Protein 3JS4 (pdb70)

Foldseek 3Di:
DAEDQDDFPDDDAPPLQPPVLCCCVRVNVLRVLSVVLRVPCPPHPCPPPYLVCLLVLLQVLVVVPPSRVSNNLSSLSNVQVVQASLQWDFQDADDADPVCFVLCCVAQVGPVSVLVQQLCQLVVAPAWWKWFFWQAQVVRGTHIHIDPRRDDCSNPPRIGTQGMDTNHCSNPCVPQNPPSSVSSCSCNHGIGHNVSNVVVCVVVVSD/DFEDQDDFPDPDAPPLQPPVLCCCVRVNVLRVLRVVLQVVCVVHPCHPPYLVCLLVLLQVLVVVPPVRPSNNLSSLSNVQVVQASLQWDFQDADDADPVCAVQCCVAQVGPVSVLVQQLCQLVVQPAWWKWFFWQAQVVRHIHIHIDHRRDDCSNPPRIHTQHMDTNHCSNCCVPQNPPSSVSSVSCNHGIGHNVSNVVSCVVVVND/DEDLDDFPDPDAPPLQDPVLVCCVRVPVLVVLRVVLQVVCVPHPCHPDYLVCLLVLLQVLVVVPPVSVSNNLSSLSNVQVVQASLQWDFQDADDADPVCFVQCCVAQVHPVSVLVQQLCQLVPQPAWWKWFWWQAQVVNGIHIHIDPRSDDCSNPPRIGTQHMDTNHCSNPCVPQNPPSNVSSVSCNHGIGHSVSNVVSCVVVVSD/DEDLDDQPDDDQPPLQDPVLVCCVRVPVLVVLRVVLQVVCVPHPCHPDYLVCLLVLLQVLVVVPPVSVSNNLSSLSNVQVVQASLQWDFQDADDADPVCQVQCCVAQVGPVSVLVQQLCQLVPQPAWWKWFFWQAQVVRGIDIHIDHRSDDCSNPPRIGTQHMDTNHCSNPCVPQNPPSSVSSVSCRHGIGDNVSNVVSCVVVVND

InterPro domains:
  IPR001189 Manganese/iron superoxide dismutase [PIRSF000349] (5-203)
  IPR001189 Manganese/iron superoxide dismutase [PR01703] (24-37)
  IPR001189 Manganese/iron superoxide dismutase [PR01703] (71-84)
  IPR001189 Manganese/iron superoxide dismutase [PR01703] (124-132)
  IPR001189 Manganese/iron superoxide dismutase [PR01703] (163-175)
  IPR019831 Manganese/iron superoxide dismutase, N-terminal [PF00081] (2-88)
  IPR019832 Manganese/iron superoxide dismutase, C-terminal [PF02777] (97-196)
  IPR019833 Manganese/iron superoxide dismutase, binding site [PS00088] (165-172)
  IPR036314 Manganese/iron superoxide dismutase, C-terminal domain superfamily [G3DSA:3.55.40.20] (88-205)
  IPR036314 Manganese/iron superoxide dismutase, C-terminal domain superfamily [SSF54719] (90-202)
  IPR036324 Manganese/iron superoxide dismutase, N-terminal domain superfamily [G3DSA:1.10.287.990] (19-87)
  IPR036324 Manganese/iron superoxide dismutase, N-terminal domain superfamily [SSF46609] (1-89)

Organism: Anaplasma phagocytophilum (strain HZ) (NCBI:txid212042)

Secondary structure (DSSP, 8-state):
-----PPPSSS-BTTTB-HHHHHIIIIIIIHHHHHHHHHHTTTSTTTT--GGGHHHHHHHHHHTGGGGHHHHHHHHHHHHHHHHHHTB-TT--SSPPHHHHHHHHHHHSSHHHHHHHHHHHHHHS-SSEEEEEEEETTTTEEEEEEEETT--GGGSTTEEEEEEEE-SGGGTHHHHTT-HHHHHHHIIIIIB-HHHHHHHHHHTT--/-----PPPSSS-BTTTB-HHHHHIIIIIIIHHHHHHHHHHTTTSTTTT--GGGHHHHHHHHHHTGGGGHHHHHHHHHHHHHHHHHHTB-TT--SSPPHHHHHHHHHHHSSHHHHHHHHHHHHHHS-SSEEEEEEEETTTTEEEEEEEETT--GGGSTTEEEEEEEE-SGGGTHHHHTT-HHHHHHHIIIIIB-HHHHHHHHHHTT--/----PPPSSS-BTTTB-HHHHHIIIIIIIHHHHHHHHHHTTTSTTTT--GGGHHHHHHHHHTTGGGGHHHHHHHHHHHHHHHHHHTB-TT--SSPPHHHHHHHHHHHSSHHHHHHHHHHHHHHS-SSEEEEEEEETTTTEEEEEEEETT--GGGSTTEEEEEEEE-SGGGTHHHHTT-HHHHHHHIIIIIB-HHHHHHHHHHTT--/----PPPSSS-BTTTB-HHHHHIIIIIIIHHHHHHHHHHHTTSTTTT--GGGHHHHHHHHHTTGGGGHHHHHHHHHHHHHHHHHHTB-TT--SSPPHHHHHHHHHHHSSHHHHHHHHHHHHHH--SSEEEEEEEETTTTEEEEEEEETT--GGGSTTEEEEEEEE-SGGGTHHHHTT-HHHHHHHIIIIIB-HHHHHHHHHHTT--

Structure (mmCIF, N/CA/C/O backbone):
data_3JS4
#
_entry.id   3JS4
#
_cell.length_a   45.660
_cell.length_b   66.600
_cell.length_c   85.440
_cell.angle_alpha   102.090
_cell.angle_beta   104.830
_cell.angle_gamma   88.580
#
_symmetry.space_group_name_H-M   'P 1'
#
loop_
_entity.id
_entity.type
_entity.pdbx_description
1 polymer 'Superoxide dismutase'
2 non-polymer 'FE (III) ION'
3 non-polymer 'SODIUM ION'
4 water water
#
loop_
_atom_site.group_PDB
_atom_site.id
_atom_site.type_symbol
_atom_site.label_atom_id
_atom_site.label_alt_id
_atom_site.label_comp_id
_atom_site.label_asym_id
_atom_site.label_entity_id
_atom_site.label_seq_id
_atom_site.pdbx_PDB_ins_code
_atom_site.Cartn_x
_atom_site.Cartn_y
_atom_site.Cartn_z
_atom_site.occupancy
_atom_site.B_iso_or_equiv
_atom_site.auth_seq_id
_atom_site.auth_comp_id
_atom_site.auth_asym_id
_atom_site.auth_atom_id
_atom_site.pdbx_PDB_model_num
ATOM 1 N N . SER A 1 21 ? 13.124 15.650 12.934 1.00 28.15 0 SER A N 1
ATOM 2 C CA . SER A 1 21 ? 14.394 14.958 12.558 1.00 27.28 0 SER A CA 1
ATOM 3 C C . SER A 1 21 ? 14.556 13.479 13.045 1.00 25.90 0 SER A C 1
ATOM 4 O O . SER A 1 21 ? 15.674 12.934 13.058 1.00 26.55 0 SER A O 1
ATOM 7 N N . MET A 1 22 ? 13.449 12.824 13.408 1.00 22.96 1 MET A N 1
ATOM 8 C CA . MET A 1 22 ? 13.397 11.344 13.428 1.00 20.54 1 MET A CA 1
ATOM 9 C C . MET A 1 22 ? 12.147 10.839 12.683 1.00 18.45 1 MET A C 1
ATOM 10 O O . MET A 1 22 ? 11.150 11.568 12.565 1.00 17.08 1 MET A O 1
ATOM 15 N N . PHE A 1 23 ? 12.184 9.593 12.212 1.00 15.41 2 PHE A N 1
ATOM 16 C CA . PHE A 1 23 ? 10.995 9.000 11.605 1.00 13.95 2 PHE A CA 1
ATOM 17 C C . PHE A 1 23 ? 9.979 8.611 12.677 1.00 13.07 2 PHE A C 1
ATOM 18 O O . PHE A 1 23 ? 10.346 8.225 13.789 1.00 12.21 2 PHE A O 1
ATOM 26 N N . GLU A 1 24 ? 8.703 8.761 12.348 1.00 12.29 3 GLU A N 1
ATOM 27 C CA . GLU A 1 24 ? 7.630 8.504 13.293 1.00 12.56 3 GLU A CA 1
ATOM 28 C C . GLU A 1 24 ? 6.550 7.664 12.651 1.00 11.93 3 GLU A C 1
ATOM 29 O O . GLU A 1 24 ? 6.389 7.662 11.426 1.00 11.79 3 GLU A O 1
ATOM 35 N N . LEU A 1 25 ? 5.819 6.948 13.490 1.00 11.41 4 LEU A N 1
ATOM 36 C CA . LEU A 1 25 ? 4.634 6.243 13.043 1.00 11.75 4 LEU A CA 1
ATOM 37 C C . LEU A 1 25 ? 3.470 7.253 12.956 1.00 11.57 4 LEU A C 1
ATOM 38 O O . LEU A 1 25 ? 3.005 7.757 13.964 1.00 10.67 4 LEU A O 1
ATOM 43 N N . SER A 1 26 ? 3.026 7.551 11.738 1.00 11.40 5 SER A N 1
ATOM 44 C CA . SER A 1 26 ? 1.949 8.542 11.519 1.00 11.64 5 SER A CA 1
ATOM 45 C C . SER A 1 26 ? 0.594 7.989 11.924 1.00 10.74 5 SER A C 1
ATOM 46 O O . SER A 1 26 ? 0.309 6.815 11.678 1.00 10.03 5 SER A O 1
ATOM 49 N N . ASP A 1 27 ? -0.234 8.841 12.526 1.00 10.52 6 ASP A N 1
ATOM 50 C CA . ASP A 1 27 ? -1.563 8.454 12.996 1.00 10.47 6 ASP A CA 1
ATOM 51 C C . ASP A 1 27 ? -2.396 7.850 11.881 1.00 10.33 6 ASP A C 1
ATOM 52 O O . ASP A 1 27 ? -2.343 8.315 10.742 1.00 9.66 6 ASP A O 1
ATOM 57 N N . LEU A 1 28 ? -3.179 6.836 12.221 1.00 10.07 7 LEU A N 1
ATOM 58 C CA . LEU A 1 28 ? -4.239 6.358 11.321 1.00 10.75 7 LEU A CA 1
ATOM 59 C C . LEU A 1 28 ? -5.283 7.443 11.020 1.00 10.81 7 LEU A C 1
ATOM 60 O O . LEU A 1 28 ? -5.554 8.283 11.871 1.00 9.97 7 LEU A O 1
ATOM 65 N N . PRO A 1 29 ? -5.900 7.403 9.825 1.00 10.88 8 PRO A N 1
ATOM 66 C CA . PRO A 1 29 ? -6.989 8.337 9.554 1.00 11.07 8 PRO A CA 1
ATOM 67 C C . PRO A 1 29 ? -8.319 7.970 10.240 1.00 11.60 8 PRO A C 1
ATOM 68 O O . PRO A 1 29 ? -9.302 8.662 10.050 1.00 12.26 8 PRO A O 1
ATOM 72 N N . TYR A 1 30 ? -8.354 6.894 11.022 1.00 11.50 9 TYR A N 1
ATOM 73 C CA . TYR A 1 30 ? -9.600 6.381 11.608 1.00 11.70 9 TYR A CA 1
ATOM 74 C C . TYR A 1 30 ? -9.197 5.567 12.843 1.00 12.39 9 TYR A C 1
ATOM 75 O O . TYR A 1 30 ? -8.002 5.274 13.043 1.00 11.47 9 TYR A O 1
ATOM 84 N N . GLU A 1 31 ? -10.185 5.207 13.660 1.00 12.58 10 GLU A N 1
ATOM 85 C CA . GLU A 1 31 ? -9.968 4.429 14.884 1.00 13.62 10 GLU A CA 1
ATOM 86 C C . GLU A 1 31 ? -9.897 2.915 14.608 1.00 12.95 10 GLU A C 1
ATOM 87 O O . GLU A 1 31 ? -9.293 2.154 15.362 1.00 12.91 10 GLU A O 1
ATOM 93 N N . GLY A 1 32 ? -10.550 2.480 13.540 1.00 12.69 11 GLY A N 1
ATOM 94 C CA . GLY A 1 32 ? -10.621 1.057 13.213 1.00 11.98 11 GLY A CA 1
ATOM 95 C C . GLY A 1 32 ? -11.389 0.790 11.929 1.00 11.49 11 GLY A C 1
ATOM 96 O O . GLY A 1 32 ? -12.017 1.694 11.378 1.00 10.58 11 GLY A O 1
ATOM 97 N N . LEU A 1 33 ? -11.353 -0.464 11.475 1.00 10.53 12 LEU A N 1
ATOM 98 C CA . LEU A 1 33 ? -12.030 -0.885 10.247 1.00 10.09 12 LEU A CA 1
ATOM 99 C C . LEU A 1 33 ? -12.871 -2.145 10.444 1.00 10.55 12 LEU A C 1
ATOM 100 O O . LEU A 1 33 ? -13.048 -2.939 9.497 1.00 10.22 12 LEU A O 1
ATOM 105 N N . GLU A 1 34 ? -13.396 -2.315 11.660 1.00 10.28 13 GLU A N 1
ATOM 106 C CA . GLU A 1 34 ? -14.171 -3.506 12.038 1.00 11.67 13 GLU A CA 1
ATOM 107 C C . GLU A 1 34 ? -15.519 -3.516 11.290 1.00 11.23 13 GLU A C 1
ATOM 108 O O . GLU A 1 34 ? -16.032 -2.457 10.969 1.00 11.91 13 GLU A O 1
ATOM 114 N N . PRO A 1 35 ? -16.088 -4.702 10.999 1.00 11.25 14 PRO A N 1
ATOM 115 C CA . PRO A 1 35 ? -15.582 -6.031 11.296 1.00 10.79 14 PRO A CA 1
ATOM 116 C C . PRO A 1 35 ? -14.632 -6.584 10.215 1.00 10.35 14 PRO A C 1
ATOM 117 O O . PRO A 1 35 ? -14.168 -7.718 10.348 1.00 10.31 14 PRO A O 1
ATOM 121 N N . TYR A 1 36 ? -14.346 -5.784 9.185 1.00 9.85 15 TYR A N 1
ATOM 122 C CA . TYR A 1 36 ? -13.547 -6.205 8.001 1.00 9.73 15 TYR A CA 1
ATOM 123 C C . TYR A 1 36 ? -12.057 -6.451 8.256 1.00 9.42 15 TYR A C 1
ATOM 124 O O . TYR A 1 36 ? -11.425 -7.329 7.636 1.00 9.20 15 TYR A O 1
ATOM 133 N N . ILE A 1 37 ? -11.489 -5.629 9.122 1.00 8.95 16 ILE A N 1
ATOM 134 C CA . ILE A 1 37 ? -10.159 -5.840 9.640 1.00 9.21 16 ILE A CA 1
ATOM 135 C C . ILE A 1 37 ? -10.368 -5.775 11.136 1.00 9.37 16 ILE A C 1
ATOM 136 O O . ILE A 1 37 ? -10.845 -4.761 11.653 1.00 9.40 16 ILE A O 1
ATOM 141 N N . SER A 1 38 ? -10.052 -6.868 11.827 1.00 8.89 17 SER A N 1
ATOM 142 C CA . SER A 1 38 ? -10.375 -6.960 13.243 1.00 8.55 17 SER A CA 1
ATOM 143 C C . SER A 1 38 ? -9.491 -6.027 14.049 1.00 8.78 17 SER A C 1
ATOM 144 O O . SER A 1 38 ? -8.450 -5.576 13.596 1.00 7.96 17 SER A O 1
ATOM 147 N N . SER A 1 39 ? -9.909 -5.760 15.271 1.00 8.64 18 SER A N 1
ATOM 148 C CA . SER A 1 39 ? -9.139 -4.914 16.148 1.00 9.96 18 SER A CA 1
ATOM 149 C C . SER A 1 39 ? -7.704 -5.473 16.360 1.00 9.50 18 SER A C 1
ATOM 150 O O . SER A 1 39 ? -6.689 -4.738 16.273 1.00 8.44 18 SER A O 1
ATOM 153 N N . HIS A 1 40 ? -7.635 -6.779 16.608 1.00 9.44 19 HIS A N 1
ATOM 154 C CA . HIS A 1 40 ? -6.379 -7.504 16.799 1.00 10.30 19 HIS A CA 1
ATOM 155 C C . HIS A 1 40 ? -5.462 -7.404 15.557 1.00 9.21 19 HIS A C 1
ATOM 156 O O . HIS A 1 40 ? -4.253 -7.147 15.672 1.00 9.25 19 HIS A O 1
ATOM 163 N N . LEU A 1 41 ? -6.040 -7.599 14.386 1.00 8.07 20 LEU A N 1
ATOM 164 C CA . LEU A 1 41 ? -5.248 -7.544 13.146 1.00 8.93 20 LEU A CA 1
ATOM 165 C C . LEU A 1 41 ? -4.732 -6.131 12.888 1.00 8.27 20 LEU A C 1
ATOM 166 O O . LEU A 1 41 ? -3.564 -5.934 12.548 1.00 7.38 20 LEU A O 1
ATOM 171 N N . LEU A 1 42 ? -5.591 -5.139 13.085 1.00 9.07 21 LEU A N 1
ATOM 172 C CA . LEU A 1 42 ? -5.155 -3.755 12.894 1.00 9.20 21 LEU A CA 1
ATOM 173 C C . LEU A 1 42 ? -4.024 -3.404 13.864 1.00 9.33 21 LEU A C 1
ATOM 174 O O . LEU A 1 42 ? -3.055 -2.720 13.499 1.00 8.35 21 LEU A O 1
ATOM 179 N N . ASP A 1 43 ? -4.166 -3.855 15.103 1.00 8.68 22 ASP A N 1
ATOM 180 C CA . ASP A 1 43 ? -3.169 -3.571 16.130 1.00 9.50 22 ASP A CA 1
ATOM 181 C C . ASP A 1 43 ? -1.810 -4.182 15.764 1.00 8.50 22 ASP A C 1
ATOM 182 O O . ASP A 1 43 ? -0.789 -3.509 15.772 1.00 7.97 22 ASP A O 1
ATOM 187 N N . ARG A 1 44 ? -1.811 -5.464 15.425 1.00 8.46 23 ARG A N 1
ATOM 188 C CA . ARG A 1 44 ? -0.583 -6.149 15.081 1.00 8.25 23 ARG A CA 1
ATOM 189 C C . ARG A 1 44 ? 0.083 -5.596 13.797 1.00 8.53 23 ARG A C 1
ATOM 190 O O . ARG A 1 44 ? 1.309 -5.417 13.753 1.00 7.89 23 ARG A O 1
ATOM 198 N N . HIS A 1 45 ? -0.718 -5.263 12.788 1.00 7.64 24 HIS A N 1
ATOM 199 C CA . HIS A 1 45 ? -0.175 -4.773 11.524 1.00 7.72 24 HIS A CA 1
ATOM 200 C C . HIS A 1 45 ? 0.422 -3.380 11.705 1.00 8.49 24 HIS A C 1
ATOM 201 O O . HIS A 1 45 ? 1.522 -3.090 11.235 1.00 8.34 24 HIS A O 1
ATOM 208 N N . TYR A 1 46 ? -0.309 -2.523 12.422 1.00 8.37 25 TYR A N 1
ATOM 209 C CA . TYR A 1 46 ? 0.081 -1.121 12.605 1.00 7.96 25 TYR A CA 1
ATOM 210 C C . TYR A 1 46 ? 1.100 -0.916 13.730 1.00 8.11 25 TYR A C 1
ATOM 211 O O . TYR A 1 46 ? 2.172 -0.382 13.480 1.00 8.10 25 TYR A O 1
ATOM 220 N N . ASN A 1 47 ? 0.763 -1.334 14.953 1.00 7.75 26 ASN A N 1
ATOM 221 C CA . ASN A 1 47 ? 1.665 -1.158 16.106 1.00 8.64 26 ASN A CA 1
ATOM 222 C C . ASN A 1 47 ? 2.770 -2.217 16.178 1.00 8.83 26 ASN A C 1
ATOM 223 O O . ASN A 1 47 ? 3.705 -2.087 16.969 1.00 9.16 26 ASN A O 1
ATOM 228 N N . GLY A 1 48 ? 2.640 -3.260 15.366 1.00 8.83 27 GLY A N 1
ATOM 229 C CA . GLY A 1 48 ? 3.660 -4.308 15.258 1.00 8.81 27 GLY A CA 1
ATOM 230 C C . GLY A 1 48 ? 4.535 -4.069 14.027 1.00 8.31 27 GLY A C 1
ATOM 231 O O . GLY A 1 48 ? 5.683 -3.641 14.156 1.00 7.35 27 GLY A O 1
ATOM 232 N N . HIS A 1 49 ? 4.012 -4.394 12.841 1.00 8.43 28 HIS A N 1
ATOM 233 C CA . HIS A 1 49 ? 4.832 -4.341 11.599 1.00 8.12 28 HIS A CA 1
ATOM 234 C C . HIS A 1 49 ? 5.225 -2.916 11.207 1.00 8.31 28 HIS A C 1
ATOM 235 O O . HIS A 1 49 ? 6.397 -2.633 11.006 1.00 8.50 28 HIS A O 1
ATOM 242 N N . HIS A 1 50 ? 4.244 -2.023 11.097 1.00 7.76 29 HIS A N 1
ATOM 243 C CA . HIS A 1 50 ? 4.511 -0.655 10.637 1.00 7.96 29 HIS A CA 1
ATOM 244 C C . HIS A 1 50 ? 5.421 0.093 11.634 1.00 8.32 29 HIS A C 1
ATOM 245 O O . HIS A 1 50 ? 6.417 0.725 11.231 1.00 8.38 29 HIS A O 1
ATOM 252 N N . LYS A 1 51 ? 5.095 0.002 12.931 1.00 8.54 30 LYS A N 1
ATOM 253 C CA . LYS A 1 51 ? 5.947 0.594 13.976 1.00 8.89 30 LYS A CA 1
ATOM 254 C C . LYS A 1 51 ? 7.408 0.074 13.890 1.00 8.91 30 LYS A C 1
ATOM 255 O O . LYS A 1 51 ? 8.373 0.851 14.062 1.00 8.41 30 LYS A O 1
ATOM 261 N N . THR A 1 52 ? 7.564 -1.235 13.666 1.00 8.17 31 THR A N 1
ATOM 262 C CA . THR A 1 52 ? 8.912 -1.819 13.622 1.00 8.54 31 THR A CA 1
ATOM 263 C C . THR A 1 52 ? 9.751 -1.262 12.454 1.00 8.14 31 THR A C 1
ATOM 264 O O . THR A 1 52 ? 10.945 -0.991 12.619 1.00 8.81 31 THR A O 1
ATOM 268 N N . TYR A 1 53 ? 9.132 -1.042 11.300 1.00 7.50 32 TYR A N 1
ATOM 269 C CA . TYR A 1 53 ? 9.835 -0.410 10.168 1.00 7.49 32 TYR A CA 1
ATOM 270 C C . TYR A 1 53 ? 10.379 0.973 10.512 1.00 8.06 32 TYR A C 1
ATOM 271 O O . TYR A 1 53 ? 11.518 1.340 10.141 1.00 7.74 32 TYR A O 1
ATOM 280 N N . VAL A 1 54 ? 9.552 1.748 11.202 1.00 7.32 33 VAL A N 1
ATOM 281 C CA . VAL A 1 54 ? 9.926 3.071 11.667 1.00 7.20 33 VAL A CA 1
ATOM 282 C C . VAL A 1 54 ? 11.136 3.002 12.620 1.00 7.51 33 VAL A C 1
ATOM 283 O O . VAL A 1 54 ? 12.088 3.755 12.454 1.00 7.65 33 VAL A O 1
ATOM 287 N N . ASP A 1 55 ? 11.086 2.097 13.600 1.00 7.09 34 ASP A N 1
ATOM 288 C CA . ASP A 1 55 ? 12.194 1.902 14.541 1.00 7.76 34 ASP A CA 1
ATOM 289 C C . ASP A 1 55 ? 13.493 1.498 13.818 1.00 6.75 34 ASP A C 1
ATOM 290 O O . ASP A 1 55 ? 14.564 2.090 14.025 1.00 6.07 34 ASP A O 1
ATOM 295 N N . VAL A 1 56 ? 13.396 0.476 12.977 1.00 7.13 35 VAL A N 1
ATOM 296 C CA . VAL A 1 56 ? 14.574 -0.024 12.262 1.00 7.40 35 VAL A CA 1
ATOM 297 C C . VAL A 1 56 ? 15.215 1.079 11.396 1.00 7.95 35 VAL A C 1
ATOM 298 O O . VAL A 1 56 ? 16.438 1.223 11.382 1.00 8.36 35 VAL A O 1
ATOM 302 N N . LEU A 1 57 ? 14.403 1.835 10.666 1.00 7.90 36 LEU A N 1
ATOM 303 C CA . LEU A 1 57 ? 14.938 2.937 9.849 1.00 8.81 36 LEU A CA 1
ATOM 304 C C . LEU A 1 57 ? 15.681 3.996 10.684 1.00 9.32 36 LEU A C 1
ATOM 305 O O . LEU A 1 57 ? 16.783 4.448 10.320 1.00 8.59 36 LEU A O 1
ATOM 310 N N . ASN A 1 58 ? 15.087 4.390 11.807 1.00 9.88 37 ASN A N 1
ATOM 311 C CA . ASN A 1 58 ? 15.790 5.274 12.734 1.00 10.03 37 ASN A CA 1
ATOM 312 C C . ASN A 1 58 ? 17.173 4.739 13.114 1.00 10.06 37 ASN A C 1
ATOM 313 O O . ASN A 1 58 ? 18.126 5.504 13.156 1.00 8.84 37 ASN A O 1
ATOM 318 N N . LYS A 1 59 ? 17.280 3.431 13.359 1.00 10.13 38 LYS A N 1
ATOM 319 C CA . LYS A 1 59 ? 18.576 2.807 13.683 1.00 11.33 38 LYS A CA 1
ATOM 320 C C . LYS A 1 59 ? 19.556 2.779 12.507 1.00 11.42 38 LYS A C 1
ATOM 321 O O . LYS A 1 59 ? 20.751 3.030 12.700 1.00 10.41 38 LYS A O 1
ATOM 327 N N . LEU A 1 60 ? 19.046 2.475 11.307 1.00 11.02 39 LEU A N 1
ATOM 328 C CA . LEU A 1 60 ? 19.878 2.350 10.089 1.00 11.49 39 LEU A CA 1
ATOM 329 C C . LEU A 1 60 ? 20.465 3.639 9.510 1.00 12.07 39 LEU A C 1
ATOM 330 O O . LEU A 1 60 ? 21.570 3.606 8.965 1.00 12.04 39 LEU A O 1
ATOM 335 N N . VAL A 1 61 ? 19.724 4.751 9.581 1.00 12.22 40 VAL A N 1
ATOM 336 C CA . VAL A 1 61 ? 20.164 6.017 8.950 1.00 12.37 40 VAL A CA 1
ATOM 337 C C . VAL A 1 61 ? 21.293 6.757 9.680 1.00 13.15 40 VAL A C 1
ATOM 338 O O . VAL A 1 61 ? 21.823 7.728 9.140 1.00 12.73 40 VAL A O 1
ATOM 342 N N . VAL A 1 62 ? 21.659 6.299 10.878 1.00 13.68 41 VAL A N 1
ATOM 343 C CA . VAL A 1 62 ? 22.707 6.956 11.677 1.00 14.84 41 VAL A CA 1
ATOM 344 C C . VAL A 1 62 ? 24.024 6.969 10.916 1.00 15.35 41 VAL A C 1
ATOM 345 O O . VAL A 1 62 ? 24.466 5.934 10.463 1.00 15.40 41 VAL A O 1
ATOM 349 N N . GLY A 1 63 ? 24.624 8.149 10.753 1.00 16.45 42 GLY A N 1
ATOM 350 C CA . GLY A 1 63 ? 25.907 8.288 10.042 1.00 17.39 42 GLY A CA 1
ATOM 351 C C . GLY A 1 63 ? 25.777 8.336 8.518 1.00 18.56 42 GLY A C 1
ATOM 352 O O . GLY A 1 63 ? 26.788 8.339 7.795 1.00 18.72 42 GLY A O 1
ATOM 353 N N . THR A 1 64 ? 24.544 8.372 8.015 1.00 17.91 43 THR A N 1
ATOM 354 C CA . THR A 1 64 ? 24.327 8.427 6.570 1.00 17.89 43 THR A CA 1
ATOM 355 C C . THR A 1 64 ? 23.763 9.781 6.176 1.00 18.14 43 THR A C 1
ATOM 356 O O . THR A 1 64 ? 23.393 10.578 7.036 1.00 17.40 43 THR A O 1
ATOM 360 N N . GLU A 1 65 ? 23.647 10.015 4.871 1.00 18.77 44 GLU A N 1
ATOM 361 C CA . GLU A 1 65 ? 23.049 11.248 4.354 1.00 19.58 44 GLU A CA 1
ATOM 362 C C . GLU A 1 65 ? 21.591 11.430 4.780 1.00 19.36 44 GLU A C 1
ATOM 363 O O . GLU A 1 65 ? 21.040 12.533 4.679 1.00 19.64 44 GLU A O 1
ATOM 369 N N . PHE A 1 66 ? 20.960 10.356 5.253 1.00 18.72 45 PHE A N 1
ATOM 370 C CA . PHE A 1 66 ? 19.554 10.426 5.647 1.00 18.29 45 PHE A CA 1
ATOM 371 C C . PHE A 1 66 ? 19.312 10.720 7.136 1.00 18.49 45 PHE A C 1
ATOM 372 O O . PHE A 1 66 ? 18.168 10.942 7.531 1.00 18.57 45 PHE A O 1
ATOM 380 N N . GLU A 1 67 ? 20.364 10.726 7.956 1.00 18.72 46 GLU A N 1
ATOM 381 C CA . GLU A 1 67 ? 20.220 11.084 9.377 1.00 19.23 46 GLU A CA 1
ATOM 382 C C . GLU A 1 67 ? 19.630 12.487 9.562 1.00 19.27 46 GLU A C 1
ATOM 383 O O . GLU A 1 67 ? 20.013 13.430 8.867 1.00 19.37 46 GLU A O 1
ATOM 389 N N . GLY A 1 68 ? 18.683 12.607 10.490 1.00 19.21 47 GLY A N 1
ATOM 390 C CA . GLY A 1 68 ? 18.054 13.886 10.798 1.00 18.61 47 GLY A CA 1
ATOM 391 C C . GLY A 1 68 ? 16.965 14.305 9.817 1.00 18.64 47 GLY A C 1
ATOM 392 O O . GLY A 1 68 ? 16.443 15.413 9.918 1.00 18.37 47 GLY A O 1
ATOM 393 N N . LEU A 1 69 ? 16.638 13.436 8.859 1.00 18.11 48 LEU A N 1
ATOM 394 C CA . LEU A 1 69 ? 15.511 13.673 7.947 1.00 18.22 48 LEU A CA 1
ATOM 395 C C . LEU A 1 69 ? 14.251 13.112 8.585 1.00 17.69 48 LEU A C 1
ATOM 396 O O . LEU A 1 69 ? 14.329 12.249 9.470 1.00 17.74 48 LEU A O 1
ATOM 401 N N . GLY A 1 70 ? 13.097 13.604 8.144 1.00 17.09 49 GLY A N 1
ATOM 402 C CA . GLY A 1 70 ? 11.825 13.184 8.728 1.00 16.37 49 GLY A CA 1
ATOM 403 C C . GLY A 1 70 ? 10.947 12.496 7.706 1.00 15.70 49 GLY A C 1
ATOM 404 O O . GLY A 1 70 ? 11.393 12.233 6.577 1.00 15.60 49 GLY A O 1
ATOM 405 N N . ASN A 1 71 ? 9.696 12.230 8.086 1.00 14.81 50 ASN A N 1
ATOM 406 C CA . ASN A 1 71 ? 8.756 11.484 7.233 1.00 14.86 50 ASN A CA 1
ATOM 407 C C . ASN A 1 71 ? 8.529 12.088 5.839 1.00 14.76 50 ASN A C 1
ATOM 408 O O . ASN A 1 71 ? 8.281 11.369 4.887 1.00 14.13 50 ASN A O 1
ATOM 413 N N . GLU A 1 72 ? 8.637 13.414 5.728 1.00 15.52 51 GLU A N 1
ATOM 414 C CA . GLU A 1 72 ? 8.410 14.111 4.455 1.00 15.98 51 GLU A CA 1
ATOM 415 C C . GLU A 1 72 ? 9.467 13.755 3.420 1.00 14.89 51 GLU A C 1
ATOM 416 O O . GLU A 1 72 ? 9.256 13.933 2.221 1.00 15.09 51 GLU A O 1
ATOM 422 N N . SER A 1 73 ? 10.608 13.264 3.888 1.00 14.08 52 SER A N 1
ATOM 423 C CA . SER A 1 73 ? 11.685 12.852 2.989 1.00 13.68 52 SER A CA 1
ATOM 424 C C . SER A 1 73 ? 11.566 11.393 2.560 1.00 12.71 52 SER A C 1
ATOM 425 O O . SER A 1 73 ? 12.397 10.926 1.782 1.00 12.36 52 SER A O 1
ATOM 428 N N . LEU A 1 74 ? 10.562 10.669 3.059 1.00 12.18 53 LEU A N 1
ATOM 429 C CA . LEU A 1 74 ? 10.498 9.221 2.796 1.00 12.11 53 LEU A CA 1
ATOM 430 C C . LEU A 1 74 ? 10.549 8.886 1.301 1.00 12.44 53 LEU A C 1
ATOM 431 O O . LEU A 1 74 ? 11.312 7.995 0.880 1.00 12.37 53 LEU A O 1
ATOM 436 N N . GLY A 1 75 ? 9.755 9.600 0.497 1.00 12.87 54 GLY A N 1
ATOM 437 C CA . GLY A 1 75 ? 9.719 9.373 -0.961 1.00 13.04 54 GLY A CA 1
ATOM 438 C C . GLY A 1 75 ? 11.097 9.530 -1.599 1.00 13.23 54 GLY A C 1
ATOM 439 O O . GLY A 1 75 ? 11.527 8.673 -2.373 1.00 13.82 54 GLY A O 1
ATOM 440 N N . ASP A 1 76 ? 11.805 10.597 -1.231 1.00 12.77 55 ASP A N 1
ATOM 441 C CA . ASP A 1 76 ? 13.181 10.846 -1.679 1.00 13.30 55 ASP A CA 1
ATOM 442 C C . ASP A 1 76 ? 14.180 9.766 -1.258 1.00 12.22 55 ASP A C 1
ATOM 443 O O . ASP A 1 76 ? 15.071 9.387 -2.030 1.00 11.08 55 ASP A O 1
ATOM 448 N N . ILE A 1 77 ? 14.045 9.310 -0.013 1.00 10.77 56 ILE A N 1
ATOM 449 C CA . ILE A 1 77 ? 14.943 8.303 0.555 1.00 10.32 56 ILE A CA 1
ATOM 450 C C . ILE A 1 77 ? 14.775 6.972 -0.168 1.00 9.76 56 ILE A C 1
ATOM 451 O O . ILE A 1 77 ? 15.761 6.317 -0.472 1.00 8.64 56 ILE A O 1
ATOM 456 N N . VAL A 1 78 ? 13.521 6.604 -0.453 1.00 8.56 57 VAL A N 1
ATOM 457 C CA . VAL A 1 78 ? 13.218 5.382 -1.185 1.00 8.40 57 VAL A CA 1
ATOM 458 C C . VAL A 1 78 ? 14.002 5.306 -2.498 1.00 9.00 57 VAL A C 1
ATOM 459 O O . VAL A 1 78 ? 14.701 4.328 -2.745 1.00 9.06 57 VAL A O 1
ATOM 463 N N . VAL A 1 79 ? 13.910 6.355 -3.317 1.00 9.65 58 VAL A N 1
ATOM 464 C CA . VAL A 1 79 ? 14.552 6.358 -4.619 1.00 10.29 58 VAL A CA 1
ATOM 465 C C . VAL A 1 79 ? 16.079 6.332 -4.459 1.00 10.51 58 VAL A C 1
ATOM 466 O O . VAL A 1 79 ? 16.741 5.507 -5.074 1.00 11.26 58 VAL A O 1
ATOM 470 N N . LYS A 1 80 ? 16.627 7.190 -3.603 1.00 10.82 59 LYS A N 1
ATOM 471 C CA . LYS A 1 80 ? 18.086 7.260 -3.418 1.00 11.92 59 LYS A CA 1
ATOM 472 C C . LYS A 1 80 ? 18.709 5.957 -2.885 1.00 11.74 59 LYS A C 1
ATOM 473 O O . LYS A 1 80 ? 19.741 5.492 -3.395 1.00 12.28 59 LYS A O 1
ATOM 479 N N . ALA A 1 81 ? 18.066 5.356 -1.884 1.00 10.92 60 ALA A N 1
ATOM 480 C CA . ALA A 1 81 ? 18.544 4.105 -1.312 1.00 10.48 60 ALA A CA 1
ATOM 481 C C . ALA A 1 81 ? 18.484 2.991 -2.341 1.00 9.63 60 ALA A C 1
ATOM 482 O O . ALA A 1 81 ? 19.417 2.191 -2.439 1.00 10.14 60 ALA A O 1
ATOM 484 N N . HIS A 1 82 ? 17.397 2.933 -3.109 1.00 9.12 61 HIS A N 1
ATOM 485 C CA . HIS A 1 82 ? 17.275 1.923 -4.152 1.00 9.64 61 HIS A CA 1
ATOM 486 C C . HIS A 1 82 ? 18.417 2.081 -5.172 1.00 10.25 61 HIS A C 1
ATOM 487 O O . HIS A 1 82 ? 19.057 1.089 -5.543 1.00 10.33 61 HIS A O 1
ATOM 494 N N . ASN A 1 83 ? 18.680 3.314 -5.614 1.00 10.18 62 ASN A N 1
ATOM 495 C CA . ASN A 1 83 ? 19.731 3.561 -6.606 1.00 11.40 62 ASN A CA 1
ATOM 496 C C . ASN A 1 83 ? 21.119 3.154 -6.086 1.00 11.56 62 ASN A C 1
ATOM 497 O O . ASN A 1 83 ? 22.004 2.841 -6.880 1.00 11.48 62 ASN A O 1
ATOM 502 N N . SER A 1 84 ? 21.297 3.149 -4.759 1.00 11.55 63 SER A N 1
ATOM 503 C CA . SER A 1 84 ? 22.587 2.806 -4.155 1.00 12.07 63 SER A CA 1
ATOM 504 C C . SER A 1 84 ? 22.955 1.323 -4.239 1.00 11.77 63 SER A C 1
ATOM 505 O O . SER A 1 84 ? 24.105 0.960 -3.979 1.00 12.48 63 SER A O 1
ATOM 508 N N . GLY A 1 85 ? 21.993 0.462 -4.559 1.00 11.36 64 GLY A N 1
ATOM 509 C CA . GLY A 1 85 ? 22.264 -0.984 -4.598 1.00 11.28 64 GLY A CA 1
ATOM 510 C C . GLY A 1 85 ? 22.507 -1.548 -3.188 1.00 10.92 64 GLY A C 1
ATOM 511 O O . GLY A 1 85 ? 21.748 -1.241 -2.250 1.00 10.14 64 GLY A O 1
ATOM 512 N N . SER A 1 86 ? 23.579 -2.338 -3.035 1.00 10.23 65 SER A N 1
ATOM 513 C CA . SER A 1 86 ? 23.841 -3.079 -1.791 1.00 10.32 65 SER A CA 1
ATOM 514 C C . SER A 1 86 ? 23.960 -2.185 -0.566 1.00 10.73 65 SER A C 1
ATOM 515 O O . SER A 1 86 ? 23.425 -2.527 0.483 1.00 11.31 65 SER A O 1
ATOM 518 N N . ALA A 1 87 ? 24.642 -1.043 -0.711 1.00 10.22 66 ALA A N 1
ATOM 519 C CA . ALA A 1 87 ? 24.840 -0.094 0.387 1.00 11.16 66 ALA A CA 1
ATOM 520 C C . ALA A 1 87 ? 23.507 0.429 0.943 1.00 11.46 66 ALA A C 1
ATOM 521 O O . ALA A 1 87 ? 23.388 0.709 2.138 1.00 12.51 66 ALA A O 1
ATOM 523 N N . GLY A 1 88 ? 22.504 0.561 0.085 1.00 10.76 67 GLY A N 1
ATOM 524 C CA . GLY A 1 88 ? 21.250 1.180 0.527 1.00 11.53 67 GLY A CA 1
ATOM 525 C C . GLY A 1 88 ? 20.059 0.259 0.715 1.00 11.10 67 GLY A C 1
ATOM 526 O O . GLY A 1 88 ? 18.955 0.751 0.960 1.00 12.31 67 GLY A O 1
ATOM 527 N N . ARG A 1 89 ? 20.263 -1.058 0.592 1.00 10.20 68 ARG A N 1
ATOM 528 C CA . ARG A 1 89 ? 19.131 -2.000 0.476 1.00 10.55 68 ARG A CA 1
ATOM 529 C C . ARG A 1 89 ? 18.276 -2.103 1.746 1.00 10.12 68 ARG A C 1
ATOM 530 O O . ARG A 1 89 ? 17.048 -2.106 1.672 1.00 9.46 68 ARG A O 1
ATOM 538 N N . ALA A 1 90 ? 18.920 -2.202 2.901 1.00 9.75 69 ALA A N 1
ATOM 539 C CA . ALA A 1 90 ? 18.164 -2.248 4.157 1.00 10.04 69 ALA A CA 1
ATOM 540 C C . ALA A 1 90 ? 17.412 -0.931 4.375 1.00 9.35 69 ALA A C 1
ATOM 541 O O . ALA A 1 90 ? 16.264 -0.923 4.792 1.00 9.70 69 ALA A O 1
ATOM 543 N N . ILE A 1 91 ? 18.059 0.192 4.083 1.00 9.17 70 ILE A N 1
ATOM 544 C CA . ILE A 1 91 ? 17.407 1.485 4.203 1.00 8.65 70 ILE A CA 1
ATOM 545 C C . ILE A 1 91 ? 16.218 1.561 3.236 1.00 8.42 70 ILE A C 1
ATOM 546 O O . ILE A 1 91 ? 15.138 1.992 3.617 1.00 8.67 70 ILE A O 1
ATOM 551 N N . PHE A 1 92 ? 16.425 1.126 1.993 1.00 8.19 71 PHE A N 1
ATOM 552 C CA . PHE A 1 92 ? 15.335 1.061 1.028 1.00 7.52 71 PHE A CA 1
ATOM 553 C C . PHE A 1 92 ? 14.160 0.210 1.521 1.00 7.45 71 PHE A C 1
ATOM 554 O O . PHE A 1 92 ? 13.012 0.669 1.526 1.00 7.24 71 PHE A O 1
ATOM 562 N N . ASN A 1 93 ? 14.440 -1.030 1.914 1.00 6.91 72 ASN A N 1
ATOM 563 C CA . ASN A 1 93 ? 13.378 -1.924 2.395 1.00 8.30 72 ASN A CA 1
ATOM 564 C C . ASN A 1 93 ? 12.529 -1.261 3.493 1.00 7.90 72 ASN A C 1
ATOM 565 O O . ASN A 1 93 ? 11.293 -1.345 3.465 1.00 7.96 72 ASN A O 1
ATOM 570 N N . ASN A 1 94 ? 13.188 -0.639 4.481 1.00 7.53 73 ASN A N 1
ATOM 571 C CA . ASN A 1 94 ? 12.453 -0.037 5.603 1.00 7.73 73 ASN A CA 1
ATOM 572 C C . ASN A 1 94 ? 11.718 1.267 5.284 1.00 7.70 73 ASN A C 1
ATOM 573 O O . ASN A 1 94 ? 10.539 1.411 5.668 1.00 7.20 73 ASN A O 1
ATOM 578 N N . ALA A 1 95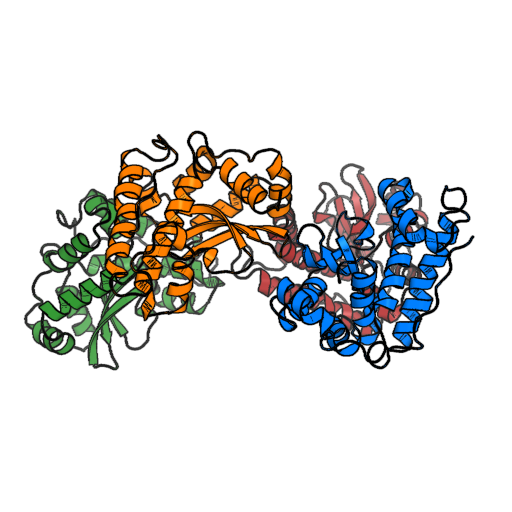 ? 12.401 2.192 4.594 1.00 6.56 74 ALA A N 1
ATOM 579 C CA . ALA A 1 95 ? 11.775 3.450 4.149 1.00 6.88 74 ALA A CA 1
ATOM 580 C C . ALA A 1 95 ? 10.587 3.165 3.240 1.00 6.95 74 ALA A C 1
ATOM 581 O O . ALA A 1 95 ? 9.519 3.754 3.405 1.00 6.68 74 ALA A O 1
ATOM 583 N N . ALA A 1 96 ? 10.771 2.238 2.293 1.00 6.63 75 ALA A N 1
ATOM 584 C CA . ALA A 1 96 ? 9.724 1.892 1.337 1.00 6.56 75 ALA A CA 1
ATOM 585 C C . ALA A 1 96 ? 8.548 1.271 2.062 1.00 7.18 75 ALA A C 1
ATOM 586 O O . ALA A 1 96 ? 7.386 1.607 1.785 1.00 6.67 75 ALA A O 1
ATOM 588 N N . GLN A 1 97 ? 8.829 0.377 3.007 1.00 6.82 76 GLN A N 1
ATOM 589 C CA . GLN A 1 97 ? 7.720 -0.211 3.771 1.00 6.19 76 GLN A CA 1
ATOM 590 C C . GLN A 1 97 ? 6.968 0.820 4.600 1.00 6.26 76 GLN A C 1
ATOM 591 O O . GLN A 1 97 ? 5.737 0.722 4.743 1.00 5.91 76 GLN A O 1
ATOM 597 N N . ILE A 1 98 ? 7.670 1.833 5.125 1.00 6.96 77 ILE A N 1
ATOM 598 C CA . ILE A 1 98 ? 6.944 2.863 5.890 1.00 6.16 77 ILE A CA 1
ATOM 599 C C . ILE A 1 98 ? 6.027 3.652 4.950 1.00 7.07 77 ILE A C 1
ATOM 600 O O . ILE A 1 98 ? 4.832 3.855 5.232 1.00 6.34 77 ILE A O 1
ATOM 605 N N . TRP A 1 99 ? 6.604 4.095 3.834 1.00 7.34 78 TRP A N 1
ATOM 606 C CA . TRP A 1 99 ? 5.861 4.859 2.815 1.00 7.62 78 TRP A CA 1
ATOM 607 C C . TRP A 1 99 ? 4.663 4.037 2.313 1.00 6.95 78 TRP A C 1
ATOM 608 O O . TRP A 1 99 ? 3.544 4.551 2.223 1.00 7.46 78 TRP A O 1
ATOM 619 N N . ASN A 1 100 ? 4.889 2.764 1.984 1.00 6.01 79 ASN A N 1
ATOM 620 C CA . ASN A 1 100 ? 3.807 1.895 1.505 1.00 5.52 79 ASN A CA 1
ATOM 621 C C . ASN A 1 100 ? 2.660 1.715 2.511 1.00 5.77 79 ASN A C 1
ATOM 622 O O . ASN A 1 100 ? 1.487 1.714 2.138 1.00 6.67 79 ASN A O 1
ATOM 627 N N . HIS A 1 101 ? 2.997 1.480 3.770 1.00 5.52 80 HIS A N 1
ATOM 628 C CA . HIS A 1 101 ? 1.963 1.337 4.805 1.00 6.04 80 HIS A CA 1
ATOM 629 C C . HIS A 1 101 ? 1.194 2.649 5.023 1.00 6.30 80 HIS A C 1
ATOM 630 O O . HIS A 1 101 ? -0.029 2.625 5.179 1.00 5.98 80 HIS A O 1
ATOM 637 N N . ASP A 1 102 ? 1.891 3.787 5.007 1.00 6.43 81 ASP A N 1
ATOM 638 C CA . ASP A 1 102 ? 1.200 5.079 5.158 1.00 7.41 81 ASP A CA 1
ATOM 639 C C . ASP A 1 102 ? 0.156 5.166 4.027 1.00 7.00 81 ASP A C 1
ATOM 640 O O . ASP A 1 102 ? -0.994 5.561 4.255 1.00 6.59 81 ASP A O 1
ATOM 645 N N . PHE A 1 103 ? 0.561 4.799 2.814 1.00 6.72 82 PHE A N 1
ATOM 646 C CA . PHE A 1 103 ? -0.310 4.882 1.636 1.00 7.01 82 PHE A CA 1
ATOM 647 C C . PHE A 1 103 ? -1.484 3.912 1.775 1.00 7.30 82 PHE A C 1
ATOM 648 O O . PHE A 1 103 ? -2.629 4.230 1.403 1.00 7.02 82 PHE A O 1
ATOM 656 N N . TYR A 1 104 ? -1.191 2.722 2.310 1.00 6.53 83 TYR A N 1
ATOM 657 C CA . TYR A 1 104 ? -2.205 1.680 2.486 1.00 6.15 83 TYR A CA 1
ATOM 658 C C . TYR A 1 104 ? -3.302 2.164 3.432 1.00 6.75 83 TYR A C 1
ATOM 659 O O . TYR A 1 104 ? -4.493 1.959 3.160 1.00 6.72 83 TYR A O 1
ATOM 668 N N . TRP A 1 105 ? -2.920 2.753 4.572 1.00 6.05 84 TRP A N 1
ATOM 669 C CA . TRP A 1 105 ? -3.953 3.194 5.505 1.00 6.00 84 TRP A CA 1
ATOM 670 C C . TRP A 1 105 ? -4.851 4.261 4.901 1.00 6.48 84 TRP A C 1
ATOM 671 O O . TRP A 1 105 ? -6.060 4.282 5.184 1.00 5.49 84 TRP A O 1
ATOM 682 N N . GLN A 1 106 ? -4.269 5.171 4.109 1.00 6.91 85 GLN A N 1
ATOM 683 C CA . GLN A 1 106 ? -5.059 6.207 3.441 1.00 8.46 85 GLN A CA 1
ATOM 684 C C . GLN A 1 106 ? -5.956 5.648 2.323 1.00 8.03 85 GLN A C 1
ATOM 685 O O . GLN A 1 106 ? -6.936 6.298 1.922 1.00 8.68 85 GLN A O 1
ATOM 691 N N . SER A 1 107 ? -5.611 4.452 1.843 1.00 7.33 86 SER A N 1
ATOM 692 C CA . SER A 1 107 ? -6.302 3.769 0.758 1.00 7.05 86 SER A CA 1
ATOM 693 C C . SER A 1 107 ? -7.570 3.043 1.235 1.00 7.07 86 SER A C 1
ATOM 694 O O . SER A 1 107 ? -8.228 2.353 0.461 1.00 7.64 86 SER A O 1
ATOM 697 N N . MET A 1 108 ? -7.902 3.178 2.513 1.00 7.14 87 MET A N 1
ATOM 698 C CA . MET A 1 108 ? -9.082 2.530 3.061 1.00 6.81 87 MET A CA 1
ATOM 699 C C . MET A 1 108 ? -9.784 3.552 3.949 1.00 7.39 87 MET A C 1
ATOM 700 O O . MET A 1 108 ? -9.177 4.538 4.350 1.00 6.39 87 MET A O 1
ATOM 705 N N . LYS A 1 109 ? -11.066 3.310 4.229 1.00 8.23 88 LYS A N 1
ATOM 706 C CA . L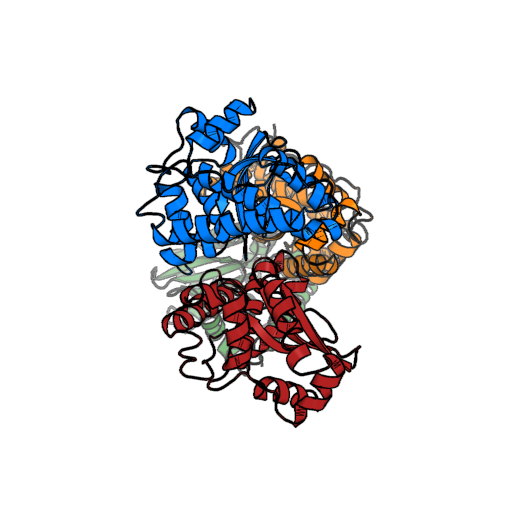YS A 1 109 ? -11.820 4.073 5.230 1.00 8.54 88 LYS A CA 1
ATOM 707 C C . LYS A 1 109 ? -12.946 3.208 5.790 1.00 8.74 88 LYS A C 1
ATOM 708 O O . LYS A 1 109 ? -13.333 2.217 5.167 1.00 8.00 88 LYS A O 1
ATOM 714 N N . PRO A 1 110 ? -13.478 3.572 6.972 1.00 9.09 89 PRO A N 1
ATOM 715 C CA . PRO A 1 110 ? -14.733 2.934 7.389 1.00 9.83 89 PRO A CA 1
ATOM 716 C C . PRO A 1 110 ? -15.819 3.242 6.353 1.00 10.49 89 PRO A C 1
ATOM 717 O O . PRO A 1 110 ? -15.813 4.333 5.768 1.00 11.17 89 PRO A O 1
ATOM 721 N N . ASN A 1 111 ? -16.716 2.293 6.086 1.00 10.84 90 ASN A N 1
ATOM 722 C CA . ASN A 1 111 ? -17.731 2.510 5.050 1.00 11.34 90 ASN A CA 1
ATOM 723 C C . ASN A 1 111 ? -17.126 2.788 3.669 1.00 11.36 90 ASN A C 1
ATOM 724 O O . ASN A 1 111 ? -17.684 3.549 2.884 1.00 12.11 90 ASN A O 1
ATOM 729 N N . GLY A 1 112 ? -15.982 2.169 3.380 1.00 11.30 91 GLY A N 1
ATOM 730 C CA . GLY A 1 112 ? -15.360 2.241 2.057 1.00 10.86 91 GLY A CA 1
ATOM 731 C C . GLY A 1 112 ? -15.879 1.195 1.080 1.00 10.82 91 GLY A C 1
ATOM 732 O O . GLY A 1 112 ? -16.925 0.574 1.299 1.00 11.00 91 GLY A O 1
ATOM 733 N N . GLY A 1 113 ? -15.153 0.999 -0.007 1.00 10.03 92 GLY A N 1
ATOM 734 C CA . GLY A 1 113 ? -15.534 0.014 -1.008 1.00 9.68 92 GLY A CA 1
ATOM 735 C C . GLY A 1 113 ? -16.711 0.449 -1.854 1.00 9.34 92 GLY A C 1
ATOM 736 O O . GLY A 1 113 ? -17.087 1.619 -1.849 1.00 8.78 92 GLY A O 1
ATOM 737 N N . GLY A 1 114 ? -17.286 -0.503 -2.589 1.00 9.89 93 GLY A N 1
ATOM 738 C CA . GLY A 1 114 ? -18.477 -0.255 -3.397 1.00 9.62 93 GLY A CA 1
ATOM 739 C C . GLY A 1 114 ? -18.098 0.410 -4.712 1.00 10.28 93 GLY A C 1
ATOM 740 O O . GLY A 1 114 ? -16.923 0.378 -5.126 1.00 10.19 93 GLY A O 1
ATOM 741 N N . ASN A 1 115 ? -19.093 0.999 -5.370 1.00 9.99 94 ASN A N 1
ATOM 742 C CA . ASN A 1 115 ? -18.911 1.631 -6.678 1.00 11.24 94 ASN A CA 1
ATOM 743 C C . ASN A 1 115 ? -18.178 2.971 -6.591 1.00 11.30 94 ASN A C 1
ATOM 744 O O . ASN A 1 115 ? -18.321 3.696 -5.601 1.00 10.61 94 ASN A O 1
ATOM 749 N N . PRO A 1 116 ? -17.370 3.299 -7.617 1.00 12.01 95 PRO A N 1
ATOM 750 C CA . PRO A 1 116 ? -16.689 4.591 -7.618 1.00 12.38 95 PRO A CA 1
ATOM 751 C C . PRO A 1 116 ? -17.681 5.763 -7.743 1.00 13.22 95 PRO A C 1
ATOM 752 O O . PRO A 1 116 ? -18.757 5.605 -8.320 1.00 13.11 95 PRO A O 1
ATOM 756 N N . PRO A 1 117 ? -17.324 6.931 -7.192 1.00 13.83 96 PRO A N 1
ATOM 757 C CA . PRO A 1 117 ? -18.151 8.118 -7.393 1.00 14.47 96 PRO A CA 1
ATOM 758 C C . PRO A 1 117 ? -18.306 8.463 -8.887 1.00 15.08 96 PRO A C 1
ATOM 759 O O . PRO A 1 117 ? -17.469 8.059 -9.712 1.00 14.53 96 PRO A O 1
ATOM 763 N N . GLU A 1 118 ? -19.386 9.185 -9.201 1.00 15.81 97 GLU A N 1
ATOM 764 C CA . GLU A 1 118 ? -19.718 9.652 -10.553 1.00 16.63 97 GLU A CA 1
ATOM 765 C C . GLU A 1 118 ? -18.536 10.259 -11.324 1.00 17.08 97 GLU A C 1
ATOM 766 O O . GLU A 1 118 ? -18.341 9.956 -12.513 1.00 17.52 97 GLU A O 1
ATOM 768 N N . LYS A 1 119 ? -17.743 11.096 -10.653 1.00 17.55 98 LYS A N 1
ATOM 769 C CA . LYS A 1 119 ? -16.645 11.813 -11.321 1.00 18.30 98 LYS A CA 1
ATOM 770 C C . LYS A 1 119 ? -15.471 10.898 -11.715 1.00 18.54 98 LYS A C 1
ATOM 771 O O . LYS A 1 119 ? -14.558 11.332 -12.418 1.00 19.03 98 LYS A O 1
ATOM 773 N N . LEU A 1 120 ? -15.503 9.639 -11.263 1.00 18.63 99 LEU A N 1
ATOM 774 C CA . LEU A 1 120 ? -14.496 8.634 -11.637 1.00 18.61 99 LEU A CA 1
ATOM 775 C C . LEU A 1 120 ? -14.990 7.615 -12.663 1.00 18.79 99 LEU A C 1
ATOM 776 O O . LEU A 1 120 ? -14.182 6.908 -13.271 1.00 18.57 99 LEU A O 1
ATOM 781 N N . ARG A 1 121 ? -16.309 7.544 -12.849 1.00 19.02 100 ARG A N 1
ATOM 782 C CA . ARG A 1 121 ? -16.944 6.484 -13.638 1.00 19.64 100 ARG A CA 1
ATOM 783 C C . ARG A 1 121 ? -16.377 6.311 -15.052 1.00 19.87 100 ARG A C 1
ATOM 784 O O . ARG A 1 121 ? -15.999 5.200 -15.421 1.00 20.35 100 ARG A O 1
ATOM 792 N N . GLU A 1 122 ? -16.313 7.397 -15.826 1.00 19.94 101 GLU A N 1
ATOM 793 C CA . GLU A 1 122 ? -15.831 7.341 -17.216 1.00 20.32 101 GLU A CA 1
ATOM 794 C C . GLU A 1 122 ? -14.408 6.838 -17.330 1.00 20.04 101 GLU A C 1
ATOM 795 O O . GLU A 1 122 ? -14.101 6.013 -18.195 1.00 20.10 101 GLU A O 1
ATOM 801 N N . MET A 1 123 ? -13.530 7.366 -16.484 1.00 19.32 102 MET A N 1
ATOM 802 C CA . MET A 1 123 ? -12.148 6.934 -16.478 1.00 19.44 102 MET A CA 1
ATOM 803 C C . MET A 1 123 ? -12.035 5.446 -16.138 1.00 18.61 102 MET A C 1
ATOM 804 O O . MET A 1 123 ? -11.210 4.744 -16.715 1.00 18.07 102 MET A O 1
ATOM 809 N N . ILE A 1 124 ? -12.867 4.979 -15.205 1.00 17.91 103 ILE A N 1
ATOM 810 C CA . ILE A 1 124 ? -12.891 3.567 -14.826 1.00 17.53 103 ILE A CA 1
ATOM 811 C C . ILE A 1 124 ? -13.354 2.725 -16.018 1.00 17.22 103 ILE A C 1
ATOM 812 O O . ILE A 1 124 ? -12.738 1.724 -16.363 1.00 17.14 103 ILE A O 1
ATOM 817 N N . GLU A 1 125 ? -14.445 3.157 -16.637 1.00 17.68 104 GLU A N 1
ATOM 818 C CA . GLU A 1 125 ? -15.030 2.487 -17.801 1.00 17.60 104 GLU A CA 1
ATOM 819 C C . GLU A 1 125 ? -14.102 2.460 -18.999 1.00 17.48 104 GLU A C 1
ATOM 820 O O . GLU A 1 125 ? -13.955 1.424 -19.644 1.00 17.63 104 GLU A O 1
ATOM 826 N N . HIS A 1 126 ? -13.494 3.609 -19.294 1.00 17.18 105 HIS A N 1
ATOM 827 C CA . HIS A 1 126 ? -12.467 3.735 -20.323 1.00 17.04 105 HIS A CA 1
ATOM 828 C C . HIS A 1 126 ? -11.289 2.783 -20.109 1.00 16.55 105 HIS A C 1
ATOM 829 O O . HIS A 1 126 ? -10.853 2.125 -21.051 1.00 15.98 105 HIS A O 1
ATOM 836 N N . SER A 1 127 ? -10.796 2.696 -18.869 1.00 15.88 106 SER A N 1
ATOM 837 C CA . SER A 1 127 ? -9.583 1.926 -18.578 1.00 15.78 106 SER A CA 1
ATOM 838 C C . SER A 1 127 ? -9.817 0.421 -18.420 1.00 15.41 106 SER A C 1
ATOM 839 O O . SER A 1 127 ? -8.963 -0.374 -18.818 1.00 15.44 106 SER A O 1
ATOM 842 N N . PHE A 1 128 ? -10.956 0.033 -17.839 1.00 14.61 107 PHE A N 1
ATOM 843 C CA . PHE A 1 128 ? -11.230 -1.378 -17.546 1.00 14.30 107 PHE A CA 1
ATOM 844 C C . PHE A 1 128 ? -12.496 -1.960 -18.174 1.00 14.69 107 PHE A C 1
ATOM 845 O O . PHE A 1 128 ? -12.878 -3.085 -17.833 1.00 15.22 107 PHE A O 1
ATOM 853 N N . GLY A 1 129 ? -13.162 -1.211 -19.050 1.00 14.58 108 GLY A N 1
ATOM 854 C CA . GLY A 1 129 ? -14.406 -1.680 -19.669 1.00 14.79 108 GLY A CA 1
ATOM 855 C C . GLY A 1 129 ? -15.638 -1.385 -18.823 1.00 15.01 108 GLY A C 1
ATOM 856 O O . GLY A 1 129 ? -16.672 -0.967 -19.358 1.00 14.22 108 GLY A O 1
ATOM 857 N N . SER A 1 130 ? -15.524 -1.605 -17.503 1.00 14.89 109 SER A N 1
ATOM 858 C CA . SER A 1 130 ? -16.621 -1.392 -16.533 1.00 15.17 109 SER A CA 1
ATOM 859 C C . SER A 1 130 ? -16.108 -1.475 -15.087 1.00 15.42 109 SER A C 1
ATOM 860 O O . SER A 1 130 ? -14.949 -1.824 -14.840 1.00 15.19 109 SER A O 1
ATOM 863 N N . VAL A 1 131 ? -16.981 -1.174 -14.133 1.00 15.78 110 VAL A N 1
ATOM 864 C CA . VAL A 1 131 ? -16.646 -1.367 -12.723 1.00 15.87 110 VAL A CA 1
ATOM 865 C C . VAL A 1 131 ? -16.233 -2.826 -12.476 1.00 15.86 110 VAL A C 1
ATOM 866 O O . VAL A 1 131 ? -15.166 -3.093 -11.901 1.00 15.27 110 VAL A O 1
ATOM 870 N N . GLU A 1 132 ? -17.058 -3.761 -12.943 1.00 15.36 111 GLU A N 1
ATOM 871 C CA . GLU A 1 132 ? -16.772 -5.187 -12.767 1.00 15.78 111 GLU A CA 1
ATOM 872 C C . GLU A 1 132 ? -15.401 -5.557 -13.393 1.00 15.00 111 GLU A C 1
ATOM 873 O O . GLU A 1 132 ? -14.640 -6.333 -12.804 1.00 15.03 111 GLU A O 1
ATOM 879 N N . GLY A 1 133 ? -15.077 -4.959 -14.541 1.00 14.44 112 GLY A N 1
ATOM 880 C CA . GLY A 1 133 ? -13.741 -5.093 -15.168 1.00 13.54 112 GLY A CA 1
ATOM 881 C C . GLY A 1 133 ? -12.598 -4.633 -14.257 1.00 13.43 112 GLY A C 1
ATOM 882 O O . GLY A 1 133 ? -11.538 -5.275 -14.187 1.00 12.73 112 GLY A O 1
ATOM 883 N N . PHE A 1 134 ? -12.801 -3.515 -13.561 1.00 12.47 113 PHE A N 1
ATOM 884 C CA . PHE A 1 134 ? -11.845 -3.097 -12.564 1.00 12.27 113 PHE A CA 1
ATOM 885 C C . PHE A 1 134 ? -11.712 -4.130 -11.421 1.00 12.44 113 PHE A C 1
ATOM 886 O O . PHE A 1 134 ? -10.589 -4.556 -11.094 1.00 12.01 113 PHE A O 1
ATOM 894 N N . ASN A 1 135 ? -12.839 -4.539 -10.832 1.00 11.96 114 ASN A N 1
ATOM 895 C CA . ASN A 1 135 ? -12.804 -5.520 -9.734 1.00 12.63 114 ASN A CA 1
ATOM 896 C C . ASN A 1 135 ? -12.044 -6.773 -10.166 1.00 12.19 114 ASN A C 1
ATOM 897 O O . ASN A 1 135 ? -11.229 -7.299 -9.414 1.00 10.69 114 ASN A O 1
ATOM 902 N N . ASN A 1 136 ? -12.306 -7.234 -11.393 1.00 12.36 115 ASN A N 1
ATOM 903 C CA . ASN A 1 136 ? -11.628 -8.426 -11.909 1.00 12.73 115 ASN A CA 1
ATOM 904 C C . ASN A 1 136 ? -10.132 -8.258 -12.065 1.00 12.18 115 ASN A C 1
ATOM 905 O O . ASN A 1 136 ? -9.387 -9.175 -11.742 1.00 12.12 115 ASN A O 1
ATOM 910 N N . ALA A 1 137 ? -9.695 -7.086 -12.530 1.00 11.63 116 ALA A N 1
ATOM 911 C CA . ALA A 1 137 ? -8.271 -6.829 -12.753 1.00 11.36 116 ALA A CA 1
ATOM 912 C C . ALA A 1 137 ? -7.561 -6.723 -11.404 1.00 11.61 116 ALA A C 1
ATOM 913 O O . ALA A 1 137 ? -6.485 -7.284 -11.217 1.00 11.61 116 ALA A O 1
ATOM 915 N N . PHE A 1 138 ? -8.186 -6.009 -10.473 1.00 11.01 117 PHE A N 1
ATOM 916 C CA . PHE A 1 138 ? -7.634 -5.825 -9.151 1.00 11.32 117 PHE A CA 1
ATOM 917 C C . PHE A 1 138 ? -7.513 -7.168 -8.432 1.00 11.08 117 PHE A C 1
ATOM 918 O O . PHE A 1 138 ? -6.490 -7.431 -7.800 1.00 11.31 117 PHE A O 1
ATOM 926 N N . THR A 1 139 ? -8.536 -8.022 -8.553 1.00 10.68 118 THR A N 1
ATOM 927 C CA . THR A 1 139 ? -8.543 -9.323 -7.865 1.00 10.66 118 THR A CA 1
ATOM 928 C C . THR A 1 139 ? -7.491 -10.262 -8.469 1.00 10.78 118 THR A C 1
ATOM 929 O O . THR A 1 139 ? -6.731 -10.906 -7.745 1.00 10.46 118 THR A O 1
ATOM 933 N N . THR A 1 140 ? -7.428 -10.291 -9.803 1.00 10.58 119 THR A N 1
ATOM 934 C CA . THR A 1 140 ? -6.469 -11.112 -10.541 1.00 10.15 119 THR A CA 1
ATOM 935 C C . THR A 1 140 ? -5.048 -10.726 -10.162 1.00 10.02 119 THR A C 1
ATOM 936 O O . THR A 1 140 ? -4.161 -11.583 -10.018 1.00 9.01 119 THR A O 1
ATOM 940 N N . SER A 1 141 ? -4.830 -9.418 -10.040 1.00 9.45 120 SER A N 1
ATOM 941 C CA . SER A 1 141 ? -3.504 -8.905 -9.741 1.00 10.56 120 SER A CA 1
ATOM 942 C C . SER A 1 141 ? -3.090 -9.325 -8.321 1.00 10.15 120 SER A C 1
ATOM 943 O O . SER A 1 141 ? -1.953 -9.736 -8.091 1.00 10.45 120 SER A O 1
ATOM 946 N N . GLY A 1 142 ? -4.028 -9.273 -7.388 1.00 10.03 121 GLY A N 1
ATOM 947 C CA . GLY A 1 142 ? -3.706 -9.647 -6.016 1.00 10.14 121 GLY A CA 1
ATOM 948 C C . GLY A 1 142 ? -3.389 -11.122 -5.856 1.00 10.41 121 GLY A C 1
ATOM 949 O O . GLY A 1 142 ? -2.485 -11.479 -5.116 1.00 10.73 121 GLY A O 1
ATOM 950 N N . LEU A 1 143 ? -4.136 -11.980 -6.545 1.00 10.32 122 LEU A N 1
ATOM 951 C CA . LEU A 1 143 ? -3.942 -13.433 -6.430 1.00 10.26 122 LEU A CA 1
ATOM 952 C C . LEU A 1 143 ? -2.715 -13.860 -7.250 1.00 10.59 122 LEU A C 1
ATOM 953 O O . LEU A 1 143 ? -2.154 -14.947 -7.033 1.00 10.80 122 LEU A O 1
ATOM 958 N N . GLY A 1 144 ? -2.306 -12.983 -8.170 1.00 9.69 123 GLY A N 1
ATOM 959 C CA . GLY A 1 144 ? -1.192 -13.226 -9.075 1.00 9.50 123 GLY A CA 1
ATOM 960 C C . GLY A 1 144 ? 0.182 -12.867 -8.519 1.00 8.97 123 GLY A C 1
ATOM 961 O O . GLY A 1 144 ? 1.186 -13.322 -9.043 1.00 7.72 123 GLY A O 1
ATOM 962 N N . GLN A 1 145 ? 0.225 -12.048 -7.460 1.00 8.81 124 GLN A N 1
ATOM 963 C CA . GLN A 1 145 ? 1.492 -11.670 -6.828 1.00 8.08 124 GLN A CA 1
ATOM 964 C C . GLN A 1 145 ? 1.960 -12.761 -5.861 1.00 8.08 124 GLN A C 1
ATOM 965 O O . GLN A 1 145 ? 1.464 -12.875 -4.717 1.00 7.76 124 GLN A O 1
ATOM 971 N N . PHE A 1 146 ? 2.939 -13.534 -6.304 1.00 7.47 125 PHE A N 1
ATOM 972 C CA . PHE A 1 146 ? 3.380 -14.702 -5.556 1.00 7.65 125 PHE A CA 1
ATOM 973 C C . PHE A 1 146 ? 4.335 -14.253 -4.446 1.00 7.36 125 PHE A C 1
ATOM 974 O O . PHE A 1 146 ? 5.241 -13.438 -4.685 1.00 7.36 125 PHE A O 1
ATOM 982 N N . GLY A 1 147 ? 4.137 -14.771 -3.237 1.00 6.19 126 GLY A N 1
ATOM 983 C CA . GLY A 1 147 ? 4.914 -14.287 -2.088 1.00 5.97 126 GLY A CA 1
ATOM 984 C C . GLY A 1 147 ? 4.380 -12.960 -1.570 1.00 6.04 126 GLY A C 1
ATOM 985 O O . GLY A 1 147 ? 3.178 -12.674 -1.683 1.00 5.58 126 GLY A O 1
ATOM 986 N N . SER A 1 148 ? 5.274 -12.160 -0.996 1.00 6.07 127 SER A N 1
ATOM 987 C CA . SER A 1 148 ? 4.902 -10.895 -0.350 1.00 5.92 127 SER A CA 1
ATOM 988 C C . SER A 1 148 ? 4.860 -9.762 -1.371 1.00 5.98 127 SER A C 1
ATOM 989 O O . SER A 1 148 ? 5.649 -9.759 -2.317 1.00 5.89 127 SER A O 1
ATOM 992 N N . GLY A 1 149 ? 3.972 -8.789 -1.162 1.00 6.31 128 GLY A N 1
ATOM 993 C CA . GLY A 1 149 ? 3.924 -7.613 -2.029 1.00 6.43 128 GLY A CA 1
ATOM 994 C C . GLY A 1 149 ? 2.703 -6.732 -1.900 1.00 6.22 128 GLY A C 1
ATOM 995 O O . GLY A 1 149 ? 2.032 -6.731 -0.859 1.00 6.16 128 GLY A O 1
ATOM 996 N N . TRP A 1 150 ? 2.421 -5.985 -2.973 1.00 6.12 129 TRP A N 1
ATOM 997 C CA . TRP A 1 150 ? 1.430 -4.916 -2.968 1.00 6.24 129 TRP A CA 1
ATOM 998 C C . TRP A 1 150 ? 0.686 -4.878 -4.315 1.00 7.13 129 TRP A C 1
ATOM 999 O O . TRP A 1 150 ? 1.280 -5.115 -5.375 1.00 6.37 129 TRP A O 1
ATOM 1010 N N . VAL A 1 151 ? -0.595 -4.525 -4.266 1.00 7.23 130 VAL A N 1
ATOM 1011 C CA . VAL A 1 151 ? -1.380 -4.246 -5.472 1.00 7.81 130 VAL A CA 1
ATOM 1012 C C . VAL A 1 151 ? -1.667 -2.738 -5.531 1.00 7.55 130 VAL A C 1
ATOM 1013 O O . VAL A 1 151 ? -2.044 -2.127 -4.521 1.00 7.92 130 VAL A O 1
ATOM 1017 N N . TRP A 1 152 ? -1.438 -2.142 -6.696 1.00 7.54 131 TRP A N 1
ATOM 1018 C CA . TRP A 1 152 ? -1.637 -0.703 -6.889 1.00 7.16 131 TRP A CA 1
ATOM 1019 C C . TRP A 1 152 ? -2.667 -0.389 -7.977 1.00 7.16 131 TRP A C 1
ATOM 1020 O O . TRP A 1 152 ? -2.613 -0.960 -9.079 1.00 7.35 131 TRP A O 1
ATOM 1031 N N . LEU A 1 153 ? -3.560 0.555 -7.683 1.00 6.97 132 LEU A N 1
ATOM 1032 C CA . LEU A 1 153 ? -4.280 1.284 -8.723 1.00 7.23 132 LEU A CA 1
ATOM 1033 C C . LEU A 1 153 ? -3.415 2.496 -9.060 1.00 7.27 132 LEU A C 1
ATOM 1034 O O . LEU A 1 153 ? -3.040 3.272 -8.170 1.00 7.27 132 LEU A O 1
ATOM 1039 N N . VAL A 1 154 ? -3.065 2.643 -10.329 1.00 7.70 133 VAL A N 1
ATOM 1040 C CA . VAL A 1 154 ? -2.202 3.753 -10.736 1.00 8.47 133 VAL A CA 1
ATOM 1041 C C . VAL A 1 154 ? -2.773 4.482 -11.921 1.00 9.37 133 VAL A C 1
ATOM 1042 O O . VAL A 1 154 ? -3.612 3.919 -12.651 1.00 8.95 133 VAL A O 1
ATOM 1046 N N . TYR A 1 155 ? -2.317 5.725 -12.116 1.00 9.66 134 TYR A N 1
ATOM 1047 C CA . TYR A 1 155 ? -2.525 6.411 -13.382 1.00 10.67 134 TYR A CA 1
ATOM 1048 C C . TYR A 1 155 ? -1.245 6.360 -14.218 1.00 11.35 134 TYR A C 1
ATOM 1049 O O . TYR A 1 155 ? -0.203 6.869 -13.808 1.00 10.78 134 TYR A O 1
ATOM 1058 N N . ASP A 1 156 ? -1.349 5.739 -15.390 1.00 12.38 135 ASP A N 1
ATOM 1059 C CA . ASP A 1 156 ? -0.233 5.513 -16.291 1.00 13.73 135 ASP A CA 1
ATOM 1060 C C . ASP A 1 156 ? -0.217 6.668 -17.281 1.00 14.91 135 ASP A C 1
ATOM 1061 O O . ASP A 1 156 ? -1.102 6.776 -18.145 1.00 13.99 135 ASP A O 1
ATOM 1066 N N . GLU A 1 157 ? 0.784 7.532 -17.136 1.00 16.23 136 GLU A N 1
ATOM 1067 C CA . GLU A 1 157 ? 0.889 8.741 -17.957 1.00 18.18 136 GLU A CA 1
ATOM 1068 C C . GLU A 1 157 ? 1.049 8.488 -19.452 1.00 18.67 136 GLU A C 1
ATOM 1069 O O . GLU A 1 157 ? 0.615 9.309 -20.259 1.00 18.81 136 GLU A O 1
ATOM 1075 N N . ASP A 1 158 ? 1.666 7.367 -19.824 1.00 19.24 137 ASP A N 1
ATOM 1076 C CA . ASP A 1 158 ? 1.875 7.056 -21.253 1.00 20.04 137 ASP A CA 1
ATOM 1077 C C . ASP A 1 158 ? 0.648 6.462 -21.938 1.00 19.42 137 ASP A C 1
ATOM 1078 O O . ASP A 1 158 ? 0.465 6.644 -23.141 1.00 19.18 137 ASP A O 1
ATOM 1083 N N . ALA A 1 159 ? -0.180 5.750 -21.170 1.00 18.53 138 ALA A N 1
ATOM 1084 C CA . ALA A 1 159 ? -1.409 5.133 -21.678 1.00 17.77 138 ALA A CA 1
ATOM 1085 C C . ALA A 1 159 ? -2.603 6.070 -21.577 1.00 17.24 138 ALA A C 1
ATOM 1086 O O . ALA A 1 159 ? -3.616 5.856 -22.250 1.00 17.04 138 ALA A O 1
ATOM 1088 N N . LYS A 1 160 ? -2.463 7.105 -20.743 1.00 16.37 139 LYS A N 1
ATOM 1089 C CA . LYS A 1 160 ? -3.549 8.009 -20.366 1.00 15.84 139 LYS A CA 1
ATOM 1090 C C . LYS A 1 160 ? -4.756 7.254 -19.812 1.00 15.54 139 LYS A C 1
ATOM 1091 O O . LYS A 1 160 ? -5.900 7.503 -20.204 1.00 15.79 139 LYS A O 1
ATOM 1097 N N . ALA A 1 161 ? -4.495 6.321 -18.898 1.00 13.62 140 ALA A N 1
ATOM 1098 C CA . ALA A 1 161 ? -5.544 5.476 -18.371 1.00 12.32 140 ALA A CA 1
ATOM 1099 C C . ALA A 1 161 ? -5.105 4.967 -17.014 1.00 11.62 140 ALA A C 1
ATOM 1100 O O . ALA A 1 161 ? -3.912 5.018 -16.693 1.00 11.19 140 ALA A O 1
ATOM 1102 N N . LEU A 1 162 ? -6.081 4.529 -16.219 1.00 10.85 141 LEU A N 1
ATOM 1103 C CA . LEU A 1 162 ? -5.834 3.827 -14.977 1.00 10.35 141 LEU A CA 1
ATOM 1104 C C . LEU A 1 162 ? -5.342 2.426 -15.329 1.00 10.28 141 LEU A C 1
ATOM 1105 O O . LEU A 1 162 ? -5.710 1.873 -16.373 1.00 10.37 141 LEU A O 1
ATOM 1110 N N . LYS A 1 163 ? -4.470 1.886 -14.482 1.00 9.58 142 LYS A N 1
ATOM 1111 C CA . LYS A 1 163 ? -3.982 0.519 -14.610 1.00 9.39 142 LYS A CA 1
ATOM 1112 C C . LYS A 1 163 ? -3.930 -0.105 -13.220 1.00 8.79 142 LYS A C 1
ATOM 1113 O O . LYS A 1 163 ? -3.817 0.609 -12.222 1.00 8.65 142 LYS A O 1
ATOM 1119 N N . VAL A 1 164 ? -3.996 -1.434 -13.160 1.00 8.52 143 VAL A N 1
ATOM 1120 C CA . VAL A 1 164 ? -3.636 -2.159 -11.939 1.00 7.41 143 VAL A CA 1
ATOM 1121 C C . VAL A 1 164 ? -2.286 -2.859 -12.155 1.00 7.98 143 VAL A C 1
ATOM 1122 O O . VAL A 1 164 ? -2.101 -3.552 -13.171 1.00 7.05 143 VAL A O 1
ATOM 1126 N N . VAL A 1 165 ? -1.339 -2.646 -11.235 1.00 7.72 144 VAL A N 1
ATOM 1127 C CA . VAL A 1 165 ? -0.071 -3.381 -11.277 1.00 8.69 144 VAL A CA 1
ATOM 1128 C C . VAL A 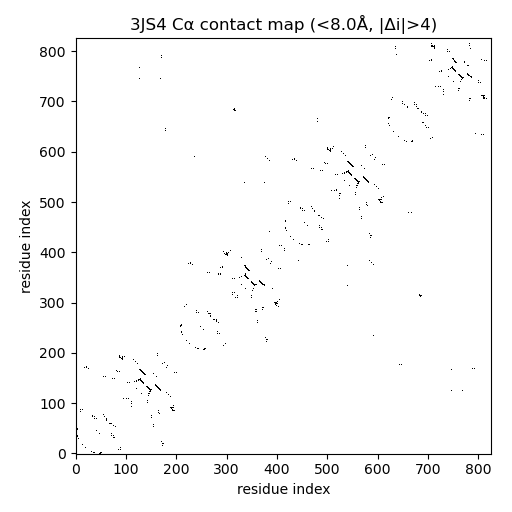1 165 ? 0.248 -3.944 -9.890 1.00 8.42 144 VAL A C 1
ATOM 1129 O O . VAL A 1 165 ? -0.216 -3.415 -8.898 1.00 9.21 144 VAL A O 1
ATOM 1133 N N . SER A 1 166 ? 1.061 -4.993 -9.810 1.00 8.11 145 SER A N 1
ATOM 1134 C CA . SER A 1 166 ? 1.534 -5.441 -8.508 1.00 8.28 145 SER A CA 1
ATOM 1135 C C . SER A 1 166 ? 3.058 -5.326 -8.387 1.00 8.80 145 SER A C 1
ATOM 1136 O O . SER A 1 166 ? 3.795 -5.264 -9.398 1.00 7.94 145 SER A O 1
ATOM 1139 N N . THR A 1 167 ? 3.518 -5.237 -7.146 1.00 8.13 146 THR A N 1
ATOM 1140 C CA . THR A 1 167 ? 4.945 -5.237 -6.879 1.00 7.99 146 THR A CA 1
ATOM 1141 C C . THR A 1 167 ? 5.317 -6.295 -5.833 1.00 7.78 146 THR A C 1
ATOM 1142 O O . THR A 1 167 ? 4.483 -6.716 -5.015 1.00 6.03 146 THR A O 1
ATOM 1146 N N . ALA A 1 168 ? 6.579 -6.710 -5.887 1.00 7.66 147 ALA A N 1
ATOM 1147 C CA . ALA A 1 168 ? 7.147 -7.641 -4.908 1.00 7.85 147 ALA A CA 1
ATOM 1148 C C . ALA A 1 168 ? 7.691 -6.900 -3.683 1.00 7.30 147 ALA A C 1
ATOM 1149 O O . ALA A 1 168 ? 8.261 -5.822 -3.804 1.00 6.91 147 ALA A O 1
ATOM 1151 N N . ASN A 1 169 ? 7.520 -7.517 -2.511 1.00 6.73 148 ASN A N 1
ATOM 1152 C CA . ASN A 1 169 ? 8.210 -7.125 -1.284 1.00 6.70 148 ASN A CA 1
ATOM 1153 C C . ASN A 1 169 ? 7.972 -5.655 -0.951 1.00 6.84 148 ASN A C 1
ATOM 1154 O O . ASN A 1 169 ? 6.837 -5.308 -0.617 1.00 7.04 148 ASN A O 1
ATOM 1159 N N . ALA A 1 170 ? 8.984 -4.793 -1.109 1.00 5.80 149 ALA A N 1
ATOM 1160 C CA . ALA A 1 170 ? 8.804 -3.362 -0.819 1.00 6.06 149 ALA A CA 1
ATOM 1161 C C . ALA A 1 170 ? 8.735 -2.427 -2.045 1.00 6.13 149 ALA A C 1
ATOM 1162 O O . ALA A 1 170 ? 8.607 -1.203 -1.877 1.00 6.19 149 ALA A O 1
ATOM 1164 N N . ASP A 1 171 ? 8.812 -2.994 -3.248 1.00 6.29 150 ASP A N 1
ATOM 1165 C CA . ASP A 1 171 ? 8.759 -2.227 -4.494 1.00 6.58 150 ASP A CA 1
ATOM 1166 C C . ASP A 1 171 ? 7.415 -1.490 -4.609 1.00 6.84 150 ASP A C 1
ATOM 1167 O O . ASP A 1 171 ? 6.395 -1.959 -4.110 1.00 5.84 150 ASP A O 1
ATOM 1172 N N . SER A 1 172 ? 7.440 -0.328 -5.267 1.00 6.91 151 SER A N 1
ATOM 1173 C CA . SER A 1 172 ? 6.258 0.503 -5.438 1.00 7.04 151 SER A CA 1
ATOM 1174 C C . SER A 1 172 ? 6.408 1.334 -6.719 1.00 7.16 151 SER A C 1
ATOM 1175 O O . SER A 1 172 ? 7.516 1.373 -7.312 1.00 6.77 151 SER A O 1
ATOM 1178 N N . PRO A 1 173 ? 5.311 2.011 -7.137 1.00 6.78 152 PRO A N 1
ATOM 1179 C CA . PRO A 1 173 ? 5.360 2.910 -8.288 1.00 7.43 152 PRO A CA 1
ATOM 1180 C C . PRO A 1 173 ? 6.353 4.062 -8.140 1.00 7.82 152 PRO A C 1
ATOM 1181 O O . PRO A 1 173 ? 6.686 4.667 -9.147 1.00 8.11 152 PRO A O 1
ATOM 1185 N N . LEU A 1 174 ? 6.844 4.357 -6.924 1.00 8.18 153 LEU A N 1
ATOM 1186 C CA . LEU A 1 174 ? 7.914 5.364 -6.768 1.00 8.37 153 LEU A CA 1
ATOM 1187 C C . LEU A 1 174 ? 9.161 4.994 -7.567 1.00 8.67 153 LEU A C 1
ATOM 1188 O O . LEU A 1 174 ? 9.982 5.864 -7.916 1.00 8.47 153 LEU A O 1
ATOM 1193 N N . LEU A 1 175 ? 9.310 3.705 -7.841 1.00 8.67 154 LEU A N 1
ATOM 1194 C CA . LEU A 1 175 ? 10.438 3.182 -8.626 1.00 9.46 154 LEU A CA 1
ATOM 1195 C C . LEU A 1 175 ? 10.264 3.284 -10.162 1.00 10.31 154 LEU A C 1
ATOM 1196 O O . LEU A 1 175 ? 11.230 3.055 -10.911 1.00 8.23 154 LEU A O 1
ATOM 1201 N N . THR A 1 176 ? 9.049 3.612 -10.614 1.00 10.77 155 THR A N 1
ATOM 1202 C CA . THR A 1 176 ? 8.728 3.590 -12.054 1.00 12.73 155 THR A CA 1
ATOM 1203 C C . THR A 1 176 ? 8.319 4.959 -12.551 1.00 12.72 155 THR A C 1
ATOM 1204 O O . THR A 1 176 ? 7.348 5.533 -12.054 1.00 13.63 155 THR A O 1
ATOM 1208 N N . GLN A 1 177 ? 9.042 5.478 -13.539 1.00 13.47 156 GLN A N 1
ATOM 1209 C CA . GLN A 1 177 ? 8.730 6.774 -14.127 1.00 13.35 156 GLN A CA 1
ATOM 1210 C C . GLN A 1 177 ? 7.381 6.679 -14.848 1.00 13.77 156 GLN A C 1
ATOM 1211 O O . GLN A 1 177 ? 7.076 5.646 -15.458 1.00 13.90 156 GLN A O 1
ATOM 1213 N N . GLY A 1 178 ? 6.577 7.741 -14.761 1.00 13.44 157 GLY A N 1
ATOM 1214 C CA . GLY A 1 178 ? 5.308 7.830 -15.498 1.00 13.03 157 GLY A CA 1
ATOM 1215 C C . GLY A 1 178 ? 4.158 7.007 -14.933 1.00 13.04 157 GLY A C 1
ATOM 1216 O O . GLY A 1 178 ? 3.214 6.693 -15.651 1.00 13.39 157 GLY A O 1
ATOM 1217 N N . GLN A 1 179 ? 4.226 6.680 -13.644 1.00 12.49 158 GLN A N 1
ATOM 1218 C CA . GLN A 1 179 ? 3.233 5.841 -13.003 1.00 12.56 158 GLN A CA 1
ATOM 1219 C C . GLN A 1 179 ? 2.843 6.445 -11.647 1.00 11.95 158 GLN A C 1
ATOM 1220 O O . GLN A 1 179 ? 3.611 6.363 -10.674 1.00 11.59 158 GLN A O 1
ATOM 1226 N N . LEU A 1 180 ? 1.682 7.096 -11.591 1.00 11.21 159 LEU A N 1
ATOM 1227 C CA . LEU A 1 180 ? 1.285 7.810 -10.380 1.00 10.89 159 LEU A CA 1
ATOM 1228 C C . LEU A 1 180 ? 0.428 6.892 -9.501 1.00 10.55 159 LEU A C 1
ATOM 1229 O O . LEU A 1 180 ? -0.640 6.463 -9.931 1.00 10.39 159 LEU A O 1
ATOM 1234 N N . PRO A 1 181 ? 0.903 6.574 -8.278 1.00 10.46 160 PRO A N 1
ATOM 1235 C CA . PRO A 1 181 ? 0.096 5.677 -7.425 1.00 9.86 160 PRO A CA 1
ATOM 1236 C C . PRO A 1 181 ? -1.129 6.397 -6.879 1.00 9.34 160 PRO A C 1
ATOM 1237 O O . PRO A 1 181 ? -1.039 7.577 -6.517 1.00 9.01 160 PRO A O 1
ATOM 1241 N N . LEU A 1 182 ? -2.251 5.682 -6.812 1.00 8.51 161 LEU A N 1
ATOM 1242 C CA . LEU A 1 182 ? -3.521 6.233 -6.339 1.00 7.88 161 LEU A CA 1
ATOM 1243 C C . LEU A 1 182 ? -4.078 5.538 -5.105 1.00 8.08 161 LEU A C 1
ATOM 1244 O O . LEU A 1 182 ? -4.706 6.184 -4.259 1.00 6.65 161 LEU A O 1
ATOM 1249 N N . ALA A 1 183 ? -3.887 4.216 -5.038 1.00 8.12 162 ALA A N 1
ATOM 1250 C CA . ALA A 1 183 ? -4.300 3.404 -3.878 1.00 8.05 162 ALA A CA 1
ATOM 1251 C C . ALA A 1 183 ? -3.528 2.099 -3.878 1.00 8.21 162 ALA A C 1
ATOM 1252 O O . ALA A 1 183 ? -3.094 1.631 -4.939 1.00 8.66 162 ALA A O 1
ATOM 1254 N N . THR A 1 184 ? -3.362 1.497 -2.693 1.00 7.55 163 THR A N 1
ATOM 1255 C CA . THR A 1 184 ? -2.691 0.216 -2.611 1.00 7.08 163 THR A CA 1
ATOM 1256 C C . THR A 1 184 ? -3.421 -0.717 -1.640 1.00 7.03 163 THR A C 1
ATOM 1257 O O . THR A 1 184 ? -4.100 -0.275 -0.712 1.00 7.10 163 THR A O 1
ATOM 1261 N N . MET A 1 185 ? -3.250 -2.005 -1.890 1.00 7.08 164 MET A N 1
ATOM 1262 C CA . MET A 1 185 ? -3.690 -3.084 -1.032 1.00 6.83 164 MET A CA 1
ATOM 1263 C C . MET A 1 185 ? -2.479 -3.978 -0.738 1.00 6.87 164 MET A C 1
ATOM 1264 O O . MET A 1 185 ? -1.884 -4.576 -1.654 1.00 6.86 164 MET A O 1
ATOM 1269 N N . ASP A 1 186 ? -2.099 -4.025 0.531 1.00 6.43 165 ASP A N 1
ATOM 1270 C CA . ASP A 1 186 ? -1.030 -4.892 1.037 1.00 6.49 165 ASP A CA 1
ATOM 1271 C C . ASP A 1 186 ? -1.428 -6.353 0.840 1.00 6.23 165 ASP A C 1
ATOM 1272 O O . ASP A 1 186 ? -2.489 -6.785 1.332 1.00 7.08 165 ASP A O 1
ATOM 1277 N N . VAL A 1 187 ? -0.612 -7.127 0.127 1.00 5.80 166 VAL A N 1
ATOM 1278 C CA . VAL A 1 187 ? -0.818 -8.580 0.112 1.00 5.74 166 VAL A CA 1
ATOM 1279 C C . VAL A 1 187 ? 0.286 -9.427 0.787 1.00 6.60 166 VAL A C 1
ATOM 1280 O O . VAL A 1 187 ? 0.326 -10.668 0.603 1.00 5.99 166 VAL A O 1
ATOM 1284 N N . TRP A 1 188 ? 1.146 -8.783 1.598 1.00 5.58 167 TRP A N 1
ATOM 1285 C CA . TRP A 1 188 ? 1.963 -9.571 2.504 1.00 5.57 167 TRP A CA 1
ATOM 1286 C C . TRP A 1 188 ? 0.998 -10.396 3.336 1.00 6.10 167 TRP A C 1
ATOM 1287 O O . TRP A 1 188 ? -0.086 -9.904 3.742 1.00 7.14 167 TRP A O 1
ATOM 1298 N N . GLU A 1 189 ? 1.372 -11.634 3.628 1.00 5.58 168 GLU A N 1
ATOM 1299 C CA . GLU A 1 189 ? 0.470 -12.506 4.383 1.00 6.04 168 GLU A CA 1
ATOM 1300 C C . GLU A 1 189 ? 0.017 -11.914 5.741 1.00 6.83 168 GLU A C 1
ATOM 1301 O O . GLU A 1 189 ? -1.136 -12.107 6.147 1.00 6.56 168 GLU A O 1
ATOM 1307 N N . HIS A 1 190 ? 0.898 -11.177 6.420 1.00 6.84 169 HIS A N 1
ATOM 1308 C CA . HIS A 1 190 ? 0.487 -10.538 7.703 1.00 7.40 169 HIS A CA 1
ATOM 1309 C C . HIS A 1 190 ? -0.644 -9.519 7.580 1.00 7.08 169 HIS A C 1
ATOM 1310 O O . HIS A 1 190 ? -1.265 -9.159 8.611 1.00 6.97 169 HIS A O 1
ATOM 1317 N N . ALA A 1 191 ? -0.935 -9.055 6.354 1.00 6.08 170 ALA A N 1
ATOM 1318 C CA . ALA A 1 191 ? -2.001 -8.053 6.168 1.00 6.44 170 ALA A CA 1
ATOM 1319 C C . ALA A 1 191 ? -3.356 -8.654 6.439 1.00 6.84 170 ALA A C 1
ATOM 1320 O O . ALA A 1 191 ? -4.313 -7.939 6.758 1.00 7.06 170 ALA A O 1
ATOM 1322 N N . TYR A 1 192 ? -3.455 -9.973 6.277 1.00 6.57 171 TYR A N 1
ATOM 1323 C CA . TYR A 1 192 ? -4.759 -10.591 6.335 1.00 6.39 171 TYR A CA 1
ATOM 1324 C C . TYR A 1 192 ? -4.805 -11.889 7.145 1.00 6.05 171 TYR A C 1
ATOM 1325 O O . TYR A 1 192 ? -5.892 -12.340 7.505 1.00 6.99 171 TYR A O 1
ATOM 1334 N N . TYR A 1 193 ? -3.654 -12.482 7.457 1.00 5.72 172 TYR A N 1
ATOM 1335 C CA . TYR A 1 193 ? -3.667 -13.853 8.015 1.00 5.96 172 TYR A CA 1
ATOM 1336 C C . TYR A 1 193 ? -4.537 -14.042 9.272 1.00 5.65 172 TYR A C 1
ATOM 1337 O O . TYR A 1 193 ? -5.281 -15.031 9.395 1.00 4.92 172 TYR A O 1
ATOM 1346 N N . LEU A 1 194 ? -4.422 -13.112 10.209 1.00 6.43 173 LEU A N 1
ATOM 1347 C CA . LEU A 1 194 ? -5.099 -13.276 11.508 1.00 6.82 173 LEU A CA 1
ATOM 1348 C C . LEU A 1 194 ? -6.621 -13.365 11.351 1.00 7.44 173 LEU A C 1
ATOM 1349 O O . LEU A 1 194 ? -7.291 -14.023 12.151 1.00 6.95 173 LEU A O 1
ATOM 1354 N N . ASP A 1 195 ? -7.154 -12.708 10.314 1.00 6.98 174 ASP A N 1
ATOM 1355 C CA . ASP A 1 195 ? -8.595 -12.659 10.091 1.00 7.88 174 ASP A CA 1
ATOM 1356 C C . ASP A 1 195 ? -9.053 -13.649 9.012 1.00 7.75 174 ASP A C 1
ATOM 1357 O O . ASP A 1 195 ? -10.126 -14.199 9.132 1.00 7.94 174 ASP A O 1
ATOM 1362 N N . TYR A 1 196 ? -8.257 -13.832 7.956 1.00 7.88 175 TYR A N 1
ATOM 1363 C CA . TYR A 1 196 ? -8.648 -14.640 6.758 1.00 7.90 175 TYR A CA 1
ATOM 1364 C C . TYR A 1 196 ? -7.756 -15.859 6.477 1.00 7.95 175 TYR A C 1
ATOM 1365 O O . TYR A 1 196 ? -7.959 -16.560 5.490 1.00 7.25 175 TYR A O 1
ATOM 1374 N N . LEU A 1 197 ? -6.767 -16.101 7.342 1.00 8.26 176 LEU A N 1
ATOM 1375 C CA . LEU A 1 197 ? -5.856 -17.254 7.187 1.00 8.69 176 LEU A CA 1
ATOM 1376 C C . LEU A 1 197 ? -5.262 -17.273 5.780 1.00 8.84 176 LEU A C 1
ATOM 1377 O O . LEU A 1 197 ? -4.910 -16.223 5.260 1.00 9.02 176 LEU A O 1
ATOM 1382 N N . ASN A 1 198 ? -5.175 -18.440 5.143 1.00 9.03 177 ASN A N 1
ATOM 1383 C CA . ASN A 1 198 ? -4.640 -18.513 3.784 1.00 9.55 177 ASN A CA 1
ATOM 1384 C C . ASN A 1 198 ? -5.598 -18.055 2.653 1.00 9.92 177 ASN A C 1
ATOM 1385 O O . ASN A 1 198 ? -5.231 -18.119 1.489 1.00 9.82 177 ASN A O 1
ATOM 1390 N N . LEU A 1 199 ? -6.811 -17.596 2.991 1.00 9.67 178 LEU A N 1
ATOM 1391 C CA . LEU A 1 199 ? -7.787 -17.189 1.964 1.00 9.78 178 LEU A CA 1
ATOM 1392 C C . LEU A 1 199 ? -7.601 -15.731 1.511 1.00 9.35 178 LEU A C 1
ATOM 1393 O O . LEU A 1 199 ? -8.413 -14.846 1.844 1.00 9.17 178 LEU A O 1
ATOM 1398 N N . ARG A 1 200 ? -6.548 -15.487 0.729 1.00 9.31 179 ARG A N 1
ATOM 1399 C CA . ARG A 1 200 ? -6.252 -14.144 0.250 1.00 9.81 179 ARG A CA 1
ATOM 1400 C C . ARG A 1 200 ? -7.426 -13.574 -0.556 1.00 10.27 179 ARG A C 1
ATOM 1401 O O . ARG A 1 200 ? -7.747 -12.390 -0.436 1.00 9.73 179 ARG A O 1
ATOM 1409 N N . LYS A 1 201 ? -8.082 -14.417 -1.348 1.00 10.46 180 LYS A N 1
ATOM 1410 C CA . LYS A 1 201 ? -9.241 -13.955 -2.118 1.00 11.00 180 LYS A CA 1
ATOM 1411 C C . LYS A 1 201 ? -10.335 -13.376 -1.230 1.00 10.73 180 LYS A C 1
ATOM 1412 O O . LYS A 1 201 ? -10.924 -12.370 -1.591 1.00 10.37 180 LYS A O 1
ATOM 1418 N N . LYS A 1 202 ? -10.613 -14.013 -0.089 1.00 9.80 181 LYS A N 1
ATOM 1419 C CA . LYS A 1 202 ? -11.628 -13.481 0.822 1.00 10.14 181 LYS A CA 1
ATOM 1420 C C . LYS A 1 202 ? -11.279 -12.071 1.260 1.00 8.57 181 LYS A C 1
ATOM 1421 O O . LYS A 1 202 ? -12.126 -11.198 1.246 1.00 7.37 181 LYS A O 1
ATOM 1427 N N . TYR A 1 203 ? -10.015 -11.856 1.621 1.00 7.46 182 TYR A N 1
ATOM 1428 C CA . TYR A 1 203 ? -9.517 -10.519 1.984 1.00 7.39 182 TYR A CA 1
ATOM 1429 C C . TYR A 1 203 ? -9.586 -9.522 0.818 1.00 7.10 182 TYR A C 1
ATOM 1430 O O . TYR A 1 203 ? -9.934 -8.360 1.018 1.00 6.90 182 TYR A O 1
ATOM 1439 N N . ILE A 1 204 ? -9.240 -9.963 -0.389 1.00 7.00 183 ILE A N 1
ATOM 1440 C CA . ILE A 1 204 ? -9.337 -9.072 -1.565 1.00 7.83 183 ILE A CA 1
ATOM 1441 C C . ILE A 1 204 ? -10.808 -8.675 -1.828 1.00 7.80 183 ILE A C 1
ATOM 1442 O O . ILE A 1 204 ? -11.104 -7.512 -2.136 1.00 7.73 183 ILE A O 1
ATOM 1447 N N . ASP A 1 205 ? -11.713 -9.646 -1.691 1.00 8.59 184 ASP A N 1
ATOM 1448 C CA . ASP A 1 205 ? -13.143 -9.403 -1.846 1.00 9.09 184 ASP A CA 1
ATOM 1449 C C . ASP A 1 205 ? -13.623 -8.355 -0.872 1.00 8.76 184 ASP A C 1
ATOM 1450 O O . ASP A 1 205 ? -14.315 -7.417 -1.264 1.00 8.50 184 ASP A O 1
ATOM 1455 N N . VAL A 1 206 ? -13.237 -8.516 0.393 1.00 8.48 185 VAL A N 1
ATOM 1456 C CA . VAL A 1 206 ? -13.606 -7.587 1.435 1.00 9.02 185 VAL A CA 1
ATOM 1457 C C . VAL A 1 206 ? -13.017 -6.186 1.182 1.00 8.48 185 VAL A C 1
ATOM 1458 O O . VAL A 1 206 ? -13.695 -5.166 1.382 1.00 7.69 185 VAL A O 1
ATOM 1462 N N . PHE A 1 207 ? -11.758 -6.139 0.733 1.00 8.13 186 PHE A N 1
ATOM 1463 C CA . PHE A 1 207 ? -11.133 -4.855 0.401 1.00 7.55 186 PHE A CA 1
ATOM 1464 C C . PHE A 1 207 ? -11.953 -4.045 -0.634 1.00 7.44 186 PHE A C 1
ATOM 1465 O O . PHE A 1 207 ? -12.241 -2.844 -0.452 1.00 7.41 186 PHE A O 1
ATOM 1473 N N . LEU A 1 208 ? -12.320 -4.698 -1.722 1.00 7.58 187 LEU A N 1
ATOM 1474 C CA . LEU A 1 208 ? -13.068 -4.036 -2.790 1.00 7.93 187 LEU A CA 1
ATOM 1475 C C . LEU A 1 208 ? -14.490 -3.723 -2.351 1.00 8.56 187 LEU A C 1
ATOM 1476 O O . LEU A 1 208 ? -15.081 -2.725 -2.789 1.00 8.21 187 LEU A O 1
ATOM 1481 N N . GLU A 1 209 ? -15.054 -4.592 -1.508 1.00 8.78 188 GLU A N 1
ATOM 1482 C CA . GLU A 1 209 ? -16.472 -4.484 -1.143 1.00 9.75 188 GLU A CA 1
ATOM 1483 C C . GLU A 1 209 ? -16.745 -3.420 -0.084 1.00 9.29 188 GLU A C 1
ATOM 1484 O O . GLU A 1 209 ? -17.798 -2.770 -0.127 1.00 8.68 188 GLU A O 1
ATOM 1490 N N . HIS A 1 210 ? -15.804 -3.261 0.855 1.00 8.24 189 HIS A N 1
ATOM 1491 C CA . HIS A 1 210 ? -16.036 -2.454 2.056 1.00 8.68 189 HIS A CA 1
ATOM 1492 C C . HIS A 1 210 ? -14.905 -1.540 2.520 1.00 8.13 189 HIS A C 1
ATOM 1493 O O . HIS A 1 210 ? -15.122 -0.751 3.431 1.00 8.22 189 HIS A O 1
ATOM 1500 N N . LEU A 1 211 ? -13.725 -1.621 1.892 1.00 7.74 190 LEU A N 1
ATOM 1501 C CA . LEU A 1 211 ? -12.559 -0.850 2.367 1.00 8.30 190 LEU A CA 1
ATOM 1502 C C . LEU A 1 211 ? -12.019 0.240 1.436 1.00 7.66 190 LEU A C 1
ATOM 1503 O O . LEU A 1 211 ? -11.724 1.337 1.910 1.00 6.93 190 LEU A O 1
ATOM 1508 N N . LEU A 1 212 ? -11.881 -0.053 0.135 1.00 7.50 191 LEU A N 1
ATOM 1509 C CA . LEU A 1 212 ? -11.207 0.870 -0.796 1.00 7.45 191 LEU A CA 1
ATOM 1510 C C . LEU A 1 212 ? -11.743 2.293 -0.650 1.00 7.83 191 LEU A C 1
ATOM 1511 O O . LEU A 1 212 ? -12.950 2.506 -0.696 1.00 7.17 191 LEU A O 1
ATOM 1516 N N . ASN A 1 213 ? -10.837 3.256 -0.520 1.00 7.49 192 ASN A N 1
ATOM 1517 C CA . ASN A 1 213 ? -11.222 4.637 -0.327 1.00 8.42 192 ASN A CA 1
ATOM 1518 C C . ASN A 1 213 ? -11.160 5.396 -1.649 1.00 8.99 192 ASN A C 1
ATOM 1519 O O . ASN A 1 213 ? -10.086 5.854 -2.082 1.00 7.74 192 ASN A O 1
ATOM 1524 N N . TRP A 1 214 ? -12.321 5.524 -2.286 1.00 9.82 193 TRP A N 1
ATOM 1525 C CA . TRP A 1 214 ? -12.403 6.224 -3.557 1.00 10.93 193 TRP A CA 1
ATOM 1526 C C . TRP A 1 214 ? -12.157 7.726 -3.402 1.00 11.45 193 TRP A C 1
ATOM 1527 O O . TRP A 1 214 ? -11.725 8.366 -4.347 1.00 11.43 193 TRP A O 1
ATOM 1538 N N . ASP A 1 215 ? -12.447 8.297 -2.229 1.00 12.19 194 ASP A N 1
ATOM 1539 C CA . ASP A 1 215 ? -12.155 9.727 -2.001 1.00 13.08 194 ASP A CA 1
ATOM 1540 C C . ASP A 1 215 ? -10.646 9.977 -2.110 1.00 12.65 194 ASP A C 1
ATOM 1541 O O . ASP A 1 215 ? -10.212 11.035 -2.584 1.00 12.23 194 ASP A O 1
ATOM 1546 N N . PHE A 1 216 ? -9.849 9.014 -1.643 1.00 11.92 195 PHE A N 1
ATOM 1547 C CA . PHE A 1 216 ? -8.398 9.144 -1.730 1.00 11.63 195 PHE A CA 1
ATOM 1548 C C . PHE A 1 216 ? -7.939 9.132 -3.200 1.00 11.65 195 PHE A C 1
ATOM 1549 O O . PHE A 1 216 ? -7.242 10.047 -3.650 1.00 12.01 195 PHE A O 1
ATOM 1557 N N . VAL A 1 217 ? -8.344 8.104 -3.941 1.00 11.52 196 VAL A N 1
ATOM 1558 C CA . VAL A 1 217 ? -8.076 7.977 -5.371 1.00 11.14 196 VAL A CA 1
ATOM 1559 C C . VAL A 1 217 ? -8.412 9.250 -6.153 1.00 11.74 196 VAL A C 1
ATOM 1560 O O . VAL A 1 217 ? -7.551 9.803 -6.859 1.00 11.46 196 VAL A O 1
ATOM 1564 N N . LEU A 1 218 ? -9.665 9.696 -6.022 1.00 12.30 197 LEU A N 1
ATOM 1565 C CA . LEU A 1 218 ? -10.152 10.903 -6.688 1.00 13.24 197 LEU A CA 1
ATOM 1566 C C . LEU A 1 218 ? -9.337 12.123 -6.319 1.00 13.98 197 LEU A C 1
ATOM 1567 O O . LEU A 1 218 ? -8.881 12.858 -7.206 1.00 14.44 197 LEU A O 1
ATOM 1572 N N . GLY A 1 219 ? -9.132 12.310 -5.016 1.00 14.56 198 GLY A N 1
ATOM 1573 C CA . GLY A 1 219 ? -8.371 13.433 -4.492 1.00 15.52 198 GLY A CA 1
ATOM 1574 C C . GLY A 1 219 ? -6.968 13.517 -5.063 1.00 16.24 198 GLY A C 1
ATOM 1575 O O . GLY A 1 219 ? -6.490 14.613 -5.370 1.00 16.57 198 GLY A O 1
ATOM 1576 N N . ARG A 1 220 ? -6.309 12.367 -5.221 1.00 16.19 199 ARG A N 1
ATOM 1577 C CA . ARG A 1 220 ? -4.974 12.332 -5.806 1.00 16.83 199 ARG A CA 1
ATOM 1578 C C . ARG A 1 220 ? -4.934 12.628 -7.308 1.00 16.84 199 ARG A C 1
ATOM 1579 O O . ARG A 1 220 ? -3.993 13.282 -7.771 1.00 17.62 199 ARG A O 1
ATOM 1587 N N . LEU A 1 221 ? -5.932 12.153 -8.052 1.00 16.35 200 LEU A N 1
ATOM 1588 C CA . LEU A 1 221 ? -6.094 12.498 -9.474 1.00 16.64 200 LEU A CA 1
ATOM 1589 C C . LEU A 1 221 ? -6.401 13.977 -9.712 1.00 17.53 200 LEU A C 1
ATOM 1590 O O . LEU A 1 221 ? -5.996 14.544 -10.739 1.00 17.45 200 LEU A O 1
ATOM 1595 N N . GLU A 1 222 ? -7.137 14.588 -8.784 1.00 18.21 201 GLU A N 1
ATOM 1596 C CA . GLU A 1 222 ? -7.367 16.039 -8.799 1.00 19.59 201 GLU A CA 1
ATOM 1597 C C . GLU A 1 222 ? -6.090 16.822 -8.472 1.00 20.30 201 GLU A C 1
ATOM 1598 O O . GLU A 1 222 ? -5.770 17.793 -9.169 1.00 20.48 201 GLU A O 1
ATOM 1604 N N . ASP A 1 223 ? -5.358 16.391 -7.439 1.00 21.01 202 ASP A N 1
ATOM 1605 C CA . ASP A 1 223 ? -4.050 16.982 -7.120 1.00 22.07 202 ASP A CA 1
ATOM 1606 C C . ASP A 1 223 ? -3.082 16.935 -8.319 1.00 22.43 202 ASP A C 1
ATOM 1607 O O . ASP A 1 223 ? -2.475 17.945 -8.653 1.00 22.24 202 ASP A O 1
ATOM 1612 N N . ALA A 1 224 ? -2.961 15.774 -8.972 1.00 22.57 203 ALA A N 1
ATOM 1613 C CA . ALA A 1 224 ? -2.097 15.635 -10.147 1.00 22.94 203 ALA A CA 1
ATOM 1614 C C . ALA A 1 224 ? -2.639 16.352 -11.402 1.00 23.20 203 ALA A C 1
ATOM 1615 O O . ALA A 1 224 ? -1.966 16.400 -12.430 1.00 23.09 203 ALA A O 1
ATOM 1617 N N . GLY A 1 225 ? -3.851 16.897 -11.317 1.00 23.48 204 GLY A N 1
ATOM 1618 C CA . GLY A 1 225 ? -4.420 17.680 -12.416 1.00 23.73 204 GLY A CA 1
ATOM 1619 C C . GLY A 1 225 ? -5.008 16.829 -13.526 1.00 24.21 204 GLY A C 1
ATOM 1620 O O . GLY A 1 225 ? -5.380 17.350 -14.583 1.00 24.14 204 GLY A O 1
ATOM 1621 N N . VAL A 1 226 ? -5.098 15.522 -13.280 1.00 24.17 205 VAL A N 1
ATOM 1622 C CA . VAL A 1 226 ? -5.640 14.555 -14.235 1.00 24.20 205 VAL A CA 1
ATOM 1623 C C . VAL A 1 226 ? -7.160 14.703 -14.352 1.00 24.62 205 VAL A C 1
ATOM 1624 O O . VAL A 1 226 ? -7.721 14.540 -15.435 1.00 24.49 205 VAL A O 1
ATOM 1628 N N . LEU A 1 227 ? -7.811 15.005 -13.226 1.00 25.09 206 LEU A N 1
ATOM 1629 C CA . LEU A 1 227 ? -9.259 15.220 -13.164 1.00 25.56 206 LEU A CA 1
ATOM 1630 C C . LEU A 1 227 ? -9.602 16.510 -12.402 1.00 25.86 206 LEU A C 1
ATOM 1631 O O . LEU A 1 227 ? -8.771 17.096 -11.704 1.00 25.85 206 LEU A O 1
ATOM 1637 N N . SER B 1 21 ? -16.330 -0.795 -53.952 1.00 28.36 0 SER B N 1
ATOM 1638 C CA . SER B 1 21 ? -14.965 -1.332 -53.691 1.00 27.83 0 SER B CA 1
ATOM 1639 C C . SER B 1 21 ? -14.993 -2.859 -53.537 1.00 26.19 0 SER B C 1
ATOM 1640 O O . SER B 1 21 ? -16.059 -3.439 -53.329 1.00 26.85 0 SER B O 1
ATOM 1643 N N . MET B 1 22 ? -13.840 -3.508 -53.678 1.00 23.28 1 MET B N 1
ATOM 1644 C CA . MET B 1 22 ? -13.757 -4.969 -53.558 1.00 21.41 1 MET B CA 1
ATOM 1645 C C . MET B 1 22 ? -12.529 -5.411 -52.778 1.00 19.16 1 MET B C 1
ATOM 1646 O O . MET B 1 22 ? -11.585 -4.646 -52.599 1.00 18.15 1 MET B O 1
ATOM 1651 N N . PHE B 1 23 ? -12.541 -6.664 -52.338 1.00 16.33 2 PHE B N 1
ATOM 1652 C CA . PHE B 1 23 ? -11.363 -7.235 -51.714 1.00 14.66 2 PHE B CA 1
ATOM 1653 C C . PHE B 1 23 ? -10.356 -7.603 -52.773 1.00 13.47 2 PHE B C 1
ATOM 1654 O O . PHE B 1 23 ? -10.717 -8.032 -53.874 1.00 12.58 2 PHE B O 1
ATOM 1662 N N . GLU B 1 24 ? -9.089 -7.413 -52.447 1.00 12.92 3 GLU B N 1
ATOM 1663 C CA . GLU B 1 24 ? -8.039 -7.724 -53.394 1.00 13.26 3 GLU B CA 1
ATOM 1664 C C . GLU B 1 24 ? -6.933 -8.586 -52.773 1.00 12.40 3 GLU B C 1
ATOM 1665 O O . GLU B 1 24 ? -6.845 -8.719 -51.555 1.00 12.87 3 GLU B O 1
ATOM 1671 N N . LEU B 1 25 ? -6.118 -9.201 -53.615 1.00 11.89 4 LEU B N 1
ATOM 1672 C CA . LEU B 1 25 ? -4.948 -9.924 -53.143 1.00 12.08 4 LEU B CA 1
ATOM 1673 C C . LEU B 1 25 ? -3.760 -8.947 -52.982 1.00 12.61 4 LEU B C 1
ATOM 1674 O O . LEU B 1 25 ? -3.206 -8.463 -53.978 1.00 12.40 4 LEU B O 1
ATOM 1679 N N . SER B 1 26 ? -3.378 -8.643 -51.740 1.00 12.23 5 SER B N 1
ATOM 1680 C CA . SER B 1 26 ? -2.283 -7.701 -51.518 1.00 12.52 5 SER B CA 1
ATOM 1681 C C . SER B 1 26 ? -0.932 -8.278 -51.958 1.00 12.02 5 SER B C 1
ATOM 1682 O O . SER B 1 26 ? -0.688 -9.483 -51.815 1.00 11.19 5 SER B O 1
ATOM 1685 N N . ASP B 1 27 ? -0.080 -7.407 -52.497 1.00 11.10 6 ASP B N 1
ATOM 1686 C CA . ASP B 1 27 ? 1.257 -7.791 -52.941 1.00 11.63 6 ASP B CA 1
ATOM 1687 C C . ASP B 1 27 ? 2.064 -8.397 -51.792 1.00 10.95 6 ASP B C 1
ATOM 1688 O O . ASP B 1 27 ? 1.906 -7.993 -50.629 1.00 10.70 6 ASP B O 1
ATOM 1693 N N . LEU B 1 28 ? 2.891 -9.385 -52.121 1.00 10.37 7 LEU B N 1
ATOM 1694 C CA . LEU B 1 28 ? 3.912 -9.905 -51.199 1.00 10.44 7 LEU B CA 1
ATOM 1695 C C . LEU B 1 28 ? 4.988 -8.857 -50.965 1.00 10.76 7 LEU B C 1
ATOM 1696 O O . LEU B 1 28 ? 5.200 -7.975 -51.804 1.00 10.38 7 LEU B O 1
ATOM 1701 N N . PRO B 1 29 ? 5.694 -8.961 -49.833 1.00 11.11 8 PRO B N 1
ATOM 1702 C CA . PRO B 1 29 ? 6.809 -8.052 -49.585 1.00 11.06 8 PRO B CA 1
ATOM 1703 C C . PRO B 1 29 ? 8.105 -8.466 -50.316 1.00 11.46 8 PRO B C 1
ATOM 1704 O O . PRO B 1 29 ? 9.103 -7.752 -50.237 1.00 11.57 8 PRO B O 1
ATOM 1708 N N . TYR B 1 30 ? 8.081 -9.589 -51.030 1.00 11.14 9 TYR B N 1
ATOM 1709 C CA . TYR B 1 30 ? 9.292 -10.158 -51.653 1.00 11.68 9 TYR B CA 1
ATOM 1710 C C . TYR B 1 30 ? 8.891 -10.897 -52.921 1.00 12.03 9 TYR B C 1
ATOM 1711 O O . TYR B 1 30 ? 7.710 -11.166 -53.145 1.00 11.78 9 TYR B O 1
ATOM 1720 N N . GLU B 1 31 ? 9.878 -11.210 -53.749 1.00 12.82 10 GLU B N 1
ATOM 1721 C CA . GLU B 1 31 ? 9.661 -11.995 -54.955 1.00 14.01 10 GLU B CA 1
ATOM 1722 C C . GLU B 1 31 ? 9.507 -13.478 -54.647 1.00 13.33 10 GLU B C 1
ATOM 1723 O O . GLU B 1 31 ? 8.901 -14.217 -55.412 1.00 13.43 10 GLU B O 1
ATOM 1729 N N . GLY B 1 32 ? 10.125 -13.923 -53.563 1.00 12.08 11 GLY B N 1
ATOM 1730 C CA . GLY B 1 32 ? 10.169 -15.347 -53.280 1.00 11.38 11 GLY B CA 1
ATOM 1731 C C . GLY B 1 32 ? 10.951 -15.633 -52.028 1.00 10.65 11 GLY B C 1
ATOM 1732 O O . GLY B 1 32 ? 11.570 -14.728 -51.445 1.00 9.46 11 GLY B O 1
ATOM 1733 N N . LEU B 1 33 ? 10.927 -16.903 -51.628 1.00 10.41 12 LEU B N 1
ATOM 1734 C CA . LEU B 1 33 ? 11.552 -17.346 -50.390 1.00 10.23 12 LEU B CA 1
ATOM 1735 C C . LEU B 1 33 ? 12.393 -18.617 -50.620 1.00 10.85 12 LEU B C 1
ATOM 1736 O O . LEU B 1 33 ? 12.554 -19.445 -49.718 1.00 10.57 12 LEU B O 1
ATOM 1741 N N . GLU B 1 34 ? 12.933 -18.741 -51.831 1.00 11.04 13 GLU B N 1
ATOM 1742 C CA . GLU B 1 34 ? 13.748 -19.882 -52.245 1.00 12.40 13 GLU B CA 1
ATOM 1743 C C . GLU B 1 34 ? 15.079 -19.921 -51.504 1.00 11.79 13 GLU B C 1
ATOM 1744 O O . GLU B 1 34 ? 15.631 -18.865 -51.196 1.00 11.42 13 GLU B O 1
ATOM 1750 N N . PRO B 1 35 ? 15.596 -21.134 -51.208 1.00 11.27 14 PRO B N 1
ATOM 1751 C CA . PRO B 1 35 ? 15.033 -22.439 -51.583 1.00 10.93 14 PRO B CA 1
ATOM 1752 C C . PRO B 1 35 ? 14.146 -23.042 -50.475 1.00 10.75 14 PRO B C 1
ATOM 1753 O O . PRO B 1 35 ? 13.773 -24.214 -50.561 1.00 10.39 14 PRO B O 1
ATOM 1757 N N . TYR B 1 36 ? 13.808 -22.242 -49.463 1.00 9.91 15 TYR B N 1
ATOM 1758 C CA . TYR B 1 36 ? 13.071 -22.750 -48.281 1.00 10.45 15 TYR B CA 1
ATOM 1759 C C . TYR B 1 36 ? 11.579 -22.936 -48.553 1.00 10.21 15 TYR B C 1
ATOM 1760 O O . TYR B 1 36 ? 10.977 -23.904 -48.078 1.00 10.20 15 TYR B O 1
ATOM 1769 N N . ILE B 1 37 ? 10.998 -22.002 -49.308 1.00 9.53 16 ILE B N 1
ATOM 1770 C CA . ILE B 1 37 ? 9.694 -22.198 -49.933 1.00 9.20 16 ILE B CA 1
ATOM 1771 C C . ILE B 1 37 ? 9.981 -22.090 -51.427 1.00 9.31 16 ILE B C 1
ATOM 1772 O O . ILE B 1 37 ? 10.494 -21.056 -51.908 1.00 9.36 16 ILE B O 1
ATOM 1777 N N . SER B 1 38 ? 9.693 -23.163 -52.158 1.00 8.44 17 SER B N 1
ATOM 1778 C CA . SER B 1 38 ? 9.976 -23.186 -53.581 1.00 8.52 17 SER B CA 1
ATOM 1779 C C . SER B 1 38 ? 9.048 -22.241 -54.334 1.00 8.42 17 SER B C 1
ATOM 1780 O O . SER B 1 38 ? 7.995 -21.844 -53.841 1.00 8.10 17 SER B O 1
ATOM 1783 N N . SER B 1 39 ? 9.471 -21.879 -55.536 1.00 8.45 18 SER B N 1
ATOM 1784 C CA . SER B 1 39 ? 8.670 -21.083 -56.452 1.00 9.40 18 SER B CA 1
ATOM 1785 C C . SER B 1 39 ? 7.269 -21.693 -56.679 1.00 8.81 18 SER B C 1
ATOM 1786 O O . SER B 1 39 ? 6.250 -20.998 -56.587 1.00 7.77 18 SER B O 1
ATOM 1789 N N . HIS B 1 40 ? 7.235 -23.001 -56.943 1.00 8.94 19 HIS B N 1
ATOM 1790 C CA . HIS B 1 40 ? 5.992 -23.771 -57.100 1.00 9.69 19 HIS B CA 1
ATOM 1791 C C . HIS B 1 40 ? 5.077 -23.704 -55.860 1.00 8.37 19 HIS B C 1
ATOM 1792 O O . HIS B 1 40 ? 3.876 -23.488 -55.988 1.00 7.45 19 HIS B O 1
ATOM 1799 N N . LEU B 1 41 ? 5.631 -23.901 -54.668 1.00 8.50 20 LEU B N 1
ATOM 1800 C CA . LEU B 1 41 ? 4.802 -23.869 -53.439 1.00 8.23 20 LEU B CA 1
ATOM 1801 C C . LEU B 1 41 ? 4.279 -22.451 -53.159 1.00 8.09 20 LEU B C 1
ATOM 1802 O O . LEU B 1 41 ? 3.101 -22.253 -52.865 1.00 7.51 20 LEU B O 1
ATOM 1807 N N . LEU B 1 42 ? 5.157 -21.456 -53.256 1.00 8.35 21 LEU B N 1
ATOM 1808 C CA . LEU B 1 42 ? 4.710 -20.072 -53.035 1.00 8.70 21 LEU B CA 1
ATOM 1809 C C . LEU B 1 42 ? 3.574 -19.714 -54.018 1.00 8.68 21 LEU B C 1
ATOM 1810 O O . LEU B 1 42 ? 2.573 -19.125 -53.631 1.00 8.53 21 LEU B O 1
ATOM 1815 N N . ASP B 1 43 ? 3.741 -20.086 -55.279 1.00 9.01 22 ASP B N 1
ATOM 1816 C CA . ASP B 1 43 ? 2.721 -19.805 -56.297 1.00 9.17 22 ASP B CA 1
ATOM 1817 C C . ASP B 1 43 ? 1.366 -20.458 -55.957 1.00 8.65 22 ASP B C 1
ATOM 1818 O O . ASP B 1 43 ? 0.309 -19.799 -55.989 1.00 7.72 22 ASP B O 1
ATOM 1823 N N . ARG B 1 44 ? 1.385 -21.754 -55.651 1.00 8.24 23 ARG B N 1
ATOM 1824 C CA . ARG B 1 44 ? 0.127 -22.429 -55.293 1.00 9.00 23 ARG B CA 1
ATOM 1825 C C . ARG B 1 44 ? -0.515 -21.841 -54.031 1.00 8.45 23 ARG B C 1
ATOM 1826 O O . ARG B 1 44 ? -1.748 -21.718 -53.961 1.00 8.27 23 ARG B O 1
ATOM 1834 N N . HIS B 1 45 ? 0.305 -21.481 -53.036 1.00 7.79 24 HIS B N 1
ATOM 1835 C CA . HIS B 1 45 ? -0.228 -20.988 -51.751 1.00 7.84 24 HIS B CA 1
ATOM 1836 C C . HIS B 1 45 ? -0.831 -19.594 -51.884 1.00 8.59 24 HIS B C 1
ATOM 1837 O O . HIS B 1 45 ? -1.936 -19.320 -51.380 1.00 8.58 24 HIS B O 1
ATOM 1844 N N . TYR B 1 46 ? -0.086 -18.724 -52.562 1.00 8.76 25 TYR B N 1
ATOM 1845 C CA . TYR B 1 46 ? -0.457 -17.322 -52.759 1.00 9.43 25 TYR B CA 1
ATOM 1846 C C . TYR B 1 46 ? -1.449 -17.133 -53.917 1.00 8.99 25 TYR B C 1
ATOM 1847 O O . TYR B 1 46 ? -2.534 -16.608 -53.719 1.00 9.29 25 TYR B O 1
ATOM 1856 N N . ASN B 1 47 ? -1.059 -17.537 -55.121 1.00 9.35 26 ASN B N 1
ATOM 1857 C CA . ASN B 1 47 ? -1.949 -17.399 -56.288 1.00 9.89 26 ASN B CA 1
ATOM 1858 C C . ASN B 1 47 ? -3.046 -18.454 -56.364 1.00 9.56 26 ASN B C 1
ATOM 1859 O O . ASN B 1 47 ? -4.011 -18.267 -57.097 1.00 9.93 26 ASN B O 1
ATOM 1864 N N . GLY B 1 48 ? -2.919 -19.543 -55.599 1.00 9.65 27 GLY B N 1
ATOM 1865 C CA . GLY B 1 48 ? -4.006 -20.535 -55.492 1.00 9.59 27 GLY B CA 1
ATOM 1866 C C . GLY B 1 48 ? -4.932 -20.327 -54.291 1.00 9.66 27 GLY B C 1
ATOM 1867 O O . GLY B 1 48 ? -6.042 -19.783 -54.441 1.00 9.49 27 GLY B O 1
ATOM 1868 N N . HIS B 1 49 ? -4.491 -20.768 -53.103 1.00 8.82 28 HIS B N 1
ATOM 1869 C CA . HIS B 1 49 ? -5.276 -20.646 -51.873 1.00 8.46 28 HIS B CA 1
ATOM 1870 C C . HIS B 1 49 ? -5.644 -19.206 -51.489 1.00 8.73 28 HIS B C 1
ATOM 1871 O O . HIS B 1 49 ? -6.836 -18.905 -51.294 1.00 9.37 28 HIS B O 1
ATOM 1878 N N . HIS B 1 50 ? -4.639 -18.331 -51.333 1.00 8.26 29 HIS B N 1
ATOM 1879 C CA . HIS B 1 50 ? -4.878 -16.953 -50.841 1.00 8.44 29 HIS B CA 1
ATOM 1880 C C . HIS B 1 50 ? -5.789 -16.183 -51.818 1.00 8.63 29 HIS B C 1
ATOM 1881 O O . HIS B 1 50 ? -6.807 -15.603 -51.402 1.00 8.18 29 HIS B O 1
ATOM 1888 N N . LYS B 1 51 ? -5.480 -16.249 -53.113 1.00 7.91 30 LYS B N 1
ATOM 1889 C CA . LYS B 1 51 ? -6.331 -15.602 -54.129 1.00 8.45 30 LYS B CA 1
ATOM 1890 C C . LYS B 1 51 ? -7.775 -16.146 -54.111 1.00 8.64 30 LYS B C 1
ATOM 1891 O O . LYS B 1 51 ? -8.746 -15.395 -54.297 1.00 7.89 30 LYS B O 1
ATOM 1897 N N . THR B 1 52 ? -7.925 -17.445 -53.886 1.00 7.84 31 THR B N 1
ATOM 1898 C CA . THR B 1 52 ? -9.282 -18.021 -53.890 1.00 8.88 31 THR B CA 1
ATOM 1899 C C . THR B 1 52 ? -10.133 -17.509 -52.715 1.00 8.41 31 THR B C 1
ATOM 1900 O O . THR B 1 52 ? -11.318 -17.234 -52.876 1.00 8.64 31 THR B O 1
ATOM 1904 N N . TYR B 1 53 ? -9.517 -17.345 -51.554 1.00 7.89 32 TYR B N 1
ATOM 1905 C CA . TYR B 1 53 ? -10.238 -16.768 -50.408 1.00 8.19 32 TYR B CA 1
ATOM 1906 C C . TYR B 1 53 ? -10.747 -15.371 -50.752 1.00 8.12 32 TYR B C 1
ATOM 1907 O O . TYR B 1 53 ? -11.874 -15.018 -50.426 1.00 7.68 32 TYR B O 1
ATOM 1916 N N . VAL B 1 54 ? -9.916 -14.580 -51.438 1.00 7.88 33 VAL B N 1
ATOM 1917 C CA . VAL B 1 54 ? -10.322 -13.270 -51.903 1.00 7.75 33 VAL B CA 1
ATOM 1918 C C . VAL B 1 54 ? -11.536 -13.330 -52.853 1.00 7.74 33 VAL B C 1
ATOM 1919 O O . VAL B 1 54 ? -12.519 -12.613 -52.644 1.00 7.67 33 VAL B O 1
ATOM 1923 N N . ASP B 1 55 ? -11.469 -14.184 -53.866 1.00 7.61 34 ASP B N 1
ATOM 1924 C CA . ASP B 1 55 ? -12.557 -14.334 -54.836 1.00 8.28 34 ASP B CA 1
ATOM 1925 C C . ASP B 1 55 ? -13.873 -14.778 -54.175 1.00 7.81 34 ASP B C 1
ATOM 1926 O O . ASP B 1 55 ? -14.929 -14.206 -54.462 1.00 8.22 34 ASP B O 1
ATOM 1931 N N . VAL B 1 56 ? -13.812 -15.804 -53.324 1.00 7.36 35 VAL B N 1
ATOM 1932 C CA . VAL B 1 56 ? -15.005 -16.306 -52.616 1.00 8.10 35 VAL B CA 1
ATOM 1933 C C . VAL B 1 56 ? -15.612 -15.185 -51.725 1.00 8.26 35 VAL B C 1
ATOM 1934 O O . VAL B 1 56 ? -16.830 -14.945 -51.734 1.00 7.81 35 VAL B O 1
ATOM 1938 N N . LEU B 1 57 ? -14.768 -14.483 -50.980 1.00 8.18 36 LEU B N 1
ATOM 1939 C CA . LEU B 1 57 ? -15.291 -13.377 -50.156 1.00 8.87 36 LEU B CA 1
ATOM 1940 C C . LEU B 1 57 ? -16.020 -12.295 -50.987 1.00 9.16 36 LEU B C 1
ATOM 1941 O O . LEU B 1 57 ? -17.118 -11.836 -50.613 1.00 8.67 36 LEU B O 1
ATOM 1946 N N . ASN B 1 58 ? -15.431 -11.919 -52.126 1.00 9.32 37 ASN B N 1
ATOM 1947 C CA . ASN B 1 58 ? -16.107 -10.987 -53.036 1.00 9.97 37 ASN B CA 1
ATOM 1948 C C . ASN B 1 58 ? -17.493 -11.475 -53.430 1.00 10.10 37 ASN B C 1
ATOM 1949 O O . ASN B 1 58 ? -18.449 -10.706 -53.429 1.00 10.50 37 ASN B O 1
ATOM 1954 N N . LYS B 1 59 ? -17.607 -12.754 -53.747 1.00 10.99 38 LYS B N 1
ATOM 1955 C CA . LYS B 1 59 ? -18.914 -13.338 -54.058 1.00 11.59 38 LYS B CA 1
ATOM 1956 C C . LYS B 1 59 ? -19.868 -13.378 -52.869 1.00 11.56 38 LYS B C 1
ATOM 1957 O O . LYS B 1 59 ? -21.020 -12.990 -52.998 1.00 10.68 38 LYS B O 1
ATOM 1963 N N . LEU B 1 60 ? -19.380 -13.853 -51.722 1.00 11.49 39 LEU B N 1
ATOM 1964 C CA . LEU B 1 60 ? -20.202 -14.006 -50.524 1.00 11.91 39 LEU B CA 1
ATOM 1965 C C . LEU B 1 60 ? -20.809 -12.718 -49.947 1.00 12.31 39 LEU B C 1
ATOM 1966 O O . LEU B 1 60 ? -21.911 -12.759 -49.391 1.00 12.30 39 LEU B O 1
ATOM 1971 N N . VAL B 1 61 ? -20.120 -11.583 -50.073 1.00 11.82 40 VAL B N 1
ATOM 1972 C CA . VAL B 1 61 ? -20.595 -10.357 -49.410 1.00 12.36 40 VAL B CA 1
ATOM 1973 C C . VAL B 1 61 ? -21.678 -9.570 -50.157 1.00 12.97 40 VAL B C 1
ATOM 1974 O O . VAL B 1 61 ? -22.259 -8.649 -49.574 1.00 12.22 40 VAL B O 1
ATOM 1978 N N . VAL B 1 62 ? -21.888 -9.894 -51.439 1.00 13.60 41 VAL B N 1
ATOM 1979 C CA . VAL B 1 62 ? -22.958 -9.288 -52.251 1.00 14.98 41 VAL B CA 1
ATOM 1980 C C . VAL B 1 62 ? -24.294 -9.382 -51.487 1.00 15.80 41 VAL B C 1
ATOM 1981 O O . VAL B 1 62 ? -24.697 -10.475 -51.104 1.00 15.66 41 VAL B O 1
ATOM 1985 N N . GLY B 1 63 ? -24.956 -8.240 -51.269 1.00 16.72 42 GLY B N 1
ATOM 1986 C CA . GLY B 1 63 ? -26.263 -8.212 -50.602 1.00 17.67 42 GLY B CA 1
ATOM 1987 C C . GLY B 1 63 ? -26.165 -8.277 -49.089 1.00 18.46 42 GLY B C 1
ATOM 1988 O O . GLY B 1 63 ? -27.190 -8.449 -48.409 1.00 18.69 42 GLY B O 1
ATOM 1989 N N . THR B 1 64 ? -24.941 -8.141 -48.559 1.00 17.92 43 THR B N 1
ATOM 1990 C CA . THR B 1 64 ? -24.715 -8.108 -47.109 1.00 17.79 43 THR B CA 1
ATOM 1991 C C . THR B 1 64 ? -24.285 -6.710 -46.655 1.00 17.66 43 THR B C 1
ATOM 1992 O O . THR B 1 64 ? -24.017 -5.831 -47.481 1.00 16.90 43 THR B O 1
ATOM 1996 N N . GLU B 1 65 ? -24.202 -6.517 -45.342 1.00 18.03 44 GLU B N 1
ATOM 1997 C CA . GLU B 1 65 ? -23.714 -5.255 -44.760 1.00 19.11 44 GLU B CA 1
ATOM 1998 C C . GLU B 1 65 ? -22.240 -4.987 -45.102 1.00 18.92 44 GLU B C 1
ATOM 1999 O O . GLU B 1 65 ? -21.717 -3.898 -44.832 1.00 19.42 44 GLU B O 1
ATOM 2005 N N . PHE B 1 66 ? -21.570 -5.983 -45.688 1.00 18.30 45 PHE B N 1
ATOM 2006 C CA . PHE B 1 66 ? -20.142 -5.893 -45.974 1.00 17.56 45 PHE B CA 1
ATOM 2007 C C . PHE B 1 66 ? -19.834 -5.543 -47.429 1.00 17.93 45 PHE B C 1
ATOM 2008 O O . PHE B 1 66 ? -18.675 -5.287 -47.766 1.00 17.31 45 PHE B O 1
ATOM 2016 N N . GLU B 1 67 ? -20.847 -5.560 -48.296 1.00 18.15 46 GLU B N 1
ATOM 2017 C CA . GLU B 1 67 ? -20.619 -5.260 -49.715 1.00 18.76 46 GLU B CA 1
ATOM 2018 C C . GLU B 1 67 ? -20.006 -3.866 -49.877 1.00 18.86 46 GLU B C 1
ATOM 2019 O O . GLU B 1 67 ? -20.394 -2.929 -49.179 1.00 19.04 46 GLU B O 1
ATOM 2025 N N . GLY B 1 68 ? -19.017 -3.749 -50.758 1.00 18.70 47 GLY B N 1
ATOM 2026 C CA . GLY B 1 68 ? -18.397 -2.459 -51.055 1.00 18.65 47 GLY B CA 1
ATOM 2027 C C . GLY B 1 68 ? -17.326 -2.028 -50.070 1.00 18.55 47 GLY B C 1
ATOM 2028 O O . GLY B 1 68 ? -16.780 -0.926 -50.182 1.00 18.51 47 GLY B O 1
ATOM 2029 N N . LEU B 1 69 ? -17.030 -2.885 -49.098 1.00 17.81 48 LEU B N 1
ATOM 2030 C CA . LEU B 1 69 ? -15.901 -2.660 -48.215 1.00 17.64 48 LEU B CA 1
ATOM 2031 C C . LEU B 1 69 ? -14.674 -3.266 -48.864 1.00 17.44 48 LEU B C 1
ATOM 2032 O O . LEU B 1 69 ? -14.780 -4.196 -49.674 1.00 17.75 48 LEU B O 1
ATOM 2037 N N . GLY B 1 70 ? -13.512 -2.717 -48.520 1.00 17.34 49 GLY B N 1
ATOM 2038 C CA . GLY B 1 70 ? -12.233 -3.209 -49.021 1.00 16.29 49 GLY B CA 1
ATOM 2039 C C . GLY B 1 70 ? -11.382 -3.794 -47.917 1.00 15.46 49 GLY B C 1
ATOM 2040 O O . GLY B 1 70 ? -11.849 -3.943 -46.782 1.00 14.87 49 GLY B O 1
ATOM 2041 N N . ASN B 1 71 ? -10.130 -4.103 -48.261 1.00 14.85 50 ASN B N 1
ATOM 2042 C CA . ASN B 1 71 ? -9.219 -4.863 -47.407 1.00 15.05 50 ASN B CA 1
ATOM 2043 C C . ASN B 1 71 ? -9.005 -4.269 -46.024 1.00 15.16 50 ASN B C 1
ATOM 2044 O O . ASN B 1 71 ? -8.835 -4.997 -45.052 1.00 14.97 50 ASN B O 1
ATOM 2049 N N . GLU B 1 72 ? -9.005 -2.941 -45.942 1.00 15.34 51 GLU B N 1
ATOM 2050 C CA . GLU B 1 72 ? -8.794 -2.252 -44.662 1.00 15.77 51 GLU B CA 1
ATOM 2051 C C . GLU B 1 72 ? -9.818 -2.646 -43.581 1.00 14.73 51 GLU B C 1
ATOM 2052 O O . GLU B 1 72 ? -9.533 -2.535 -42.386 1.00 14.33 51 GLU B O 1
ATOM 2058 N N . SER B 1 73 ? -10.986 -3.130 -44.006 1.00 13.50 52 SER B N 1
ATOM 2059 C CA . SER B 1 73 ? -12.053 -3.536 -43.086 1.00 13.13 52 SER B CA 1
ATOM 2060 C C . SER B 1 73 ? -12.014 -5.035 -42.684 1.00 12.51 52 SER B C 1
ATOM 2061 O O . SER B 1 73 ? -12.855 -5.511 -41.895 1.00 11.95 52 SER B O 1
ATOM 2064 N N . LEU B 1 74 ? -11.044 -5.776 -43.211 1.00 11.96 53 LEU B N 1
ATOM 2065 C CA . LEU B 1 74 ? -10.997 -7.230 -42.972 1.00 11.46 53 LEU B CA 1
ATOM 2066 C C . LEU B 1 74 ? -11.121 -7.595 -41.494 1.00 11.55 53 LEU B C 1
ATOM 2067 O O . LEU B 1 74 ? -11.942 -8.443 -41.125 1.00 11.19 53 LEU B O 1
ATOM 2072 N N . GLY B 1 75 ? -10.336 -6.933 -40.638 1.00 11.67 54 GLY B N 1
ATOM 2073 C CA . GLY B 1 75 ? -10.391 -7.195 -39.185 1.00 11.58 54 GLY B CA 1
ATOM 2074 C C . GLY B 1 75 ? -11.770 -7.004 -38.566 1.00 11.79 54 GLY B C 1
ATOM 2075 O O . GLY B 1 75 ? -12.203 -7.820 -37.740 1.00 12.38 54 GLY B O 1
ATOM 2076 N N . ASP B 1 76 ? -12.463 -5.935 -38.953 1.00 11.26 55 ASP B N 1
ATOM 2077 C CA A ASP B 1 76 ? -13.819 -5.660 -38.473 0.50 11.53 55 ASP B CA 1
ATOM 2078 C CA B ASP B 1 76 ? -13.812 -5.679 -38.451 0.50 11.14 55 ASP B CA 1
ATOM 2079 C C . ASP B 1 76 ? -14.798 -6.755 -38.929 1.00 11.01 55 ASP B C 1
ATOM 2080 O O . ASP B 1 76 ? -15.650 -7.224 -38.160 1.00 11.15 55 ASP B O 1
ATOM 2089 N N . ILE B 1 77 ? -14.678 -7.153 -40.187 1.00 10.54 56 ILE B N 1
ATOM 2090 C CA . ILE B 1 77 ? -15.537 -8.192 -40.767 1.00 9.91 56 ILE B CA 1
ATOM 2091 C C . ILE B 1 77 ? -15.358 -9.549 -40.065 1.00 9.47 56 ILE B C 1
ATOM 2092 O O . ILE B 1 77 ? -16.312 -10.240 -39.764 1.00 8.86 56 ILE B O 1
ATOM 2097 N N . VAL B 1 78 ? -14.118 -9.924 -39.803 1.00 9.57 57 VAL B N 1
ATOM 2098 C CA . VAL B 1 78 ? -13.831 -11.151 -39.071 1.00 9.16 57 VAL B CA 1
ATOM 2099 C C . VAL B 1 78 ? -14.622 -11.188 -37.763 1.00 9.77 57 VAL B C 1
ATOM 2100 O O . VAL B 1 78 ? -15.316 -12.154 -37.495 1.00 8.52 57 VAL B O 1
ATOM 2104 N N . VAL B 1 79 ? -14.502 -10.136 -36.947 1.00 9.91 58 VAL B N 1
ATOM 2105 C CA . VAL B 1 79 ? -15.142 -10.128 -35.627 1.00 9.86 58 VAL B CA 1
ATOM 2106 C C . VAL B 1 79 ? -16.663 -10.136 -35.735 1.00 10.47 58 VAL B C 1
ATOM 2107 O O . VAL B 1 79 ? -17.342 -10.906 -35.033 1.00 10.96 58 VAL B O 1
ATOM 2111 N N . LYS B 1 80 ? -17.201 -9.281 -36.600 1.00 10.26 59 LYS B N 1
ATOM 2112 C CA . LYS B 1 80 ? -18.657 -9.183 -36.789 1.00 11.11 59 LYS B CA 1
ATOM 2113 C C . LYS B 1 80 ? -19.251 -10.502 -37.319 1.00 10.60 59 LYS B C 1
ATOM 2114 O O . LYS B 1 80 ? -20.275 -10.986 -36.822 1.00 9.92 59 LYS B O 1
ATOM 2120 N N . ALA B 1 81 ? -18.582 -11.082 -38.316 1.00 10.01 60 ALA B N 1
ATOM 2121 C CA . ALA B 1 81 ? -19.054 -12.320 -38.938 1.00 9.71 60 ALA B CA 1
ATOM 2122 C C . ALA B 1 81 ? -18.958 -13.504 -37.992 1.00 9.55 60 ALA B C 1
ATOM 2123 O O . ALA B 1 81 ? -19.857 -14.371 -37.973 1.00 9.86 60 ALA B O 1
ATOM 2125 N N . HIS B 1 82 ? -17.886 -13.553 -37.208 1.00 9.31 61 HIS B N 1
ATOM 2126 C CA . HIS B 1 82 ? -17.772 -14.560 -36.160 1.00 9.88 61 HIS B CA 1
ATOM 2127 C C . HIS B 1 82 ? -18.885 -14.430 -35.124 1.00 10.40 61 HIS B C 1
ATOM 2128 O O . HIS B 1 82 ? -19.518 -15.418 -34.755 1.00 10.26 61 HIS B O 1
ATOM 2135 N N . ASN B 1 83 ? -19.132 -13.207 -34.659 1.00 10.68 62 ASN B N 1
ATOM 2136 C CA . ASN B 1 83 ? -20.218 -12.975 -33.717 1.00 10.91 62 ASN B CA 1
ATOM 2137 C C . ASN B 1 83 ? -21.586 -13.457 -34.211 1.00 11.16 62 ASN B C 1
ATOM 2138 O O . ASN B 1 83 ? -22.443 -13.840 -33.399 1.00 10.93 62 ASN B O 1
ATOM 2143 N N . SER B 1 84 ? -21.814 -13.431 -35.526 1.00 10.24 63 SER B N 1
ATOM 2144 C CA . SER B 1 84 ? -23.142 -13.746 -36.036 1.00 11.30 63 SER B CA 1
ATOM 2145 C C . SER B 1 84 ? -23.424 -15.267 -36.141 1.00 10.67 63 SER B C 1
ATOM 2146 O O . SER B 1 84 ? -24.544 -15.669 -36.476 1.00 10.98 63 SER B O 1
ATOM 2149 N N . GLY B 1 85 ? -22.431 -16.102 -35.844 1.00 10.18 64 GLY B N 1
ATOM 2150 C CA . GLY B 1 85 ? -22.641 -17.564 -35.843 1.00 9.70 64 GLY B CA 1
ATOM 2151 C C . GLY B 1 85 ? -22.959 -18.136 -37.219 1.00 10.11 64 GLY B C 1
ATOM 2152 O O . GLY B 1 85 ? -22.238 -17.834 -38.195 1.00 8.75 64 GLY B O 1
ATOM 2153 N N . SER B 1 86 ? -24.033 -18.952 -37.318 1.00 9.83 65 SER B N 1
ATOM 2154 C CA . SER B 1 86 ? -24.342 -19.651 -38.587 1.00 10.34 65 SER B CA 1
ATOM 2155 C C . SER B 1 86 ? -24.496 -18.716 -39.794 1.00 10.80 65 SER B C 1
ATOM 2156 O O . SER B 1 86 ? -23.997 -19.023 -40.888 1.00 10.44 65 SER B O 1
ATOM 2159 N N . ALA B 1 87 ? -25.176 -17.588 -39.582 1.00 10.56 66 ALA B N 1
ATOM 2160 C CA . ALA B 1 87 ? -25.396 -16.584 -40.630 1.00 10.99 66 ALA B CA 1
ATOM 2161 C C . ALA B 1 87 ? -24.094 -16.034 -41.244 1.00 11.71 66 ALA B C 1
ATOM 2162 O O . ALA B 1 87 ? -24.037 -15.753 -42.448 1.00 12.39 66 ALA B O 1
ATOM 2164 N N . GLY B 1 88 ? -23.056 -15.875 -40.428 1.00 11.37 67 GLY B N 1
ATOM 2165 C CA . GLY B 1 88 ? -21.795 -15.312 -40.918 1.00 11.60 67 GLY B CA 1
ATOM 2166 C C . GLY B 1 88 ? -20.616 -16.259 -41.106 1.00 11.12 67 GLY B C 1
ATOM 2167 O O . GLY B 1 88 ? -19.508 -15.787 -41.367 1.00 10.79 67 GLY B O 1
ATOM 2168 N N . ARG B 1 89 ? -20.845 -17.575 -41.002 1.00 10.70 68 ARG B N 1
ATOM 2169 C CA . ARG B 1 89 ? -19.723 -18.518 -40.881 1.00 10.83 68 ARG B CA 1
ATOM 2170 C C . ARG B 1 89 ? -18.837 -18.544 -42.124 1.00 10.06 68 ARG B C 1
ATOM 2171 O O . ARG B 1 89 ? -17.623 -18.449 -42.003 1.00 9.58 68 ARG B O 1
ATOM 2179 N N . ALA B 1 90 ? -19.440 -18.655 -43.308 1.00 9.48 69 ALA B N 1
ATOM 2180 C CA . ALA B 1 90 ? -18.659 -18.686 -44.565 1.00 8.97 69 ALA B CA 1
ATOM 2181 C C . ALA B 1 90 ? -17.926 -17.346 -44.776 1.00 8.75 69 ALA B C 1
ATOM 2182 O O . ALA B 1 90 ? -16.749 -17.328 -45.166 1.00 8.01 69 ALA B O 1
ATOM 2184 N N . ILE B 1 91 ? -18.597 -16.225 -44.482 1.00 8.18 70 ILE B N 1
ATOM 2185 C CA . ILE B 1 91 ? -17.930 -14.915 -44.585 1.00 7.83 70 ILE B CA 1
ATOM 2186 C C . ILE B 1 91 ? -16.726 -14.844 -43.633 1.00 8.15 70 ILE B C 1
ATOM 2187 O O . ILE B 1 91 ? -15.639 -14.425 -44.038 1.00 7.22 70 ILE B O 1
ATOM 2192 N N . PHE B 1 92 ? -16.933 -15.263 -42.382 1.00 7.56 71 PHE B N 1
ATOM 2193 C CA . PHE B 1 92 ? -15.857 -15.330 -41.394 1.00 7.65 71 PHE B CA 1
ATOM 2194 C C . PHE B 1 92 ? -14.683 -16.174 -41.881 1.00 7.22 71 PHE B C 1
ATOM 2195 O O . PHE B 1 92 ? -13.529 -15.723 -41.845 1.00 7.77 71 PHE B O 1
ATOM 2203 N N . ASN B 1 93 ? -14.968 -17.387 -42.366 1.00 7.04 72 ASN B N 1
ATOM 2204 C CA . ASN B 1 93 ? -13.892 -18.292 -42.781 1.00 7.16 72 ASN B CA 1
ATOM 2205 C C . ASN B 1 93 ? -13.004 -17.648 -43.808 1.00 7.37 72 ASN B C 1
ATOM 2206 O O . ASN B 1 93 ? -11.764 -17.736 -43.723 1.00 7.46 72 ASN B O 1
ATOM 2211 N N . ASN B 1 94 ? -13.625 -17.011 -44.800 1.00 6.92 73 ASN B N 1
ATOM 2212 C CA . ASN B 1 94 ? -12.854 -16.472 -45.898 1.00 6.89 73 ASN B CA 1
ATOM 2213 C C . ASN B 1 94 ? -12.173 -15.144 -45.542 1.00 6.47 73 ASN B C 1
ATOM 2214 O O . ASN B 1 94 ? -11.036 -14.932 -45.932 1.00 6.11 73 ASN B O 1
ATOM 2219 N N . ALA B 1 95 ? -12.863 -14.266 -44.802 1.00 5.77 74 ALA B N 1
ATOM 2220 C CA . ALA B 1 95 ? -12.255 -12.993 -44.394 1.00 6.39 74 ALA B CA 1
ATOM 2221 C C . ALA B 1 95 ? -11.097 -13.268 -43.444 1.00 6.13 74 ALA B C 1
ATOM 2222 O O . ALA B 1 95 ? -10.017 -12.655 -43.563 1.00 6.48 74 ALA B O 1
ATOM 2224 N N . ALA B 1 96 ? -11.301 -14.213 -42.522 1.00 5.41 75 ALA B N 1
ATOM 2225 C CA . ALA B 1 96 ? -10.256 -14.531 -41.561 1.00 5.70 75 ALA B CA 1
ATOM 2226 C C . ALA B 1 96 ? -9.049 -15.136 -42.266 1.00 5.71 75 ALA B C 1
ATOM 2227 O O . ALA B 1 96 ? -7.911 -14.759 -41.974 1.00 6.10 75 ALA B O 1
ATOM 2229 N N . GLN B 1 97 ? -9.276 -16.036 -43.215 1.00 5.92 76 GLN B N 1
ATOM 2230 C CA . GLN B 1 97 ? -8.133 -16.604 -43.956 1.00 6.29 76 GLN B CA 1
ATOM 2231 C C . GLN B 1 97 ? -7.367 -15.566 -44.802 1.00 6.51 76 GLN B C 1
ATOM 2232 O O . GLN B 1 97 ? -6.131 -15.623 -44.896 1.00 6.15 76 GLN B O 1
ATOM 2238 N N . ILE B 1 98 ? -8.076 -14.591 -45.373 1.00 7.24 77 ILE B N 1
ATOM 2239 C CA . ILE B 1 98 ? -7.383 -13.479 -46.061 1.00 6.20 77 ILE B CA 1
ATOM 2240 C C . ILE B 1 98 ? -6.498 -12.706 -45.052 1.00 7.05 77 ILE B C 1
ATOM 2241 O O . ILE B 1 98 ? -5.290 -12.499 -45.295 1.00 6.10 77 ILE B O 1
ATOM 2246 N N . TRP B 1 99 ? -7.090 -12.266 -43.938 1.00 6.33 78 TRP B N 1
ATOM 2247 C CA . TRP B 1 99 ? -6.319 -11.568 -42.902 1.00 7.43 78 TRP B CA 1
ATOM 2248 C C . TRP B 1 99 ? -5.132 -12.418 -42.399 1.00 7.13 78 TRP B C 1
ATOM 2249 O O . TRP B 1 99 ? -4.003 -11.910 -42.287 1.00 7.45 78 TRP B O 1
ATOM 2260 N N . ASN B 1 100 ? -5.373 -13.705 -42.129 1.00 7.13 79 ASN B N 1
ATOM 2261 C CA . ASN B 1 100 ? -4.300 -14.594 -41.640 1.00 6.97 79 ASN B CA 1
ATOM 2262 C C . ASN B 1 100 ? -3.141 -14.713 -42.629 1.00 6.79 79 ASN B C 1
ATOM 2263 O O . ASN B 1 100 ? -1.972 -14.657 -42.234 1.00 6.35 79 ASN B O 1
ATOM 2268 N N . HIS B 1 101 ? -3.460 -14.916 -43.908 1.00 6.61 80 HIS B N 1
ATOM 2269 C CA . HIS B 1 101 ? -2.422 -15.028 -44.938 1.00 6.52 80 HIS B CA 1
ATOM 2270 C C . HIS B 1 101 ? -1.654 -13.742 -45.172 1.00 6.93 80 HIS B C 1
ATOM 2271 O O . HIS B 1 101 ? -0.437 -13.781 -45.352 1.00 7.23 80 HIS B O 1
ATOM 2278 N N . ASP B 1 102 ? -2.338 -12.600 -45.131 1.00 7.10 81 ASP B N 1
ATOM 2279 C CA . ASP B 1 102 ? -1.642 -11.296 -45.219 1.00 8.06 81 ASP B CA 1
ATOM 2280 C C . ASP B 1 102 ? -0.594 -11.200 -44.090 1.00 7.86 81 ASP B C 1
ATOM 2281 O O . ASP B 1 102 ? 0.529 -10.775 -44.319 1.00 7.77 81 ASP B O 1
ATOM 2286 N N . PHE B 1 103 ? -0.977 -11.633 -42.882 1.00 7.80 82 PHE B N 1
ATOM 2287 C CA . PHE B 1 103 ? -0.105 -11.573 -41.700 1.00 7.34 82 PHE B CA 1
ATOM 2288 C C . PHE B 1 103 ? 1.072 -12.565 -41.819 1.00 6.92 82 PHE B C 1
ATOM 2289 O O . PHE B 1 103 ? 2.225 -12.229 -41.502 1.00 6.58 82 PHE B O 1
ATOM 2297 N N . TYR B 1 104 ? 0.751 -13.790 -42.250 1.00 6.75 83 TYR B N 1
ATOM 2298 C CA . TYR B 1 104 ? 1.747 -14.813 -42.620 1.00 6.83 83 TYR B CA 1
ATOM 2299 C C . TYR B 1 104 ? 2.852 -14.321 -43.590 1.00 7.03 83 TYR B C 1
ATOM 2300 O O . TYR B 1 104 ? 4.035 -14.441 -43.257 1.00 7.18 83 TYR B O 1
ATOM 2309 N N . TRP B 1 105 ? 2.488 -13.763 -44.755 1.00 6.22 84 TRP B N 1
ATOM 2310 C CA . TRP B 1 105 ? 3.520 -13.277 -45.693 1.00 6.98 84 TRP B CA 1
ATOM 2311 C C . TRP B 1 105 ? 4.441 -12.244 -45.041 1.00 7.00 84 TRP B C 1
ATOM 2312 O O . TRP B 1 105 ? 5.639 -12.229 -45.312 1.00 6.23 84 TRP B O 1
ATOM 2323 N N . GLN B 1 106 ? 3.876 -11.402 -44.167 1.00 7.25 85 GLN B N 1
ATOM 2324 C CA . GLN B 1 106 ? 4.663 -10.359 -43.500 1.00 8.30 85 GLN B CA 1
ATOM 2325 C C . GLN B 1 106 ? 5.549 -10.956 -42.418 1.00 7.42 85 GLN B C 1
ATOM 2326 O O . GLN B 1 106 ? 6.571 -10.350 -42.052 1.00 7.07 85 GLN B O 1
ATOM 2332 N N . SER B 1 107 ? 5.152 -12.136 -41.917 1.00 6.85 86 SER B N 1
ATOM 2333 C CA . SER B 1 107 ? 5.845 -12.801 -40.814 1.00 6.53 86 SER B CA 1
ATOM 2334 C C . SER B 1 107 ? 7.104 -13.507 -41.305 1.00 6.58 86 SER B C 1
ATOM 2335 O O . SER B 1 107 ? 7.781 -14.183 -40.541 1.00 6.34 86 SER B O 1
ATOM 2338 N N . MET B 1 108 ? 7.400 -13.378 -42.597 1.00 6.63 87 MET B N 1
ATOM 2339 C CA . MET B 1 108 ? 8.577 -14.031 -43.166 1.00 6.76 87 MET B CA 1
ATOM 2340 C C . MET B 1 108 ? 9.338 -13.004 -43.981 1.00 7.15 87 MET B C 1
ATOM 2341 O O . MET B 1 108 ? 8.774 -11.969 -44.336 1.00 6.83 87 MET B O 1
ATOM 2346 N N . LYS B 1 109 ? 10.606 -13.312 -44.295 1.00 7.78 88 LYS B N 1
ATOM 2347 C CA . LYS B 1 109 ? 11.401 -12.532 -45.268 1.00 8.27 88 LYS B CA 1
ATOM 2348 C C . LYS B 1 109 ? 12.579 -13.331 -45.856 1.00 8.43 88 LYS B C 1
ATOM 2349 O O . LYS B 1 109 ? 13.043 -14.314 -45.267 1.00 8.00 88 LYS B O 1
ATOM 2355 N N . PRO B 1 110 ? 13.081 -12.909 -47.030 1.00 9.32 89 PRO B N 1
ATOM 2356 C CA . PRO B 1 110 ? 14.391 -13.438 -47.411 1.00 9.41 89 PRO B CA 1
ATOM 2357 C C . PRO B 1 110 ? 15.417 -13.167 -46.305 1.00 9.91 89 PRO B C 1
ATOM 2358 O O . PRO B 1 110 ? 15.391 -12.090 -45.669 1.00 9.48 89 PRO B O 1
ATOM 2362 N N . ASN B 1 111 ? 16.293 -14.142 -46.061 1.00 10.32 90 ASN B N 1
ATOM 2363 C CA . ASN B 1 111 ? 17.340 -14.021 -45.023 1.00 10.57 90 ASN B CA 1
ATOM 2364 C C . ASN B 1 111 ? 16.738 -13.883 -43.633 1.00 10.17 90 ASN B C 1
ATOM 2365 O O . ASN B 1 111 ? 17.306 -13.227 -42.755 1.00 9.47 90 ASN B O 1
ATOM 2370 N N . GLY B 1 112 ? 15.585 -14.503 -43.440 1.00 10.04 91 GLY B N 1
ATOM 2371 C CA . GLY B 1 112 ? 14.890 -14.485 -42.139 1.00 9.58 91 GLY B CA 1
ATOM 2372 C C . GLY B 1 112 ? 15.392 -15.544 -41.167 1.00 9.97 91 GLY B C 1
ATOM 2373 O O . GLY B 1 112 ? 16.472 -16.134 -41.368 1.00 9.37 91 GLY B O 1
ATOM 2374 N N . GLY B 1 113 ? 14.603 -15.781 -40.112 1.00 10.10 92 GLY B N 1
ATOM 2375 C CA . GLY B 1 113 ? 14.956 -16.727 -39.062 1.00 9.32 92 GLY B CA 1
ATOM 2376 C C . GLY B 1 113 ? 16.141 -16.294 -38.222 1.00 9.40 92 GLY B C 1
ATOM 2377 O O . GLY B 1 113 ? 16.526 -15.118 -38.211 1.00 8.45 92 GLY B O 1
ATOM 2378 N N . GLY B 1 114 ? 16.737 -17.257 -37.525 1.00 9.72 93 GLY B N 1
ATOM 2379 C CA . GLY B 1 114 ? 17.946 -16.999 -36.748 1.00 9.62 93 GLY B CA 1
ATOM 2380 C C . GLY B 1 114 ? 17.615 -16.304 -35.439 1.00 10.01 93 GLY B C 1
ATOM 2381 O O . GLY B 1 114 ? 16.446 -16.240 -35.020 1.00 9.62 93 GLY B O 1
ATOM 2382 N N . ASN B 1 115 ? 18.649 -15.793 -34.784 1.00 10.12 94 ASN B N 1
ATOM 2383 C CA . ASN B 1 115 ? 18.503 -15.180 -33.458 1.00 10.42 94 ASN B CA 1
ATOM 2384 C C . ASN B 1 115 ? 17.810 -13.833 -33.553 1.00 10.52 94 ASN B C 1
ATOM 2385 O O . ASN B 1 115 ? 18.065 -13.085 -34.488 1.00 9.79 94 ASN B O 1
ATOM 2390 N N . PRO B 1 116 ? 16.941 -13.518 -32.579 1.00 10.67 95 PRO B N 1
ATOM 2391 C CA . PRO B 1 116 ? 16.256 -12.225 -32.548 1.00 11.20 95 PRO B CA 1
ATOM 2392 C C . PRO B 1 116 ? 17.243 -11.065 -32.366 1.00 12.14 95 PRO B C 1
ATOM 2393 O O . PRO B 1 116 ? 18.326 -11.275 -31.820 1.00 11.05 95 PRO B O 1
ATOM 2397 N N . PRO B 1 117 ? 16.852 -9.846 -32.774 1.00 12.53 96 PRO B N 1
ATOM 2398 C CA . PRO B 1 117 ? 17.762 -8.724 -32.611 1.00 13.39 96 PRO B CA 1
ATOM 2399 C C . PRO B 1 117 ? 17.876 -8.321 -31.138 1.00 13.96 96 PRO B C 1
ATOM 2400 O O . PRO B 1 117 ? 17.005 -8.675 -30.331 1.00 12.95 96 PRO B O 1
ATOM 2404 N N . GLU B 1 118 ? 18.941 -7.578 -30.817 1.00 14.78 97 GLU B N 1
ATOM 2405 C CA . GLU B 1 118 ? 19.261 -7.145 -29.451 1.00 16.12 97 GLU B CA 1
ATOM 2406 C C . GLU B 1 118 ? 18.078 -6.564 -28.676 1.00 16.21 97 GLU B C 1
ATOM 2407 O O . GLU B 1 118 ? 17.902 -6.877 -27.505 1.00 16.23 97 GLU B O 1
ATOM 2413 N N . LYS B 1 119 ? 17.292 -5.708 -29.325 1.00 16.62 98 LYS B N 1
ATOM 2414 C CA . LYS B 1 119 ? 16.176 -5.042 -28.670 1.00 17.28 98 LYS B CA 1
ATOM 2415 C C . LYS B 1 119 ? 15.140 -6.025 -28.125 1.00 17.84 98 LYS B C 1
ATOM 2416 O O . LYS B 1 119 ? 14.431 -5.711 -27.166 1.00 17.62 98 LYS B O 1
ATOM 2422 N N . LEU B 1 120 ? 15.050 -7.200 -28.750 1.00 17.67 99 LEU B N 1
ATOM 2423 C CA . LEU B 1 120 ? 14.063 -8.211 -28.389 1.00 18.17 99 LEU B CA 1
ATOM 2424 C C . LEU B 1 120 ? 14.586 -9.265 -27.427 1.00 18.61 99 LEU B C 1
ATOM 2425 O O . LEU B 1 120 ? 13.787 -10.005 -26.860 1.00 18.67 99 LEU B O 1
ATOM 2430 N N . ARG B 1 121 ? 15.909 -9.339 -27.257 1.00 18.74 100 ARG B N 1
ATOM 2431 C CA . ARG B 1 121 ? 16.545 -10.410 -26.471 1.00 19.46 100 ARG B CA 1
ATOM 2432 C C . ARG B 1 121 ? 16.001 -10.566 -25.064 1.00 19.35 100 ARG B C 1
ATOM 2433 O O . ARG B 1 121 ? 15.661 -11.669 -24.658 1.00 19.90 100 ARG B O 1
ATOM 2435 N N . GLU B 1 122 ? 15.947 -9.475 -24.310 1.00 19.85 101 GLU B N 1
ATOM 2436 C CA . GLU B 1 122 ? 15.495 -9.548 -22.916 1.00 20.17 101 GLU B CA 1
ATOM 2437 C C . GLU B 1 122 ? 14.072 -10.068 -22.810 1.00 19.43 101 GLU B C 1
ATOM 2438 O O . GLU B 1 122 ? 13.788 -10.930 -21.983 1.00 19.21 101 GLU B O 1
ATOM 2444 N N . MET B 1 123 ? 13.184 -9.523 -23.638 1.00 18.89 102 MET B N 1
ATOM 2445 C CA . MET B 1 123 ? 11.772 -9.898 -23.604 1.00 18.84 102 MET B CA 1
ATOM 2446 C C . MET B 1 123 ? 11.580 -11.386 -23.934 1.00 17.67 102 MET B C 1
ATOM 2447 O O . MET B 1 123 ? 10.817 -12.080 -23.273 1.00 16.52 102 MET B O 1
ATOM 2452 N N . ILE B 1 124 ? 12.314 -11.870 -24.931 1.00 17.43 103 ILE B N 1
ATOM 2453 C CA . ILE B 1 124 ? 12.271 -13.290 -25.279 1.00 16.98 103 ILE B CA 1
ATOM 2454 C C . ILE B 1 124 ? 12.793 -14.143 -24.122 1.00 16.56 103 ILE B C 1
ATOM 2455 O O . ILE B 1 124 ? 12.180 -15.148 -23.762 1.00 15.44 103 ILE B O 1
ATOM 2460 N N . GLU B 1 125 ? 13.897 -13.722 -23.506 1.00 16.29 104 GLU B N 1
ATOM 2461 C CA . GLU B 1 125 ? 14.444 -14.478 -22.368 1.00 16.61 104 GLU B CA 1
ATOM 2462 C C . GLU B 1 125 ? 13.529 -14.478 -21.134 1.00 16.31 104 GLU B C 1
ATOM 2463 O O . GLU B 1 125 ? 13.391 -15.501 -20.462 1.00 16.12 104 GLU B O 1
ATOM 2469 N N . HIS B 1 126 ? 12.907 -13.339 -20.841 1.00 16.17 105 HIS B N 1
ATOM 2470 C CA . HIS B 1 126 ? 11.940 -13.262 -19.744 1.00 16.47 105 HIS B CA 1
ATOM 2471 C C . HIS B 1 126 ? 10.723 -14.155 -20.021 1.00 15.64 105 HIS B C 1
ATOM 2472 O O . HIS B 1 126 ? 10.245 -14.839 -19.126 1.00 15.27 105 HIS B O 1
ATOM 2479 N N . SER B 1 127 ? 10.256 -14.155 -21.272 1.00 15.15 106 SER B N 1
ATOM 2480 C CA . SER B 1 127 ? 8.999 -14.810 -21.647 1.00 14.57 106 SER B CA 1
ATOM 2481 C C . SER B 1 127 ? 9.116 -16.338 -21.794 1.00 14.20 106 SER B C 1
ATOM 2482 O O . SER B 1 127 ? 8.182 -17.060 -21.455 1.00 13.57 106 SER B O 1
ATOM 2485 N N . PHE B 1 128 ? 10.263 -16.812 -22.293 1.00 13.74 107 PHE B N 1
ATOM 2486 C CA . PHE B 1 128 ? 10.452 -18.228 -22.613 1.00 13.34 107 PHE B CA 1
ATOM 2487 C C . PHE B 1 128 ? 11.634 -18.897 -21.918 1.00 13.90 107 PHE B C 1
ATOM 2488 O O . PHE B 1 128 ? 11.839 -20.109 -22.092 1.00 14.04 107 PHE B O 1
ATOM 2496 N N . GLY B 1 129 ? 12.389 -18.135 -21.113 1.00 14.17 108 GLY B N 1
ATOM 2497 C CA . GLY B 1 129 ? 13.632 -18.633 -20.497 1.00 13.62 108 GLY B CA 1
ATOM 2498 C C . GLY B 1 129 ? 14.885 -18.380 -21.343 1.00 14.38 108 GLY B C 1
ATOM 2499 O O . GLY B 1 129 ? 15.939 -18.011 -20.811 1.00 13.69 108 GLY B O 1
ATOM 2500 N N . SER B 1 130 ? 14.777 -18.556 -22.665 1.00 13.93 109 SER B N 1
ATOM 2501 C CA . SER B 1 130 ? 15.919 -18.362 -23.576 1.00 14.73 109 SER B CA 1
ATOM 2502 C C . SER B 1 130 ? 15.430 -18.438 -25.010 1.00 15.11 109 SER B C 1
ATOM 2503 O O . SER B 1 130 ? 14.273 -18.797 -25.248 1.00 14.82 109 SER B O 1
ATOM 2506 N N . VAL B 1 131 ? 16.307 -18.103 -25.956 1.00 15.23 110 VAL B N 1
ATOM 2507 C CA . VAL B 1 131 ? 15.995 -18.272 -27.382 1.00 15.30 110 VAL B CA 1
ATOM 2508 C C . VAL B 1 131 ? 15.661 -19.748 -27.653 1.00 15.00 110 VAL B C 1
ATOM 2509 O O . VAL B 1 131 ? 14.657 -20.053 -28.298 1.00 15.07 110 VAL B O 1
ATOM 2513 N N . GLU B 1 132 ? 16.478 -20.652 -27.113 1.00 14.81 111 GLU B N 1
ATOM 2514 C CA . GLU B 1 132 ? 16.202 -22.081 -27.179 1.00 15.18 111 GLU B CA 1
ATOM 2515 C C . GLU B 1 132 ? 14.778 -22.418 -26.714 1.00 14.51 111 GLU B C 1
ATOM 2516 O O . GLU B 1 132 ? 14.032 -23.123 -27.415 1.00 13.73 111 GLU B O 1
ATOM 2522 N N . GLY B 1 133 ? 14.400 -21.887 -25.550 1.00 13.24 112 GLY B N 1
ATOM 2523 C CA . GLY B 1 133 ? 13.063 -22.049 -25.002 1.00 13.08 112 GLY B CA 1
ATOM 2524 C C . GLY B 1 133 ? 11.952 -21.511 -25.894 1.00 13.08 112 GLY B C 1
ATOM 2525 O O . GLY B 1 133 ? 10.902 -22.127 -25.994 1.00 13.06 112 GLY B O 1
ATOM 2526 N N . PHE B 1 134 ? 12.169 -20.365 -26.537 1.00 12.79 113 PHE B N 1
ATOM 2527 C CA . PHE B 1 134 ? 11.222 -19.899 -27.547 1.00 13.16 113 PHE B CA 1
ATOM 2528 C C . PHE B 1 134 ? 11.103 -20.868 -28.729 1.00 13.20 113 PHE B C 1
ATOM 2529 O O . PHE B 1 134 ? 9.998 -21.153 -29.190 1.00 12.61 113 PHE B O 1
ATOM 2537 N N . ASN B 1 135 ? 12.245 -21.336 -29.235 1.00 13.41 114 ASN B N 1
ATOM 2538 C CA . ASN B 1 135 ? 12.231 -22.228 -30.393 1.00 13.39 114 ASN B CA 1
ATOM 2539 C C . ASN B 1 135 ? 11.478 -23.504 -30.071 1.00 12.69 114 ASN B C 1
ATOM 2540 O O . ASN B 1 135 ? 10.652 -23.957 -30.876 1.00 11.93 114 ASN B O 1
ATOM 2545 N N . ASN B 1 136 ? 11.748 -24.061 -28.890 1.00 12.49 115 ASN B N 1
ATOM 2546 C CA . ASN B 1 136 ? 11.029 -25.255 -28.420 1.00 13.28 115 ASN B CA 1
ATOM 2547 C C . ASN B 1 136 ? 9.531 -25.016 -28.292 1.00 12.42 115 ASN B C 1
ATOM 2548 O O . ASN B 1 136 ? 8.734 -25.868 -28.680 1.00 12.70 115 ASN B O 1
ATOM 2553 N N . ALA B 1 137 ? 9.147 -23.854 -27.749 1.00 11.87 116 ALA B N 1
ATOM 2554 C CA . ALA B 1 137 ? 7.734 -23.539 -27.530 1.00 11.78 116 ALA B CA 1
ATOM 2555 C C . ALA B 1 137 ? 6.974 -23.404 -28.853 1.00 11.80 116 ALA B C 1
ATOM 2556 O O . ALA B 1 137 ? 5.846 -23.892 -28.974 1.00 11.71 116 ALA B O 1
ATOM 2558 N N . PHE B 1 138 ? 7.599 -22.726 -29.824 1.00 11.01 117 PHE B N 1
ATOM 2559 C CA . PHE B 1 138 ? 7.007 -22.506 -31.146 1.00 10.46 117 PHE B CA 1
ATOM 2560 C C . PHE B 1 138 ? 6.872 -23.839 -31.897 1.00 10.58 117 PHE B C 1
ATOM 2561 O O . PHE B 1 138 ? 5.814 -24.130 -32.502 1.00 9.77 117 PHE B O 1
ATOM 2569 N N . THR B 1 139 ? 7.930 -24.658 -31.830 1.00 10.25 118 THR B N 1
ATOM 2570 C CA . THR B 1 139 ? 7.938 -25.982 -32.465 1.00 10.02 118 THR B CA 1
ATOM 2571 C C . THR B 1 139 ? 6.848 -26.920 -31.897 1.00 9.83 118 THR B C 1
ATOM 2572 O O . THR B 1 139 ? 6.036 -27.490 -32.646 1.00 8.59 118 THR B O 1
ATOM 2576 N N . THR B 1 140 ? 6.829 -27.058 -30.578 1.00 10.10 119 THR B N 1
ATOM 2577 C CA . THR B 1 140 ? 5.803 -27.856 -29.886 1.00 10.30 119 THR B CA 1
ATOM 2578 C C . THR B 1 140 ? 4.368 -27.400 -30.223 1.00 10.10 119 THR B C 1
ATOM 2579 O O . THR B 1 140 ? 3.464 -28.225 -30.343 1.00 9.89 119 THR B O 1
ATOM 2583 N N . SER B 1 141 ? 4.161 -26.088 -30.345 1.00 10.11 120 SER B N 1
ATOM 2584 C CA . SER B 1 141 ? 2.834 -25.531 -30.634 1.00 10.18 120 SER B CA 1
ATOM 2585 C C . SER B 1 141 ? 2.399 -25.904 -32.056 1.00 10.18 120 SER B C 1
ATOM 2586 O O . SER B 1 141 ? 1.255 -26.322 -32.281 1.00 10.26 120 SER B O 1
ATOM 2589 N N . GLY B 1 142 ? 3.343 -25.844 -32.992 1.00 10.43 121 GLY B N 1
ATOM 2590 C CA . GLY B 1 142 ? 3.098 -26.255 -34.377 1.00 10.38 121 GLY B CA 1
ATOM 2591 C C . GLY B 1 142 ? 2.841 -27.748 -34.564 1.00 10.88 121 GLY B C 1
ATOM 2592 O O . GLY B 1 142 ? 1.911 -28.136 -35.286 1.00 10.62 121 GLY B O 1
ATOM 2593 N N . LEU B 1 143 ? 3.656 -28.597 -33.942 1.00 10.34 122 LEU B N 1
ATOM 2594 C CA . LEU B 1 143 ? 3.378 -30.043 -33.996 1.00 10.22 122 LEU B CA 1
ATOM 2595 C C . LEU B 1 143 ? 2.094 -30.426 -33.245 1.00 9.90 122 LEU B C 1
ATOM 2596 O O . LEU B 1 143 ? 1.458 -31.462 -33.552 1.00 9.68 122 LEU B O 1
ATOM 2601 N N . GLY B 1 144 ? 1.703 -29.582 -32.283 1.00 8.71 123 GLY B N 1
ATOM 2602 C CA . GLY B 1 144 ? 0.615 -29.906 -31.335 1.00 8.20 123 GLY B CA 1
ATOM 2603 C C . GLY B 1 144 ? -0.785 -29.529 -31.812 1.00 7.98 123 GLY B C 1
ATOM 2604 O O . GLY B 1 144 ? -1.763 -29.995 -31.249 1.00 6.94 123 GLY B O 1
ATOM 2605 N N . GLN B 1 145 ? -0.869 -28.663 -32.832 1.00 6.90 124 GLN B N 1
ATOM 2606 C CA . GLN B 1 145 ? -2.134 -28.253 -33.436 1.00 6.71 124 GLN B CA 1
ATOM 2607 C C . GLN B 1 145 ? -2.560 -29.308 -34.464 1.00 7.28 124 GLN B C 1
ATOM 2608 O O . GLN B 1 145 ? -2.129 -29.296 -35.623 1.00 7.15 124 GLN B O 1
ATOM 2614 N N . PHE B 1 146 ? -3.398 -30.225 -34.015 1.00 6.43 125 PHE B N 1
ATOM 2615 C CA . PHE B 1 146 ? -3.777 -31.395 -34.792 1.00 6.71 125 PHE B CA 1
ATOM 2616 C C . PHE B 1 146 ? -4.775 -30.918 -35.835 1.00 6.71 125 PHE B C 1
ATOM 2617 O O . PHE B 1 146 ? -5.723 -30.175 -35.507 1.00 6.11 125 PHE B O 1
ATOM 2625 N N . GLY B 1 147 ? -4.550 -31.328 -37.087 1.00 6.04 126 GLY B N 1
ATOM 2626 C CA . GLY B 1 147 ? -5.335 -30.821 -38.211 1.00 5.97 126 GLY B CA 1
ATOM 2627 C C . GLY B 1 147 ? -4.812 -29.490 -38.729 1.00 7.01 126 GLY B C 1
ATOM 2628 O O . GLY B 1 147 ? -3.586 -29.265 -38.804 1.00 6.45 126 GLY B O 1
ATOM 2629 N N . SER B 1 148 ? -5.747 -28.599 -39.076 1.00 6.79 127 SER B N 1
ATOM 2630 C CA . SER B 1 148 ? -5.418 -27.362 -39.780 1.00 6.01 127 SER B CA 1
ATOM 2631 C C . SER B 1 148 ? -5.403 -26.226 -38.782 1.00 5.92 127 SER B C 1
ATOM 2632 O O . SER B 1 148 ? -6.217 -26.181 -37.859 1.00 5.84 127 SER B O 1
ATOM 2635 N N . GLY B 1 149 ? -4.473 -25.296 -38.945 1.00 6.06 128 GLY B N 1
ATOM 2636 C CA . GLY B 1 149 ? -4.519 -24.110 -38.097 1.00 5.81 128 GLY B CA 1
ATOM 2637 C C . GLY B 1 149 ? -3.301 -23.225 -38.229 1.00 6.02 128 GLY B C 1
ATOM 2638 O O . GLY B 1 149 ? -2.663 -23.198 -39.271 1.00 5.81 128 GLY B O 1
ATOM 2639 N N . TRP B 1 150 ? -2.994 -22.496 -37.163 1.00 6.26 129 TRP B N 1
ATOM 2640 C CA . TRP B 1 150 ? -1.978 -21.452 -37.207 1.00 6.56 129 TRP B CA 1
ATOM 2641 C C . TRP B 1 150 ? -1.223 -21.435 -35.868 1.00 7.37 129 TRP B C 1
ATOM 2642 O O . TRP B 1 150 ? -1.820 -21.718 -34.818 1.00 7.84 129 TRP B O 1
ATOM 2653 N N . VAL B 1 151 ? 0.063 -21.089 -35.904 1.00 7.17 130 VAL B N 1
ATOM 2654 C CA . VAL B 1 151 ? 0.828 -20.833 -34.668 1.00 7.40 130 VAL B CA 1
ATOM 2655 C C . VAL B 1 151 ? 1.118 -19.321 -34.579 1.00 7.14 130 VAL B C 1
ATOM 2656 O O . VAL B 1 151 ? 1.493 -18.703 -35.572 1.00 6.90 130 VAL B O 1
ATOM 2660 N N . TRP B 1 152 ? 0.945 -18.738 -33.400 1.00 7.24 131 TRP B N 1
ATOM 2661 C CA . TRP B 1 152 ? 1.093 -17.278 -33.253 1.00 7.20 131 TRP B CA 1
ATOM 2662 C C . TRP B 1 152 ? 2.114 -16.963 -32.185 1.00 7.94 131 TRP B C 1
ATOM 2663 O O . TRP B 1 152 ? 2.088 -17.576 -31.115 1.00 8.58 131 TRP B O 1
ATOM 2674 N N . LEU B 1 153 ? 2.981 -15.996 -32.454 1.00 7.57 132 LEU B N 1
ATOM 2675 C CA . LEU B 1 153 ? 3.716 -15.319 -31.391 1.00 7.37 132 LEU B CA 1
ATOM 2676 C C . LEU B 1 153 ? 2.920 -14.075 -31.007 1.00 8.12 132 LEU B C 1
ATOM 2677 O O . LEU B 1 153 ? 2.604 -13.258 -31.867 1.00 8.86 132 LEU B O 1
ATOM 2682 N N . VAL B 1 154 ? 2.583 -13.931 -29.729 1.00 7.29 133 VAL B N 1
ATOM 2683 C CA . VAL B 1 154 ? 1.736 -12.812 -29.323 1.00 7.76 133 VAL B CA 1
ATOM 2684 C C . VAL B 1 154 ? 2.343 -12.088 -28.147 1.00 7.65 133 VAL B C 1
ATOM 2685 O O . VAL B 1 154 ? 3.238 -12.598 -27.493 1.00 6.76 133 VAL B O 1
ATOM 2689 N N . TYR B 1 155 ? 1.852 -10.887 -27.884 1.00 9.08 134 TYR B N 1
ATOM 2690 C CA . TYR B 1 155 ? 2.205 -10.209 -26.667 1.00 9.93 134 TYR B CA 1
ATOM 2691 C C . TYR B 1 155 ? 0.919 -10.177 -25.858 1.00 11.03 134 TYR B C 1
ATOM 2692 O O . TYR B 1 155 ? -0.128 -9.732 -26.353 1.00 10.50 134 TYR B O 1
ATOM 2701 N N . ASP B 1 156 ? 1.008 -10.696 -24.636 1.00 12.21 135 ASP B N 1
ATOM 2702 C CA . ASP B 1 156 ? -0.125 -10.790 -23.721 1.00 13.96 135 ASP B CA 1
ATOM 2703 C C . ASP B 1 156 ? -0.082 -9.570 -22.808 1.00 15.38 135 ASP B C 1
ATOM 2704 O O . ASP B 1 156 ? 0.827 -9.447 -21.971 1.00 15.71 135 ASP B O 1
ATOM 2709 N N . GLU B 1 157 ? -1.051 -8.669 -22.976 1.00 16.97 136 GLU B N 1
ATOM 2710 C CA . GLU B 1 157 ? -1.100 -7.405 -22.210 1.00 18.52 136 GLU B CA 1
ATOM 2711 C C . GLU B 1 157 ? -1.181 -7.583 -20.692 1.00 19.39 136 GLU B C 1
ATOM 2712 O O . GLU B 1 157 ? -0.575 -6.816 -19.942 1.00 19.81 136 GLU B O 1
ATOM 2714 N N . ASP B 1 158 ? -1.931 -8.588 -20.248 1.00 20.22 137 ASP B N 1
ATOM 2715 C CA . ASP B 1 158 ? -2.067 -8.886 -18.819 1.00 20.91 137 ASP B CA 1
ATOM 2716 C C . ASP B 1 158 ? -0.819 -9.522 -18.208 1.00 20.53 137 ASP B C 1
ATOM 2717 O O . ASP B 1 158 ? -0.356 -9.080 -17.153 1.00 20.97 137 ASP B O 1
ATOM 2722 N N . ALA B 1 159 ? -0.284 -10.552 -18.870 1.00 20.08 138 ALA B N 1
ATOM 2723 C CA . ALA B 1 159 ? 0.915 -11.256 -18.410 1.00 18.98 138 ALA B CA 1
ATOM 2724 C C . ALA B 1 159 ? 2.189 -10.403 -18.467 1.00 18.47 138 ALA B C 1
ATOM 2725 O O . ALA B 1 159 ? 3.193 -10.730 -17.820 1.00 18.37 138 ALA B O 1
ATOM 2727 N N . LYS B 1 160 ? 2.147 -9.316 -19.242 1.00 17.57 139 LYS B N 1
ATOM 2728 C CA . LYS B 1 160 ? 3.337 -8.500 -19.530 1.00 16.61 139 LYS B CA 1
ATOM 2729 C C . LYS B 1 160 ? 4.446 -9.352 -20.157 1.00 15.46 139 LYS B C 1
ATOM 2730 O O . LYS B 1 160 ? 5.631 -9.227 -19.813 1.00 15.44 139 LYS B O 1
ATOM 2736 N N . ALA B 1 161 ? 4.054 -10.241 -21.064 1.00 13.44 140 ALA B N 1
ATOM 2737 C CA . ALA B 1 161 ? 5.008 -11.178 -21.650 1.00 12.07 140 ALA B CA 1
ATOM 2738 C C . ALA B 1 161 ? 4.597 -11.623 -23.053 1.00 10.69 140 ALA B C 1
ATOM 2739 O O . ALA B 1 161 ? 3.428 -11.584 -23.412 1.00 9.57 140 ALA B O 1
ATOM 2741 N N . LEU B 1 162 ? 5.580 -12.060 -23.836 1.00 9.72 141 LEU B N 1
ATOM 2742 C CA . LEU B 1 162 ? 5.309 -12.749 -25.088 1.00 8.97 141 LEU B CA 1
ATOM 2743 C C . LEU B 1 162 ? 4.790 -14.142 -24.781 1.00 8.67 141 LEU B C 1
ATOM 2744 O O . LEU B 1 162 ? 5.135 -14.695 -23.734 1.00 8.22 141 LEU B O 1
ATOM 2749 N N . LYS B 1 163 ? 3.966 -14.700 -25.684 1.00 7.24 142 LYS B N 1
ATOM 2750 C CA . LYS B 1 163 ? 3.445 -16.068 -25.550 1.00 7.49 142 LYS B CA 1
ATOM 2751 C C . LYS B 1 163 ? 3.355 -16.713 -26.928 1.00 7.18 142 LYS B C 1
ATOM 2752 O O . LYS B 1 163 ? 3.211 -16.026 -27.931 1.00 6.95 142 LYS B O 1
ATOM 2758 N N . VAL B 1 164 ? 3.410 -18.036 -26.953 1.00 7.16 143 VAL B N 1
ATOM 2759 C CA . VAL B 1 164 ? 3.103 -18.781 -28.181 1.00 5.98 143 VAL B CA 1
ATOM 2760 C C . VAL B 1 164 ? 1.766 -19.477 -28.023 1.00 6.57 143 VAL B C 1
ATOM 2761 O O . VAL B 1 164 ? 1.560 -20.188 -27.039 1.00 6.06 143 VAL B O 1
ATOM 2765 N N . VAL B 1 165 ? 0.845 -19.250 -28.964 1.00 6.67 144 VAL B N 1
ATOM 2766 C CA . VAL B 1 165 ? -0.471 -19.914 -28.917 1.00 7.25 144 VAL B CA 1
ATOM 2767 C C . VAL B 1 165 ? -0.807 -20.437 -30.314 1.00 7.83 144 VAL B C 1
ATOM 2768 O O . VAL B 1 165 ? -0.368 -19.878 -31.313 1.00 7.84 144 VAL B O 1
ATOM 2772 N N . SER B 1 166 ? -1.548 -21.527 -30.396 1.00 8.02 145 SER B N 1
ATOM 2773 C CA . SER B 1 166 ? -1.960 -22.000 -31.705 1.00 7.82 145 SER B CA 1
ATOM 2774 C C . SER B 1 166 ? -3.473 -21.911 -31.803 1.00 7.23 145 SER B C 1
ATOM 2775 O O . SER B 1 166 ? -4.171 -21.880 -30.778 1.00 7.22 145 SER B O 1
ATOM 2778 N N . THR B 1 167 ? -3.981 -21.860 -33.033 1.00 7.37 146 THR B N 1
ATOM 2779 C CA . THR B 1 167 ? -5.426 -21.844 -33.251 1.00 6.91 146 THR B CA 1
ATOM 2780 C C . THR B 1 167 ? -5.835 -22.865 -34.295 1.00 7.43 146 THR B C 1
ATOM 2781 O O . THR B 1 167 ? -5.004 -23.280 -35.147 1.00 6.22 146 THR B O 1
ATOM 2785 N N . ALA B 1 168 ? -7.121 -23.239 -34.270 1.00 6.74 147 ALA B N 1
ATOM 2786 C CA . ALA B 1 168 ? -7.643 -24.186 -35.279 1.00 6.90 147 ALA B CA 1
ATOM 2787 C C . ALA B 1 168 ? -8.171 -23.430 -36.501 1.00 7.11 147 ALA B C 1
ATOM 2788 O O . ALA B 1 168 ? -8.723 -22.337 -36.368 1.00 7.15 147 ALA B O 1
ATOM 2790 N N . ASN B 1 169 ? -7.981 -24.018 -37.685 1.00 6.82 148 ASN B N 1
ATOM 2791 C CA . ASN B 1 169 ? -8.632 -23.575 -38.925 1.00 6.43 148 ASN B CA 1
ATOM 2792 C C . ASN B 1 169 ? -8.389 -22.104 -39.295 1.00 6.56 148 ASN B C 1
ATOM 2793 O O . ASN B 1 169 ? -7.274 -21.756 -39.732 1.00 5.34 148 ASN B O 1
ATOM 2798 N N . ALA B 1 170 ? -9.406 -21.257 -39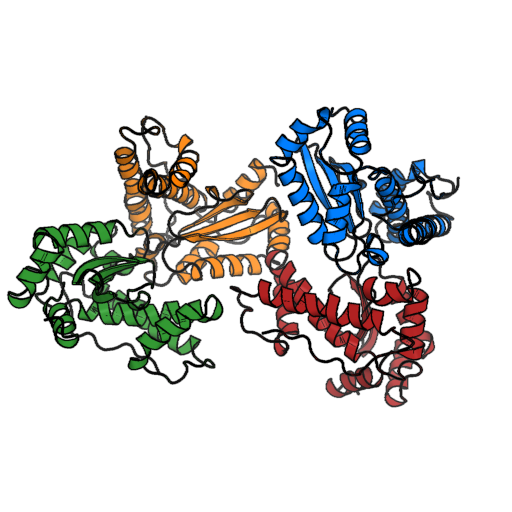.115 1.00 6.66 149 ALA B N 1
ATOM 2799 C CA . ALA B 1 170 ? -9.277 -19.804 -39.408 1.00 6.80 149 ALA B CA 1
ATOM 2800 C C . ALA B 1 170 ? -9.191 -18.907 -38.174 1.00 6.59 149 ALA B C 1
ATOM 2801 O O . ALA B 1 170 ? -9.110 -17.682 -38.329 1.00 6.38 149 ALA B O 1
ATOM 2803 N N . ASP B 1 171 ? -9.213 -19.496 -36.968 1.00 6.73 150 ASP B N 1
ATOM 2804 C CA . ASP B 1 171 ? -9.232 -18.701 -35.724 1.00 7.65 150 ASP B CA 1
ATOM 2805 C C . ASP B 1 171 ? -7.928 -17.958 -35.595 1.00 7.13 150 ASP B C 1
ATOM 2806 O O . ASP B 1 171 ? -6.917 -18.393 -36.138 1.00 6.51 150 ASP B O 1
ATOM 2811 N N . SER B 1 172 ? -7.954 -16.833 -34.879 1.00 7.14 151 SER B N 1
ATOM 2812 C CA . SER B 1 172 ? -6.775 -15.994 -34.733 1.00 7.34 151 SER B CA 1
ATOM 2813 C C . SER B 1 172 ? -6.898 -15.141 -33.462 1.00 7.59 151 SER B C 1
ATOM 2814 O O . SER B 1 172 ? -7.985 -15.024 -32.897 1.00 7.68 151 SER B O 1
ATOM 2817 N N . PRO B 1 173 ? -5.789 -14.531 -33.014 1.00 7.88 152 PRO B N 1
ATOM 2818 C CA . PRO B 1 173 ? -5.867 -13.566 -31.915 1.00 7.44 152 PRO B CA 1
ATOM 2819 C C . PRO B 1 173 ? -6.856 -12.415 -32.120 1.00 8.31 152 PRO B C 1
ATOM 2820 O O . PRO B 1 173 ? -7.230 -11.773 -31.127 1.00 8.00 152 PRO B O 1
ATOM 2824 N N . LEU B 1 174 ? -7.326 -12.155 -33.348 1.00 8.57 153 LEU B N 1
ATOM 2825 C CA . LEU B 1 174 ? -8.426 -11.159 -33.503 1.00 9.16 153 LEU B CA 1
ATOM 2826 C C . LEU B 1 174 ? -9.648 -11.473 -32.648 1.00 9.35 153 LEU B C 1
ATOM 2827 O O . LEU B 1 174 ? -10.379 -10.564 -32.225 1.00 9.29 153 LEU B O 1
ATOM 2832 N N . LEU B 1 175 ? -9.859 -12.753 -32.375 1.00 9.50 154 LEU B N 1
ATOM 2833 C CA . LEU B 1 175 ? -11.018 -13.210 -31.604 1.00 10.17 154 LEU B CA 1
ATOM 2834 C C . LEU B 1 175 ? -10.869 -13.187 -30.083 1.00 11.00 154 LEU B C 1
ATOM 2835 O O . LEU B 1 175 ? -11.820 -13.548 -29.372 1.00 10.90 154 LEU B O 1
ATOM 2840 N N . THR B 1 176 ? -9.697 -12.817 -29.574 1.00 11.90 155 THR B N 1
ATOM 2841 C CA . THR B 1 176 ? -9.451 -12.848 -28.121 1.00 13.53 155 THR B CA 1
ATOM 2842 C C . THR B 1 176 ? -8.882 -11.509 -27.606 1.00 13.80 155 THR B C 1
ATOM 2843 O O . THR B 1 176 ? -7.849 -11.030 -28.098 1.00 15.46 155 THR B O 1
ATOM 2847 N N . GLN B 1 177 ? -9.497 -10.948 -26.580 1.00 13.64 156 GLN B N 1
ATOM 2848 C CA . GLN B 1 177 ? -9.080 -9.649 -26.066 1.00 13.56 156 GLN B CA 1
ATOM 2849 C C . GLN B 1 177 ? -7.750 -9.761 -25.317 1.00 13.50 156 GLN B C 1
ATOM 2850 O O . GLN B 1 177 ? -7.521 -10.740 -24.613 1.00 13.95 156 GLN B O 1
ATOM 2852 N N . GLY B 1 178 ? -6.871 -8.775 -25.487 1.00 13.56 157 GLY B N 1
ATOM 2853 C CA . GLY B 1 178 ? -5.621 -8.700 -24.706 1.00 13.49 157 GLY B CA 1
ATOM 2854 C C . GLY B 1 178 ? -4.433 -9.517 -25.224 1.00 13.54 157 GLY B C 1
ATOM 2855 O O . GLY B 1 178 ? -3.439 -9.686 -24.511 1.00 14.28 157 GLY B O 1
ATOM 2856 N N . GLN B 1 179 ? -4.536 -10.043 -26.446 1.00 12.84 158 GLN B N 1
ATOM 2857 C CA . GLN B 1 179 ? -3.393 -10.672 -27.121 1.00 12.72 158 GLN B CA 1
ATOM 2858 C C . GLN B 1 179 ? -3.137 -10.025 -28.478 1.00 11.95 158 GLN B C 1
ATOM 2859 O O . GLN B 1 179 ? -3.946 -10.125 -29.401 1.00 11.23 158 GLN B O 1
ATOM 2865 N N . LEU B 1 180 ? -2.020 -9.304 -28.552 1.00 11.37 159 LEU B N 1
ATOM 2866 C CA . LEU B 1 180 ? -1.593 -8.646 -29.773 1.00 10.60 159 LEU B CA 1
ATOM 2867 C C . LEU B 1 180 ? -0.779 -9.623 -30.658 1.00 10.20 159 LEU B C 1
ATOM 2868 O O . LEU B 1 180 ? 0.301 -10.059 -30.265 1.00 10.37 159 LEU B O 1
ATOM 2873 N N . PRO B 1 181 ? -1.282 -9.955 -31.860 1.00 9.68 160 PRO B N 1
ATOM 2874 C CA . PRO B 1 181 ? -0.484 -10.828 -32.741 1.00 9.37 160 PRO B CA 1
ATOM 2875 C C . PRO B 1 181 ? 0.784 -10.151 -33.264 1.00 9.11 160 PRO B C 1
ATOM 2876 O O . PRO B 1 181 ? 0.755 -8.970 -33.644 1.00 8.70 160 PRO B O 1
ATOM 2880 N N . LEU B 1 182 ? 1.884 -10.896 -33.302 1.00 8.44 161 LEU B N 1
ATOM 2881 C CA . LEU B 1 182 ? 3.164 -10.334 -33.745 1.00 8.33 161 LEU B CA 1
ATOM 2882 C C . LEU B 1 182 ? 3.722 -11.051 -34.980 1.00 8.42 161 LEU B C 1
ATOM 2883 O O . LEU B 1 182 ? 4.357 -10.425 -35.851 1.00 7.72 161 LEU B O 1
ATOM 2888 N N . ALA B 1 183 ? 3.482 -12.363 -35.047 1.00 7.35 162 ALA B N 1
ATOM 2889 C CA . ALA B 1 183 ? 3.906 -13.168 -36.188 1.00 7.55 162 ALA B CA 1
ATOM 2890 C C . ALA B 1 183 ? 3.094 -14.441 -36.238 1.00 7.36 162 ALA B C 1
ATOM 2891 O O . ALA B 1 183 ? 2.611 -14.922 -35.208 1.00 7.51 162 ALA B O 1
ATOM 2893 N N . THR B 1 184 ? 2.909 -14.981 -37.436 1.00 7.32 163 THR B N 1
ATOM 2894 C CA . THR B 1 184 ? 2.230 -16.281 -37.543 1.00 6.99 163 THR B CA 1
ATOM 2895 C C . THR B 1 184 ? 2.928 -17.239 -38.486 1.00 6.92 163 THR B C 1
ATOM 2896 O O . THR B 1 184 ? 3.624 -16.822 -39.419 1.00 6.76 163 THR B O 1
ATOM 2900 N N . MET B 1 185 ? 2.765 -18.530 -38.190 1.00 6.86 164 MET B N 1
ATOM 2901 C CA . MET B 1 185 ? 3.186 -19.622 -39.071 1.00 6.64 164 MET B CA 1
ATOM 2902 C C . MET B 1 185 ? 1.968 -20.481 -39.423 1.00 6.66 164 MET B C 1
ATOM 2903 O O . MET B 1 185 ? 1.329 -21.036 -38.544 1.00 5.04 164 MET B O 1
ATOM 2908 N N . ASP B 1 186 ? 1.683 -20.601 -40.724 1.00 6.52 165 ASP B N 1
ATOM 2909 C CA . ASP B 1 186 ? 0.546 -21.382 -41.226 1.00 6.38 165 ASP B CA 1
ATOM 2910 C C . ASP B 1 186 ? 0.902 -22.853 -41.081 1.00 5.89 165 ASP B C 1
ATOM 2911 O O . ASP B 1 186 ? 1.972 -23.262 -41.539 1.00 6.66 165 ASP B O 1
ATOM 2916 N N . VAL B 1 187 ? 0.070 -23.628 -40.372 1.00 5.61 166 VAL B N 1
ATOM 2917 C CA . VAL B 1 187 ? 0.281 -25.087 -40.324 1.00 5.35 166 VAL B CA 1
ATOM 2918 C C . VAL B 1 187 ? -0.834 -25.906 -40.986 1.00 5.55 166 VAL B C 1
ATOM 2919 O O . VAL B 1 187 ? -0.889 -27.138 -40.810 1.00 5.80 166 VAL B O 1
ATOM 2923 N N . TRP B 1 188 ? -1.693 -25.257 -41.779 1.00 5.28 167 TRP B N 1
ATOM 2924 C CA . TRP B 1 188 ? -2.478 -26.052 -42.783 1.00 4.43 167 TRP B CA 1
ATOM 2925 C C . TRP B 1 188 ? -1.501 -26.839 -43.634 1.00 4.40 167 TRP B C 1
ATOM 2926 O O . TRP B 1 188 ? -0.425 -26.323 -43.966 1.00 4.49 167 TRP B O 1
ATOM 2937 N N . GLU B 1 189 ? -1.869 -28.073 -44.008 1.00 4.19 168 GLU B N 1
ATOM 2938 C CA . GLU B 1 189 ? -0.994 -28.919 -44.805 1.00 5.20 168 GLU B CA 1
ATOM 2939 C C . GLU B 1 189 ? -0.543 -28.276 -46.135 1.00 5.72 168 GLU B C 1
ATOM 2940 O O . GLU B 1 189 ? 0.600 -28.437 -46.537 1.00 6.20 168 GLU B O 1
ATOM 2946 N N . HIS B 1 190 ? -1.415 -27.529 -46.800 1.00 6.35 169 HIS B N 1
ATOM 2947 C CA . HIS B 1 190 ? -1.023 -26.904 -48.070 1.00 6.89 169 HIS B CA 1
ATOM 2948 C C . HIS B 1 190 ? 0.102 -25.895 -47.902 1.00 7.12 169 HIS B C 1
ATOM 2949 O O . HIS B 1 190 ? 0.710 -25.530 -48.892 1.00 7.31 169 HIS B O 1
ATOM 2956 N N . ALA B 1 191 ? 0.370 -25.442 -46.672 1.00 6.26 170 ALA B N 1
ATOM 2957 C CA . ALA B 1 191 ? 1.454 -24.491 -46.442 1.00 6.93 170 ALA B CA 1
ATOM 2958 C C . ALA B 1 191 ? 2.843 -25.081 -46.692 1.00 7.02 170 ALA B C 1
ATOM 2959 O O . ALA B 1 191 ? 3.803 -24.328 -46.933 1.00 7.55 170 ALA B O 1
ATOM 2961 N N . TYR B 1 192 ? 2.959 -26.406 -46.593 1.00 6.63 171 TYR B N 1
ATOM 2962 C CA . TYR B 1 192 ? 4.274 -27.058 -46.678 1.00 6.21 171 TYR B CA 1
ATOM 2963 C C . TYR B 1 192 ? 4.308 -28.298 -47.562 1.00 6.49 171 TYR B C 1
ATOM 2964 O O . TYR B 1 192 ? 5.410 -28.797 -47.910 1.00 5.77 171 TYR B O 1
ATOM 2973 N N . TYR B 1 193 ? 3.125 -28.798 -47.923 1.00 5.63 172 TYR B N 1
ATOM 2974 C CA . TYR B 1 193 ? 3.038 -30.146 -48.558 1.00 6.23 172 TYR B CA 1
ATOM 2975 C C . TYR B 1 193 ? 3.878 -30.344 -49.828 1.00 6.38 172 TYR B C 1
ATOM 2976 O O . TYR B 1 193 ? 4.566 -31.362 -49.971 1.00 6.78 172 TYR B O 1
ATOM 2985 N N . LEU B 1 194 ? 3.828 -29.388 -50.758 1.00 6.88 173 LEU B N 1
ATOM 2986 C CA . LEU B 1 194 ? 4.502 -29.600 -52.047 1.00 7.72 173 LEU B CA 1
ATOM 2987 C C . LEU B 1 194 ? 6.015 -29.731 -51.884 1.00 7.81 173 LEU B C 1
ATOM 2988 O O . LEU B 1 194 ? 6.664 -30.380 -52.699 1.00 8.15 173 LEU B O 1
ATOM 2993 N N . ASP B 1 195 ? 6.560 -29.093 -50.841 1.00 7.69 174 ASP B N 1
ATOM 2994 C CA . ASP B 1 195 ? 8.004 -29.107 -50.602 1.00 8.48 174 ASP B CA 1
ATOM 2995 C C . ASP B 1 195 ? 8.429 -30.163 -49.575 1.00 8.93 174 ASP B C 1
ATOM 2996 O O . ASP B 1 195 ? 9.483 -30.773 -49.734 1.00 7.43 174 ASP B O 1
ATOM 3001 N N . TYR B 1 196 ? 7.617 -30.333 -48.519 1.00 8.37 175 TYR B N 1
ATOM 3002 C CA . TYR B 1 196 ? 7.997 -31.101 -47.319 1.00 8.44 175 TYR B CA 1
ATOM 3003 C C . TYR B 1 196 ? 7.115 -32.330 -47.071 1.00 8.61 175 TYR B C 1
ATOM 3004 O O . TYR B 1 196 ? 7.376 -33.090 -46.143 1.00 8.18 175 TYR B O 1
ATOM 3013 N N . LEU B 1 197 ? 6.089 -32.518 -47.909 1.00 8.53 176 LEU B N 1
ATOM 3014 C CA . LEU B 1 197 ? 5.145 -33.658 -47.798 1.00 8.39 176 LEU B CA 1
ATOM 3015 C C . LEU B 1 197 ? 4.554 -33.745 -46.382 1.00 8.99 176 LEU B C 1
ATOM 3016 O O . LEU B 1 197 ? 4.178 -32.725 -45.831 1.00 8.51 176 LEU B O 1
ATOM 3021 N N . ASN B 1 198 ? 4.498 -34.934 -45.786 1.00 9.64 177 ASN B N 1
ATOM 3022 C CA . ASN B 1 198 ? 3.993 -35.057 -44.428 1.00 9.82 177 ASN B CA 1
ATOM 3023 C C . ASN B 1 198 ? 4.995 -34.656 -43.327 1.00 10.24 177 ASN B C 1
ATOM 3024 O O . ASN B 1 198 ? 4.697 -34.829 -42.139 1.00 9.81 177 ASN B O 1
ATOM 3029 N N . LEU B 1 199 ? 6.166 -34.107 -43.690 1.00 9.84 178 LEU B N 1
ATOM 3030 C CA . LEU B 1 199 ? 7.150 -33.752 -42.643 1.00 10.22 178 LEU B CA 1
ATOM 3031 C C . LEU B 1 199 ? 6.944 -32.350 -42.066 1.00 10.08 178 LEU B C 1
ATOM 3032 O O . LEU B 1 199 ? 7.734 -31.453 -42.346 1.00 10.48 178 LEU B O 1
ATOM 3037 N N . ARG B 1 200 ? 5.890 -32.154 -41.269 1.00 9.85 179 ARG B N 1
ATOM 3038 C CA . ARG B 1 200 ? 5.566 -30.824 -40.758 1.00 9.66 179 ARG B CA 1
ATOM 3039 C C . ARG B 1 200 ? 6.736 -30.244 -39.942 1.00 10.04 179 ARG B C 1
ATOM 3040 O O . ARG B 1 200 ? 7.043 -29.043 -40.041 1.00 9.00 179 ARG B O 1
ATOM 3048 N N . LYS B 1 201 ? 7.400 -31.102 -39.168 1.00 9.68 180 LYS B N 1
ATOM 3049 C CA . LYS B 1 201 ? 8.511 -30.644 -38.350 1.00 10.33 180 LYS B CA 1
ATOM 3050 C C . LYS B 1 201 ? 9.663 -30.014 -39.155 1.00 9.80 180 LYS B C 1
ATOM 3051 O O . LYS B 1 201 ? 10.260 -29.022 -38.710 1.00 9.80 180 LYS B O 1
ATOM 3057 N N . LYS B 1 202 ? 9.966 -30.583 -40.324 1.00 9.01 181 LYS B N 1
ATOM 3058 C CA . LYS B 1 202 ? 11.005 -30.060 -41.207 1.00 9.40 181 LYS B CA 1
ATOM 3059 C C . LYS B 1 202 ? 10.658 -28.620 -41.633 1.00 8.66 181 LYS B C 1
ATOM 3060 O O . LYS B 1 202 ? 11.503 -27.703 -41.599 1.00 8.02 181 LYS B O 1
ATOM 3066 N N . TYR B 1 203 ? 9.406 -28.416 -42.019 1.00 7.39 182 TYR B N 1
ATOM 3067 C CA . TYR B 1 203 ? 8.933 -27.078 -42.372 1.00 6.92 182 TYR B CA 1
ATOM 3068 C C . TYR B 1 203 ? 9.051 -26.093 -41.199 1.00 6.74 182 TYR B C 1
ATOM 3069 O O . TYR B 1 203 ? 9.503 -24.956 -41.368 1.00 5.95 182 TYR B O 1
ATOM 3078 N N . ILE B 1 204 ? 8.641 -26.537 -40.014 1.00 7.20 183 ILE B N 1
ATOM 3079 C CA . ILE B 1 204 ? 8.731 -25.705 -38.812 1.00 7.14 183 ILE B CA 1
ATOM 3080 C C . ILE B 1 204 ? 10.209 -25.352 -38.534 1.00 7.02 183 ILE B C 1
ATOM 3081 O O . ILE B 1 204 ? 10.516 -24.195 -38.235 1.00 6.23 183 ILE B O 1
ATOM 3086 N N . ASP B 1 205 ? 11.111 -26.340 -38.618 1.00 7.68 184 ASP B N 1
ATOM 3087 C CA . ASP B 1 205 ? 12.555 -26.082 -38.430 1.00 8.36 184 ASP B CA 1
ATOM 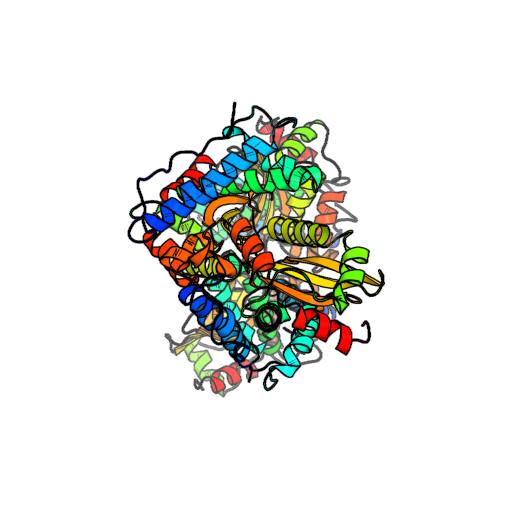3088 C C . ASP B 1 205 ? 13.052 -24.999 -39.402 1.00 8.46 184 ASP B C 1
ATOM 3089 O O . ASP B 1 205 ? 13.751 -24.054 -39.004 1.00 8.08 184 ASP B O 1
ATOM 3094 N N . VAL B 1 206 ? 12.682 -25.148 -40.666 1.00 8.70 185 VAL B N 1
ATOM 3095 C CA . VAL B 1 206 ? 13.044 -24.204 -41.734 1.00 9.23 185 VAL B CA 1
ATOM 3096 C C . VAL B 1 206 ? 12.482 -22.809 -41.468 1.00 8.87 185 VAL B C 1
ATOM 3097 O O . VAL B 1 206 ? 13.174 -21.795 -41.631 1.00 9.40 185 VAL B O 1
ATOM 3101 N N . PHE B 1 207 ? 11.236 -22.756 -41.013 1.00 8.35 186 PHE B N 1
ATOM 3102 C CA . PHE B 1 207 ? 10.613 -21.480 -40.682 1.00 7.59 186 PHE B CA 1
ATOM 3103 C C . PHE B 1 207 ? 11.438 -20.735 -39.621 1.00 7.95 186 PHE B C 1
ATOM 3104 O O . PHE B 1 207 ? 11.813 -19.548 -39.803 1.00 7.86 186 PHE B O 1
ATOM 3112 N N . LEU B 1 208 ? 11.757 -21.418 -38.522 1.00 7.44 187 LEU B N 1
ATOM 3113 C CA . LEU B 1 208 ? 12.564 -20.783 -37.451 1.00 7.94 187 LEU B CA 1
ATOM 3114 C C . LEU B 1 208 ? 14.006 -20.452 -37.872 1.00 8.61 187 LEU B C 1
ATOM 3115 O O . LEU B 1 208 ? 14.576 -19.407 -37.479 1.00 9.10 187 LEU B O 1
ATOM 3120 N N . GLU B 1 209 ? 14.604 -21.328 -38.671 1.00 8.91 188 GLU B N 1
ATOM 3121 C CA . GLU B 1 209 ? 15.996 -21.138 -39.056 1.00 9.79 188 GLU B CA 1
ATOM 3122 C C . GLU B 1 209 ? 16.211 -20.092 -40.132 1.00 9.44 188 GLU B C 1
ATOM 3123 O O . GLU B 1 209 ? 17.235 -19.378 -40.111 1.00 9.05 188 GLU B O 1
ATOM 3129 N N . HIS B 1 210 ? 15.254 -19.993 -41.051 1.00 8.48 189 HIS B N 1
ATOM 3130 C CA . HIS B 1 210 ? 15.458 -19.194 -42.245 1.00 9.13 189 HIS B CA 1
ATOM 3131 C C . HIS B 1 210 ? 14.357 -18.234 -42.691 1.00 8.90 189 HIS B C 1
ATOM 3132 O O . HIS B 1 210 ? 14.584 -17.479 -43.636 1.00 8.56 189 HIS B O 1
ATOM 3139 N N . LEU B 1 211 ? 13.195 -18.239 -42.031 1.00 8.02 190 LEU B N 1
ATOM 3140 C CA . LEU B 1 211 ? 12.058 -17.437 -42.525 1.00 8.31 190 LEU B CA 1
ATOM 3141 C C . LEU B 1 211 ? 11.513 -16.368 -41.576 1.00 7.82 190 LEU B C 1
ATOM 3142 O O . LEU B 1 211 ? 11.219 -15.268 -42.011 1.00 8.05 190 LEU B O 1
ATOM 3147 N N . LEU B 1 212 ? 11.336 -16.703 -40.305 1.00 8.00 191 LEU B N 1
ATOM 3148 C CA . LEU B 1 212 ? 10.688 -15.786 -39.350 1.00 8.47 191 LEU B CA 1
ATOM 3149 C C . LEU B 1 212 ? 11.242 -14.371 -39.439 1.00 8.59 191 LEU B C 1
ATOM 3150 O O . LEU B 1 212 ? 12.465 -14.170 -39.391 1.00 9.25 191 LEU B O 1
ATOM 3155 N N . ASN B 1 213 ? 10.347 -13.387 -39.569 1.00 8.65 192 ASN B N 1
ATOM 3156 C CA . ASN B 1 213 ? 10.762 -12.008 -39.769 1.00 8.71 192 ASN B CA 1
ATOM 3157 C C . ASN B 1 213 ? 10.724 -11.207 -38.457 1.00 9.11 192 ASN B C 1
ATOM 3158 O O . ASN B 1 213 ? 9.664 -10.700 -38.066 1.00 7.91 192 ASN B O 1
ATOM 3163 N N . TRP B 1 214 ? 11.879 -11.104 -37.791 1.00 8.97 193 TRP B N 1
ATOM 3164 C CA . TRP B 1 214 ? 11.973 -10.405 -36.512 1.00 9.91 193 TRP B CA 1
ATOM 3165 C C . TRP B 1 214 ? 11.783 -8.886 -36.679 1.00 10.54 193 TRP B C 1
ATOM 3166 O O . TRP B 1 214 ? 11.314 -8.221 -35.756 1.00 9.58 193 TRP B O 1
ATOM 3177 N N . ASP B 1 215 ? 12.145 -8.334 -37.842 1.00 11.40 194 ASP B N 1
ATOM 3178 C CA . ASP B 1 215 ? 11.861 -6.903 -38.081 1.00 12.56 194 ASP B CA 1
ATOM 3179 C C . ASP B 1 215 ? 10.357 -6.607 -37.954 1.00 12.48 194 ASP B C 1
ATOM 3180 O O . ASP B 1 215 ? 9.980 -5.560 -37.417 1.00 12.25 194 ASP B O 1
ATOM 3185 N N . PHE B 1 216 ? 9.509 -7.520 -38.457 1.00 11.5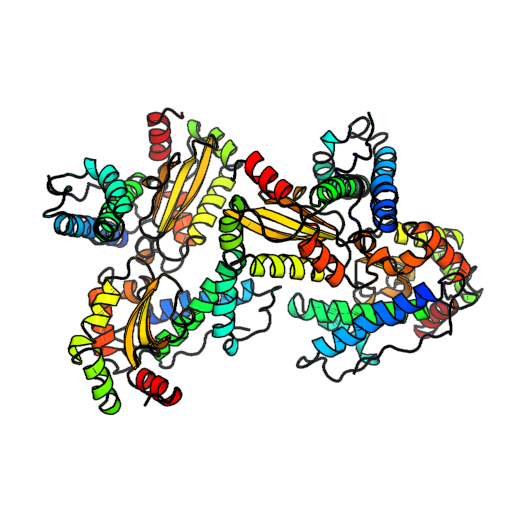8 195 PHE B N 1
ATOM 3186 C CA . PHE B 1 216 ? 8.045 -7.383 -38.362 1.00 11.70 195 PHE B CA 1
ATOM 3187 C C . PHE B 1 216 ? 7.584 -7.490 -36.905 1.00 11.30 195 PHE B C 1
ATOM 3188 O O . PHE B 1 216 ? 6.735 -6.703 -36.450 1.00 11.65 195 PHE B O 1
ATOM 3196 N N . VAL B 1 217 ? 8.158 -8.445 -36.172 1.00 10.79 196 VAL B N 1
ATOM 3197 C CA . VAL B 1 217 ? 7.825 -8.660 -34.752 1.00 10.36 196 VAL B CA 1
ATOM 3198 C C . VAL B 1 217 ? 8.158 -7.426 -33.912 1.00 11.27 196 VAL B C 1
ATOM 3199 O O . VAL B 1 217 ? 7.321 -6.925 -33.155 1.00 10.89 196 VAL B O 1
ATOM 3203 N N . LEU B 1 218 ? 9.385 -6.948 -34.064 1.00 11.32 197 LEU B N 1
ATOM 3204 C CA . LEU B 1 218 ? 9.849 -5.763 -33.363 1.00 12.44 197 LEU B CA 1
ATOM 3205 C C . LEU B 1 218 ? 9.014 -4.537 -33.737 1.00 13.16 197 LEU B C 1
ATOM 3206 O O . LEU B 1 218 ? 8.540 -3.806 -32.861 1.00 13.61 197 LEU B O 1
ATOM 3211 N N . GLY B 1 219 ? 8.799 -4.351 -35.038 1.00 14.47 198 GLY B N 1
ATOM 3212 C CA . GLY B 1 219 ? 8.004 -3.238 -35.559 1.00 15.26 198 GLY B CA 1
ATOM 3213 C C . GLY B 1 219 ? 6.598 -3.170 -34.991 1.00 16.08 198 GLY B C 1
ATOM 3214 O O . GLY B 1 219 ? 6.124 -2.086 -34.634 1.00 16.03 198 GLY B O 1
ATOM 3215 N N . ARG B 1 220 ? 5.924 -4.322 -34.918 1.00 16.03 199 ARG B N 1
ATOM 3216 C CA . ARG B 1 220 ? 4.597 -4.413 -34.303 1.00 16.44 199 ARG B CA 1
ATOM 3217 C C . ARG B 1 220 ? 4.637 -4.006 -32.828 1.00 16.41 199 ARG B C 1
ATOM 3218 O O . ARG B 1 220 ? 3.692 -3.373 -32.327 1.00 16.95 199 ARG B O 1
ATOM 3226 N N . LEU B 1 221 ? 5.705 -4.400 -32.127 1.00 16.10 200 LEU B N 1
ATOM 3227 C CA . LEU B 1 221 ? 5.860 -4.092 -30.690 1.00 16.06 200 LEU B CA 1
ATOM 3228 C C . LEU B 1 221 ? 6.155 -2.605 -30.418 1.00 17.25 200 LEU B C 1
ATOM 3229 O O . LEU B 1 221 ? 5.620 -2.027 -29.472 1.00 16.91 200 LEU B O 1
ATOM 3234 N N . GLU B 1 222 ? 7.013 -2.011 -31.252 1.00 18.13 201 GLU B N 1
ATOM 3235 C CA . GLU B 1 222 ? 7.264 -0.560 -31.250 1.00 19.71 201 GLU B CA 1
ATOM 3236 C C . GLU B 1 222 ? 6.006 0.253 -31.578 1.00 20.45 201 GLU B C 1
ATOM 3237 O O . GLU B 1 222 ? 5.665 1.185 -30.841 1.00 21.04 201 GLU B O 1
ATOM 3243 N N . ASP B 1 223 ? 5.344 -0.087 -32.689 1.00 20.99 202 ASP B N 1
ATOM 3244 C CA . ASP B 1 223 ? 4.089 0.545 -33.095 1.00 22.16 202 ASP B CA 1
ATOM 3245 C C . ASP B 1 223 ? 3.095 0.550 -31.942 1.00 22.36 202 ASP B C 1
ATOM 3246 O O . ASP B 1 223 ? 2.494 1.579 -31.648 1.00 22.10 202 ASP B O 1
ATOM 3251 N N . ALA B 1 224 ? 2.943 -0.602 -31.286 1.00 22.66 203 ALA B N 1
ATOM 3252 C CA . ALA B 1 224 ? 2.002 -0.749 -30.170 1.00 23.06 203 ALA B CA 1
ATOM 3253 C C . ALA B 1 224 ? 2.465 -0.070 -28.870 1.00 23.03 203 ALA B C 1
ATOM 3254 O O . ALA B 1 224 ? 1.700 0.029 -27.916 1.00 22.91 203 ALA B O 1
ATOM 3256 N N . GLY B 1 225 ? 3.720 0.368 -28.833 1.00 23.29 204 GLY B N 1
ATOM 3257 C CA . GLY B 1 225 ? 4.250 1.125 -27.694 1.00 23.52 204 GLY B CA 1
ATOM 3258 C C . GLY B 1 225 ? 4.879 0.281 -26.599 1.00 23.82 204 GLY B C 1
ATOM 3259 O O . GLY B 1 225 ? 5.270 0.812 -25.553 1.00 23.35 204 GLY B O 1
ATOM 3260 N N . VAL B 1 226 ? 4.981 -1.027 -26.843 1.00 23.73 205 VAL B N 1
ATOM 3261 C CA . VAL B 1 226 ? 5.505 -1.993 -25.860 1.00 24.04 205 VAL B CA 1
ATOM 3262 C C . VAL B 1 226 ? 7.033 -1.893 -25.723 1.00 24.57 205 VAL B C 1
ATOM 3263 O O . VAL B 1 226 ? 7.581 -2.078 -24.628 1.00 24.65 205 VAL B O 1
ATOM 3267 N N . LEU B 1 227 ? 7.705 -1.617 -26.844 1.00 25.06 206 LEU B N 1
ATOM 3268 C CA . LEU B 1 227 ? 9.158 -1.427 -26.889 1.00 25.54 206 LEU B CA 1
ATOM 3269 C C . LEU B 1 227 ? 9.530 -0.169 -27.677 1.00 25.82 206 LEU B C 1
ATOM 3270 O O . LEU B 1 227 ? 8.673 0.523 -28.250 1.00 25.89 206 LEU B O 1
ATOM 3276 N N . MET C 1 22 ? 1.206 -55.787 -30.880 1.00 18.09 1 MET C N 1
ATOM 3277 C CA . MET C 1 22 ? 1.443 -54.432 -31.491 1.00 18.48 1 MET C CA 1
ATOM 3278 C C . MET C 1 22 ? 0.452 -54.090 -32.598 1.00 17.31 1 MET C C 1
ATOM 3279 O O . MET C 1 22 ? -0.085 -54.989 -33.278 1.00 17.40 1 MET C O 1
ATOM 3284 N N . PHE C 1 23 ? 0.218 -52.791 -32.786 1.00 15.35 2 PHE C N 1
ATOM 3285 C CA . PHE C 1 23 ? -0.609 -52.309 -33.891 1.00 14.11 2 PHE C CA 1
ATOM 3286 C C . PHE C 1 23 ? 0.141 -52.431 -35.213 1.00 13.45 2 PHE C C 1
ATOM 3287 O O . PHE C 1 23 ? 1.374 -52.406 -35.252 1.00 12.42 2 PHE C O 1
ATOM 3295 N N . GLU C 1 24 ? -0.623 -52.605 -36.283 1.00 12.89 3 GLU C N 1
ATOM 3296 C CA . GLU C 1 24 ? -0.068 -52.876 -37.596 1.00 13.40 3 GLU C CA 1
ATOM 3297 C C . GLU C 1 24 ? -0.675 -52.010 -38.679 1.00 12.19 3 GLU C C 1
ATOM 3298 O O . GLU C 1 24 ? -1.833 -51.596 -38.592 1.00 12.10 3 GLU C O 1
ATOM 3304 N N . LEU C 1 25 ? 0.118 -51.742 -39.704 1.00 11.69 4 LEU C N 1
ATOM 3305 C CA . LEU C 1 25 ? -0.408 -51.159 -40.923 1.00 11.80 4 LEU C CA 1
ATOM 3306 C C . LEU C 1 25 ? -1.006 -52.299 -41.755 1.00 11.35 4 LEU C C 1
ATOM 3307 O O . LEU C 1 25 ? -0.269 -53.075 -42.350 1.00 11.41 4 LEU C O 1
ATOM 3312 N N . SER C 1 26 ? -2.329 -52.405 -41.789 1.00 11.29 5 SER C N 1
ATOM 3313 C CA . SER C 1 26 ? -2.999 -53.518 -42.481 1.00 11.81 5 SER C CA 1
ATOM 3314 C C . SER C 1 26 ? -2.874 -53.370 -43.999 1.00 11.69 5 SER C C 1
ATOM 3315 O O . SER C 1 26 ? -2.835 -52.242 -44.500 1.00 10.80 5 SER C O 1
ATOM 3318 N N . ASP C 1 27 ? -2.818 -54.501 -44.704 1.00 11.13 6 ASP C N 1
ATOM 3319 C CA . ASP C 1 27 ? -2.775 -54.529 -46.177 1.00 11.79 6 ASP C CA 1
ATOM 3320 C C . ASP C 1 27 ? -3.963 -53.805 -46.814 1.00 11.69 6 ASP C C 1
ATOM 3321 O O . ASP C 1 27 ? -5.089 -53.868 -46.318 1.00 11.50 6 ASP C O 1
ATOM 3326 N N . LEU C 1 28 ? -3.696 -53.105 -47.911 1.00 11.55 7 LEU C N 1
ATOM 3327 C CA . LEU C 1 28 ? -4.772 -52.523 -48.720 1.00 11.45 7 LEU C CA 1
ATOM 3328 C C . LEU C 1 28 ? -5.557 -53.668 -49.339 1.00 11.34 7 LEU C C 1
ATOM 3329 O O . LEU C 1 28 ? -5.004 -54.748 -49.553 1.00 10.33 7 LEU C O 1
ATOM 3334 N N . PRO C 1 29 ? -6.846 -53.435 -49.634 1.00 11.68 8 PRO C N 1
ATOM 3335 C CA . PRO C 1 29 ? -7.670 -54.435 -50.351 1.00 11.87 8 PRO C CA 1
ATOM 3336 C C . PRO C 1 29 ? -7.377 -54.545 -51.856 1.00 12.25 8 PRO C C 1
ATOM 3337 O O . PRO C 1 29 ? -8.013 -55.343 -52.542 1.00 11.99 8 PRO C O 1
ATOM 3341 N N . TYR C 1 30 ? -6.428 -53.755 -52.356 1.00 12.66 9 TYR C N 1
ATOM 3342 C CA . TYR C 1 30 ? -6.127 -53.667 -53.797 1.00 12.71 9 TYR C CA 1
ATOM 3343 C C . TYR C 1 30 ? -4.690 -53.203 -53.998 1.00 13.14 9 TYR C C 1
ATOM 3344 O O . TYR C 1 30 ? -4.081 -52.642 -53.081 1.00 13.04 9 TYR C O 1
ATOM 3353 N N . GLU C 1 31 ? -4.161 -53.412 -55.209 1.00 13.24 10 GLU C N 1
ATOM 3354 C CA . GLU C 1 31 ? -2.812 -52.972 -55.559 1.00 14.04 10 GLU C CA 1
ATOM 3355 C C . GLU C 1 31 ? -2.753 -51.471 -55.738 1.00 13.43 10 GLU C C 1
ATOM 3356 O O . GLU C 1 31 ? -1.727 -50.854 -55.478 1.00 13.98 10 GLU C O 1
ATOM 3362 N N . GLY C 1 32 ? -3.839 -50.894 -56.231 1.00 12.62 11 GLY C N 1
ATOM 3363 C CA . GLY C 1 32 ? -3.870 -49.472 -56.560 1.00 12.21 11 GLY C CA 1
ATOM 3364 C C . GLY C 1 32 ? -5.257 -48.989 -56.950 1.00 11.67 11 GLY C C 1
ATOM 3365 O O . GLY C 1 32 ? -6.205 -49.795 -57.083 1.00 10.11 11 GLY C O 1
ATOM 3366 N N . LEU C 1 33 ? -5.366 -47.672 -57.144 1.00 10.91 12 LEU C N 1
ATOM 3367 C CA . LEU C 1 33 ? -6.613 -47.036 -57.570 1.00 10.69 12 LEU C CA 1
ATOM 3368 C C . LEU C 1 33 ? -6.384 -46.032 -58.726 1.00 10.78 12 LEU C C 1
ATOM 3369 O O . LEU C 1 33 ? -7.127 -45.052 -58.866 1.00 9.99 12 LEU C O 1
ATOM 3374 N N . GLU C 1 34 ? -5.345 -46.269 -59.528 1.00 10.84 13 GLU C N 1
ATOM 3375 C CA . GLU C 1 34 ? -4.972 -45.374 -60.623 1.00 11.87 13 GLU C CA 1
ATOM 3376 C C . GLU C 1 34 ? -6.038 -45.445 -61.727 1.00 11.64 13 GLU C C 1
ATOM 3377 O O . GLU C 1 34 ? -6.639 -46.502 -61.921 1.00 11.02 13 GLU C O 1
ATOM 3383 N N . PRO C 1 35 ? -6.283 -44.331 -62.443 1.00 10.80 14 PRO C N 1
ATOM 3384 C CA . PRO C 1 35 ? -5.611 -43.031 -62.330 1.00 10.66 14 PRO C CA 1
ATOM 3385 C C . PRO C 1 35 ? -6.304 -42.056 -61.364 1.00 9.63 14 PRO C C 1
ATOM 3386 O O . PRO C 1 35 ? -5.872 -40.904 -61.267 1.00 9.93 14 PRO C O 1
ATOM 3390 N N . TYR C 1 36 ? -7.361 -42.508 -60.677 1.00 8.88 15 TYR C N 1
ATOM 3391 C CA . TYR C 1 36 ? -8.165 -41.668 -59.779 1.00 9.39 15 TYR C CA 1
ATOM 3392 C C . TYR C 1 36 ? -7.361 -41.183 -58.568 1.00 9.46 15 TYR C C 1
ATOM 3393 O O . TYR C 1 36 ? -7.482 -40.034 -58.155 1.00 9.29 15 TYR C O 1
ATOM 3402 N N . ILE C 1 37 ? -6.571 -42.091 -58.000 1.00 9.94 16 ILE C N 1
ATOM 3403 C CA . ILE C 1 37 ? -5.575 -41.760 -56.988 1.00 10.63 16 ILE C CA 1
ATOM 3404 C C . ILE C 1 37 ? -4.275 -42.295 -57.558 1.00 10.59 16 ILE C C 1
ATOM 3405 O O . ILE C 1 37 ? -4.152 -43.504 -57.806 1.00 11.81 16 ILE C O 1
ATOM 3410 N N . SER C 1 38 ? -3.329 -41.389 -57.811 1.00 9.95 17 SER C N 1
ATOM 3411 C CA . SER C 1 38 ? -2.049 -41.774 -58.388 1.00 9.51 17 SER C CA 1
ATOM 3412 C C . SER C 1 38 ? -1.261 -42.696 -57.458 1.00 9.34 17 SER C C 1
ATOM 3413 O O . SER C 1 38 ? -1.489 -42.763 -56.238 1.00 8.60 17 SER C O 1
ATOM 3416 N N . SER C 1 39 ? -0.343 -43.420 -58.077 1.00 9.54 18 SER C N 1
ATOM 3417 C CA . SER C 1 39 ? 0.611 -44.234 -57.371 1.00 10.46 18 SER C CA 1
ATOM 3418 C C . SER C 1 39 ? 1.383 -43.422 -56.292 1.00 10.37 18 SER C C 1
ATOM 3419 O O . SER C 1 39 ? 1.515 -43.875 -55.146 1.00 9.14 18 SER C O 1
ATOM 3422 N N . HIS C 1 40 ? 1.851 -42.224 -56.646 1.00 10.41 19 HIS C N 1
ATOM 3423 C CA . HIS C 1 40 ? 2.542 -41.334 -55.690 1.00 11.37 19 HIS C CA 1
ATOM 3424 C C . HIS C 1 40 ? 1.620 -40.947 -54.489 1.00 10.52 19 HIS C C 1
ATOM 3425 O O . HIS C 1 40 ? 2.032 -41.013 -53.313 1.00 9.24 19 HIS C O 1
ATOM 3432 N N . LEU C 1 41 ? 0.378 -40.559 -54.787 1.00 10.00 20 LEU C N 1
ATOM 3433 C CA . LEU C 1 41 ? -0.557 -40.126 -53.740 1.00 9.06 20 LEU C CA 1
ATOM 3434 C C . LEU C 1 41 ? -0.885 -41.302 -52.817 1.00 9.54 20 LEU C C 1
ATOM 3435 O O . LEU C 1 41 ? -0.770 -41.175 -51.584 1.00 8.04 20 LEU C O 1
ATOM 3440 N N . LEU C 1 42 ? -1.247 -42.445 -53.410 1.00 9.58 21 LEU C N 1
ATOM 3441 C CA . LEU C 1 42 ? -1.530 -43.663 -52.629 1.00 10.11 21 LEU C CA 1
ATOM 3442 C C . LEU C 1 42 ? -0.349 -43.987 -51.714 1.00 10.20 21 LEU C C 1
ATOM 3443 O O . LEU C 1 42 ? -0.534 -44.178 -50.503 1.00 10.31 21 LEU C O 1
ATOM 3448 N N . ASP C 1 43 ? 0.853 -44.025 -52.287 1.00 9.75 22 ASP C N 1
ATOM 3449 C CA . ASP C 1 43 ? 2.034 -44.347 -51.501 1.00 10.28 22 ASP C CA 1
ATOM 3450 C C . ASP C 1 43 ? 2.257 -43.398 -50.305 1.00 9.51 22 ASP C C 1
ATOM 3451 O O . ASP C 1 43 ? 2.512 -43.840 -49.179 1.00 9.07 22 ASP C O 1
ATOM 3456 N N . ARG C 1 44 ? 2.174 -42.095 -50.565 1.00 8.65 23 ARG C N 1
ATOM 3457 C CA . ARG C 1 44 ? 2.361 -41.095 -49.514 1.00 7.99 23 ARG C CA 1
ATOM 3458 C C . ARG C 1 44 ? 1.268 -41.155 -48.443 1.00 7.73 23 ARG C C 1
ATOM 3459 O O . ARG C 1 44 ? 1.556 -41.045 -47.243 1.00 6.93 23 ARG C O 1
ATOM 3467 N N . HIS C 1 45 ? 0.015 -41.335 -48.874 1.00 6.99 24 HIS C N 1
ATOM 3468 C CA . HIS C 1 45 ? -1.105 -41.396 -47.926 1.00 7.79 24 HIS C CA 1
ATOM 3469 C C . HIS C 1 45 ? -1.010 -42.627 -46.996 1.00 8.04 24 HIS C C 1
ATOM 3470 O O . HIS C 1 45 ? -1.168 -42.514 -45.777 1.00 8.32 24 HIS C O 1
ATOM 3477 N N . TYR C 1 46 ? -0.714 -43.784 -47.587 1.00 7.67 25 TYR C N 1
ATOM 3478 C CA . TYR C 1 46 ? -0.665 -45.072 -46.893 1.00 8.36 25 TYR C CA 1
ATOM 3479 C C . TYR C 1 46 ? 0.652 -45.293 -46.135 1.00 8.88 25 TYR C C 1
ATOM 3480 O O . TYR C 1 46 ? 0.654 -45.460 -44.914 1.00 9.70 25 TYR C O 1
ATOM 3489 N N . ASN C 1 47 ? 1.772 -45.274 -46.854 1.00 9.42 26 ASN C N 1
ATOM 3490 C CA . ASN C 1 47 ? 3.093 -45.419 -46.225 1.00 9.37 26 ASN C CA 1
ATOM 3491 C C . ASN C 1 47 ? 3.628 -44.208 -45.482 1.00 9.69 26 ASN C C 1
ATOM 3492 O O . ASN C 1 47 ? 4.577 -44.326 -44.692 1.00 10.51 26 ASN C O 1
ATOM 3497 N N . GLY C 1 48 ? 3.053 -43.041 -45.731 1.00 9.13 27 GLY C N 1
ATOM 3498 C CA . GLY C 1 48 ? 3.466 -41.859 -44.994 1.00 9.37 27 GLY C CA 1
ATOM 3499 C C . GLY C 1 48 ? 2.482 -41.635 -43.845 1.00 9.52 27 GLY C C 1
ATOM 3500 O O . GLY C 1 48 ? 2.776 -41.990 -42.682 1.00 9.84 27 GLY C O 1
ATOM 3501 N N . HIS C 1 49 ? 1.306 -41.086 -44.156 1.00 9.21 28 HIS C N 1
ATOM 3502 C CA . HIS C 1 49 ? 0.370 -40.664 -43.090 1.00 8.88 28 HIS C CA 1
ATOM 3503 C C . HIS C 1 49 ? -0.183 -41.817 -42.242 1.00 9.47 28 HIS C C 1
ATOM 3504 O O . HIS C 1 49 ? -0.094 -41.798 -41.003 1.00 9.54 28 HIS C O 1
ATOM 3511 N N . HIS C 1 50 ? -0.773 -42.808 -42.903 1.00 9.18 29 HIS C N 1
ATOM 3512 C CA . HIS C 1 50 ? -1.407 -43.918 -42.207 1.00 8.98 29 HIS C CA 1
ATOM 3513 C C . HIS C 1 50 ? -0.368 -44.693 -41.374 1.00 8.91 29 HIS C C 1
ATOM 3514 O O . HIS C 1 50 ? -0.556 -44.918 -40.164 1.00 8.31 29 HIS C O 1
ATOM 3521 N N . LYS C 1 51 ? 0.732 -45.088 -42.013 1.00 8.45 30 LYS C N 1
ATOM 3522 C CA . LYS C 1 51 ? 1.838 -45.767 -41.306 1.00 8.77 30 LYS C CA 1
ATOM 3523 C C . LYS C 1 51 ? 2.355 -44.982 -40.080 1.00 8.91 30 LYS C C 1
ATOM 3524 O O . LYS C 1 51 ? 2.582 -45.574 -39.014 1.00 8.43 30 LYS C O 1
ATOM 3530 N N . THR C 1 52 ? 2.520 -43.663 -40.219 1.00 9.15 31 THR C N 1
ATOM 3531 C CA . THR C 1 52 ? 2.964 -42.827 -39.088 1.00 9.21 31 THR C CA 1
ATOM 3532 C C . THR C 1 52 ? 2.037 -42.906 -37.873 1.00 8.71 31 THR C C 1
ATOM 3533 O O . THR C 1 52 ? 2.519 -42.941 -36.736 1.00 8.88 31 THR C O 1
ATOM 3537 N N . TYR C 1 53 ? 0.721 -42.924 -38.098 1.00 7.99 32 TYR C N 1
ATOM 3538 C CA . TYR C 1 53 ? -0.225 -43.126 -36.992 1.00 8.09 32 TYR C CA 1
ATOM 3539 C C . TYR C 1 53 ? -0.010 -44.466 -36.268 1.00 7.62 32 TYR C C 1
ATOM 3540 O O . TYR C 1 53 ? -0.067 -44.515 -35.044 1.00 7.43 32 TYR C O 1
ATOM 3549 N N . VAL C 1 54 ? 0.211 -45.548 -37.019 1.00 7.66 33 VAL C N 1
ATOM 3550 C CA . VAL C 1 54 ? 0.525 -46.857 -36.421 1.00 7.30 33 VAL C CA 1
ATOM 3551 C C . VAL C 1 54 ? 1.800 -46.765 -35.564 1.00 7.33 33 VAL C C 1
ATOM 3552 O O . VAL C 1 54 ? 1.810 -47.185 -34.391 1.00 5.88 33 VAL C O 1
ATOM 3556 N N . ASP C 1 55 ? 2.861 -46.201 -36.145 1.00 6.63 34 ASP C N 1
ATOM 3557 C CA . ASP C 1 55 ? 4.169 -46.129 -35.469 1.00 7.68 34 ASP C CA 1
ATOM 3558 C C . ASP C 1 55 ? 4.116 -45.266 -34.202 1.00 7.61 34 ASP C C 1
ATOM 3559 O O . ASP C 1 55 ? 4.644 -45.646 -33.154 1.00 7.89 34 ASP C O 1
ATOM 3564 N N . VAL C 1 56 ? 3.463 -44.118 -34.303 1.00 7.84 35 VAL C N 1
ATOM 3565 C CA . VAL C 1 56 ? 3.324 -43.218 -33.164 1.00 8.03 35 VAL C CA 1
ATOM 3566 C C . VAL C 1 56 ? 2.512 -43.891 -32.045 1.00 8.50 35 VAL C C 1
ATOM 3567 O O . VAL C 1 56 ? 2.887 -43.790 -30.870 1.00 8.93 35 VAL C O 1
ATOM 3571 N N . LEU C 1 57 ? 1.413 -44.566 -32.398 1.00 8.51 36 LEU C N 1
ATOM 3572 C CA . LEU C 1 57 ? 0.553 -45.237 -31.406 1.00 9.09 36 LEU C CA 1
ATOM 3573 C C . LEU C 1 57 ? 1.287 -46.355 -30.679 1.00 9.73 36 LEU C C 1
ATOM 3574 O O . LEU C 1 57 ? 1.135 -46.507 -29.456 1.00 9.99 36 LEU C O 1
ATOM 3579 N N . ASN C 1 58 ? 2.072 -47.140 -31.430 1.00 9.96 37 ASN C N 1
ATOM 3580 C CA . ASN C 1 58 ? 2.913 -48.170 -30.831 1.00 10.96 37 ASN C CA 1
ATOM 3581 C C . ASN C 1 58 ? 3.850 -47.597 -29.740 1.00 11.36 37 ASN C C 1
ATOM 3582 O O . ASN C 1 58 ? 4.097 -48.247 -28.707 1.00 11.58 37 ASN C O 1
ATOM 3587 N N . LYS C 1 59 ? 4.352 -46.387 -29.962 1.00 11.69 38 LYS C N 1
ATOM 3588 C CA . LYS C 1 59 ? 5.173 -45.718 -28.961 1.00 13.24 38 LYS C CA 1
ATOM 3589 C C . LYS C 1 59 ? 4.387 -45.164 -27.778 1.00 13.04 38 LYS C C 1
ATOM 3590 O O . LYS C 1 59 ? 4.819 -45.309 -26.637 1.00 12.77 38 LYS C O 1
ATOM 3596 N N . LEU C 1 60 ? 3.257 -44.505 -28.059 1.00 12.95 39 LEU C N 1
ATOM 3597 C CA . LEU C 1 60 ? 2.437 -43.858 -27.020 1.00 12.65 39 LEU C CA 1
ATOM 3598 C C . LEU C 1 60 ? 1.872 -44.815 -25.992 1.00 12.79 39 LEU C C 1
ATOM 3599 O O . LEU C 1 60 ? 1.725 -44.451 -24.823 1.00 12.81 39 LEU C O 1
ATOM 3604 N N . VAL C 1 61 ? 1.518 -46.024 -26.422 1.00 13.00 40 VAL C N 1
ATOM 3605 C CA . VAL C 1 61 ? 0.805 -46.939 -25.516 1.00 12.93 40 VAL C CA 1
ATOM 3606 C C . VAL C 1 61 ? 1.723 -47.641 -24.527 1.00 13.74 40 VAL C C 1
ATOM 3607 O O . VAL C 1 61 ? 1.237 -48.227 -23.556 1.00 13.21 40 VAL C O 1
ATOM 3611 N N . VAL C 1 62 ? 3.034 -47.581 -24.777 1.00 14.51 41 VAL C N 1
ATOM 3612 C CA . VAL C 1 62 ? 4.032 -48.199 -23.895 1.00 15.81 41 VAL C CA 1
ATOM 3613 C C . VAL C 1 62 ? 3.767 -47.707 -22.472 1.00 16.54 41 VAL C C 1
ATOM 3614 O O . VAL C 1 62 ? 3.655 -46.499 -22.246 1.00 16.86 41 VAL C O 1
ATOM 3618 N N . GLY C 1 63 ? 3.594 -48.647 -21.540 1.00 17.55 42 GLY C N 1
ATOM 3619 C CA . GLY C 1 63 ? 3.333 -48.312 -20.134 1.00 18.47 42 GLY C CA 1
ATOM 3620 C C . GLY C 1 63 ? 1.906 -47.900 -19.780 1.00 18.99 42 GLY C C 1
ATOM 3621 O O . GLY C 1 63 ? 1.629 -47.572 -18.622 1.00 19.70 42 GLY C O 1
ATOM 3622 N N . THR C 1 64 ? 0.999 -47.915 -20.755 1.00 18.48 43 THR C N 1
ATOM 3623 C CA . THR C 1 64 ? -0.406 -47.582 -20.507 1.00 18.24 43 THR C CA 1
ATOM 3624 C C . THR C 1 64 ? -1.228 -48.860 -20.440 1.00 18.25 43 THR C C 1
ATOM 3625 O O . THR C 1 64 ? -0.721 -49.950 -20.713 1.00 18.05 43 THR C O 1
ATOM 3629 N N . GLU C 1 65 ? -2.512 -48.713 -20.130 1.00 18.80 44 GLU C N 1
ATOM 3630 C CA . GLU C 1 65 ? -3.459 -49.835 -20.170 1.00 19.49 44 GLU C CA 1
ATOM 3631 C C . GLU C 1 65 ? -3.618 -50.469 -21.567 1.00 19.35 44 GLU C C 1
ATOM 3632 O O . GLU C 1 65 ? -4.091 -51.608 -21.690 1.00 19.06 44 GLU C O 1
ATOM 3638 N N . PHE C 1 66 ? -3.215 -49.737 -22.607 1.00 18.89 45 PHE C N 1
ATOM 3639 C CA . PHE C 1 66 ? -3.420 -50.175 -23.992 1.00 18.87 45 PHE C CA 1
ATOM 3640 C C . PHE C 1 66 ? -2.252 -50.976 -24.584 1.00 19.02 45 PHE C C 1
ATOM 3641 O O . PHE C 1 66 ? -2.376 -51.528 -25.682 1.00 19.95 45 PHE C O 1
ATOM 3649 N N . GLU C 1 67 ? -1.121 -51.025 -23.883 1.00 18.99 46 GLU C N 1
ATOM 3650 C CA . GLU C 1 67 ? 0.048 -51.774 -24.362 1.00 19.29 46 GLU C CA 1
ATOM 3651 C C . GLU C 1 67 ? -0.285 -53.249 -24.561 1.00 19.56 46 GLU C C 1
ATOM 3652 O O . GLU C 1 67 ? -0.931 -53.850 -23.711 1.00 19.72 46 GLU C O 1
ATOM 3658 N N . GLY C 1 68 ? 0.151 -53.821 -25.680 1.00 19.46 47 GLY C N 1
ATOM 3659 C CA . GLY C 1 68 ? -0.026 -55.248 -25.941 1.00 19.34 47 GLY C CA 1
ATOM 3660 C C . GLY C 1 68 ? -1.311 -55.603 -26.667 1.00 19.37 47 GLY C C 1
ATOM 3661 O O . GLY C 1 68 ? -1.570 -56.785 -26.930 1.00 19.36 47 GLY C O 1
ATOM 3662 N N . LEU C 1 69 ? -2.122 -54.590 -26.974 1.00 18.86 48 LEU C N 1
ATOM 3663 C CA . LEU C 1 69 ? -3.356 -54.776 -27.736 1.00 18.57 48 LEU C CA 1
ATOM 3664 C C . LEU C 1 69 ? -3.046 -54.692 -29.235 1.00 18.17 48 LEU C C 1
ATOM 3665 O O . LEU C 1 69 ? -2.033 -54.096 -29.637 1.00 17.84 48 LEU C O 1
ATOM 3670 N N . GLY C 1 70 ? -3.903 -55.319 -30.046 1.00 17.42 49 GLY C N 1
ATOM 3671 C CA . GLY C 1 70 ? -3.752 -55.329 -31.492 1.00 16.69 49 GLY C CA 1
ATOM 3672 C C . GLY C 1 70 ? -4.852 -54.560 -32.205 1.00 16.37 49 GLY C C 1
ATOM 3673 O O . GLY C 1 70 ? -5.696 -53.921 -31.562 1.00 16.15 49 GLY C O 1
ATOM 3674 N N . ASN C 1 71 ? -4.862 -54.658 -33.537 1.00 15.62 50 ASN C N 1
ATOM 3675 C CA . ASN C 1 71 ? -5.774 -53.882 -34.363 1.00 15.40 50 ASN C CA 1
ATOM 3676 C C . ASN C 1 71 ? -7.272 -54.103 -34.078 1.00 15.04 50 ASN C C 1
ATOM 3677 O O . ASN C 1 71 ? -8.071 -53.174 -34.211 1.00 14.20 50 ASN C O 1
ATOM 3682 N N . GLU C 1 72 ? -7.651 -55.307 -33.651 1.00 15.14 51 GLU C N 1
ATOM 3683 C CA . GLU C 1 72 ? -9.064 -55.595 -33.360 1.00 15.54 51 GLU C CA 1
ATOM 3684 C C . GLU C 1 72 ? -9.589 -54.753 -32.201 1.00 14.24 51 GLU C C 1
ATOM 3685 O O . GLU C 1 72 ? -10.800 -54.607 -32.045 1.00 14.08 51 GLU C O 1
ATOM 3691 N N . SER C 1 73 ? -8.685 -54.211 -31.386 1.00 13.78 52 SER C N 1
ATOM 3692 C CA . SER C 1 73 ? -9.084 -53.391 -30.236 1.00 12.76 52 SER C CA 1
ATOM 3693 C C . SER C 1 73 ? -9.210 -51.898 -30.571 1.00 12.22 52 SER C C 1
ATOM 3694 O O . SER C 1 73 ? -9.579 -51.083 -29.711 1.00 11.24 52 SER C O 1
ATOM 3697 N N . LEU C 1 74 ? -8.908 -51.520 -31.809 1.00 11.55 53 LEU C N 1
ATOM 3698 C CA . LEU C 1 74 ? -8.877 -50.089 -32.136 1.00 10.67 53 LEU C CA 1
ATOM 3699 C C . LEU C 1 74 ? -10.167 -49.346 -31.774 1.00 10.45 53 LEU C C 1
ATOM 3700 O O . LEU C 1 74 ? -10.117 -48.313 -31.110 1.00 10.04 53 LEU C O 1
ATOM 3705 N N . GLY C 1 75 ? -11.321 -49.866 -32.194 1.00 10.67 54 GLY C N 1
ATOM 3706 C CA . GLY C 1 75 ? -12.606 -49.215 -31.884 1.00 11.42 54 GLY C CA 1
ATOM 3707 C C . GLY C 1 75 ? -12.845 -48.965 -30.395 1.00 12.59 54 GLY C C 1
ATOM 3708 O O . GLY C 1 75 ? -13.328 -47.886 -29.990 1.00 12.60 54 GLY C O 1
ATOM 3709 N N . ASP C 1 76 ? -12.506 -49.960 -29.573 1.00 12.51 55 ASP C N 1
ATOM 3710 C CA . ASP C 1 76 ? -12.642 -49.848 -28.120 1.00 12.98 55 ASP C CA 1
ATOM 3711 C C . ASP C 1 76 ? -11.687 -48.783 -27.548 1.00 12.50 55 ASP C C 1
ATOM 3712 O O . ASP C 1 76 ? -12.063 -47.999 -26.654 1.00 12.20 55 ASP C O 1
ATOM 3717 N N . ILE C 1 77 ? -10.452 -48.768 -28.055 1.00 11.63 56 ILE C N 1
ATOM 3718 C CA . ILE C 1 77 ? -9.446 -47.768 -27.632 1.00 10.96 56 ILE C CA 1
ATOM 3719 C C . ILE C 1 77 ? -9.895 -46.334 -27.966 1.00 10.45 56 ILE C C 1
ATOM 3720 O O . ILE C 1 77 ? -9.757 -45.421 -27.142 1.00 9.95 56 ILE C O 1
ATOM 3725 N N . VAL C 1 78 ? -10.422 -46.136 -29.180 1.00 9.81 57 VAL C N 1
ATOM 3726 C CA . VAL C 1 78 ? -10.908 -44.821 -29.595 1.00 9.34 57 VAL C CA 1
ATOM 3727 C C . VAL C 1 78 ? -11.905 -44.288 -28.565 1.00 9.54 57 VAL C C 1
ATOM 3728 O O . VAL C 1 78 ? -11.748 -43.159 -28.069 1.00 10.00 57 VAL C O 1
ATOM 3732 N N . VAL C 1 79 ? -12.882 -45.123 -28.207 1.00 9.56 58 VAL C N 1
ATOM 3733 C CA . VAL C 1 79 ? -13.948 -44.737 -27.274 1.00 10.13 58 VAL C CA 1
ATOM 3734 C C . VAL C 1 79 ? -13.418 -44.455 -25.881 1.00 10.37 58 VAL C C 1
ATOM 3735 O O . VAL C 1 79 ? -13.683 -43.382 -25.341 1.00 10.73 58 VAL C O 1
ATOM 3739 N N . LYS C 1 80 ? -12.654 -45.389 -25.314 1.00 10.64 59 LYS C N 1
ATOM 3740 C CA . LYS C 1 80 ? -12.072 -45.199 -23.980 1.00 10.47 59 LYS C CA 1
ATOM 3741 C C . LYS C 1 80 ? -11.132 -43.992 -23.900 1.00 10.59 59 LYS C C 1
ATOM 3742 O O . LYS C 1 80 ? -11.204 -43.218 -22.941 1.00 9.96 59 LYS C O 1
ATOM 3744 N N . ALA C 1 81 ? -10.247 -43.834 -24.894 1.00 9.96 60 ALA C N 1
ATOM 3745 C CA . ALA C 1 81 ? -9.313 -42.699 -24.896 1.00 10.15 60 ALA C CA 1
ATOM 3746 C C . ALA C 1 81 ? -10.027 -41.353 -25.059 1.00 10.10 60 ALA C C 1
ATOM 3747 O O . ALA C 1 81 ? -9.639 -40.357 -24.438 1.00 10.31 60 ALA C O 1
ATOM 3749 N N . HIS C 1 82 ? -11.082 -41.321 -25.869 1.00 10.32 61 HIS C N 1
ATOM 3750 C CA . HIS C 1 82 ? -11.857 -40.098 -26.042 1.00 10.76 61 HIS C CA 1
ATOM 3751 C C . HIS C 1 82 ? -12.547 -39.717 -24.741 1.00 11.53 61 HIS C C 1
ATOM 3752 O O . HIS C 1 82 ? -12.625 -38.537 -24.421 1.00 11.70 61 HIS C O 1
ATOM 3759 N N . ASN C 1 83 ? -13.034 -40.718 -24.002 1.00 11.97 62 ASN C N 1
ATOM 3760 C CA . ASN C 1 83 ? -13.645 -40.506 -22.677 1.00 12.62 62 ASN C CA 1
ATOM 3761 C C . ASN C 1 83 ? -12.645 -40.117 -21.593 1.00 12.70 62 ASN C C 1
ATOM 3762 O O . ASN C 1 83 ? -13.051 -39.766 -20.489 1.00 12.11 62 ASN C O 1
ATOM 3767 N N . SER C 1 84 ? -11.348 -40.202 -21.894 1.00 12.84 63 SER C N 1
ATOM 3768 C CA . SER C 1 84 ? -10.289 -39.849 -20.919 1.00 13.56 63 SER C CA 1
ATOM 3769 C C . SER C 1 84 ? -9.834 -38.380 -20.959 1.00 13.75 63 SER C C 1
ATOM 3770 O O . SER C 1 84 ? -8.873 -37.999 -20.273 1.00 14.42 63 SER C O 1
ATOM 3773 N N . GLY C 1 85 ? -10.506 -37.554 -21.752 1.00 13.53 64 GLY C N 1
ATOM 3774 C CA . GLY C 1 85 ? -10.149 -36.138 -21.820 1.00 13.32 64 GLY C CA 1
ATOM 3775 C C . GLY C 1 85 ? -8.713 -35.877 -22.246 1.00 12.98 64 GLY C C 1
ATOM 3776 O O . GLY C 1 85 ? -8.150 -36.575 -23.102 1.00 12.56 64 GLY C O 1
ATOM 3777 N N . SER C 1 86 ? -8.126 -34.857 -21.636 1.00 13.12 65 SER C N 1
ATOM 3778 C CA . SER C 1 86 ? -6.775 -34.400 -21.945 1.00 13.20 65 SER C CA 1
ATOM 3779 C C . SER C 1 86 ? -5.714 -35.508 -21.960 1.00 13.06 65 SER C C 1
ATOM 3780 O O . SER C 1 86 ? -4.829 -35.525 -22.828 1.00 13.52 65 SER C O 1
ATOM 3783 N N . ALA C 1 87 ? -5.811 -36.420 -20.999 1.00 13.03 66 ALA C N 1
ATOM 3784 C CA . ALA C 1 87 ? -4.794 -37.449 -20.771 1.00 13.55 66 ALA C CA 1
ATOM 3785 C C . ALA C 1 87 ? -4.726 -38.444 -21.916 1.00 13.75 66 ALA C C 1
ATOM 3786 O O . ALA C 1 87 ? -3.641 -38.895 -22.292 1.00 14.01 66 ALA C O 1
ATOM 3788 N N . GLY C 1 88 ? -5.887 -38.785 -22.469 1.00 13.68 67 GLY C N 1
ATOM 3789 C CA . GLY C 1 88 ? -5.947 -39.740 -23.558 1.00 12.77 67 GLY C CA 1
ATOM 3790 C C . GLY C 1 88 ? -5.974 -39.133 -24.952 1.00 12.92 67 GLY C C 1
ATOM 3791 O O . GLY C 1 88 ? -6.168 -39.881 -25.917 1.00 12.38 67 GLY C O 1
ATOM 3792 N N . ARG C 1 89 ? -5.752 -37.812 -25.077 1.00 12.37 68 ARG C N 1
ATOM 3793 C CA . ARG C 1 89 ? -5.924 -37.127 -26.381 1.00 12.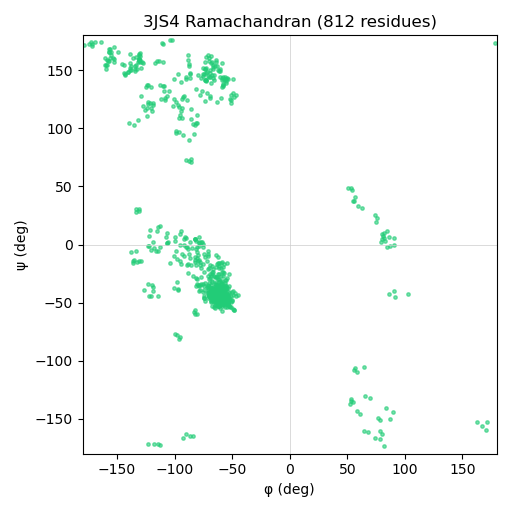24 68 ARG C CA 1
ATOM 3794 C C . ARG C 1 89 ? -4.992 -37.592 -27.499 1.00 11.33 68 ARG C C 1
ATOM 3795 O O . ARG C 1 89 ? -5.445 -37.823 -28.625 1.00 10.67 68 ARG C O 1
ATOM 3803 N N . ALA C 1 90 ? -3.695 -37.707 -27.212 1.00 10.40 69 ALA C N 1
ATOM 3804 C CA . ALA C 1 90 ? -2.759 -38.210 -28.227 1.00 9.39 69 ALA C CA 1
ATOM 3805 C C . ALA C 1 90 ? -3.082 -39.661 -28.636 1.00 9.24 69 ALA C C 1
ATOM 3806 O O . ALA C 1 90 ? -3.041 -39.997 -29.813 1.00 9.04 69 ALA C O 1
ATOM 3808 N N . ILE C 1 91 ? -3.414 -40.514 -27.663 1.00 8.36 70 ILE C N 1
ATOM 3809 C CA . ILE C 1 91 ? -3.761 -41.899 -27.959 1.00 7.62 70 ILE C CA 1
ATOM 3810 C C . ILE C 1 91 ? -5.053 -41.936 -28.780 1.00 7.24 70 ILE C C 1
ATOM 3811 O O . ILE C 1 91 ? -5.106 -42.622 -29.783 1.00 6.12 70 ILE C O 1
ATOM 3816 N N . PHE C 1 92 ? -6.055 -41.151 -28.380 1.00 6.79 71 PHE C N 1
ATOM 3817 C CA . PHE C 1 92 ? -7.272 -41.001 -29.190 1.00 7.28 71 PHE C CA 1
ATOM 3818 C C . PHE C 1 92 ? -6.987 -40.556 -30.642 1.00 6.95 71 PHE C C 1
ATOM 3819 O O . PHE C 1 92 ? -7.439 -41.201 -31.591 1.00 7.36 71 PHE C O 1
ATOM 3827 N N . ASN C 1 93 ? -6.252 -39.470 -30.822 1.00 6.79 72 ASN C N 1
ATOM 3828 C CA . ASN C 1 93 ? -5.951 -38.977 -32.197 1.00 6.78 72 ASN C CA 1
ATOM 3829 C C . ASN C 1 93 ? -5.320 -40.075 -33.057 1.00 6.72 72 ASN C C 1
ATOM 3830 O O . ASN C 1 93 ? -5.707 -40.304 -34.211 1.00 6.03 72 ASN C O 1
ATOM 3835 N N . ASN C 1 94 ? -4.341 -40.770 -32.494 1.00 6.44 73 ASN C N 1
ATOM 3836 C CA . ASN C 1 94 ? -3.636 -41.776 -33.282 1.00 6.99 73 ASN C CA 1
ATOM 3837 C C . ASN C 1 94 ? -4.454 -43.047 -33.512 1.00 6.74 73 ASN C C 1
ATOM 3838 O O . ASN C 1 94 ? -4.571 -43.495 -34.655 1.00 6.54 73 ASN C O 1
ATOM 3843 N N . ALA C 1 95 ? -5.088 -43.573 -32.456 1.00 6.67 74 ALA C N 1
ATOM 3844 C CA . ALA C 1 95 ? -5.943 -44.754 -32.631 1.00 6.65 74 ALA C CA 1
ATOM 3845 C C . ALA C 1 95 ? -7.099 -44.449 -33.561 1.00 6.53 74 ALA C C 1
ATOM 3846 O O . ALA C 1 95 ? -7.417 -45.265 -34.432 1.00 7.34 74 ALA C O 1
ATOM 3848 N N . ALA C 1 96 ? -7.737 -43.287 -33.393 1.00 6.07 75 ALA C N 1
ATOM 3849 C CA . ALA C 1 96 ? -8.874 -42.945 -34.270 1.00 6.50 75 ALA C CA 1
ATOM 3850 C C . ALA C 1 96 ? -8.446 -42.839 -35.741 1.00 6.22 75 ALA C C 1
ATOM 3851 O O . ALA C 1 96 ? -9.126 -43.353 -36.629 1.00 7.34 75 ALA C O 1
ATOM 3853 N N . GLN C 1 97 ? -7.306 -42.213 -36.005 1.00 6.24 76 GLN C N 1
ATOM 3854 C CA . GLN C 1 97 ? -6.867 -42.055 -37.407 1.00 5.64 76 GLN C CA 1
ATOM 3855 C C . GLN C 1 97 ? -6.485 -43.389 -38.074 1.00 5.73 76 GLN C C 1
ATOM 3856 O O . GLN C 1 97 ? -6.646 -43.528 -39.283 1.00 5.59 76 GLN C O 1
ATOM 3862 N N . ILE C 1 98 ? -5.957 -44.348 -37.301 1.00 6.80 77 ILE C N 1
ATOM 3863 C CA . ILE C 1 98 ? -5.717 -45.699 -37.849 1.00 6.78 77 ILE C CA 1
ATOM 3864 C C . ILE C 1 98 ? -7.058 -46.312 -38.274 1.00 7.66 77 ILE C C 1
ATOM 3865 O O . ILE C 1 98 ? -7.193 -46.787 -39.407 1.00 7.56 77 ILE C O 1
ATOM 3870 N N . TRP C 1 99 ? -8.046 -46.253 -37.374 1.00 6.97 78 TRP C N 1
ATOM 3871 C CA . TRP C 1 99 ? -9.391 -46.794 -37.639 1.00 6.75 78 TRP C CA 1
ATOM 3872 C C . TRP C 1 99 ? -10.039 -46.127 -38.873 1.00 7.21 78 TRP C C 1
ATOM 3873 O O . TRP C 1 99 ? -10.508 -46.826 -39.777 1.00 7.47 78 TRP C O 1
ATOM 3884 N N . ASN C 1 100 ? -10.054 -44.789 -38.903 1.00 7.25 79 ASN C N 1
ATOM 3885 C CA . ASN C 1 100 ? -10.567 -44.012 -40.050 1.00 6.87 79 ASN C CA 1
ATOM 3886 C C . ASN C 1 100 ? -9.904 -44.378 -41.391 1.00 6.82 79 ASN C C 1
ATOM 3887 O O . ASN C 1 100 ? -10.597 -44.530 -42.404 1.00 5.83 79 ASN C O 1
ATOM 3892 N N . HIS C 1 101 ? -8.565 -44.480 -41.406 1.00 6.74 80 HIS C N 1
ATOM 3893 C CA . HIS C 1 101 ? -7.853 -44.831 -42.623 1.00 6.90 80 HIS C CA 1
ATOM 3894 C C . HIS C 1 101 ? -8.128 -46.260 -43.064 1.00 6.93 80 HIS C C 1
ATOM 3895 O O . HIS C 1 101 ? -8.294 -46.496 -44.250 1.00 7.63 80 HIS C O 1
ATOM 3902 N N . ASP C 1 102 ? -8.165 -47.207 -42.125 1.00 7.18 81 ASP C N 1
ATOM 3903 C CA . ASP C 1 102 ? -8.589 -48.583 -42.430 1.00 7.99 81 ASP C CA 1
ATOM 3904 C C . ASP C 1 102 ? -9.972 -48.569 -43.105 1.00 7.51 81 ASP C C 1
ATOM 3905 O O . ASP C 1 102 ? -10.194 -49.223 -44.120 1.00 6.09 81 ASP C O 1
ATOM 3910 N N . PHE C 1 103 ? -10.882 -47.773 -42.543 1.00 7.11 82 PHE C N 1
ATOM 3911 C CA . PHE C 1 103 ? -12.237 -47.674 -43.050 1.00 6.98 82 PHE C CA 1
ATOM 3912 C C . PHE C 1 103 ? -12.286 -47.032 -44.455 1.00 6.49 82 PHE C C 1
ATOM 3913 O O . PHE C 1 103 ? -13.051 -47.468 -45.321 1.00 6.06 82 PHE C O 1
ATOM 3921 N N . TYR C 1 104 ? -11.467 -45.999 -44.642 1.00 6.22 83 TYR C N 1
ATOM 3922 C CA . TYR C 1 104 ? -11.310 -45.297 -45.907 1.00 6.25 83 TYR C CA 1
ATOM 3923 C C . TYR C 1 104 ? -10.877 -46.208 -47.046 1.00 6.99 83 TYR C C 1
ATOM 3924 O O . TYR C 1 104 ? -11.487 -46.184 -48.096 1.00 6.90 83 TYR C O 1
ATOM 3933 N N . TRP C 1 105 ? -9.832 -47.013 -46.845 1.00 7.26 84 TRP C N 1
ATOM 3934 C CA . TRP C 1 105 ? -9.387 -47.921 -47.915 1.00 7.45 84 TRP C CA 1
ATOM 3935 C C . TRP C 1 105 ? -10.475 -48.955 -48.286 1.00 7.57 84 TRP C C 1
ATOM 3936 O O . TRP C 1 105 ? -10.646 -49.282 -49.451 1.00 7.71 84 TRP C O 1
ATOM 3947 N N . GLN C 1 106 ? -11.210 -49.451 -47.293 1.00 8.19 85 GLN C N 1
ATOM 3948 C CA . GLN C 1 106 ? -12.324 -50.368 -47.526 1.00 8.61 85 GLN C CA 1
ATOM 3949 C C . GLN C 1 106 ? -13.484 -49.706 -48.245 1.00 8.72 85 GLN C C 1
ATOM 3950 O O . GLN C 1 106 ? -14.292 -50.401 -48.883 1.00 8.55 85 GLN C O 1
ATOM 3956 N N . SER C 1 107 ? -13.586 -48.381 -48.104 1.00 8.64 86 SER C N 1
ATOM 3957 C CA . SER C 1 107 ? -14.668 -47.577 -48.696 1.00 8.33 86 SER C CA 1
ATOM 3958 C C . SER C 1 107 ? -14.445 -47.308 -50.186 1.00 7.94 86 SER C C 1
ATOM 3959 O O . SER C 1 107 ? -15.263 -46.641 -50.847 1.00 7.65 86 SER C O 1
ATOM 3962 N N . MET C 1 108 ? -13.332 -47.805 -50.716 1.00 7.66 87 MET C N 1
ATOM 3963 C CA . MET C 1 108 ? -13.020 -47.607 -52.133 1.00 7.44 87 MET C CA 1
ATOM 3964 C C . MET C 1 108 ? -12.690 -48.944 -52.818 1.00 7.19 87 MET C C 1
ATOM 3965 O O . MET C 1 108 ? -12.295 -49.899 -52.156 1.00 6.45 87 MET C O 1
ATOM 3970 N N . LYS C 1 109 ? -12.843 -48.994 -54.141 1.00 7.07 88 LYS C N 1
ATOM 3971 C CA . LYS C 1 109 ? -12.366 -50.148 -54.916 1.00 8.04 88 LYS C CA 1
ATOM 3972 C C . LYS C 1 109 ? -12.010 -49.789 -56.358 1.00 8.35 88 LYS C C 1
ATOM 3973 O O . LYS C 1 109 ? -12.450 -48.764 -56.858 1.00 9.20 88 LYS C O 1
ATOM 3979 N N . PRO C 1 110 ? -11.195 -50.624 -57.021 1.00 9.07 89 PRO C N 1
ATOM 3980 C CA . PRO C 1 110 ? -11.064 -50.542 -58.477 1.00 9.71 89 PRO C CA 1
ATOM 3981 C C . PRO C 1 110 ? -12.438 -50.673 -59.134 1.00 9.99 89 PRO C C 1
ATOM 3982 O O . PRO C 1 110 ? -13.267 -51.479 -58.685 1.00 10.46 89 PRO C O 1
ATOM 3986 N N . ASN C 1 111 ? -12.698 -49.866 -60.165 1.00 9.89 90 ASN C N 1
ATOM 3987 C CA . ASN C 1 111 ? -14.001 -49.865 -60.847 1.00 9.68 90 ASN C CA 1
ATOM 3988 C C . ASN C 1 111 ? -15.159 -49.605 -59.876 1.00 9.48 90 ASN C C 1
ATOM 3989 O O . ASN C 1 111 ? -16.247 -50.186 -59.991 1.00 8.55 90 ASN C O 1
ATOM 3994 N N . GLY C 1 112 ? -14.905 -48.716 -58.915 1.00 9.75 91 GLY C N 1
ATOM 3995 C CA . GLY C 1 112 ? -15.901 -48.309 -57.939 1.00 8.92 91 GLY C CA 1
ATOM 3996 C C . GLY C 1 112 ? -16.717 -47.115 -58.385 1.00 9.17 91 GLY C C 1
ATOM 3997 O O . GLY C 1 112 ? -16.738 -46.771 -59.587 1.00 8.98 91 GLY C O 1
ATOM 3998 N N . GLY C 1 113 ? -17.388 -46.495 -57.411 1.00 8.58 92 GLY C N 1
ATOM 3999 C CA . GLY C 1 113 ? -18.262 -45.339 -57.620 1.00 8.63 92 GLY C CA 1
ATOM 4000 C C . GLY C 1 113 ? -19.463 -45.714 -58.485 1.00 9.20 92 GLY C C 1
ATOM 4001 O O . GLY C 1 113 ? -19.814 -46.897 -58.596 1.00 8.78 92 GLY C O 1
ATOM 4002 N N . GLY C 1 114 ? -20.101 -44.708 -59.076 1.00 9.07 93 GLY C N 1
ATOM 4003 C CA . GLY C 1 114 ? -21.244 -44.913 -59.963 1.00 9.43 93 GLY C CA 1
ATOM 4004 C C . GLY C 1 114 ? -22.520 -45.177 -59.183 1.00 10.39 93 GLY C C 1
ATOM 4005 O O . GLY C 1 114 ? -22.616 -44.851 -57.986 1.00 9.78 93 GLY C O 1
ATOM 4006 N N . ASN C 1 115 ? -23.500 -45.769 -59.869 1.00 10.02 94 ASN C N 1
ATOM 4007 C CA . ASN C 1 115 ? -24.798 -46.064 -59.271 1.00 10.76 94 ASN C CA 1
ATOM 4008 C C . ASN C 1 115 ? -24.726 -47.189 -58.249 1.00 11.46 94 ASN C C 1
ATOM 4009 O O . ASN C 1 115 ? -23.947 -48.137 -58.424 1.00 10.96 94 ASN C O 1
ATOM 4014 N N . PRO C 1 116 ? -25.535 -47.091 -57.172 1.00 11.60 95 PRO C N 1
ATOM 4015 C CA . PRO C 1 116 ? -25.539 -48.155 -56.159 1.00 12.56 95 PRO C CA 1
ATOM 4016 C C . PRO C 1 116 ? -26.183 -49.426 -56.704 1.00 13.44 95 PRO C C 1
ATOM 4017 O O . PRO C 1 116 ? -26.970 -49.339 -57.634 1.00 13.47 95 PRO C O 1
ATOM 4021 N N . PRO C 1 117 ? -25.880 -50.596 -56.111 1.00 14.36 96 PRO C N 1
ATOM 4022 C CA . PRO C 1 117 ? -26.498 -51.809 -56.643 1.00 15.12 96 PRO C CA 1
ATOM 4023 C C . PRO C 1 117 ? -27.999 -51.813 -56.364 1.00 15.62 96 PRO C C 1
ATOM 4024 O O . PRO C 1 117 ? -28.484 -51.033 -55.523 1.00 15.66 96 PRO C O 1
ATOM 4028 N N . GLU C 1 118 ? -28.721 -52.654 -57.106 1.00 16.27 97 GLU C N 1
ATOM 4029 C CA . GLU C 1 118 ? -30.178 -52.716 -57.038 1.00 16.82 97 GLU C CA 1
ATOM 4030 C C . GLU C 1 118 ? -30.650 -52.853 -55.587 1.00 17.43 97 GLU C C 1
ATOM 4031 O O . GLU C 1 118 ? -31.582 -52.164 -55.166 1.00 17.48 97 GLU C O 1
ATOM 4033 N N . LYS C 1 119 ? -29.981 -53.724 -54.829 1.00 18.01 98 LYS C N 1
ATOM 4034 C CA . LYS C 1 119 ? -30.303 -53.963 -53.422 1.00 18.79 98 LYS C CA 1
ATOM 4035 C C . LYS C 1 119 ? -30.360 -52.697 -52.551 1.00 18.96 98 LYS C C 1
ATOM 4036 O O . LYS C 1 119 ? -31.188 -52.628 -51.632 1.00 19.32 98 LYS C O 1
ATOM 4042 N N . LEU C 1 120 ? -29.479 -51.725 -52.841 1.00 18.71 99 LEU C N 1
ATOM 4043 C CA . LEU C 1 120 ? -29.340 -50.474 -52.074 1.00 18.70 99 LEU C CA 1
ATOM 4044 C C . LEU C 1 120 ? -30.135 -49.296 -52.612 1.00 18.62 99 LEU C C 1
ATOM 4045 O O . LEU C 1 120 ? -30.322 -48.298 -51.908 1.00 17.83 99 LEU C O 1
ATOM 4050 N N . ARG C 1 121 ? -30.577 -49.399 -53.865 1.00 19.35 100 ARG C N 1
ATOM 4051 C CA . ARG C 1 121 ? -31.295 -48.299 -54.535 1.00 20.35 100 ARG C CA 1
ATOM 4052 C C . ARG C 1 121 ? -32.446 -47.673 -53.710 1.00 19.55 100 ARG C C 1
ATOM 4053 O O . ARG C 1 121 ? -32.433 -46.460 -53.465 1.00 19.09 100 ARG C O 1
ATOM 4061 N N . GLU C 1 122 ? -33.403 -48.500 -53.276 1.00 19.44 101 GLU C N 1
ATOM 4062 C CA . GLU C 1 122 ? -34.611 -48.022 -52.564 1.00 19.82 101 GLU C CA 1
ATOM 4063 C C . GLU C 1 122 ? -34.256 -47.223 -51.302 1.00 19.25 101 GLU C C 1
ATOM 4064 O O . GLU C 1 122 ? -34.780 -46.135 -51.073 1.00 18.99 101 GLU C O 1
ATOM 4070 N N . MET C 1 123 ? -33.334 -47.752 -50.507 1.00 19.09 102 MET C N 1
ATOM 4071 C CA . MET C 1 123 ? -32.888 -47.067 -49.296 1.00 19.11 102 MET C CA 1
ATOM 4072 C C . MET C 1 123 ? -32.266 -45.694 -49.576 1.00 18.15 102 MET C C 1
ATOM 4073 O O . MET C 1 123 ? -32.569 -44.727 -48.885 1.00 17.34 102 MET C O 1
ATOM 4078 N N . ILE C 1 124 ? -31.421 -45.623 -50.603 1.00 17.75 103 ILE C N 1
ATOM 4079 C CA . ILE C 1 124 ? -30.819 -44.362 -51.041 1.00 17.41 103 ILE C CA 1
ATOM 4080 C C . ILE C 1 124 ? -31.886 -43.378 -51.523 1.00 17.33 103 ILE C C 1
ATOM 4081 O O . ILE C 1 124 ? -31.857 -42.202 -51.160 1.00 17.21 103 ILE C O 1
ATOM 4086 N N . GLU C 1 125 ? -32.840 -43.860 -52.309 1.00 17.19 104 GLU C N 1
ATOM 4087 C CA . GLU C 1 125 ? -33.942 -42.995 -52.760 1.00 17.59 104 GLU C CA 1
ATOM 4088 C C . GLU C 1 125 ? -34.811 -42.489 -51.616 1.00 17.27 104 GLU C C 1
ATOM 4089 O O . GLU C 1 125 ? -35.171 -41.311 -51.576 1.00 17.35 104 GLU C O 1
ATOM 4095 N N . HIS C 1 126 ? -35.138 -43.385 -50.692 1.00 16.87 105 HIS C N 1
ATOM 4096 C CA . HIS C 1 126 ? -35.885 -43.033 -49.491 1.00 16.91 105 HIS C CA 1
ATOM 4097 C C . HIS C 1 126 ? -35.127 -41.989 -48.658 1.00 16.44 105 HIS C C 1
ATOM 4098 O O . HIS C 1 126 ? -35.690 -40.966 -48.268 1.00 16.07 105 HIS C O 1
ATOM 4105 N N . SER C 1 127 ? -33.851 -42.262 -48.398 1.00 15.59 106 SER C N 1
ATOM 4106 C CA . SER C 1 127 ? -33.067 -41.426 -47.511 1.00 15.93 106 SER C CA 1
ATOM 4107 C C . SER C 1 127 ? -32.750 -40.047 -48.115 1.00 15.54 106 SER C C 1
ATOM 4108 O O . SER C 1 127 ? -32.840 -39.043 -47.418 1.00 15.05 106 SER C O 1
ATOM 4111 N N . PHE C 1 128 ? -32.424 -40.000 -49.410 1.00 14.92 107 PHE C N 1
ATOM 4112 C CA . PHE C 1 128 ? -31.916 -38.752 -50.016 1.00 14.69 107 PHE C CA 1
ATOM 4113 C C . PHE C 1 128 ? -32.785 -38.116 -51.106 1.00 15.18 107 PHE C C 1
ATOM 4114 O O . PHE C 1 128 ? -32.485 -37.013 -51.571 1.00 15.71 107 PHE C O 1
ATOM 4122 N N . GLY C 1 129 ? -33.869 -38.792 -51.499 1.00 15.16 108 GLY C N 1
ATOM 4123 C CA . GLY C 1 129 ? -34.743 -38.299 -52.561 1.00 14.71 108 GLY C CA 1
ATOM 4124 C C . GLY C 1 129 ? -34.485 -39.032 -53.861 1.00 14.83 108 GLY C C 1
ATOM 4125 O O . GLY C 1 129 ? -35.427 -39.410 -54.565 1.00 14.99 108 GLY C O 1
ATOM 4126 N N . SER C 1 130 ? -33.201 -39.236 -54.156 1.00 14.74 109 SER C N 1
ATOM 4127 C CA . SER C 1 130 ? -32.716 -39.876 -55.379 1.00 14.83 109 SER C CA 1
ATOM 4128 C C . SER C 1 130 ? -31.213 -40.119 -55.255 1.00 14.90 109 SER C C 1
ATOM 4129 O O . SER C 1 130 ? -30.574 -39.646 -54.300 1.00 14.70 109 SER C O 1
ATOM 4132 N N . VAL C 1 131 ? -30.643 -40.839 -56.220 1.00 15.17 110 VAL C N 1
ATOM 4133 C CA . VAL C 1 131 ? -29.187 -40.996 -56.285 1.00 15.42 110 VAL C CA 1
ATOM 4134 C C . VAL C 1 131 ? -28.491 -39.628 -56.408 1.00 15.56 110 VAL C C 1
ATOM 4135 O O . VAL C 1 131 ? -27.508 -39.363 -55.709 1.00 15.86 110 VAL C O 1
ATOM 4139 N N . GLU C 1 132 ? -29.006 -38.757 -57.275 1.00 15.47 111 GLU C N 1
ATOM 4140 C CA . GLU C 1 132 ? -28.455 -37.398 -57.398 1.00 15.86 111 GLU C CA 1
ATOM 4141 C C . GLU C 1 132 ? -28.508 -36.677 -56.034 1.00 15.03 111 GLU C C 1
ATOM 4142 O O . GLU C 1 132 ? -27.547 -36.006 -55.633 1.00 14.57 111 GLU C O 1
ATOM 4148 N N . GLY C 1 133 ? -29.614 -36.865 -55.310 1.00 14.71 112 GLY C N 1
ATOM 4149 C CA . GLY C 1 133 ? -29.766 -36.313 -53.960 1.00 13.51 112 GLY C CA 1
ATOM 4150 C C . GLY C 1 133 ? -28.647 -36.732 -53.017 1.00 13.45 112 GLY C C 1
ATOM 4151 O O . GLY C 1 133 ? -28.188 -35.935 -52.201 1.00 12.85 112 GLY C O 1
ATOM 4152 N N . PHE C 1 134 ? -28.191 -37.979 -53.136 1.00 13.28 113 PHE C N 1
ATOM 4153 C CA . PHE C 1 134 ? -27.088 -38.457 -52.313 1.00 13.15 113 PHE C CA 1
ATOM 4154 C C . PHE C 1 134 ? -25.757 -37.791 -52.708 1.00 13.08 113 PHE C C 1
ATOM 4155 O O . PHE C 1 134 ? -24.987 -37.398 -51.837 1.00 12.42 113 PHE C O 1
ATOM 4163 N N . ASN C 1 135 ? -25.498 -37.675 -54.009 1.00 13.34 114 ASN C N 1
ATOM 4164 C CA . ASN C 1 135 ? -24.298 -36.977 -54.495 1.00 13.75 114 ASN C CA 1
ATOM 4165 C C . ASN C 1 135 ? -24.197 -35.544 -54.009 1.00 13.35 114 ASN C C 1
ATOM 4166 O O . ASN C 1 135 ? -23.152 -35.158 -53.476 1.00 12.68 114 ASN C O 1
ATOM 4171 N N . ASN C 1 136 ? -25.279 -34.777 -54.175 1.00 13.18 115 ASN C N 1
ATOM 4172 C CA . ASN C 1 136 ? -25.346 -33.403 -53.671 1.00 13.45 115 ASN C CA 1
ATOM 4173 C C . ASN C 1 136 ? -25.092 -33.332 -52.170 1.00 12.99 115 ASN C C 1
ATOM 4174 O O . ASN C 1 136 ? -24.349 -32.477 -51.710 1.00 13.01 115 ASN C O 1
ATOM 4179 N N . ALA C 1 137 ? -25.692 -34.252 -51.416 1.00 12.71 116 ALA C N 1
ATOM 4180 C CA . ALA C 1 137 ? -25.480 -34.320 -49.976 1.00 12.34 116 ALA C CA 1
ATOM 4181 C C . ALA C 1 137 ? -24.032 -34.638 -49.591 1.00 12.19 116 ALA C C 1
ATOM 4182 O O . ALA C 1 137 ? -23.483 -34.013 -48.682 1.00 12.07 116 ALA C O 1
ATOM 4184 N N . PHE C 1 138 ? -23.436 -35.626 -50.259 1.00 11.73 117 PHE C N 1
ATOM 4185 C CA . PHE C 1 138 ? -22.058 -36.029 -49.970 1.00 11.15 117 PHE C CA 1
ATOM 4186 C C . PHE C 1 138 ? -21.097 -34.901 -50.342 1.00 10.90 117 PHE C C 1
ATOM 4187 O O . PHE C 1 138 ? -20.143 -34.643 -49.616 1.00 10.92 117 PHE C O 1
ATOM 4195 N N . THR C 1 139 ? -21.349 -34.248 -51.477 1.00 10.10 118 THR C N 1
ATOM 4196 C CA . THR C 1 139 ? -20.494 -33.153 -51.965 1.00 10.08 118 THR C CA 1
ATOM 4197 C C . THR C 1 139 ? -20.580 -31.893 -51.069 1.00 9.86 118 THR C C 1
ATOM 4198 O O . THR C 1 139 ? -19.561 -31.308 -50.700 1.00 9.58 118 THR C O 1
ATOM 4202 N N . THR C 1 140 ? -21.797 -31.500 -50.688 1.00 9.69 119 THR C N 1
ATOM 4203 C CA . THR C 1 140 ? -21.978 -30.339 -49.796 1.00 9.93 119 THR C CA 1
ATOM 4204 C C . THR C 1 140 ? -21.280 -30.561 -48.460 1.00 9.58 119 THR C C 1
ATOM 4205 O O . THR C 1 140 ? -20.588 -29.673 -47.956 1.00 8.81 119 THR C O 1
ATOM 4209 N N . SER C 1 141 ? -21.439 -31.761 -47.912 1.00 9.26 120 SER C N 1
ATOM 4210 C CA . SER C 1 141 ? -20.786 -32.127 -46.658 1.00 9.77 120 SER C CA 1
ATOM 4211 C C . SER C 1 141 ? -19.246 -32.068 -46.754 1.00 10.22 120 SER C C 1
ATOM 4212 O O . SER C 1 141 ? -18.564 -31.609 -45.818 1.00 11.14 120 SER C O 1
ATOM 4215 N N . GLY C 1 142 ? -18.687 -32.527 -47.870 1.00 9.63 121 GLY C N 1
ATOM 4216 C CA . GLY C 1 142 ? -17.229 -32.524 -48.025 1.00 10.04 121 GLY C CA 1
ATOM 4217 C C . GLY C 1 142 ? -16.643 -31.121 -48.146 1.00 10.01 121 GLY C C 1
ATOM 4218 O O . GLY C 1 142 ? -15.562 -30.831 -47.641 1.00 10.15 121 GLY C O 1
ATOM 4219 N N . LEU C 1 143 ? -17.386 -30.244 -48.794 1.00 10.20 122 LEU C N 1
ATOM 4220 C CA . LEU C 1 143 ? -16.946 -28.881 -49.044 1.00 10.19 122 LEU C CA 1
ATOM 4221 C C . LEU C 1 143 ? -17.181 -28.016 -47.811 1.00 10.39 122 LEU C C 1
ATOM 4222 O O . LEU C 1 143 ? -16.430 -27.044 -47.563 1.00 10.07 122 LEU C O 1
ATOM 4227 N N . GLY C 1 144 ? -18.202 -28.396 -47.044 1.00 8.30 123 GLY C N 1
ATOM 4228 C CA . GLY C 1 144 ? -18.574 -27.689 -45.826 1.00 8.46 123 GLY C CA 1
ATOM 4229 C C . GLY C 1 144 ? -17.714 -28.001 -44.611 1.00 7.69 123 GLY C C 1
ATOM 4230 O O . GLY C 1 144 ? -17.787 -27.274 -43.629 1.00 8.26 123 GLY C O 1
ATOM 4231 N N . GLN C 1 145 ? -16.901 -29.061 -44.661 1.00 7.31 124 GLN C N 1
ATOM 4232 C CA . GLN C 1 145 ? -16.054 -29.415 -43.509 1.00 7.17 124 GLN C CA 1
ATOM 4233 C C . GLN C 1 145 ? -14.754 -28.634 -43.629 1.00 7.56 124 GLN C C 1
ATOM 4234 O O . GLN C 1 145 ? -13.779 -29.104 -44.236 1.00 7.57 124 GLN C O 1
ATOM 4240 N N . PHE C 1 146 ? -14.751 -27.438 -43.050 1.00 6.59 125 PHE C N 1
ATOM 4241 C CA . PHE C 1 146 ? -13.648 -26.493 -43.207 1.00 6.51 125 PHE C CA 1
ATOM 4242 C C . PHE C 1 146 ? -12.441 -27.005 -42.419 1.00 6.43 125 PHE C C 1
ATOM 4243 O O . PHE C 1 146 ? -12.587 -27.421 -41.276 1.00 6.13 125 PHE C O 1
ATOM 4251 N N . GLY C 1 147 ? -11.268 -27.049 -43.047 1.00 5.74 126 GLY C N 1
ATOM 4252 C CA . GLY C 1 147 ? -10.096 -27.603 -42.381 1.00 5.88 126 GLY C CA 1
ATOM 4253 C C . GLY C 1 147 ? -9.995 -29.097 -42.642 1.00 6.37 126 GLY C C 1
ATOM 4254 O O . GLY C 1 147 ? -10.350 -29.571 -43.723 1.00 5.82 126 GLY C O 1
ATOM 4255 N N . SER C 1 148 ? -9.543 -29.839 -41.637 1.00 6.01 127 SER C N 1
ATOM 4256 C CA . SER C 1 148 ? -9.270 -31.270 -41.801 1.00 6.39 127 SER C CA 1
ATOM 4257 C C . SER C 1 148 ? -10.440 -32.120 -41.316 1.00 6.16 127 SER C C 1
ATOM 4258 O O . SER C 1 148 ? -11.119 -31.753 -40.347 1.00 7.52 127 SER C O 1
ATOM 4261 N N . GLY C 1 149 ? -10.672 -33.260 -41.953 1.00 6.37 128 GLY C N 1
ATOM 4262 C CA . GLY C 1 149 ? -11.709 -34.189 -41.427 1.00 5.58 128 GLY C CA 1
ATOM 4263 C C . GLY C 1 149 ? -12.194 -35.232 -42.399 1.00 6.35 128 GLY C C 1
ATOM 4264 O O . GLY C 1 149 ? -11.456 -35.616 -43.310 1.00 4.73 128 GLY C O 1
ATOM 4265 N N . TRP C 1 150 ? -13.445 -35.680 -42.200 1.00 6.58 129 TRP C N 1
ATOM 4266 C CA . TRP C 1 150 ? -13.965 -36.893 -42.833 1.00 7.47 129 TRP C CA 1
ATOM 4267 C C . TRP C 1 150 ? -15.430 -36.696 -43.210 1.00 7.40 129 TRP C C 1
ATOM 4268 O O . TRP C 1 150 ? -16.156 -35.995 -42.521 1.00 7.55 129 TRP C O 1
ATOM 4279 N N . VAL C 1 151 ? -15.856 -37.308 -44.306 1.00 6.56 130 VAL C N 1
ATOM 4280 C CA . VAL C 1 151 ? -17.282 -37.320 -44.645 1.00 7.08 130 VAL C CA 1
ATOM 4281 C C . VAL C 1 151 ? -17.753 -38.755 -44.504 1.00 6.70 130 VAL C C 1
ATOM 4282 O O . VAL C 1 151 ? -17.046 -39.671 -44.926 1.00 6.54 130 VAL C O 1
ATOM 4286 N N . TRP C 1 152 ? -18.927 -38.952 -43.913 1.00 7.05 131 TRP C N 1
ATOM 4287 C CA . TRP C 1 152 ? -19.402 -40.306 -43.611 1.00 7.02 131 TRP C CA 1
ATOM 4288 C C . TRP C 1 152 ? -20.765 -40.561 -44.224 1.00 7.43 131 TRP C C 1
ATOM 4289 O O . TRP C 1 152 ? -21.653 -39.728 -44.100 1.00 7.83 131 TRP C O 1
ATOM 4300 N N . LEU C 1 153 ? -20.950 -41.730 -44.841 1.00 7.80 132 LEU C N 1
ATOM 4301 C CA . LEU C 1 153 ? -22.308 -42.260 -45.021 1.00 7.58 132 LEU C CA 1
ATOM 4302 C C . LEU C 1 153 ? -22.574 -43.174 -43.813 1.00 7.88 132 LEU C C 1
ATOM 4303 O O . LEU C 1 153 ? -21.761 -44.056 -43.497 1.00 7.48 132 LEU C O 1
ATOM 4308 N N . VAL C 1 154 ? -23.681 -42.919 -43.123 1.00 8.18 133 VAL C N 1
ATOM 4309 C CA . VAL C 1 154 ? -24.075 -43.678 -41.920 1.00 8.45 133 VAL C CA 1
ATOM 4310 C C . VAL C 1 154 ? -25.529 -44.161 -41.985 1.00 8.68 133 VAL C C 1
ATOM 4311 O O . VAL C 1 154 ? -26.338 -43.611 -42.735 1.00 8.40 133 VAL C O 1
ATOM 4315 N N . TYR C 1 155 ? -25.839 -45.195 -41.199 1.00 9.00 134 TYR C N 1
ATOM 4316 C CA . TYR C 1 155 ? -27.209 -45.568 -40.908 1.00 9.78 134 TYR C CA 1
ATOM 4317 C C . TYR C 1 155 ? -27.578 -44.987 -39.541 1.00 10.49 134 TYR C C 1
ATOM 4318 O O . TYR C 1 155 ? -26.879 -45.212 -38.536 1.00 10.17 134 TYR C O 1
ATOM 4327 N N . ASP C 1 156 ? -28.631 -44.180 -39.519 1.00 11.29 135 ASP C N 1
ATOM 4328 C CA . ASP C 1 156 ? -29.052 -43.514 -38.294 1.00 13.15 135 ASP C CA 1
ATOM 4329 C C . ASP C 1 156 ? -30.156 -44.352 -37.670 1.00 14.11 135 ASP C C 1
ATOM 4330 O O . ASP C 1 156 ? -31.209 -44.547 -38.292 1.00 12.95 135 ASP C O 1
ATOM 4335 N N . GLU C 1 157 ? -29.906 -44.845 -36.464 1.00 15.63 136 GLU C N 1
ATOM 4336 C CA . GLU C 1 157 ? -30.831 -45.783 -35.817 1.00 18.86 136 GLU C CA 1
ATOM 4337 C C . GLU C 1 157 ? -32.177 -45.152 -35.497 1.00 19.15 136 GLU C C 1
ATOM 4338 O O . GLU C 1 157 ? -33.208 -45.782 -35.669 1.00 18.96 136 GLU C O 1
ATOM 4344 N N . ASP C 1 158 ? -32.145 -43.900 -35.042 1.00 19.92 137 ASP C N 1
ATOM 4345 C CA . ASP C 1 158 ? -33.351 -43.165 -34.663 1.00 20.92 137 ASP C CA 1
ATOM 4346 C C . ASP C 1 158 ? -34.203 -42.850 -35.905 1.00 20.49 137 ASP C C 1
ATOM 4347 O O . ASP C 1 158 ? -35.393 -43.131 -35.921 1.00 20.78 137 ASP C O 1
ATOM 4352 N N . ALA C 1 159 ? -33.586 -42.297 -36.950 1.00 19.85 138 ALA C N 1
ATOM 4353 C CA . ALA C 1 159 ? -34.291 -42.002 -38.208 1.00 18.65 138 ALA C CA 1
ATOM 4354 C C . ALA C 1 159 ? -34.714 -43.241 -39.021 1.00 17.64 138 ALA C C 1
ATOM 4355 O O . ALA C 1 159 ? -35.569 -43.132 -39.907 1.00 16.98 138 ALA C O 1
ATOM 4357 N N . LYS C 1 160 ? -34.107 -44.396 -38.730 1.00 16.42 139 LYS C N 1
ATOM 4358 C CA . LYS C 1 160 ? -34.236 -45.599 -39.559 1.00 15.50 139 LYS C CA 1
ATOM 4359 C C . LYS C 1 160 ? -33.949 -45.264 -41.031 1.00 14.67 139 LYS C C 1
ATOM 4360 O O . LYS C 1 160 ? -34.706 -45.613 -41.935 1.00 14.50 139 LYS C O 1
ATOM 4366 N N . ALA C 1 161 ? -32.847 -44.570 -41.276 1.00 13.13 140 ALA C N 1
ATOM 4367 C CA . ALA C 1 161 ? -32.541 -44.118 -42.627 1.00 11.69 140 ALA C CA 1
ATOM 4368 C C . ALA C 1 161 ? -31.070 -43.788 -42.725 1.00 10.96 140 ALA C C 1
ATOM 4369 O O . ALA C 1 161 ? -30.410 -43.585 -41.702 1.00 9.98 140 ALA C O 1
ATOM 4371 N N . LEU C 1 162 ? -30.566 -43.753 -43.956 1.00 10.17 141 LEU C N 1
ATOM 4372 C CA . LEU C 1 162 ? -29.190 -43.321 -44.236 1.00 10.22 141 LEU C CA 1
ATOM 4373 C C . LEU C 1 162 ? -29.088 -41.806 -44.086 1.00 9.56 141 LEU C C 1
ATOM 4374 O O . LEU C 1 162 ? -30.072 -41.093 -44.299 1.00 9.16 141 LEU C O 1
ATOM 4379 N N . LYS C 1 163 ? -27.898 -41.326 -43.723 1.00 9.60 142 LYS C N 1
ATOM 4380 C CA . LYS C 1 163 ? -27.604 -39.902 -43.547 1.00 9.21 142 LYS C CA 1
ATOM 4381 C C . LYS C 1 163 ? -26.162 -39.671 -43.982 1.00 8.50 142 LYS C C 1
ATOM 4382 O O . LYS C 1 163 ? -25.360 -40.600 -43.950 1.00 8.00 142 LYS C O 1
ATOM 4388 N N . VAL C 1 164 ? -25.849 -38.438 -44.381 1.00 8.10 143 VAL C N 1
ATOM 4389 C CA . VAL C 1 164 ? -24.462 -38.009 -44.595 1.00 8.26 143 VAL C CA 1
ATOM 4390 C C . VAL C 1 164 ? -24.090 -37.046 -43.474 1.00 8.76 143 VAL C C 1
ATOM 4391 O O . VAL C 1 164 ? -24.788 -36.067 -43.245 1.00 9.20 143 VAL C O 1
ATOM 4395 N N . VAL C 1 165 ? -23.013 -37.351 -42.751 1.00 8.91 144 VAL C N 1
ATOM 4396 C CA . VAL C 1 165 ? -22.465 -36.437 -41.753 1.00 9.38 144 VAL C CA 1
ATOM 4397 C C . VAL C 1 165 ? -20.964 -36.261 -41.991 1.00 9.40 144 VAL C C 1
ATOM 4398 O O . VAL C 1 165 ? -20.314 -37.149 -42.523 1.00 9.06 144 VAL C O 1
ATOM 4402 N N . SER C 1 166 ? -20.438 -35.106 -41.608 1.00 9.27 145 SER C N 1
ATOM 4403 C CA . SER C 1 166 ? -18.992 -34.888 -41.605 1.00 8.77 145 SER C CA 1
ATOM 4404 C C . SER C 1 166 ? -18.482 -34.707 -40.186 1.00 8.34 145 SER C C 1
ATOM 4405 O O . SER C 1 166 ? -19.248 -34.355 -39.271 1.00 8.53 145 SER C O 1
ATOM 4408 N N . THR C 1 167 ? -17.189 -34.961 -40.002 1.00 7.63 146 THR C N 1
ATOM 4409 C CA . THR C 1 167 ? -16.550 -34.762 -38.710 1.00 7.48 146 THR C CA 1
ATOM 4410 C C . THR C 1 167 ? -15.239 -34.011 -38.896 1.00 7.19 146 THR C C 1
ATOM 4411 O O . THR C 1 167 ? -14.667 -34.003 -39.993 1.00 7.64 146 THR C O 1
ATOM 4415 N N . ALA C 1 168 ? -14.739 -33.428 -37.808 1.00 7.11 147 ALA C N 1
ATOM 4416 C CA . ALA C 1 168 ? -13.452 -32.742 -37.794 1.00 6.44 147 ALA C CA 1
ATOM 4417 C C . ALA C 1 168 ? -12.303 -33.634 -37.342 1.00 6.89 147 ALA C C 1
ATOM 4418 O O . ALA C 1 168 ? -12.438 -34.424 -36.390 1.00 7.14 147 ALA C O 1
ATOM 4420 N N . ASN C 1 169 ? -11.167 -33.485 -38.022 1.00 6.82 148 ASN C N 1
ATOM 4421 C CA . ASN C 1 169 ? -9.890 -34.013 -37.555 1.00 6.62 148 ASN C CA 1
ATOM 4422 C C . ASN C 1 169 ? -9.912 -35.557 -37.510 1.00 6.26 148 ASN C C 1
ATOM 4423 O O . ASN C 1 169 ? -9.857 -36.169 -38.553 1.00 5.95 148 ASN C O 1
ATOM 4428 N N . ALA C 1 170 ? -10.009 -36.149 -36.319 1.00 6.28 149 ALA C N 1
ATOM 4429 C CA . ALA C 1 170 ? -9.998 -37.607 -36.129 1.00 6.44 149 ALA C CA 1
ATOM 4430 C C . ALA C 1 170 ? -11.374 -38.107 -35.625 1.00 6.70 149 ALA C C 1
ATOM 4431 O O . ALA C 1 170 ? -11.571 -39.322 -35.450 1.00 6.42 149 ALA C O 1
ATOM 4433 N N . ASP C 1 171 ? -12.319 -37.190 -35.393 1.00 6.39 150 ASP C N 1
ATOM 4434 C CA . ASP C 1 171 ? -13.673 -37.586 -34.932 1.00 7.01 150 ASP C CA 1
ATOM 4435 C C . ASP C 1 171 ? -14.346 -38.491 -35.960 1.00 6.74 150 ASP C C 1
ATOM 4436 O O . ASP C 1 171 ? -14.063 -38.402 -37.160 1.00 8.06 150 ASP C O 1
ATOM 4441 N N . SER C 1 172 ? -15.221 -39.367 -35.486 1.00 7.32 151 SER C N 1
ATOM 4442 C CA . SER C 1 172 ? -15.910 -40.345 -36.336 1.00 7.49 151 SER C CA 1
ATOM 4443 C C . SER C 1 172 ? -17.219 -40.763 -35.664 1.00 8.07 151 SER C C 1
ATOM 4444 O O . SER C 1 172 ? -17.416 -40.473 -34.467 1.00 8.05 151 SER C O 1
ATOM 4447 N N . PRO C 1 173 ? -18.103 -41.462 -36.411 1.00 7.84 152 PRO C N 1
ATOM 4448 C CA . PRO C 1 173 ? -19.346 -41.970 -35.861 1.00 8.33 152 PRO C CA 1
ATOM 4449 C C . PRO C 1 173 ? -19.158 -42.944 -34.671 1.00 9.18 152 PRO C C 1
ATOM 4450 O O . PRO C 1 173 ? -20.125 -43.194 -33.950 1.00 8.18 152 PRO C O 1
ATOM 4454 N N . LEU C 1 174 ? -17.949 -43.471 -34.446 1.00 9.24 153 LEU C N 1
ATOM 4455 C CA . LEU C 1 174 ? -17.727 -44.309 -33.253 1.00 10.12 153 LEU C CA 1
ATOM 4456 C C . LEU C 1 174 ? -18.071 -43.558 -31.960 1.00 10.79 153 LEU C C 1
ATOM 4457 O O . LEU C 1 174 ? -18.376 -44.174 -30.925 1.00 10.48 153 LEU C O 1
ATOM 4462 N N . LEU C 1 175 ? -18.012 -42.233 -32.033 1.00 10.63 154 LEU C N 1
ATOM 4463 C CA . LEU C 1 175 ? -18.226 -41.376 -30.883 1.00 11.19 154 LEU C CA 1
ATOM 4464 C C . LEU C 1 175 ? -19.709 -41.012 -30.667 1.00 11.98 154 LEU C C 1
ATOM 4465 O O . LEU C 1 175 ? -20.041 -40.327 -29.696 1.00 11.44 154 LEU C O 1
ATOM 4470 N N . THR C 1 176 ? -20.585 -41.448 -31.572 1.00 12.55 155 THR C N 1
ATOM 4471 C CA . THR C 1 176 ? -21.999 -41.062 -31.513 1.00 13.66 155 THR C CA 1
ATOM 4472 C C . THR C 1 176 ? -22.873 -42.299 -31.447 1.00 13.49 155 THR C C 1
ATOM 4473 O O . THR C 1 176 ? -22.791 -43.171 -32.326 1.00 13.82 155 THR C O 1
ATOM 4477 N N . GLN C 1 177 ? -23.691 -42.395 -30.397 1.00 13.42 156 GLN C N 1
ATOM 4478 C CA . GLN C 1 177 ? -24.614 -43.528 -30.250 1.00 12.91 156 GLN C CA 1
ATOM 4479 C C . GLN C 1 177 ? -25.690 -43.483 -31.344 1.00 12.32 156 GLN C C 1
ATOM 4480 O O . GLN C 1 177 ? -26.134 -42.406 -31.737 1.00 12.33 156 GLN C O 1
ATOM 4482 N N . GLY C 1 178 ? -26.091 -44.651 -31.834 1.00 12.12 157 GLY C N 1
ATOM 4483 C CA . GLY C 1 178 ? -27.174 -44.769 -32.821 1.00 11.66 157 GLY C CA 1
ATOM 4484 C C . GLY C 1 178 ? -26.791 -44.328 -34.227 1.00 11.75 157 GLY C C 1
ATOM 4485 O O . GLY C 1 178 ? -27.653 -43.929 -35.018 1.00 11.32 157 GLY C O 1
ATOM 4486 N N . GLN C 1 179 ? -25.498 -44.399 -34.545 1.00 11.14 158 GLN C N 1
ATOM 4487 C CA . GLN C 1 179 ? -25.015 -43.944 -35.835 1.00 11.47 158 GLN C CA 1
ATOM 4488 C C . GLN C 1 179 ? -23.961 -44.931 -36.318 1.00 10.82 158 GLN C C 1
ATOM 4489 O O . GLN C 1 179 ? -22.842 -44.973 -35.793 1.00 10.87 158 GLN C O 1
ATOM 4495 N N . LEU C 1 180 ? -24.337 -45.766 -37.279 1.00 10.46 159 LEU C N 1
ATOM 4496 C CA . LEU C 1 180 ? -23.471 -46.830 -37.753 1.00 9.75 159 LEU C CA 1
ATOM 4497 C C . LEU C 1 180 ? -22.753 -46.360 -39.016 1.00 9.52 159 LEU C C 1
ATOM 4498 O O . LEU C 1 180 ? -23.424 -45.985 -39.991 1.00 9.37 159 LEU C O 1
ATOM 4503 N N . PRO C 1 181 ? -21.397 -46.330 -38.987 1.00 9.26 160 PRO C N 1
ATOM 4504 C CA . PRO C 1 181 ? -20.654 -45.872 -40.147 1.00 8.29 160 PRO C CA 1
ATOM 4505 C C . PRO C 1 181 ? -20.709 -46.927 -41.228 1.00 8.35 160 PRO C C 1
ATOM 4506 O O . PRO C 1 181 ? -20.680 -48.139 -40.918 1.00 7.59 160 PRO C O 1
ATOM 4510 N N . LEU C 1 182 ? -20.828 -46.479 -42.479 1.00 7.24 161 LEU C N 1
ATOM 4511 C CA . LEU C 1 182 ? -20.950 -47.389 -43.621 1.00 7.24 161 LEU C CA 1
ATOM 4512 C C . LEU C 1 182 ? -19.861 -47.155 -44.663 1.00 7.54 161 LEU C C 1
ATOM 4513 O O . LEU C 1 182 ? -19.399 -48.095 -45.298 1.00 7.51 161 LEU C O 1
ATOM 4518 N N . ALA C 1 183 ? -19.442 -45.896 -44.825 1.00 6.99 162 ALA C N 1
ATOM 4519 C CA . ALA C 1 183 ? -18.343 -45.549 -45.750 1.00 7.29 162 ALA C CA 1
ATOM 4520 C C . ALA C 1 183 ? -17.797 -44.184 -45.371 1.00 7.06 162 ALA C C 1
ATOM 4521 O O . ALA C 1 183 ? -18.513 -43.364 -44.759 1.00 7.66 162 ALA C O 1
ATOM 4523 N N . THR C 1 184 ? -16.537 -43.940 -45.703 1.00 7.10 163 THR C N 1
ATOM 4524 C CA . THR C 1 184 ? -15.944 -42.628 -45.446 1.00 7.12 163 THR C CA 1
ATOM 4525 C C . THR C 1 184 ? -15.071 -42.144 -46.591 1.00 7.13 163 THR C C 1
ATOM 4526 O O . THR C 1 184 ? -14.489 -42.953 -47.333 1.00 6.40 163 THR C O 1
ATOM 4530 N N . MET C 1 185 ? -15.026 -40.817 -46.726 1.00 6.98 164 MET C N 1
ATOM 4531 C CA . MET C 1 185 ? -14.115 -40.108 -47.607 1.00 6.55 164 MET C CA 1
ATOM 4532 C C . MET C 1 185 ? -13.298 -39.115 -46.747 1.00 6.39 164 MET C C 1
ATOM 4533 O O . MET C 1 185 ? -13.851 -38.210 -46.105 1.00 5.77 164 MET C O 1
ATOM 4538 N N . ASP C 1 186 ? -11.973 -39.290 -46.781 1.00 5.86 165 ASP C N 1
ATOM 4539 C CA . ASP C 1 186 ? -10.992 -38.443 -46.097 1.00 6.01 165 ASP C CA 1
ATOM 4540 C C . ASP C 1 186 ? -10.998 -37.082 -46.797 1.00 5.79 165 ASP C C 1
ATOM 4541 O O . ASP C 1 186 ? -10.862 -37.040 -48.023 1.00 5.41 165 ASP C O 1
ATOM 4546 N N . VAL C 1 187 ? -11.188 -35.991 -46.041 1.00 5.04 166 VAL C N 1
ATOM 4547 C CA . VAL C 1 187 ? -11.032 -34.646 -46.607 1.00 4.95 166 VAL C CA 1
ATOM 4548 C C . VAL C 1 187 ? -9.872 -33.827 -45.994 1.00 5.58 166 VAL C C 1
ATOM 4549 O O . VAL C 1 187 ? -9.725 -32.646 -46.296 1.00 5.60 166 VAL C O 1
ATOM 4553 N N . TRP C 1 188 ? -9.005 -34.469 -45.210 1.00 5.09 167 TRP C N 1
ATOM 4554 C CA . TRP C 1 188 ? -7.705 -33.862 -44.917 1.00 4.81 167 TRP C CA 1
ATOM 4555 C C . TRP C 1 188 ? -7.042 -33.520 -46.247 1.00 5.61 167 TRP C C 1
ATOM 4556 O O . TRP C 1 188 ? -7.148 -34.306 -47.196 1.00 5.87 167 TRP C O 1
ATOM 4567 N N . GLU C 1 189 ? -6.328 -32.388 -46.312 1.00 5.32 168 GLU C N 1
ATOM 4568 C CA . GLU C 1 189 ? -5.755 -31.990 -47.604 1.00 5.59 168 GLU C CA 1
ATOM 4569 C C . GLU C 1 189 ? -4.815 -33.071 -48.189 1.00 5.50 168 GLU C C 1
ATOM 4570 O O . GLU C 1 189 ? -4.769 -33.245 -49.383 1.00 5.33 168 GLU C O 1
ATOM 4576 N N . HIS C 1 190 ? -4.059 -33.781 -47.348 1.00 6.37 169 HIS C N 1
ATOM 4577 C CA . HIS C 1 190 ? -3.144 -34.838 -47.846 1.00 7.02 169 HIS C CA 1
ATOM 4578 C C . HIS C 1 190 ? -3.806 -35.986 -48.609 1.00 7.05 169 HIS C C 1
ATOM 4579 O O . HIS C 1 190 ? -3.126 -36.695 -49.377 1.00 7.38 169 HIS C O 1
ATOM 4586 N N . ALA C 1 191 ? -5.119 -36.162 -48.403 1.00 6.38 170 ALA C N 1
ATOM 4587 C CA . ALA C 1 191 ? -5.904 -37.156 -49.107 1.00 6.30 170 ALA C CA 1
ATOM 4588 C C . ALA C 1 191 ? -5.951 -36.889 -50.608 1.00 6.71 170 ALA C C 1
ATOM 4589 O O . ALA C 1 191 ? -6.076 -37.833 -51.389 1.00 7.31 170 ALA C O 1
ATOM 4591 N N . TYR C 1 192 ? -5.824 -35.623 -51.008 1.00 7.18 171 TYR C N 1
ATOM 4592 C CA . TYR C 1 192 ? -5.973 -35.285 -52.429 1.00 7.22 171 TYR C CA 1
ATOM 4593 C C . TYR C 1 192 ? -4.904 -34.382 -53.022 1.00 7.36 171 TYR C C 1
ATOM 4594 O O . TYR C 1 192 ? -4.794 -34.303 -54.259 1.00 7.56 171 TYR C O 1
ATOM 4603 N N . TYR C 1 193 ? -4.115 -33.722 -52.164 1.00 7.09 172 TYR C N 1
ATOM 4604 C CA . TYR C 1 193 ? -3.275 -32.602 -52.599 1.00 6.76 172 TYR C CA 1
ATOM 4605 C C . TYR C 1 193 ? -2.317 -32.903 -53.746 1.00 6.95 172 TYR C C 1
ATOM 4606 O O . TYR C 1 193 ? -2.211 -32.107 -54.684 1.00 8.11 172 TYR C O 1
ATOM 4615 N N . LEU C 1 194 ? -1.598 -34.024 -53.672 1.00 6.99 173 LEU C N 1
ATOM 4616 C CA . LEU C 1 194 ? -0.578 -34.340 -54.695 1.00 7.45 173 LEU C CA 1
ATOM 4617 C C . LEU C 1 194 ? -1.163 -34.426 -56.126 1.00 8.02 173 LEU C C 1
ATOM 4618 O O . LEU C 1 194 ? -0.502 -34.043 -57.102 1.00 7.04 173 LEU C O 1
ATOM 4623 N N . ASP C 1 195 ? -2.418 -34.886 -56.225 1.00 8.06 174 ASP C N 1
ATOM 4624 C CA . ASP C 1 195 ? -3.113 -35.038 -57.510 1.00 9.05 174 ASP C CA 1
ATOM 4625 C C . ASP C 1 195 ? -4.044 -33.867 -57.889 1.00 8.87 174 ASP C C 1
ATOM 4626 O O . ASP C 1 195 ? -4.136 -33.505 -59.063 1.00 9.52 174 ASP C O 1
ATOM 4631 N N . TYR C 1 196 ? -4.748 -33.309 -56.905 1.00 8.27 175 TYR C N 1
ATOM 4632 C CA . TYR C 1 196 ? -5.851 -32.348 -57.126 1.00 8.34 175 TYR C CA 1
ATOM 4633 C C . TYR C 1 196 ? -5.536 -30.944 -56.599 1.00 8.58 175 TYR C C 1
ATOM 4634 O O . TYR C 1 196 ? -6.318 -29.997 -56.804 1.00 8.23 175 TYR C O 1
ATOM 4643 N N . LEU C 1 197 ? -4.391 -30.813 -55.933 1.00 7.95 176 LEU C N 1
ATOM 4644 C CA . LEU C 1 197 ? -3.960 -29.529 -55.367 1.00 8.41 176 LEU C CA 1
ATOM 4645 C C . LEU C 1 197 ? -5.098 -28.989 -54.504 1.00 8.88 176 LEU C C 1
ATOM 4646 O O . LEU C 1 197 ? -5.651 -29.729 -53.712 1.00 8.81 176 LEU C O 1
ATOM 4651 N N . ASN C 1 198 ? -5.454 -27.712 -54.658 1.00 9.23 177 ASN C N 1
ATOM 4652 C CA . ASN C 1 198 ? -6.474 -27.109 -53.814 1.00 9.64 177 ASN C CA 1
ATOM 4653 C C . ASN C 1 198 ? -7.918 -27.381 -54.265 1.00 9.80 177 ASN C C 1
ATOM 4654 O O . ASN C 1 198 ? -8.849 -26.830 -53.695 1.00 9.83 177 ASN C O 1
ATOM 4659 N N . LEU C 1 199 ? -8.095 -28.196 -55.304 1.00 10.26 178 LEU C N 1
ATOM 4660 C CA . LEU C 1 199 ? -9.419 -28.435 -55.885 1.00 10.28 178 LEU C CA 1
ATOM 4661 C C . LEU C 1 199 ? -10.108 -29.624 -55.207 1.00 9.92 178 LEU C C 1
ATOM 4662 O O . LEU C 1 199 ? -10.232 -30.717 -55.790 1.00 9.23 178 LEU C O 1
ATOM 4667 N N . ARG C 1 200 ? -10.547 -29.411 -53.962 1.00 9.32 179 ARG C N 1
ATOM 4668 C CA . ARG C 1 200 ? -11.187 -30.460 -53.177 1.00 9.95 179 ARG C CA 1
ATOM 4669 C C . ARG C 1 200 ? -12.450 -30.961 -53.909 1.00 10.20 179 ARG C C 1
ATOM 4670 O O . ARG C 1 200 ? -12.759 -32.145 -53.880 1.00 9.89 179 ARG C O 1
ATOM 4678 N N . LYS C 1 201 ? -13.132 -30.043 -54.603 1.00 10.67 180 LYS C N 1
ATOM 4679 C CA . LYS C 1 201 ? -14.332 -30.361 -55.390 1.00 11.47 180 LYS C CA 1
ATOM 4680 C C . LYS C 1 201 ? -14.076 -31.448 -56.438 1.00 11.07 180 LYS C C 1
ATOM 4681 O O . LYS C 1 201 ? -14.878 -32.378 -56.569 1.00 11.74 180 LYS C O 1
ATOM 4687 N N . LYS C 1 202 ? -12.971 -31.331 -57.176 1.00 10.09 181 LYS C N 1
ATOM 4688 C CA . LYS C 1 202 ? -12.626 -32.314 -58.220 1.00 9.27 181 LYS C CA 1
ATOM 4689 C C . LYS C 1 202 ? -12.387 -33.683 -57.601 1.00 8.54 181 LYS C C 1
ATOM 4690 O O . LYS C 1 202 ? -12.861 -34.682 -58.129 1.00 8.09 181 LYS C O 1
ATOM 4692 N N . TYR C 1 203 ? -11.679 -33.721 -56.469 1.00 7.80 182 TYR C N 1
ATOM 4693 C CA . TYR C 1 203 ? -11.462 -34.977 -55.745 1.00 7.28 182 TYR C CA 1
ATOM 4694 C C . TYR C 1 203 ? -12.760 -35.640 -55.269 1.00 7.34 182 TYR C C 1
ATOM 4695 O O . TYR C 1 203 ? -12.902 -36.853 -55.414 1.00 7.47 182 TYR C O 1
ATOM 4704 N N . ILE C 1 204 ? -13.689 -34.863 -54.699 1.00 7.16 183 ILE C N 1
ATOM 4705 C CA . ILE C 1 204 ? -14.977 -35.422 -54.250 1.00 7.21 183 ILE C CA 1
ATOM 4706 C C . ILE C 1 204 ? -15.755 -35.979 -55.435 1.00 7.66 183 ILE C C 1
ATOM 4707 O O . ILE C 1 204 ? -16.358 -37.056 -55.329 1.00 8.28 183 ILE C O 1
ATOM 4712 N N . ASP C 1 205 ? -15.733 -35.253 -56.552 1.00 8.06 184 ASP C N 1
ATOM 4713 C CA . ASP C 1 205 ? -16.376 -35.707 -57.788 1.00 8.92 184 ASP C CA 1
ATOM 4714 C C . ASP C 1 205 ? -15.820 -37.069 -58.216 1.00 8.68 184 ASP C C 1
ATOM 4715 O O . ASP C 1 205 ? -16.580 -37.988 -58.551 1.00 8.43 184 ASP C O 1
ATOM 4720 N N . VAL C 1 206 ? -14.494 -37.191 -58.214 1.00 8.24 185 VAL C N 1
ATOM 4721 C CA . VAL C 1 206 ? -13.835 -38.434 -58.610 1.00 8.47 185 VAL C CA 1
ATOM 4722 C C . VAL C 1 206 ? -14.158 -39.584 -57.653 1.00 8.88 185 VAL C C 1
ATOM 4723 O O . VAL C 1 206 ? -14.437 -40.702 -58.093 1.00 8.71 185 VAL C O 1
ATOM 4727 N N . PHE C 1 207 ? -14.137 -39.297 -56.356 1.00 8.77 186 PHE C N 1
ATOM 4728 C CA . PHE C 1 207 ? -14.551 -40.253 -55.335 1.00 8.36 186 PHE C CA 1
ATOM 4729 C C . PHE C 1 207 ? -15.941 -40.853 -55.635 1.00 8.72 186 PHE C C 1
ATOM 4730 O O . PHE C 1 207 ? -16.097 -42.082 -55.672 1.00 8.52 186 PHE C O 1
ATOM 4738 N N . LEU C 1 208 ? -16.936 -39.993 -55.845 1.00 8.71 187 LEU C N 1
ATOM 4739 C CA . LEU C 1 208 ? -18.317 -40.460 -56.078 1.00 9.29 187 LEU C CA 1
ATOM 4740 C C . LEU C 1 208 ? -18.483 -41.185 -57.419 1.00 9.33 187 LEU C C 1
ATOM 4741 O O . LEU C 1 208 ? -19.230 -42.170 -57.511 1.00 9.47 187 LEU C O 1
ATOM 4746 N N . GLU C 1 209 ? -17.788 -40.702 -58.442 1.00 9.35 188 GLU C N 1
ATOM 4747 C CA . GLU C 1 209 ? -17.932 -41.240 -59.791 1.00 10.58 188 GLU C CA 1
ATOM 4748 C C . GLU C 1 209 ? -17.186 -42.551 -59.973 1.00 10.06 188 GLU C C 1
ATOM 4749 O O . GLU C 1 209 ? -17.634 -43.435 -60.717 1.00 9.97 188 GLU C O 1
ATOM 4755 N N . HIS C 1 210 ? -16.040 -42.668 -59.313 1.00 9.26 189 HIS C N 1
ATOM 4756 C CA . HIS C 1 210 ? -15.066 -43.689 -59.690 1.00 9.31 189 HIS C CA 1
ATOM 4757 C C . HIS C 1 210 ? -14.534 -44.593 -58.570 1.00 8.96 189 HIS C C 1
ATOM 4758 O O . HIS C 1 210 ? -13.906 -45.617 -58.871 1.00 8.33 189 HIS C O 1
ATOM 4765 N N . LEU C 1 211 ? -14.761 -44.222 -57.304 1.00 8.21 190 LEU C N 1
ATOM 4766 C CA . LEU C 1 211 ? -14.062 -44.887 -56.201 1.00 7.75 190 LEU C CA 1
ATOM 4767 C C . LEU C 1 211 ? -14.959 -45.536 -55.168 1.00 7.73 190 LEU C C 1
ATOM 4768 O O . LEU C 1 211 ? -14.674 -46.644 -54.738 1.00 7.84 190 LEU C O 1
ATOM 4773 N N . LEU C 1 212 ? -16.014 -44.846 -54.751 1.00 7.59 191 LEU C N 1
ATOM 4774 C CA . LEU C 1 212 ? -16.851 -45.321 -53.640 1.00 8.35 191 LEU C CA 1
ATOM 4775 C C . LEU C 1 212 ? -17.259 -46.794 -53.790 1.00 8.74 191 LEU C C 1
ATOM 4776 O O . LEU C 1 212 ? -17.761 -47.216 -54.835 1.00 9.61 191 LEU C O 1
ATOM 4781 N N . ASN C 1 213 ? -16.993 -47.580 -52.758 1.00 8.50 192 ASN C N 1
ATOM 4782 C CA . ASN C 1 213 ? -17.268 -49.023 -52.782 1.00 9.04 192 ASN C CA 1
ATOM 4783 C C . ASN C 1 213 ? -18.661 -49.329 -52.208 1.00 9.25 192 ASN C C 1
ATOM 4784 O O . ASN C 1 213 ? -18.825 -49.457 -50.989 1.00 9.25 192 ASN C O 1
ATOM 4789 N N . TRP C 1 214 ? -19.664 -49.435 -53.084 1.00 10.10 193 TRP C N 1
ATOM 4790 C CA . TRP C 1 214 ? -21.028 -49.777 -52.662 1.00 10.67 193 TRP C CA 1
ATOM 4791 C C . TRP C 1 214 ? -21.147 -51.176 -52.074 1.00 11.23 193 TRP C C 1
ATOM 4792 O O . TRP C 1 214 ? -22.047 -51.416 -51.276 1.00 11.67 193 TRP C O 1
ATOM 4803 N N . ASP C 1 215 ? -20.285 -52.105 -52.490 1.00 12.20 194 ASP C N 1
ATOM 4804 C CA . ASP C 1 215 ? -20.290 -53.463 -51.906 1.00 13.27 194 ASP C CA 1
ATOM 4805 C C . ASP C 1 215 ? -19.982 -53.431 -50.402 1.00 12.57 194 ASP C C 1
ATOM 4806 O O . ASP C 1 215 ? -20.529 -54.240 -49.655 1.00 13.05 194 ASP C O 1
ATOM 4811 N N . PHE C 1 216 ? -19.103 -52.514 -49.975 1.00 11.78 195 PHE C N 1
ATOM 4812 C CA . PHE C 1 216 ? -18.698 -52.401 -48.561 1.00 11.61 195 PHE C CA 1
ATOM 4813 C C . PHE C 1 216 ? -19.876 -51.871 -47.761 1.00 11.00 195 PHE C C 1
ATOM 4814 O O . PHE C 1 216 ? -20.210 -52.404 -46.699 1.00 11.65 195 PHE C O 1
ATOM 4822 N N . VAL C 1 217 ? -20.525 -50.856 -48.315 1.00 10.38 196 VAL C N 1
ATOM 4823 C CA . VAL C 1 217 ? -21.716 -50.255 -47.734 1.00 10.11 196 VAL C CA 1
ATOM 4824 C C . VAL C 1 217 ? -22.823 -51.284 -47.533 1.00 10.63 196 VAL C C 1
ATOM 4825 O O . VAL C 1 217 ? -23.377 -51.410 -46.424 1.00 10.34 196 VAL C O 1
ATOM 4829 N N . LEU C 1 218 ? -23.146 -52.014 -48.600 1.00 10.66 197 LEU C N 1
ATOM 4830 C CA . LEU C 1 218 ? -24.209 -53.032 -48.531 1.00 12.42 197 LEU C CA 1
ATOM 4831 C C . LEU C 1 218 ? -23.849 -54.133 -47.532 1.00 12.75 197 LEU C C 1
ATOM 4832 O O . LEU C 1 218 ? -24.705 -54.620 -46.794 1.00 13.22 197 LEU C O 1
ATOM 4837 N N . GLY C 1 219 ? -22.576 -54.514 -47.509 1.00 13.82 198 GLY C N 1
ATOM 4838 C CA . GLY C 1 219 ? -22.107 -55.542 -46.581 1.00 14.98 198 GLY C CA 1
ATOM 4839 C C . GLY C 1 219 ? -22.256 -55.127 -45.130 1.00 15.41 198 GLY C C 1
ATOM 4840 O O . GLY C 1 219 ? -22.708 -55.932 -44.297 1.00 15.34 198 GLY C O 1
ATOM 4841 N N . ARG C 1 220 ? -21.896 -53.881 -44.824 1.00 14.92 199 ARG C N 1
ATOM 4842 C CA . ARG C 1 220 ? -22.063 -53.358 -43.461 1.00 15.55 199 ARG C CA 1
ATOM 4843 C C . ARG C 1 220 ? -23.555 -53.381 -43.049 1.00 15.56 199 ARG C C 1
ATOM 4844 O O . ARG C 1 220 ? -23.893 -53.690 -41.898 1.00 15.22 199 ARG C O 1
ATOM 4852 N N . LEU C 1 221 ? -24.431 -53.032 -43.991 1.00 15.34 200 LEU C N 1
ATOM 4853 C CA . LEU C 1 221 ? -25.866 -52.998 -43.727 1.00 15.58 200 LEU C CA 1
ATOM 4854 C C . LEU C 1 221 ? -26.451 -54.402 -43.517 1.00 16.32 200 LEU C C 1
ATOM 4855 O O . LEU C 1 221 ? -27.270 -54.602 -42.606 1.00 15.95 200 LEU C O 1
ATOM 4860 N N . GLU C 1 222 ? -26.009 -55.354 -44.347 1.00 17.09 201 GLU C N 1
ATOM 4861 C CA . GLU C 1 222 ? -26.358 -56.784 -44.202 1.00 18.70 201 GLU C CA 1
ATOM 4862 C C . GLU C 1 222 ? -25.876 -57.336 -42.855 1.00 19.21 201 GLU C C 1
ATOM 4863 O O . GLU C 1 222 ? -26.680 -57.839 -42.083 1.00 19.42 201 GLU C O 1
ATOM 4869 N N . ASP C 1 223 ? -24.583 -57.181 -42.559 1.00 20.21 202 ASP C N 1
ATOM 4870 C CA . ASP C 1 223 ? -24.014 -57.595 -41.272 1.00 21.61 202 ASP C CA 1
ATOM 4871 C C . ASP C 1 223 ? -24.828 -57.087 -40.075 1.00 22.09 202 ASP C C 1
ATOM 4872 O O . ASP C 1 223 ? -25.024 -57.807 -39.098 1.00 22.42 202 ASP C O 1
ATOM 4877 N N . ALA C 1 224 ? -25.307 -55.849 -40.168 1.00 22.35 203 ALA C N 1
ATOM 4878 C CA . ALA C 1 224 ? -26.033 -55.207 -39.079 1.00 22.40 203 ALA C CA 1
ATOM 4879 C C . ALA C 1 224 ? -27.503 -55.632 -39.013 1.00 22.61 203 ALA C C 1
ATOM 4880 O O . ALA C 1 224 ? -28.215 -55.250 -38.097 1.00 22.71 203 ALA C O 1
ATOM 4882 N N . GLY C 1 225 ? -27.956 -56.399 -39.995 1.00 22.32 204 GLY C N 1
ATOM 4883 C CA . GLY C 1 225 ? -29.342 -56.844 -40.033 1.00 22.89 204 GLY C CA 1
ATOM 4884 C C . GLY C 1 225 ? -30.320 -55.823 -40.580 1.00 23.07 204 GLY C C 1
ATOM 4885 O O . GLY C 1 225 ? -31.528 -56.053 -40.547 1.00 22.43 204 GLY C O 1
ATOM 4886 N N . VAL C 1 226 ? -29.805 -54.703 -41.096 1.00 23.14 205 VAL C N 1
ATOM 4887 C CA . VAL C 1 226 ? -30.648 -53.665 -41.692 1.00 23.35 205 VAL C CA 1
ATOM 4888 C C . VAL C 1 226 ? -31.179 -54.059 -43.082 1.00 23.89 205 VAL C C 1
ATOM 4889 O O . VAL C 1 226 ? -32.338 -53.788 -43.405 1.00 23.85 205 VAL C O 1
ATOM 4893 N N . LEU C 1 227 ? -30.333 -54.677 -43.906 1.00 24.63 206 LEU C N 1
ATOM 4894 C CA . LEU C 1 227 ? -30.770 -55.198 -45.212 1.00 25.23 206 LEU C CA 1
ATOM 4895 C C . LEU C 1 227 ? -30.521 -56.699 -45.358 1.00 25.42 206 LEU C C 1
ATOM 4896 O O . LEU C 1 227 ? -31.063 -57.321 -46.272 1.00 25.97 206 LEU C O 1
ATOM 4902 N N . MET D 1 22 ? -0.959 -38.791 -10.838 1.00 18.91 1 MET D N 1
ATOM 4903 C CA . MET D 1 22 ? -1.188 -37.454 -10.202 1.00 19.00 1 MET D CA 1
ATOM 4904 C C . MET D 1 22 ? -0.248 -37.132 -9.031 1.00 17.84 1 MET D C 1
ATOM 4905 O O . MET D 1 22 ? 0.284 -38.030 -8.372 1.00 17.53 1 MET D O 1
ATOM 4910 N N . PHE D 1 23 ? -0.059 -35.837 -8.773 1.00 16.41 2 PHE D N 1
ATOM 4911 C CA . PHE D 1 23 ? 0.709 -35.381 -7.622 1.00 15.00 2 PHE D CA 1
ATOM 4912 C C . PHE D 1 23 ? -0.144 -35.559 -6.381 1.00 14.94 2 PHE D C 1
ATOM 4913 O O . PHE D 1 23 ? -1.372 -35.510 -6.461 1.00 14.27 2 PHE D O 1
ATOM 4921 N N . GLU D 1 24 ? 0.516 -35.762 -5.242 1.00 14.61 3 GLU D N 1
ATOM 4922 C CA . GLU D 1 24 ? -0.157 -36.110 -3.993 1.00 14.80 3 GLU D CA 1
ATOM 4923 C C . GLU D 1 24 ? 0.385 -35.291 -2.839 1.00 14.16 3 GLU D C 1
ATOM 4924 O O . GLU D 1 24 ? 1.526 -34.821 -2.881 1.00 13.97 3 GLU D O 1
ATOM 4930 N N . LEU D 1 25 ? -0.456 -35.106 -1.824 1.00 13.60 4 LEU D N 1
ATOM 4931 C CA . LEU D 1 25 ? -0.021 -34.599 -0.540 1.00 13.24 4 LEU D CA 1
ATOM 4932 C C . LEU D 1 25 ? 0.493 -35.807 0.245 1.00 12.85 4 LEU D C 1
ATOM 4933 O O . LEU D 1 25 ? -0.287 -36.610 0.730 1.00 13.35 4 LEU D O 1
ATOM 4938 N N . SER D 1 26 ? 1.808 -35.948 0.343 1.00 12.51 5 SER D N 1
ATOM 4939 C CA . SER D 1 26 ? 2.410 -37.041 1.111 1.00 12.66 5 SER D CA 1
ATOM 4940 C C . SER D 1 26 ? 2.127 -36.941 2.622 1.00 12.35 5 SER D C 1
ATOM 4941 O O . SER D 1 26 ? 2.032 -35.843 3.153 1.00 11.87 5 SER D O 1
ATOM 4944 N N . ASP D 1 27 ? 1.980 -38.080 3.298 1.00 11.62 6 ASP D N 1
ATOM 4945 C CA . ASP D 1 27 ? 1.780 -38.105 4.758 1.00 12.11 6 ASP D CA 1
ATOM 4946 C C . ASP D 1 27 ? 2.917 -37.378 5.495 1.00 11.74 6 ASP D C 1
ATOM 4947 O O . ASP D 1 27 ? 4.064 -37.421 5.067 1.00 11.95 6 ASP D O 1
ATOM 4952 N N . LEU D 1 28 ? 2.589 -36.698 6.592 1.00 11.89 7 LEU D N 1
ATOM 4953 C CA . LEU D 1 28 ? 3.589 -36.170 7.516 1.00 11.53 7 LEU D CA 1
ATOM 4954 C C . LEU D 1 28 ? 4.345 -37.324 8.180 1.00 11.77 7 LEU D C 1
ATOM 4955 O O . LEU D 1 28 ? 3.804 -38.418 8.298 1.00 10.71 7 LEU D O 1
ATOM 4960 N N . PRO D 1 29 ? 5.606 -37.091 8.617 1.00 11.72 8 PRO D N 1
ATOM 4961 C CA . PRO D 1 29 ? 6.332 -38.198 9.264 1.00 11.70 8 PRO D CA 1
ATOM 4962 C C . PRO D 1 29 ? 5.982 -38.386 10.751 1.00 12.19 8 PRO D C 1
ATOM 4963 O O . PRO D 1 29 ? 6.610 -39.202 11.439 1.00 12.25 8 PRO D O 1
ATOM 4967 N N . TYR D 1 30 ? 5.016 -37.612 11.239 1.00 12.67 9 TYR D N 1
ATOM 4968 C CA . TYR D 1 30 ? 4.650 -37.577 12.659 1.00 13.25 9 TYR D CA 1
ATOM 4969 C C . TYR D 1 30 ? 3.212 -37.076 12.784 1.00 13.77 9 TYR D C 1
ATOM 4970 O O . TYR D 1 30 ? 2.670 -36.484 11.837 1.00 13.93 9 TYR D O 1
ATOM 4979 N N . GLU D 1 31 ? 2.624 -37.270 13.964 1.00 13.50 10 GLU D N 1
ATOM 4980 C CA . GLU D 1 31 ? 1.281 -36.787 14.262 1.00 13.85 10 GLU D CA 1
ATOM 4981 C C . GLU D 1 31 ? 1.204 -35.283 14.518 1.00 13.46 10 GLU D C 1
ATOM 4982 O O . GLU D 1 31 ? 0.204 -34.637 14.200 1.00 13.16 10 GLU D O 1
ATOM 4988 N N . GLY D 1 32 ? 2.254 -34.729 15.112 1.00 12.99 11 GLY D N 1
ATOM 4989 C CA . GLY D 1 32 ? 2.271 -33.318 15.481 1.00 12.49 11 GLY D CA 1
ATOM 4990 C C . GLY D 1 32 ? 3.630 -32.908 16.017 1.00 12.63 11 GLY D C 1
ATOM 4991 O O . GLY D 1 32 ? 4.514 -33.756 16.236 1.00 12.29 11 GLY D O 1
ATOM 4992 N N . LEU D 1 33 ? 3.792 -31.605 16.239 1.00 11.86 12 LEU D N 1
ATOM 4993 C CA . LEU D 1 33 ? 5.049 -31.045 16.714 1.00 11.49 12 LEU D CA 1
ATOM 4994 C C . LEU D 1 33 ? 4.787 -30.114 17.905 1.00 11.59 12 LEU D C 1
ATOM 4995 O O . LEU D 1 33 ? 5.522 -29.148 18.118 1.00 11.37 12 LEU D O 1
ATOM 5000 N N . GLU D 1 34 ? 3.720 -30.395 18.652 1.00 11.41 13 GLU D N 1
ATOM 5001 C CA A GLU D 1 34 ? 3.307 -29.575 19.795 0.50 11.66 13 GLU D CA 1
ATOM 5002 C CA B GLU D 1 34 ? 3.316 -29.569 19.797 0.50 11.87 13 GLU D CA 1
ATOM 5003 C C . GLU D 1 34 ? 4.342 -29.683 20.931 1.00 11.90 13 GLU D C 1
ATOM 5004 O O . GLU D 1 34 ? 4.942 -30.745 21.111 1.00 12.78 13 GLU D O 1
ATOM 5015 N N . PRO D 1 35 ? 4.542 -28.595 21.721 1.00 11.18 14 PRO D N 1
ATOM 5016 C CA . PRO D 1 35 ? 3.928 -27.256 21.697 1.00 11.21 14 PRO D CA 1
ATOM 5017 C C . PRO D 1 35 ? 4.670 -26.231 20.832 1.00 10.61 14 PRO D C 1
ATOM 5018 O O . PRO D 1 35 ? 4.294 -25.063 20.844 1.00 11.08 14 PRO D O 1
ATOM 5022 N N . TYR D 1 36 ? 5.708 -26.664 20.115 1.00 10.28 15 TYR D N 1
ATOM 5023 C CA . TYR D 1 36 ? 6.547 -25.798 19.265 1.00 10.40 15 TYR D CA 1
ATOM 5024 C C . TYR D 1 36 ? 5.820 -25.252 18.001 1.00 10.62 15 TYR D C 1
ATOM 5025 O O . TYR D 1 36 ? 5.975 -24.070 17.603 1.00 9.64 15 TYR D O 1
ATOM 5034 N N . ILE D 1 37 ? 5.075 -26.156 17.361 1.00 10.65 16 ILE D N 1
ATOM 5035 C CA A ILE D 1 37 ? 4.131 -25.793 16.312 0.50 10.49 16 ILE D CA 1
ATOM 5036 C CA B ILE D 1 37 ? 4.130 -25.832 16.290 0.50 10.26 16 ILE D CA 1
ATOM 5037 C C . ILE D 1 37 ? 2.774 -26.304 16.786 1.00 10.15 16 ILE D C 1
ATOM 5038 O O . ILE D 1 37 ? 2.584 -27.515 16.994 1.00 9.95 16 ILE D O 1
ATOM 5047 N N . SER D 1 38 ? 1.847 -25.374 16.984 1.00 9.51 17 SER D N 1
ATOM 5048 C CA . SER D 1 38 ? 0.517 -25.725 17.473 1.00 9.94 17 SER D CA 1
ATOM 5049 C C . SER D 1 38 ? -0.225 -26.616 16.478 1.00 9.94 17 SER D C 1
ATOM 5050 O O . SER D 1 38 ? 0.007 -26.575 15.268 1.00 9.94 17 SER D O 1
ATOM 5053 N N . SER D 1 39 ? -1.144 -27.407 17.008 1.00 10.44 18 SER D N 1
ATOM 5054 C CA . SER D 1 39 ? -2.025 -28.217 16.189 1.00 11.19 18 SER D CA 1
ATOM 5055 C C . SER D 1 39 ? -2.777 -27.376 15.116 1.00 11.04 18 SER D C 1
ATOM 5056 O O . SER D 1 39 ? -2.939 -27.816 13.974 1.00 10.52 18 SER D O 1
ATOM 5059 N N . HIS D 1 40 ? -3.183 -26.154 15.470 1.00 11.27 19 HIS D N 1
ATOM 5060 C CA . HIS D 1 40 ? -3.904 -25.268 14.542 1.00 12.05 19 HIS D CA 1
ATOM 5061 C C . HIS D 1 40 ? -2.968 -24.805 13.409 1.00 10.85 19 HIS D C 1
ATOM 5062 O O . HIS D 1 40 ? -3.350 -24.831 12.223 1.00 11.16 19 HIS D O 1
ATOM 5069 N N . LEU D 1 41 ? -1.743 -24.416 13.773 1.00 9.87 20 LEU D N 1
ATOM 5070 C CA . LEU D 1 41 ? -0.729 -24.005 12.783 1.00 9.28 20 LEU D CA 1
ATOM 5071 C C . LEU D 1 41 ? -0.356 -25.145 11.854 1.00 8.90 20 LEU D C 1
ATOM 5072 O O . LEU D 1 41 ? -0.370 -24.970 10.638 1.00 9.39 20 LEU D O 1
ATOM 5077 N N . LEU D 1 42 ? 0.003 -26.300 12.409 1.00 9.46 21 LEU D N 1
ATOM 5078 C CA . LEU D 1 42 ? 0.324 -27.472 11.565 1.00 10.15 21 LEU D CA 1
ATOM 5079 C C . LEU D 1 42 ? -0.837 -27.772 10.620 1.00 10.22 21 LEU D C 1
ATOM 5080 O O . LEU D 1 42 ? -0.628 -27.961 9.422 1.00 10.88 21 LEU D O 1
ATOM 5085 N N . ASP D 1 43 ? -2.065 -27.801 11.140 1.00 10.58 22 ASP D N 1
ATOM 5086 C CA . ASP D 1 43 ? -3.205 -28.107 10.265 1.00 10.49 22 ASP D CA 1
ATOM 5087 C C . ASP D 1 43 ? -3.323 -27.115 9.098 1.00 9.95 22 ASP D C 1
ATOM 5088 O O . ASP D 1 43 ? -3.480 -27.519 7.953 1.00 9.25 22 ASP D O 1
ATOM 5093 N N . ARG D 1 44 ? -3.258 -25.821 9.392 1.00 9.69 23 ARG D N 1
ATOM 5094 C CA . ARG D 1 44 ? -3.354 -24.802 8.355 1.00 8.83 23 ARG D CA 1
ATOM 5095 C C . ARG D 1 44 ? -2.171 -24.879 7.350 1.00 8.84 23 ARG D C 1
ATOM 5096 O O . ARG D 1 44 ? -2.366 -24.775 6.130 1.00 8.55 23 ARG D O 1
ATOM 5104 N N . HIS D 1 45 ? -0.964 -25.121 7.846 1.00 7.82 24 HIS D N 1
ATOM 5105 C CA . HIS D 1 45 ? 0.213 -25.078 6.970 1.00 8.60 24 HIS D CA 1
ATOM 5106 C C . HIS D 1 45 ? 0.179 -26.289 5.999 1.00 9.10 24 HIS D C 1
ATOM 5107 O O . HIS D 1 45 ? 0.423 -26.157 4.799 1.00 10.39 24 HIS D O 1
ATOM 5114 N N . TYR D 1 46 ? -0.158 -27.454 6.539 1.00 9.30 25 TYR D N 1
ATOM 5115 C CA . TYR D 1 46 ? -0.178 -28.716 5.788 1.00 9.25 25 TYR D CA 1
ATOM 5116 C C . TYR D 1 46 ? -1.469 -28.900 4.980 1.00 9.06 25 TYR D C 1
ATOM 5117 O O . TYR D 1 46 ? -1.407 -29.076 3.773 1.00 9.20 25 TYR D O 1
ATOM 5126 N N . ASN D 1 47 ? -2.630 -28.849 5.629 1.00 9.34 26 ASN D N 1
ATOM 5127 C CA . ASN D 1 47 ? -3.915 -29.081 4.927 1.00 10.00 26 ASN D CA 1
ATOM 5128 C C . ASN D 1 47 ? -4.455 -27.846 4.186 1.00 10.07 26 ASN D C 1
ATOM 5129 O O . ASN D 1 47 ? -5.365 -27.951 3.362 1.00 10.34 26 ASN D O 1
ATOM 5134 N N . GLY D 1 48 ? -3.896 -26.687 4.504 1.00 9.57 27 GLY D N 1
ATOM 5135 C CA . GLY D 1 48 ? -4.243 -25.450 3.828 1.00 9.88 27 GLY D CA 1
ATOM 5136 C C . GLY D 1 48 ? -3.217 -25.195 2.730 1.00 9.81 27 GLY D C 1
ATOM 5137 O O . GLY D 1 48 ? -3.465 -25.513 1.575 1.00 9.39 27 GLY D O 1
ATOM 5138 N N . HIS D 1 49 ? -2.062 -24.640 3.093 1.00 9.85 28 HIS D N 1
ATOM 5139 C CA . HIS D 1 49 ? -1.063 -24.237 2.082 1.00 9.28 28 HIS D CA 1
ATOM 5140 C C . HIS D 1 49 ? -0.483 -25.361 1.213 1.00 9.23 28 HIS D C 1
ATOM 5141 O O . HIS D 1 49 ? -0.455 -25.263 -0.017 1.00 9.54 28 HIS D O 1
ATOM 5148 N N . HIS D 1 50 ? 0.032 -26.405 1.854 1.00 9.61 29 HIS D N 1
ATOM 5149 C CA . HIS D 1 50 ? 0.732 -27.469 1.150 1.00 8.80 29 HIS D CA 1
ATOM 5150 C C . HIS D 1 50 ? -0.251 -28.203 0.249 1.00 9.84 29 HIS D C 1
ATOM 5151 O O . HIS D 1 50 ? 0.056 -28.490 -0.924 1.00 9.40 29 HIS D O 1
ATOM 5158 N N . LYS D 1 51 ? -1.449 -28.475 0.780 1.00 9.60 30 LYS D N 1
ATOM 5159 C CA . LYS D 1 51 ? -2.475 -29.152 0.002 1.00 10.00 30 LYS D CA 1
ATOM 5160 C C . LYS D 1 51 ? -2.864 -28.324 -1.213 1.00 9.44 30 LYS D C 1
ATOM 5161 O O . LYS D 1 51 ? -3.009 -28.865 -2.320 1.00 8.87 30 LYS D O 1
ATOM 5167 N N . THR D 1 52 ? -3.006 -27.007 -1.021 1.00 9.41 31 THR D N 1
ATOM 5168 C CA . THR D 1 52 ? -3.334 -26.127 -2.140 1.00 9.33 31 THR D CA 1
ATOM 5169 C C . THR D 1 52 ? -2.337 -26.241 -3.303 1.00 9.38 31 THR D C 1
ATOM 5170 O O . THR D 1 52 ? -2.754 -26.408 -4.454 1.00 9.23 31 THR D O 1
ATOM 5174 N N . TYR D 1 53 ? -1.035 -26.155 -3.012 1.00 8.99 32 TYR D N 1
ATOM 5175 C CA . TYR D 1 53 ? -0.001 -26.363 -4.034 1.00 8.68 32 TYR D CA 1
ATOM 5176 C C . TYR D 1 53 ? -0.222 -27.650 -4.854 1.00 8.66 32 TYR D C 1
ATOM 5177 O O . TYR D 1 53 ? -0.098 -27.627 -6.086 1.00 8.23 32 TYR D O 1
ATOM 5186 N N . VAL D 1 54 ? -0.564 -28.749 -4.178 1.00 8.39 33 VAL D N 1
ATOM 5187 C CA . VAL D 1 54 ? -0.873 -30.030 -4.864 1.00 8.29 33 VAL D CA 1
ATOM 5188 C C . VAL D 1 54 ? -2.079 -29.926 -5.793 1.00 8.60 33 VAL D C 1
ATOM 5189 O O . VAL D 1 54 ? -1.990 -30.302 -6.964 1.00 9.07 33 VAL D O 1
ATOM 5193 N N . ASP D 1 55 ? -3.204 -29.438 -5.266 1.00 8.73 34 ASP D N 1
ATOM 5194 C CA . ASP D 1 55 ? -4.450 -29.313 -6.026 1.00 9.15 34 ASP D CA 1
ATOM 5195 C C . ASP D 1 55 ? -4.258 -28.418 -7.247 1.00 9.17 34 ASP D C 1
ATOM 5196 O O . ASP D 1 55 ? -4.728 -28.741 -8.340 1.00 9.28 34 ASP D O 1
ATOM 5201 N N . VAL D 1 56 ? -3.546 -27.306 -7.062 1.00 9.61 35 VAL D N 1
ATOM 5202 C CA . VAL D 1 56 ? -3.293 -26.342 -8.148 1.00 9.56 35 VAL D CA 1
ATOM 5203 C C . VAL D 1 56 ? -2.364 -26.892 -9.230 1.00 10.22 35 VAL D C 1
ATOM 5204 O O . VAL D 1 56 ? -2.613 -26.692 -10.428 1.00 10.19 35 VAL D O 1
ATOM 5208 N N . LEU D 1 57 ? -1.291 -27.576 -8.829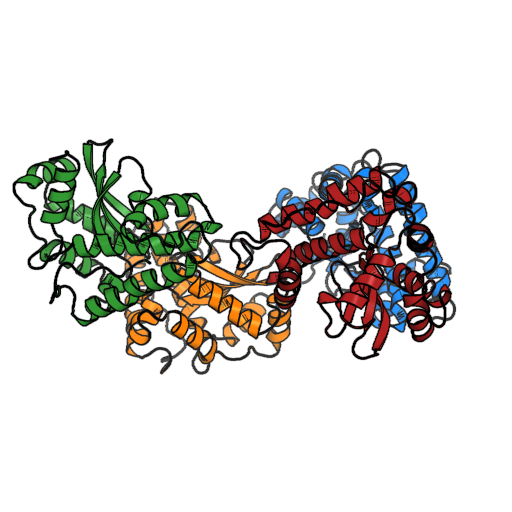 1.00 10.26 36 LEU D N 1
ATOM 5209 C CA . LEU D 1 57 ? -0.405 -28.186 -9.830 1.00 10.52 36 LEU D CA 1
ATOM 5210 C C . LEU D 1 57 ? -1.151 -29.219 -10.671 1.00 10.50 36 LEU D C 1
ATOM 5211 O O . LEU D 1 57 ? -0.883 -29.350 -11.869 1.00 11.10 36 LEU D O 1
ATOM 5216 N N . ASN D 1 58 ? -2.056 -29.980 -10.054 1.00 10.73 37 ASN D N 1
ATOM 5217 C CA . ASN D 1 58 ? -2.794 -31.004 -10.829 1.00 10.89 37 ASN D CA 1
ATOM 5218 C C . ASN D 1 58 ? -3.646 -30.382 -11.929 1.00 11.45 37 ASN D C 1
ATOM 5219 O O . ASN D 1 58 ? -3.767 -30.951 -13.018 1.00 11.66 37 ASN D O 1
ATOM 5224 N N . LYS D 1 59 ? -4.211 -29.208 -11.636 1.00 11.85 38 LYS D N 1
ATOM 5225 C CA . LYS D 1 59 ? -4.946 -28.401 -12.610 1.00 12.79 38 LYS D CA 1
ATOM 5226 C C . LYS D 1 59 ? -4.034 -27.817 -13.696 1.00 12.62 38 LYS D C 1
ATOM 5227 O O . LYS D 1 59 ? -4.326 -27.963 -14.871 1.00 12.58 38 LYS D O 1
ATOM 5233 N N . LEU D 1 60 ? -2.913 -27.207 -13.305 1.00 12.15 39 LEU D N 1
ATOM 5234 C CA . LEU D 1 60 ? -1.998 -26.554 -14.250 1.00 12.07 39 LEU D CA 1
ATOM 5235 C C . LEU D 1 60 ? -1.316 -27.476 -15.257 1.00 12.79 39 LEU D C 1
ATOM 5236 O O . LEU D 1 60 ? -1.026 -27.047 -16.378 1.00 13.17 39 LEU D O 1
ATOM 5241 N N . VAL D 1 61 ? -1.043 -28.720 -14.864 1.00 12.79 40 VAL D N 1
ATOM 5242 C CA . VAL D 1 61 ? -0.288 -29.642 -15.733 1.00 13.11 40 VAL D CA 1
ATOM 5243 C C . VAL D 1 61 ? -1.135 -30.231 -16.873 1.00 14.00 40 VAL D C 1
ATOM 5244 O O . VAL D 1 61 ? -0.567 -30.704 -17.868 1.00 13.92 40 VAL D O 1
ATOM 5248 N N . VAL D 1 62 ? -2.469 -30.198 -16.714 1.00 14.68 41 VAL D N 1
ATOM 5249 C CA . VAL D 1 62 ? -3.441 -30.662 -17.728 1.00 15.94 41 VAL D CA 1
ATOM 5250 C C . VAL D 1 62 ? -3.131 -30.020 -19.075 1.00 16.49 41 VAL D C 1
ATOM 5251 O O . VAL D 1 62 ? -3.100 -28.784 -19.190 1.00 16.32 41 VAL D O 1
ATOM 5255 N N . GLY D 1 63 ? -2.894 -30.867 -20.077 1.00 17.15 42 GLY D N 1
ATOM 5256 C CA . GLY D 1 63 ? -2.605 -30.420 -21.432 1.00 17.92 42 GLY D CA 1
ATOM 5257 C C . GLY D 1 63 ? -1.154 -30.072 -21.719 1.00 18.55 42 GLY D C 1
ATOM 5258 O O . GLY D 1 63 ? -0.825 -29.718 -22.846 1.00 18.79 42 GLY D O 1
ATOM 5259 N N . THR D 1 64 ? -0.277 -30.162 -20.715 1.00 18.80 43 THR D N 1
ATOM 5260 C CA . THR D 1 64 ? 1.150 -29.858 -20.923 1.00 18.78 43 THR D CA 1
ATOM 5261 C C . THR D 1 64 ? 2.006 -31.129 -20.987 1.00 19.21 43 THR D C 1
ATOM 5262 O O . THR D 1 64 ? 1.506 -32.239 -20.777 1.00 19.09 43 THR D O 1
ATOM 5266 N N . GLU D 1 65 ? 3.300 -30.961 -21.257 1.00 19.68 44 GLU D N 1
ATOM 5267 C CA . GLU D 1 65 ? 4.252 -32.084 -21.261 1.00 20.09 44 GLU D CA 1
ATOM 5268 C C . GLU D 1 65 ? 4.393 -32.786 -19.889 1.00 19.76 44 GLU D C 1
ATOM 5269 O O . GLU D 1 65 ? 5.006 -33.864 -19.791 1.00 19.44 44 GLU D O 1
ATOM 5275 N N . PHE D 1 66 ? 3.832 -32.167 -18.848 1.00 19.02 45 PHE D N 1
ATOM 5276 C CA . PHE D 1 66 ? 3.946 -32.670 -17.473 1.00 18.74 45 PHE D CA 1
ATOM 5277 C C . PHE D 1 66 ? 2.736 -33.457 -16.985 1.00 18.77 45 PHE D C 1
ATOM 5278 O O . PHE D 1 66 ? 2.767 -33.996 -15.880 1.00 18.63 45 PHE D O 1
ATOM 5286 N N . GLU D 1 67 ? 1.674 -33.512 -17.788 1.00 19.08 46 GLU D N 1
ATOM 5287 C CA . GLU D 1 67 ? 0.495 -34.306 -17.435 1.00 19.55 46 GLU D CA 1
ATOM 5288 C C . GLU D 1 67 ? 0.870 -35.779 -17.217 1.00 19.38 46 GLU D C 1
ATOM 5289 O O . GLU D 1 67 ? 1.682 -36.335 -17.957 1.00 19.62 46 GLU D O 1
ATOM 5295 N N . GLY D 1 68 ? 0.296 -36.389 -16.183 1.00 19.23 47 GLY D N 1
ATOM 5296 C CA . GLY D 1 68 ? 0.473 -37.815 -15.923 1.00 19.16 47 GLY D CA 1
ATOM 5297 C C . GLY D 1 68 ? 1.689 -38.184 -15.093 1.00 19.19 47 GLY D C 1
ATOM 5298 O O . GLY D 1 68 ? 1.920 -39.368 -14.807 1.00 19.56 47 GLY D O 1
ATOM 5299 N N . LEU D 1 69 ? 2.480 -37.187 -14.713 1.00 18.59 48 LEU D N 1
ATOM 5300 C CA . LEU D 1 69 ? 3.645 -37.432 -13.871 1.00 18.12 48 LEU D CA 1
ATOM 5301 C C . LEU D 1 69 ? 3.244 -37.365 -12.401 1.00 17.30 48 LEU D C 1
ATOM 5302 O O . LEU D 1 69 ? 2.171 -36.866 -12.057 1.00 17.02 48 LEU D O 1
ATOM 5307 N N . GLY D 1 70 ? 4.104 -37.898 -11.542 1.00 17.04 49 GLY D N 1
ATOM 5308 C CA . GLY D 1 70 ? 3.826 -37.973 -10.112 1.00 16.47 49 GLY D CA 1
ATOM 5309 C C . GLY D 1 70 ? 4.889 -37.288 -9.289 1.00 15.95 49 GLY D C 1
ATOM 5310 O O . GLY D 1 70 ? 5.784 -36.644 -9.839 1.00 15.62 49 GLY D O 1
ATOM 5311 N N . ASN D 1 71 ? 4.796 -37.454 -7.971 1.00 15.80 50 ASN D N 1
ATOM 5312 C CA . ASN D 1 71 ? 5.699 -36.799 -7.017 1.00 15.83 50 ASN D CA 1
ATOM 5313 C C . ASN D 1 71 ? 7.180 -37.117 -7.224 1.00 15.74 50 ASN D C 1
ATOM 5314 O O . ASN D 1 71 ? 8.049 -36.305 -6.887 1.00 15.49 50 ASN D O 1
ATOM 5319 N N . GLU D 1 72 ? 7.466 -38.287 -7.790 1.00 15.61 51 GLU D N 1
ATOM 5320 C CA . GLU D 1 72 ? 8.846 -38.685 -8.077 1.00 15.92 51 GLU D CA 1
ATOM 5321 C C . GLU D 1 72 ? 9.517 -37.738 -9.080 1.00 14.64 51 GLU D C 1
ATOM 5322 O O . GLU D 1 72 ? 10.741 -37.629 -9.102 1.00 14.41 51 GLU D O 1
ATOM 5328 N N . SER D 1 73 ? 8.716 -37.073 -9.909 1.00 13.18 52 SER D N 1
ATOM 5329 C CA . SER D 1 73 ? 9.239 -36.203 -10.973 1.00 12.35 52 SER D CA 1
ATOM 5330 C C . SER D 1 73 ? 9.342 -34.707 -10.601 1.00 11.87 52 SER D C 1
ATOM 5331 O O . SER D 1 73 ? 9.776 -33.893 -11.415 1.00 11.55 52 SER D O 1
ATOM 5334 N N . LEU D 1 74 ? 8.956 -34.345 -9.380 1.00 11.28 53 LEU D N 1
ATOM 5335 C CA . LEU D 1 74 ? 8.901 -32.928 -8.992 1.00 11.13 53 LEU D CA 1
ATOM 5336 C C . LEU D 1 74 ? 10.216 -32.168 -9.216 1.00 11.00 53 LEU D C 1
ATOM 5337 O O . LEU D 1 74 ? 10.214 -31.085 -9.810 1.00 10.40 53 LEU D O 1
ATOM 5342 N N . GLY D 1 75 ? 11.334 -32.749 -8.779 1.00 11.10 54 GLY D N 1
ATOM 5343 C CA . GLY D 1 75 ? 12.640 -32.124 -8.951 1.00 11.61 54 GLY D CA 1
ATOM 5344 C C . GLY D 1 75 ? 12.969 -31.791 -10.398 1.00 11.96 54 GLY D C 1
ATOM 5345 O O . GLY D 1 75 ? 13.469 -30.706 -10.696 1.00 12.08 54 GLY D O 1
ATOM 5346 N N . ASP D 1 76 ? 12.697 -32.728 -11.297 1.00 11.71 55 ASP D N 1
ATOM 5347 C CA . ASP D 1 76 ? 12.927 -32.500 -12.719 1.00 11.91 55 ASP D CA 1
ATOM 5348 C C . ASP D 1 76 ? 11.973 -31.430 -13.277 1.00 11.13 55 ASP D C 1
ATOM 5349 O O . ASP D 1 76 ? 12.393 -30.560 -14.051 1.00 10.51 55 ASP D O 1
ATOM 5354 N N . ILE D 1 77 ? 10.702 -31.498 -12.870 1.00 10.52 56 ILE D N 1
ATOM 5355 C CA . ILE D 1 77 ? 9.717 -30.492 -13.257 1.00 9.76 56 ILE D CA 1
ATOM 5356 C C . ILE D 1 77 ? 10.177 -29.093 -12.821 1.00 9.65 56 ILE D C 1
ATOM 5357 O O . ILE D 1 77 ? 10.101 -28.141 -13.612 1.00 8.63 56 ILE D O 1
ATOM 5362 N N . VAL D 1 78 ? 10.648 -28.976 -11.573 1.00 8.98 57 VAL D N 1
ATOM 5363 C CA . VAL D 1 78 ? 11.093 -27.685 -11.040 1.00 8.66 57 VAL D CA 1
ATOM 5364 C C . VAL D 1 78 ? 12.135 -27.042 -11.950 1.00 9.43 57 VAL D C 1
ATOM 5365 O O . VAL D 1 78 ? 12.001 -25.870 -12.330 1.00 9.42 57 VAL D O 1
ATOM 5369 N N . VAL D 1 79 ? 13.168 -27.820 -12.284 1.00 9.75 58 VAL D N 1
ATOM 5370 C CA . VAL D 1 79 ? 14.267 -27.352 -13.127 1.00 10.19 58 VAL D CA 1
ATOM 5371 C C . VAL D 1 79 ? 13.785 -26.944 -14.525 1.00 10.35 58 VAL D C 1
ATOM 5372 O O . VAL D 1 79 ? 14.051 -25.821 -14.959 1.00 10.75 58 VAL D O 1
ATOM 5376 N N . LYS D 1 80 ? 13.054 -27.835 -15.197 1.00 10.51 59 LYS D N 1
ATOM 5377 C CA . LYS D 1 80 ? 12.511 -27.561 -16.535 1.00 10.70 59 LYS D CA 1
ATOM 5378 C C . LYS D 1 80 ? 11.578 -26.335 -16.598 1.00 10.33 59 LYS D C 1
ATOM 5379 O O . LYS D 1 80 ? 11.732 -25.475 -17.468 1.00 10.34 59 LYS D O 1
ATOM 5385 N N . ALA D 1 81 ? 10.614 -26.264 -15.686 1.00 9.54 60 ALA D N 1
ATOM 5386 C CA . ALA D 1 81 ? 9.716 -25.113 -15.601 1.00 9.11 60 ALA D CA 1
ATOM 5387 C C . ALA D 1 81 ? 10.483 -23.836 -15.291 1.00 8.61 60 ALA D C 1
ATOM 5388 O O . ALA D 1 81 ? 10.256 -22.814 -15.932 1.00 8.53 60 ALA D O 1
ATOM 5390 N N . HIS D 1 82 ? 11.433 -23.899 -14.355 1.00 8.89 61 HIS D N 1
ATOM 5391 C CA . HIS D 1 82 ? 12.250 -22.721 -14.051 1.00 9.37 61 HIS D CA 1
ATOM 5392 C C . HIS D 1 82 ? 13.026 -22.207 -15.279 1.00 9.83 61 HIS D C 1
ATOM 5393 O O . HIS D 1 82 ? 13.161 -20.997 -15.467 1.00 9.89 61 HIS D O 1
ATOM 5400 N N . ASN D 1 83 ? 13.522 -23.124 -16.108 1.00 10.06 62 ASN D N 1
ATOM 5401 C CA . ASN D 1 83 ? 14.251 -22.745 -17.315 1.00 10.61 62 ASN D CA 1
ATOM 5402 C C . ASN D 1 83 ? 13.337 -22.234 -18.446 1.00 10.33 62 ASN D C 1
ATOM 5403 O O . ASN D 1 83 ? 13.831 -21.839 -19.509 1.00 9.81 62 ASN D O 1
ATOM 5408 N N . SER D 1 84 ? 12.021 -22.239 -18.209 1.00 9.81 63 SER D N 1
ATOM 5409 C CA . SER D 1 84 ? 11.035 -21.843 -19.210 1.00 9.78 63 SER D CA 1
ATOM 5410 C C . SER D 1 84 ? 10.508 -20.415 -19.054 1.00 9.47 63 SER D C 1
ATOM 5411 O O . SER D 1 84 ? 9.579 -19.995 -19.769 1.00 8.35 63 SER D O 1
ATOM 5414 N N . GLY D 1 85 ? 11.104 -19.669 -18.123 1.00 9.44 64 GLY D N 1
ATOM 5415 C CA . GLY D 1 85 ? 10.744 -18.272 -17.918 1.00 9.52 64 GLY D CA 1
ATOM 5416 C C . GLY D 1 85 ? 9.286 -18.096 -17.527 1.00 9.19 64 GLY D C 1
ATOM 5417 O O . GLY D 1 85 ? 8.696 -18.955 -16.881 1.00 8.61 64 GLY D O 1
ATOM 5418 N N . SER D 1 86 ? 8.700 -17.003 -17.990 1.00 9.39 65 SER D N 1
ATOM 5419 C CA . SER D 1 86 ? 7.315 -16.675 -17.689 1.00 9.94 65 SER D CA 1
ATOM 5420 C C . SER D 1 86 ? 6.317 -17.776 -18.079 1.00 10.13 65 SER D C 1
ATOM 5421 O O . SER D 1 86 ? 5.307 -17.963 -17.395 1.00 9.09 65 SER D O 1
ATOM 5424 N N . ALA D 1 87 ? 6.613 -18.506 -19.158 1.00 10.00 66 ALA D N 1
ATOM 5425 C CA . ALA D 1 87 ? 5.763 -19.611 -19.624 1.00 10.57 66 ALA D CA 1
ATOM 5426 C C . ALA D 1 87 ? 5.649 -20.724 -18.581 1.00 10.77 66 ALA D C 1
ATOM 5427 O O . ALA D 1 87 ? 4.597 -21.342 -18.428 1.00 11.19 66 ALA D O 1
ATOM 5429 N N . GLY D 1 88 ? 6.743 -20.977 -17.874 1.00 10.50 67 GLY D N 1
ATOM 5430 C CA . GLY D 1 88 ? 6.778 -22.030 -16.886 1.00 9.77 67 GLY D CA 1
ATOM 5431 C C . GLY D 1 88 ? 6.604 -21.553 -15.456 1.00 9.74 67 GLY D C 1
ATOM 5432 O O . GLY D 1 88 ? 6.666 -22.373 -14.551 1.00 9.70 67 GLY D O 1
ATOM 5433 N N . ARG D 1 89 ? 6.381 -20.254 -15.240 1.00 9.49 68 ARG D N 1
ATOM 5434 C CA . ARG D 1 89 ? 6.428 -19.698 -13.858 1.00 9.36 68 ARG D CA 1
ATOM 5435 C C . ARG D 1 89 ? 5.398 -20.296 -12.888 1.00 8.67 68 ARG D C 1
ATOM 5436 O O . ARG D 1 89 ? 5.745 -20.639 -11.762 1.00 8.83 68 ARG D O 1
ATOM 5444 N N . ALA D 1 90 ? 4.152 -20.439 -13.315 1.00 8.01 69 ALA D N 1
ATOM 5445 C CA . ALA D 1 90 ? 3.096 -20.937 -12.412 1.00 8.58 69 ALA D CA 1
ATOM 5446 C C . ALA D 1 90 ? 3.321 -22.406 -12.005 1.00 8.30 69 ALA D C 1
ATOM 5447 O O . ALA D 1 90 ? 3.150 -22.785 -10.841 1.00 7.49 69 ALA D O 1
ATOM 5449 N N . ILE D 1 91 ? 3.708 -23.225 -12.980 1.00 8.37 70 ILE D N 1
ATOM 5450 C CA . ILE D 1 91 ? 4.069 -24.619 -12.735 1.00 7.87 70 ILE D CA 1
ATOM 5451 C C . ILE D 1 91 ? 5.319 -24.710 -11.842 1.00 7.65 70 ILE D C 1
ATOM 5452 O O . ILE D 1 91 ? 5.383 -25.561 -10.947 1.00 7.77 70 ILE D O 1
ATOM 5457 N N . PHE D 1 92 ? 6.302 -23.847 -12.090 1.00 6.61 71 PHE D N 1
ATOM 5458 C CA . PHE D 1 92 ? 7.490 -23.806 -11.250 1.00 6.70 71 PHE D CA 1
ATOM 5459 C C . PHE D 1 92 ? 7.129 -23.450 -9.802 1.00 6.50 71 PHE D C 1
ATOM 5460 O O . PHE D 1 92 ? 7.589 -24.107 -8.857 1.00 6.69 71 PHE D O 1
ATOM 5468 N N . ASN D 1 93 ? 6.321 -22.413 -9.627 1.00 5.81 72 ASN D N 1
ATOM 5469 C CA . ASN D 1 93 ? 6.000 -21.952 -8.284 1.00 6.57 72 ASN D CA 1
ATOM 5470 C C . ASN D 1 93 ? 5.366 -23.107 -7.497 1.00 6.33 72 ASN D C 1
ATOM 5471 O O . ASN D 1 93 ? 5.770 -23.417 -6.387 1.00 6.26 72 ASN D O 1
ATOM 5476 N N . ASN D 1 94 ? 4.357 -23.727 -8.096 1.00 6.50 73 ASN D N 1
ATOM 5477 C CA . ASN D 1 94 ? 3.629 -24.798 -7.460 1.00 6.67 73 ASN D CA 1
ATOM 5478 C C . ASN D 1 94 ? 4.428 -26.098 -7.267 1.00 6.69 73 ASN D C 1
ATOM 5479 O O . ASN D 1 94 ? 4.424 -26.655 -6.158 1.00 5.77 73 ASN D O 1
ATOM 5484 N N . ALA D 1 95 ? 5.116 -26.574 -8.314 1.00 5.80 74 ALA D N 1
ATOM 5485 C CA . ALA D 1 95 ? 5.951 -27.771 -8.170 1.00 6.02 74 ALA D CA 1
ATOM 5486 C C . ALA D 1 95 ? 7.035 -27.569 -7.105 1.00 6.02 74 ALA D C 1
ATOM 5487 O O . ALA D 1 95 ? 7.212 -28.425 -6.232 1.00 5.85 74 ALA D O 1
ATOM 5489 N N . ALA D 1 96 ? 7.746 -26.439 -7.180 1.00 5.60 75 ALA D N 1
ATOM 5490 C CA . ALA D 1 96 ? 8.783 -26.132 -6.206 1.00 5.58 75 ALA D CA 1
ATOM 5491 C C . ALA D 1 96 ? 8.240 -26.107 -4.760 1.00 5.92 75 ALA D C 1
ATOM 5492 O O . ALA D 1 96 ? 8.858 -26.702 -3.844 1.00 5.34 75 ALA D O 1
ATOM 5494 N N . GLN D 1 97 ? 7.086 -25.470 -4.562 1.00 4.93 76 GLN D N 1
ATOM 5495 C CA . GLN D 1 97 ? 6.548 -25.343 -3.201 1.00 5.22 76 GLN D CA 1
ATOM 5496 C C . GLN D 1 97 ? 6.104 -26.700 -2.622 1.00 5.59 76 GLN D C 1
ATOM 5497 O O . GLN D 1 97 ? 6.217 -26.921 -1.402 1.00 5.35 76 GLN D O 1
ATOM 5503 N N . ILE D 1 98 ? 5.642 -27.614 -3.482 1.00 5.11 77 ILE D N 1
ATOM 5504 C CA . ILE D 1 98 ? 5.338 -28.981 -3.025 1.00 5.50 77 ILE D CA 1
ATOM 5505 C C . ILE D 1 98 ? 6.645 -29.616 -2.554 1.00 6.24 77 ILE D C 1
ATOM 5506 O O . ILE D 1 98 ? 6.720 -30.113 -1.421 1.00 6.62 77 ILE D O 1
ATOM 5511 N N . TRP D 1 99 ? 7.677 -29.550 -3.398 1.00 5.49 78 TRP D N 1
ATOM 5512 C CA . TRP D 1 99 ? 8.979 -30.131 -3.077 1.00 6.05 78 TRP D CA 1
ATOM 5513 C C . TRP D 1 99 ? 9.549 -29.546 -1.776 1.00 5.86 78 TRP D C 1
ATOM 5514 O O . TRP D 1 99 ? 9.971 -30.293 -0.884 1.00 5.74 78 TRP D O 1
ATOM 5525 N N . ASN D 1 100 ? 9.549 -28.213 -1.690 1.00 5.28 79 ASN D N 1
ATOM 5526 C CA . ASN D 1 100 ? 10.052 -27.489 -0.542 1.00 4.83 79 ASN D CA 1
ATOM 5527 C C . ASN D 1 100 ? 9.352 -27.890 0.760 1.00 4.98 79 ASN D C 1
ATOM 5528 O O . ASN D 1 100 ? 10.004 -28.085 1.785 1.00 4.39 79 ASN D O 1
ATOM 5533 N N . HIS D 1 101 ? 8.027 -28.008 0.708 1.00 4.88 80 HIS D N 1
ATOM 5534 C CA . HIS D 1 101 ? 7.246 -28.392 1.892 1.00 5.54 80 HIS D CA 1
ATOM 5535 C C . HIS D 1 101 ? 7.488 -29.835 2.298 1.00 5.33 80 HIS D C 1
ATOM 5536 O O . HIS D 1 101 ? 7.642 -30.102 3.489 1.00 5.36 80 HIS D O 1
ATOM 5543 N N . ASP D 1 102 ? 7.531 -30.760 1.336 1.00 5.61 81 ASP D N 1
ATOM 5544 C CA . ASP D 1 102 ? 7.924 -32.142 1.656 1.00 6.45 81 ASP D CA 1
ATOM 5545 C C . ASP D 1 102 ? 9.277 -32.153 2.403 1.00 5.87 81 ASP D C 1
ATOM 5546 O O . ASP D 1 102 ? 9.485 -32.924 3.344 1.00 5.77 81 ASP D O 1
ATOM 5551 N N . PHE D 1 103 ? 10.197 -31.307 1.958 1.00 5.49 82 PHE D N 1
ATOM 5552 C CA . PHE D 1 103 ? 11.535 -31.288 2.509 1.00 6.10 82 PHE D CA 1
ATOM 5553 C C . PHE D 1 103 ? 11.556 -30.712 3.932 1.00 5.71 82 PHE D C 1
ATOM 5554 O O . PHE D 1 103 ? 12.278 -31.203 4.797 1.00 6.12 82 PHE D O 1
ATOM 5562 N N . TYR D 1 104 ? 10.754 -29.675 4.139 1.00 4.54 83 TYR D N 1
ATOM 5563 C CA . TYR D 1 104 ? 10.529 -29.044 5.433 1.00 4.68 83 TYR D CA 1
ATOM 5564 C C . TYR D 1 104 ? 10.005 -30.010 6.496 1.00 4.87 83 TYR D C 1
ATOM 5565 O O . TYR D 1 104 ? 10.540 -30.056 7.601 1.00 5.36 83 TYR D O 1
ATOM 5574 N N . TRP D 1 105 ? 8.953 -30.755 6.168 1.00 5.47 84 TRP D N 1
ATOM 5575 C CA . TRP D 1 105 ? 8.387 -31.725 7.120 1.00 5.66 84 TRP D CA 1
ATOM 5576 C C . TRP D 1 105 ? 9.436 -32.759 7.529 1.00 6.02 84 TRP D C 1
ATOM 5577 O O . TRP D 1 105 ? 9.548 -33.090 8.710 1.00 6.12 84 TRP D O 1
ATOM 5588 N N . GLN D 1 106 ? 10.233 -33.223 6.568 1.00 5.73 85 GLN D N 1
ATOM 5589 C CA . GLN D 1 106 ? 11.342 -34.135 6.858 1.00 7.17 85 GLN D CA 1
ATOM 5590 C C . GLN D 1 106 ? 12.446 -33.471 7.706 1.00 6.50 85 GLN D C 1
ATOM 5591 O O . GLN D 1 106 ? 13.185 -34.152 8.441 1.00 6.10 85 GLN D O 1
ATOM 5597 N N . SER D 1 107 ? 12.553 -32.153 7.587 1.00 5.70 86 SER D N 1
ATOM 5598 C CA . SER D 1 107 ? 13.602 -31.396 8.284 1.00 5.80 86 SER D CA 1
ATOM 5599 C C . SER D 1 107 ? 13.290 -31.147 9.786 1.00 6.11 86 SER D C 1
ATOM 5600 O O . SER D 1 107 ? 14.073 -30.499 10.488 1.00 5.53 86 SER D O 1
ATOM 5603 N N . MET D 1 108 ? 12.157 -31.663 10.264 1.00 5.61 87 MET D N 1
ATOM 5604 C CA . MET D 1 108 ? 11.772 -31.506 11.668 1.00 5.88 87 MET D CA 1
ATOM 5605 C C . MET D 1 108 ? 11.391 -32.878 12.237 1.00 6.30 87 MET D C 1
ATOM 5606 O O . MET D 1 108 ? 11.124 -33.793 11.473 1.00 6.37 87 MET D O 1
ATOM 5611 N N . LYS D 1 109 ? 11.367 -32.999 13.567 1.00 6.43 88 LYS D N 1
ATOM 5612 C CA . LYS D 1 109 ? 10.875 -34.206 14.254 1.00 7.46 88 LYS D CA 1
ATOM 5613 C C . LYS D 1 109 ? 10.463 -33.886 15.693 1.00 7.80 88 LYS D C 1
ATOM 5614 O O . LYS D 1 109 ? 10.907 -32.881 16.250 1.00 7.65 88 LYS D O 1
ATOM 5620 N N . PRO D 1 110 ? 9.601 -34.723 16.295 1.00 8.35 89 PRO D N 1
ATOM 5621 C CA . PRO D 1 110 ? 9.413 -34.615 17.742 1.00 9.04 89 PRO D CA 1
ATOM 5622 C C . PRO D 1 110 ? 10.733 -34.831 18.487 1.00 9.53 89 PRO D C 1
ATOM 5623 O O . PRO D 1 110 ? 11.552 -35.684 18.076 1.00 9.88 89 PRO D O 1
ATOM 5627 N N . ASN D 1 111 ? 10.948 -34.057 19.553 1.00 9.70 90 ASN D N 1
ATOM 5628 C CA . ASN D 1 111 ? 12.213 -34.074 20.317 1.00 9.92 90 ASN D CA 1
ATOM 5629 C C . ASN D 1 111 ? 13.428 -33.823 19.418 1.00 10.11 90 ASN D C 1
ATOM 5630 O O . ASN D 1 111 ? 14.475 -34.429 19.587 1.00 9.74 90 ASN D O 1
ATOM 5635 N N . GLY D 1 112 ? 13.262 -32.931 18.443 1.00 10.11 91 GLY D N 1
ATOM 5636 C CA . GLY D 1 112 ? 14.346 -32.552 17.559 1.00 9.67 91 GLY D CA 1
ATOM 5637 C C . GLY D 1 112 ? 15.060 -31.326 18.095 1.00 9.60 91 GLY D C 1
ATOM 5638 O O . GLY D 1 112 ? 14.867 -30.940 19.256 1.00 9.20 91 GLY D O 1
ATOM 5639 N N . GLY D 1 113 ? 15.879 -30.708 17.249 1.00 8.82 92 GLY D N 1
ATOM 5640 C CA . GLY D 1 113 ? 16.610 -29.514 17.645 1.00 9.44 92 GLY D CA 1
ATOM 5641 C C . GLY D 1 113 ? 17.857 -29.887 18.416 1.00 9.54 92 GLY D C 1
ATOM 5642 O O . GLY D 1 113 ? 18.209 -31.070 18.509 1.00 9.37 92 GLY D O 1
ATOM 5643 N N . GLY D 1 114 ? 18.527 -28.869 18.945 1.00 9.99 93 GLY D N 1
ATOM 5644 C CA . GLY D 1 114 ? 19.693 -29.027 19.814 1.00 10.71 93 GLY D CA 1
ATOM 5645 C C . GLY D 1 114 ? 20.977 -29.387 19.085 1.00 11.28 93 GLY D C 1
ATOM 5646 O O . GLY D 1 114 ? 21.183 -29.011 17.919 1.00 11.04 93 GLY D O 1
ATOM 5647 N N . ASN D 1 115 ? 21.841 -30.127 19.781 1.00 10.72 94 ASN D N 1
ATOM 5648 C CA . ASN D 1 115 ? 23.173 -30.403 19.289 1.00 10.66 94 ASN D CA 1
ATOM 5649 C C . ASN D 1 115 ? 23.201 -31.521 18.241 1.00 10.98 94 ASN D C 1
ATOM 5650 O O . ASN D 1 115 ? 22.426 -32.459 18.307 1.00 9.81 94 ASN D O 1
ATOM 5655 N N . PRO D 1 116 ? 24.110 -31.404 17.256 1.00 11.72 95 PRO D N 1
ATOM 5656 C CA . PRO D 1 116 ? 24.175 -32.408 16.208 1.00 12.21 95 PRO D CA 1
ATOM 5657 C C . PRO D 1 116 ? 24.792 -33.701 16.746 1.00 12.89 95 PRO D C 1
ATOM 5658 O O . PRO D 1 116 ? 25.502 -33.666 17.758 1.00 12.76 95 PRO D O 1
ATOM 5662 N N . PRO D 1 117 ? 24.514 -34.836 16.093 1.00 13.34 96 PRO D N 1
ATOM 5663 C CA . PRO D 1 117 ? 25.141 -36.074 16.536 1.00 14.13 96 PRO D CA 1
ATOM 5664 C C . PRO D 1 117 ? 26.650 -36.065 16.280 1.00 14.35 96 PRO D C 1
ATOM 5665 O O . PRO D 1 117 ? 27.131 -35.310 15.432 1.00 14.17 96 PRO D O 1
ATOM 5669 N N . GLU D 1 118 ? 27.382 -36.883 17.036 1.00 15.08 97 GLU D N 1
ATOM 5670 C CA . GLU D 1 118 ? 28.853 -36.976 16.947 1.00 15.65 97 GLU D CA 1
ATOM 5671 C C . GLU D 1 118 ? 29.423 -37.094 15.521 1.00 16.21 97 GLU D C 1
ATOM 5672 O O . GLU D 1 118 ? 30.439 -36.467 15.204 1.00 16.40 97 GLU D O 1
ATOM 5674 N N . LYS D 1 119 ? 28.780 -37.898 14.674 1.00 16.71 98 LYS D N 1
ATOM 5675 C CA . LYS D 1 119 ? 29.237 -38.093 13.287 1.00 17.20 98 LYS D CA 1
ATOM 5676 C C . LYS D 1 119 ? 29.245 -36.801 12.441 1.00 17.42 98 LYS D C 1
ATOM 5677 O O . LYS D 1 119 ? 29.948 -36.730 11.427 1.00 17.51 98 LYS D O 1
ATOM 5679 N N . LEU D 1 120 ? 28.486 -35.791 12.874 1.00 17.68 99 LEU D N 1
ATOM 5680 C CA . LEU D 1 120 ? 28.426 -34.488 12.198 1.00 18.00 99 LEU D CA 1
ATOM 5681 C C . LEU D 1 120 ? 29.322 -33.403 12.804 1.00 18.19 99 LEU D C 1
ATOM 5682 O O . LEU D 1 120 ? 29.537 -32.357 12.176 1.00 18.61 99 LEU D O 1
ATOM 5687 N N . ARG D 1 121 ? 29.856 -33.638 14.001 1.00 18.66 100 ARG D N 1
ATOM 5688 C CA . ARG D 1 121 ? 30.573 -32.590 14.746 1.00 19.00 100 ARG D CA 1
ATOM 5689 C C . ARG D 1 121 ? 31.760 -31.991 13.987 1.00 19.67 100 ARG D C 1
ATOM 5690 O O . ARG D 1 121 ? 31.924 -30.771 13.977 1.00 19.71 100 ARG D O 1
ATOM 5692 N N . GLU D 1 122 ? 32.566 -32.834 13.336 1.00 19.87 101 GLU D N 1
ATOM 5693 C CA . GLU D 1 122 ? 33.766 -32.363 12.626 1.00 20.09 101 GLU D CA 1
ATOM 5694 C C . GLU D 1 122 ? 33.424 -31.446 11.449 1.00 19.38 101 GLU D C 1
ATOM 5695 O O . GLU D 1 122 ? 34.054 -30.411 11.247 1.00 18.72 101 GLU D O 1
ATOM 5701 N N . MET D 1 123 ? 32.422 -31.835 10.672 1.00 18.92 102 MET D N 1
ATOM 5702 C CA . MET D 1 123 ? 32.034 -31.049 9.512 1.00 19.03 102 MET D CA 1
ATOM 5703 C C . MET D 1 123 ? 31.419 -29.709 9.950 1.00 18.18 102 MET D C 1
ATOM 5704 O O . MET D 1 123 ? 31.671 -28.676 9.335 1.00 18.24 102 MET D O 1
ATOM 5709 N N . ILE D 1 124 ? 30.640 -29.728 11.030 1.00 17.72 103 ILE D N 1
ATOM 5710 C CA . ILE D 1 124 ? 30.029 -28.509 11.549 1.00 16.82 103 ILE D CA 1
ATOM 5711 C C . ILE D 1 124 ? 31.099 -27.561 12.096 1.00 16.73 103 ILE D C 1
ATOM 5712 O O . ILE D 1 124 ? 31.057 -26.351 11.839 1.00 16.00 103 ILE D O 1
ATOM 5717 N N . GLU D 1 125 ? 32.077 -28.111 12.804 1.00 16.16 104 GLU D N 1
ATOM 5718 C CA . GLU D 1 125 ? 33.172 -27.291 13.320 1.00 16.66 104 GLU D CA 1
ATOM 5719 C C . GLU D 1 125 ? 34.031 -26.712 12.196 1.00 16.26 104 GLU D C 1
ATOM 5720 O O . GLU D 1 125 ? 34.387 -25.529 12.230 1.00 15.70 104 GLU D O 1
ATOM 5726 N N . HIS D 1 126 ? 34.325 -27.531 11.188 1.00 15.85 105 HIS D N 1
ATOM 5727 C CA . HIS D 1 126 ? 35.105 -27.066 10.036 1.00 16.05 105 HIS D CA 1
ATOM 5728 C C . HIS D 1 126 ? 34.446 -25.896 9.293 1.00 15.97 105 HIS D C 1
ATOM 5729 O O . HIS D 1 126 ? 35.104 -24.908 8.969 1.00 15.37 105 HIS D O 1
ATOM 5736 N N . SER D 1 127 ? 33.153 -26.008 9.000 1.00 16.03 106 SER D N 1
ATOM 5737 C CA . SER D 1 127 ? 32.509 -24.973 8.190 1.00 16.56 106 SER D CA 1
ATOM 5738 C C . SER D 1 127 ? 31.941 -23.808 8.973 1.00 16.08 106 SER D C 1
ATOM 5739 O O . SER D 1 127 ? 31.816 -22.716 8.412 1.00 16.50 106 SER D O 1
ATOM 5742 N N . PHE D 1 128 ? 31.620 -24.016 10.253 1.00 15.37 107 PHE D N 1
ATOM 5743 C CA . PHE D 1 128 ? 31.033 -22.932 11.054 1.00 14.95 107 PHE D CA 1
ATOM 5744 C C . PHE D 1 128 ? 31.815 -22.528 12.296 1.00 15.06 107 PHE D C 1
ATOM 5745 O O . PHE D 1 128 ? 31.413 -21.596 12.981 1.00 15.64 107 PHE D O 1
ATOM 5753 N N . GLY D 1 129 ? 32.899 -23.235 12.611 1.00 15.13 108 GLY D N 1
ATOM 5754 C CA . GLY D 1 129 ? 33.710 -22.919 13.799 1.00 15.01 108 GLY D CA 1
ATOM 5755 C C . GLY D 1 129 ? 33.269 -23.688 15.034 1.00 15.30 108 GLY D C 1
ATOM 5756 O O . GLY D 1 129 ? 34.097 -24.231 15.784 1.00 15.38 108 GLY D O 1
ATOM 5757 N N . SER D 1 130 ? 31.958 -23.724 15.247 1.00 14.99 109 SER D N 1
ATOM 5758 C CA . SER D 1 130 ? 31.348 -24.428 16.371 1.00 15.35 109 SER D CA 1
ATOM 5759 C C . SER D 1 130 ? 29.860 -24.602 16.108 1.00 15.43 109 SER D C 1
ATOM 5760 O O . SER D 1 130 ? 29.316 -24.052 15.144 1.00 15.62 109 SER D O 1
ATOM 5763 N N . VAL D 1 131 ? 29.205 -25.335 17.001 1.00 15.60 110 VAL D N 1
ATOM 5764 C CA . VAL D 1 131 ? 27.761 -25.482 16.987 1.00 15.19 110 VAL D CA 1
ATOM 5765 C C . VAL D 1 131 ? 27.065 -24.127 17.128 1.00 15.01 110 VAL D C 1
ATOM 5766 O O . VAL D 1 131 ? 26.086 -23.860 16.417 1.00 14.29 110 VAL D O 1
ATOM 5770 N N . GLU D 1 132 ? 27.569 -23.282 18.031 1.00 14.49 111 GLU D N 1
ATOM 5771 C CA . GLU D 1 132 ? 27.044 -21.916 18.196 1.00 14.98 111 GLU D CA 1
ATOM 5772 C C . GLU D 1 132 ? 27.169 -21.134 16.877 1.00 14.38 111 GLU D C 1
ATOM 5773 O O . GLU D 1 132 ? 26.289 -20.345 16.530 1.00 13.82 111 GLU D O 1
ATOM 5779 N N . GLY D 1 133 ? 28.266 -21.376 16.158 1.00 13.58 112 GLY D N 1
ATOM 5780 C CA . GLY D 1 133 ? 28.555 -20.704 14.891 1.00 13.55 112 GLY D CA 1
ATOM 5781 C C . GLY D 1 133 ? 27.514 -21.057 13.844 1.00 13.26 112 GLY D C 1
ATOM 5782 O O . GLY D 1 133 ? 27.079 -20.188 13.084 1.00 12.48 112 GLY D O 1
ATOM 5783 N N . PHE D 1 134 ? 27.105 -22.331 13.827 1.00 13.08 113 PHE D N 1
ATOM 5784 C CA . PHE D 1 134 ? 26.030 -22.781 12.931 1.00 12.60 113 PHE D CA 1
ATOM 5785 C C . PHE D 1 134 ? 24.708 -22.113 13.308 1.00 11.95 113 PHE D C 1
ATOM 5786 O O . PHE D 1 134 ? 24.003 -21.588 12.440 1.00 11.88 113 PHE D O 1
ATOM 5794 N N A ASN D 1 135 ? 24.374 -22.142 14.599 0.50 11.58 114 ASN D N 1
ATOM 5795 N N B ASN D 1 135 ? 24.394 -22.147 14.598 0.50 11.53 114 ASN D N 1
ATOM 5796 C CA A ASN D 1 135 ? 23.178 -21.472 15.109 0.50 11.63 114 ASN D CA 1
ATOM 5797 C CA B ASN D 1 135 ? 23.204 -21.513 15.135 0.50 11.52 114 ASN D CA 1
ATOM 5798 C C A ASN D 1 135 ? 23.127 -20.019 14.677 0.50 11.66 114 ASN D C 1
ATOM 5799 C C B ASN D 1 135 ? 23.120 -20.031 14.743 0.50 11.62 114 ASN D C 1
ATOM 5800 O O A ASN D 1 135 ? 22.117 -19.567 14.132 0.50 11.56 114 ASN D O 1
ATOM 5801 O O B ASN D 1 135 ? 22.077 -19.575 14.270 0.50 11.66 114 ASN D O 1
ATOM 5810 N N . ASN D 1 136 ? 24.222 -19.293 14.890 1.00 11.83 115 ASN D N 1
ATOM 5811 C CA . ASN D 1 136 ? 24.284 -17.888 14.429 1.00 12.52 115 ASN D CA 1
ATOM 5812 C C . ASN D 1 136 ? 24.051 -17.722 12.904 1.00 12.21 115 ASN D C 1
ATOM 5813 O O . ASN D 1 136 ? 23.308 -16.841 12.463 1.00 12.34 115 ASN D O 1
ATOM 5818 N N . ALA D 1 137 ? 24.678 -18.569 12.105 1.00 11.82 116 ALA D N 1
ATOM 5819 C CA . ALA D 1 137 ? 24.558 -18.472 10.656 1.00 11.80 116 ALA D CA 1
ATOM 5820 C C . ALA D 1 137 ? 23.102 -18.752 10.199 1.00 11.73 116 ALA D C 1
ATOM 5821 O O . ALA D 1 137 ? 22.537 -18.019 9.382 1.00 11.55 116 ALA D O 1
ATOM 5823 N N . PHE D 1 138 ? 22.488 -19.788 10.758 1.00 11.16 117 PHE D N 1
ATOM 5824 C CA . PHE D 1 138 ? 21.123 -20.153 10.387 1.00 11.04 117 PHE D CA 1
ATOM 5825 C C . PHE D 1 138 ? 20.140 -19.042 10.737 1.00 10.84 117 PHE D C 1
ATOM 5826 O O . PHE D 1 138 ? 19.261 -18.711 9.932 1.00 10.84 117 PHE D O 1
ATOM 5834 N N . THR D 1 139 ? 20.293 -18.490 11.942 1.00 10.21 118 THR D N 1
ATOM 5835 C CA . THR D 1 139 ? 19.474 -17.386 12.456 1.00 10.42 118 THR D CA 1
ATOM 5836 C C . THR D 1 139 ? 19.663 -16.105 11.650 1.00 10.35 118 THR D C 1
ATOM 5837 O O . THR D 1 139 ? 18.686 -15.447 11.299 1.00 10.51 118 THR D O 1
ATOM 5841 N N . THR D 1 140 ? 20.918 -15.750 11.365 1.00 10.34 119 THR D N 1
ATOM 5842 C CA . THR D 1 140 ? 21.199 -14.567 10.539 1.00 10.29 119 THR D CA 1
ATOM 5843 C C . THR D 1 140 ? 20.560 -14.689 9.163 1.00 10.29 119 THR D C 1
ATOM 5844 O O . THR D 1 140 ? 19.933 -13.743 8.679 1.00 10.71 119 THR D O 1
ATOM 5848 N N . SER D 1 141 ? 20.688 -15.864 8.551 1.00 10.43 120 SER D N 1
ATOM 5849 C CA . SER D 1 141 ? 20.085 -16.106 7.245 1.00 10.46 120 SER D CA 1
ATOM 5850 C C . SER D 1 141 ? 18.559 -15.972 7.311 1.00 9.98 120 SER D C 1
ATOM 5851 O O . SER D 1 141 ? 17.969 -15.331 6.456 1.00 10.91 120 SER D O 1
ATOM 5854 N N . GLY D 1 142 ? 17.938 -16.578 8.325 1.00 9.89 121 GLY D N 1
ATOM 5855 C CA . GLY D 1 142 ? 16.493 -16.534 8.524 1.00 9.70 121 GLY D CA 1
ATOM 5856 C C . GLY D 1 142 ? 15.963 -15.128 8.690 1.00 10.38 121 GLY D C 1
ATOM 5857 O O . GLY D 1 142 ? 14.990 -14.740 8.036 1.00 10.60 121 GLY D O 1
ATOM 5858 N N . LEU D 1 143 ? 16.631 -14.350 9.539 1.00 9.72 122 LEU D N 1
ATOM 5859 C CA . LEU D 1 143 ? 16.258 -12.962 9.778 1.00 9.86 122 LEU D CA 1
ATOM 5860 C C . LEU D 1 143 ? 16.544 -11.999 8.608 1.00 9.94 122 LEU D C 1
ATOM 5861 O O . LEU D 1 143 ? 15.885 -10.966 8.478 1.00 9.75 122 LEU D O 1
ATOM 5866 N N . GLY D 1 144 ? 17.535 -12.330 7.785 1.00 9.50 123 GLY D N 1
ATOM 5867 C CA . GLY D 1 144 ? 17.949 -11.464 6.662 1.00 8.61 123 GLY D CA 1
ATOM 5868 C C . GLY D 1 144 ? 17.180 -11.664 5.358 1.00 8.32 123 GLY D C 1
ATOM 5869 O O . GLY D 1 144 ? 17.305 -10.866 4.417 1.00 7.66 123 GLY D O 1
ATOM 5870 N N . GLN D 1 145 ? 16.387 -12.730 5.281 1.00 7.42 124 GLN D N 1
ATOM 5871 C CA . GLN D 1 145 ? 15.624 -12.983 4.073 1.00 7.19 124 GLN D CA 1
ATOM 5872 C C . GLN D 1 145 ? 14.378 -12.107 4.114 1.00 7.17 124 GLN D C 1
ATOM 5873 O O . GLN D 1 145 ? 13.437 -12.394 4.858 1.00 6.99 124 GLN D O 1
ATOM 5879 N N . PHE D 1 146 ? 14.383 -11.035 3.321 1.00 6.70 125 PHE D N 1
ATOM 5880 C CA . PHE D 1 146 ? 13.285 -10.083 3.314 1.00 6.23 125 PHE D CA 1
ATOM 5881 C C . PHE D 1 146 ? 12.096 -10.656 2.503 1.00 7.08 125 PHE D C 1
ATOM 5882 O O . PHE D 1 146 ? 12.271 -11.117 1.361 1.00 7.13 125 PHE D O 1
ATOM 5890 N N . GLY D 1 147 ? 10.900 -10.656 3.103 1.00 6.05 126 GLY D N 1
ATOM 5891 C CA . GLY D 1 147 ? 9.718 -11.165 2.423 1.00 5.32 126 GLY D CA 1
ATOM 5892 C C . GLY D 1 147 ? 9.599 -12.661 2.647 1.00 5.09 126 GLY D C 1
ATOM 5893 O O . GLY D 1 147 ? 10.058 -13.173 3.673 1.00 4.57 126 GLY D O 1
ATOM 5894 N N . SER D 1 148 ? 9.010 -13.356 1.685 1.00 4.33 127 SER D N 1
ATOM 5895 C CA . SER D 1 148 ? 8.778 -14.814 1.802 1.00 5.13 127 SER D CA 1
ATOM 5896 C C . SER D 1 148 ? 9.984 -15.604 1.323 1.00 5.38 127 SER D C 1
ATOM 5897 O O . SER D 1 148 ? 10.642 -15.207 0.359 1.00 6.25 127 SER D O 1
ATOM 5900 N N . GLY D 1 149 ? 10.247 -16.755 1.940 1.00 5.64 128 GLY D N 1
ATOM 5901 C CA . GLY D 1 149 ? 11.353 -17.594 1.484 1.00 5.49 128 GLY D CA 1
ATOM 5902 C C . GLY D 1 149 ? 11.719 -18.760 2.383 1.00 5.16 128 GLY D C 1
ATOM 5903 O O . GLY D 1 149 ? 10.911 -19.222 3.188 1.00 4.60 128 GLY D O 1
ATOM 5904 N N . TRP D 1 150 ? 12.946 -19.254 2.216 1.00 5.42 129 TRP D N 1
ATOM 5905 C CA . TRP D 1 150 ? 13.392 -20.488 2.864 1.00 5.45 129 TRP D CA 1
ATOM 5906 C C . TRP D 1 150 ? 14.827 -20.305 3.316 1.00 6.29 129 TRP D C 1
ATOM 5907 O O . TRP D 1 150 ? 15.596 -19.596 2.660 1.00 6.26 129 TRP D O 1
ATOM 5918 N N . VAL D 1 151 ? 15.195 -20.969 4.413 1.00 7.00 130 VAL D N 1
ATOM 5919 C CA . VAL D 1 151 ? 16.601 -21.091 4.818 1.00 7.22 130 VAL D CA 1
ATOM 5920 C C . VAL D 1 151 ? 17.041 -22.554 4.625 1.00 7.50 130 VAL D C 1
ATOM 5921 O O . VAL D 1 151 ? 16.305 -23.483 4.964 1.00 8.34 130 VAL D O 1
ATOM 5925 N N . TRP D 1 152 ? 18.227 -22.754 4.069 1.00 7.51 131 TRP D N 1
ATOM 5926 C CA . TRP D 1 152 ? 18.745 -24.099 3.779 1.00 7.74 131 TRP D CA 1
ATOM 5927 C C . TRP D 1 152 ? 20.084 -24.359 4.452 1.00 8.38 131 TRP D C 1
ATOM 5928 O O . TRP D 1 152 ? 20.979 -23.493 4.432 1.00 7.81 131 TRP D O 1
ATOM 5939 N N . LEU D 1 153 ? 20.227 -25.552 5.024 1.00 8.28 132 LEU D N 1
ATOM 5940 C CA . LEU D 1 153 ? 21.557 -26.103 5.269 1.00 8.73 132 LEU D CA 1
ATOM 5941 C C . LEU D 1 153 ? 21.894 -26.937 4.024 1.00 8.53 132 LEU D C 1
ATOM 5942 O O . LEU D 1 153 ? 21.092 -27.761 3.594 1.00 8.85 132 LEU D O 1
ATOM 5947 N N . VAL D 1 154 ? 23.054 -26.684 3.421 1.00 8.89 133 VAL D N 1
ATOM 5948 C CA . VAL D 1 154 ? 23.435 -27.377 2.173 1.00 9.20 133 VAL D CA 1
ATOM 5949 C C . VAL D 1 154 ? 24.843 -27.944 2.257 1.00 9.80 133 VAL D C 1
ATOM 5950 O O . VAL D 1 154 ? 25.643 -27.479 3.060 1.00 9.65 133 VAL D O 1
ATOM 5954 N N . TYR D 1 155 ? 25.152 -28.938 1.425 1.00 10.70 134 TYR D N 1
ATOM 5955 C CA . TYR D 1 155 ? 26.550 -29.305 1.237 1.00 10.97 134 TYR D CA 1
ATOM 5956 C C . TYR D 1 155 ? 26.993 -28.670 -0.065 1.00 11.87 134 TYR D C 1
ATOM 5957 O O . TYR D 1 155 ? 26.340 -28.879 -1.112 1.00 11.69 134 TYR D O 1
ATOM 5966 N N . ASP D 1 156 ? 28.076 -27.894 0.007 1.00 12.11 135 ASP D N 1
ATOM 5967 C CA . ASP D 1 156 ? 28.634 -27.206 -1.145 1.00 13.86 135 ASP D CA 1
ATOM 5968 C C . ASP D 1 156 ? 29.777 -28.026 -1.762 1.00 14.77 135 ASP D C 1
ATOM 5969 O O . ASP D 1 156 ? 30.849 -28.140 -1.177 1.00 14.16 135 ASP D O 1
ATOM 5974 N N . GLU D 1 157 ? 29.515 -28.598 -2.942 1.00 16.53 136 GLU D N 1
ATOM 5975 C CA . GLU D 1 157 ? 30.438 -29.522 -3.621 1.00 18.16 136 GLU D CA 1
ATOM 5976 C C . GLU D 1 157 ? 31.771 -28.884 -4.032 1.00 18.29 136 GLU D C 1
ATOM 5977 O O . GLU D 1 157 ? 32.808 -29.535 -3.947 1.00 18.54 136 GLU D O 1
ATOM 5983 N N . ASP D 1 158 ? 31.740 -27.618 -4.445 1.00 18.83 137 ASP D N 1
ATOM 5984 C CA . ASP D 1 158 ? 32.966 -26.875 -4.776 1.00 19.33 137 ASP D CA 1
ATOM 5985 C C . ASP D 1 158 ? 33.829 -26.538 -3.539 1.00 19.37 137 ASP D C 1
ATOM 5986 O O . ASP D 1 158 ? 35.054 -26.646 -3.599 1.00 19.40 137 ASP D O 1
ATOM 5988 N N . ALA D 1 159 ? 33.194 -26.130 -2.434 1.00 18.81 138 ALA D N 1
ATOM 5989 C CA . ALA D 1 159 ? 33.910 -25.788 -1.190 1.00 18.42 138 ALA D CA 1
ATOM 5990 C C . ALA D 1 159 ? 34.279 -27.005 -0.331 1.00 17.76 138 ALA D C 1
ATOM 5991 O O . ALA D 1 159 ? 35.124 -26.907 0.555 1.00 18.24 138 ALA D O 1
ATOM 5993 N N . LYS D 1 160 ? 33.622 -28.130 -0.587 1.00 17.11 139 LYS D N 1
ATOM 5994 C CA . LYS D 1 160 ? 33.689 -29.322 0.264 1.00 16.49 139 LYS D CA 1
ATOM 5995 C C . LYS D 1 160 ? 33.377 -29.034 1.730 1.00 15.74 139 LYS D C 1
ATOM 5996 O O . LYS D 1 160 ? 34.099 -29.477 2.630 1.00 16.02 139 LYS D O 1
ATOM 6002 N N . ALA D 1 161 ? 32.277 -28.316 1.958 1.00 13.46 140 ALA D N 1
ATOM 6003 C CA . ALA D 1 161 ? 31.880 -27.887 3.301 1.00 12.87 140 ALA D CA 1
ATOM 6004 C C . ALA D 1 161 ? 30.388 -27.601 3.339 1.00 11.78 140 ALA D C 1
ATOM 6005 O O . ALA D 1 161 ? 29.773 -27.356 2.294 1.00 11.14 140 ALA D O 1
ATOM 6007 N N . LEU D 1 162 ? 29.830 -27.647 4.550 1.00 10.88 141 LEU D N 1
ATOM 6008 C CA . LEU D 1 162 ? 28.463 -27.206 4.828 1.00 10.24 141 LEU D CA 1
ATOM 6009 C C . LEU D 1 162 ? 28.371 -25.693 4.706 1.00 10.10 141 LEU D C 1
ATOM 6010 O O . LEU D 1 162 ? 29.319 -24.978 5.065 1.00 9.43 141 LEU D O 1
ATOM 6015 N N . LYS D 1 163 ? 27.231 -25.221 4.200 1.00 9.45 142 LYS D N 1
ATOM 6016 C CA . LYS D 1 163 ? 26.936 -23.796 4.107 1.00 8.86 142 LYS D CA 1
ATOM 6017 C C . LYS D 1 163 ? 25.475 -23.546 4.490 1.00 8.69 142 LYS D C 1
ATOM 6018 O O . LYS D 1 163 ? 24.610 -24.422 4.314 1.00 8.55 142 LYS D O 1
ATOM 6020 N N . VAL D 1 164 ? 25.195 -22.349 5.013 1.00 8.42 143 VAL D N 1
ATOM 6021 C CA . VAL D 1 164 ? 23.814 -21.885 5.143 1.00 8.19 143 VAL D CA 1
ATOM 6022 C C . VAL D 1 164 ? 23.566 -20.835 4.053 1.00 8.29 143 VAL D C 1
ATOM 6023 O O . VAL D 1 164 ? 24.391 -19.943 3.867 1.00 8.51 143 VAL D O 1
ATOM 6027 N N . VAL D 1 165 ? 22.447 -20.966 3.336 1.00 8.02 144 VAL D N 1
ATOM 6028 C CA . VAL D 1 165 ? 22.007 -20.015 2.311 1.00 8.80 144 VAL D CA 1
ATOM 6029 C C . VAL D 1 165 ? 20.485 -19.852 2.424 1.00 8.85 144 VAL D C 1
ATOM 6030 O O . VAL D 1 165 ? 19.764 -20.796 2.821 1.00 9.20 144 VAL D O 1
ATOM 6034 N N . SER D 1 166 ? 19.993 -18.662 2.091 1.00 8.83 145 SER D N 1
ATOM 6035 C CA . SER D 1 166 ? 18.549 -18.440 2.040 1.00 9.46 145 SER D CA 1
ATOM 6036 C C . SER D 1 166 ? 18.115 -18.266 0.581 1.00 9.14 145 SER D C 1
ATOM 6037 O O . SER D 1 166 ? 18.941 -17.954 -0.275 1.00 8.87 145 SER D O 1
ATOM 6040 N N . THR D 1 167 ? 16.835 -18.527 0.312 1.00 9.14 146 THR D N 1
ATOM 6041 C CA . THR D 1 167 ? 16.220 -18.256 -0.983 1.00 8.67 146 THR D CA 1
ATOM 6042 C C . THR D 1 167 ? 14.898 -17.490 -0.853 1.00 8.43 146 THR D C 1
ATOM 6043 O O . THR D 1 167 ? 14.228 -17.544 0.197 1.00 8.58 146 THR D O 1
ATOM 6047 N N . ALA D 1 168 ? 14.512 -16.822 -1.937 1.00 7.53 147 ALA D N 1
ATOM 6048 C CA . ALA D 1 168 ? 13.231 -16.098 -2.019 1.00 7.35 147 ALA D CA 1
ATOM 6049 C C . ALA D 1 168 ? 12.111 -16.984 -2.556 1.00 7.14 147 ALA D C 1
ATOM 6050 O O . ALA D 1 168 ? 12.324 -17.764 -3.494 1.00 6.95 147 ALA D O 1
ATOM 6052 N N . ASN D 1 169 ? 10.915 -16.809 -1.999 1.00 5.88 148 ASN D N 1
ATOM 6053 C CA . ASN D 1 169 ? 9.672 -17.346 -2.576 1.00 5.74 148 ASN D CA 1
ATOM 6054 C C . ASN D 1 169 ? 9.718 -18.865 -2.734 1.00 6.28 148 ASN D C 1
ATOM 6055 O O . ASN D 1 169 ? 9.717 -19.568 -1.725 1.00 6.09 148 ASN D O 1
ATOM 6060 N N . ALA D 1 170 ? 9.791 -19.384 -3.959 1.00 5.22 149 ALA D N 1
ATOM 6061 C CA . ALA D 1 170 ? 9.826 -20.835 -4.131 1.00 6.37 149 ALA D CA 1
ATOM 6062 C C . ALA D 1 170 ? 11.221 -21.379 -4.519 1.00 6.38 149 ALA D C 1
ATOM 6063 O O . ALA D 1 170 ? 11.374 -22.589 -4.756 1.00 5.47 149 ALA D O 1
ATOM 6065 N N . ASP D 1 171 ? 12.207 -20.482 -4.600 1.00 6.16 150 ASP D N 1
ATOM 6066 C CA . ASP D 1 171 ? 13.570 -20.842 -4.995 1.00 7.28 150 ASP D CA 1
ATOM 6067 C C . ASP D 1 171 ? 14.169 -21.832 -3.984 1.00 7.20 150 ASP D C 1
ATOM 6068 O O . ASP D 1 171 ? 13.822 -21.812 -2.798 1.00 6.99 150 ASP D O 1
ATOM 6073 N N . SER D 1 172 ? 15.069 -22.694 -4.465 1.00 7.51 151 SER D N 1
ATOM 6074 C CA . SER D 1 172 ? 15.670 -23.742 -3.647 1.00 7.23 151 SER D CA 1
ATOM 6075 C C . SER D 1 172 ? 17.016 -24.095 -4.278 1.00 7.62 151 SER D C 1
ATOM 6076 O O . SER D 1 172 ? 17.251 -23.732 -5.427 1.00 7.65 151 SER D O 1
ATOM 6079 N N . PRO D 1 173 ? 17.888 -24.826 -3.541 1.00 7.80 152 PRO D N 1
ATOM 6080 C CA . PRO D 1 173 ? 19.145 -25.373 -4.074 1.00 8.06 152 PRO D CA 1
ATOM 6081 C C . PRO D 1 173 ? 18.989 -26.290 -5.300 1.00 9.02 152 PRO D C 1
ATOM 6082 O O . PRO D 1 173 ? 19.990 -26.543 -6.000 1.00 9.44 152 PRO D O 1
ATOM 6086 N N . LEU D 1 174 ? 17.782 -26.790 -5.582 1.00 9.49 153 LEU D N 1
ATOM 6087 C CA . LEU D 1 174 ? 17.569 -27.522 -6.844 1.00 10.24 153 LEU D CA 1
ATOM 6088 C C . LEU D 1 174 ? 18.026 -26.694 -8.049 1.00 10.58 153 LEU D C 1
ATOM 6089 O O . LEU D 1 174 ? 18.395 -27.254 -9.073 1.00 9.66 153 LEU D O 1
ATOM 6094 N N . LEU D 1 175 ? 18.019 -25.365 -7.896 1.00 10.67 154 LEU D N 1
ATOM 6095 C CA . LEU D 1 175 ? 18.334 -24.434 -8.994 1.00 11.03 154 LEU D CA 1
ATOM 6096 C C . LEU D 1 175 ? 19.832 -24.121 -9.153 1.00 11.68 154 LEU D C 1
ATOM 6097 O O . LEU D 1 175 ? 20.232 -23.461 -10.111 1.00 11.40 154 LEU D O 1
ATOM 6102 N N . THR D 1 176 ? 20.646 -24.574 -8.203 1.00 12.32 155 THR D N 1
ATOM 6103 C CA . THR D 1 176 ? 22.078 -24.248 -8.163 1.00 13.35 155 THR D CA 1
ATOM 6104 C C . THR D 1 176 ? 22.957 -25.506 -8.242 1.00 13.61 155 THR D C 1
ATOM 6105 O O . THR D 1 176 ? 22.934 -26.334 -7.324 1.00 14.23 155 THR D O 1
ATOM 6109 N N . GLN D 1 177 ? 23.731 -25.660 -9.323 1.00 13.84 156 GLN D N 1
ATOM 6110 C CA . GLN D 1 177 ? 24.651 -26.796 -9.450 1.00 13.74 156 GLN D CA 1
ATOM 6111 C C . GLN D 1 177 ? 25.683 -26.831 -8.300 1.00 13.71 156 GLN D C 1
ATOM 6112 O O . GLN D 1 177 ? 26.135 -25.794 -7.819 1.00 13.57 156 GLN D O 1
ATOM 6114 N N . GLY D 1 178 ? 26.019 -28.033 -7.847 1.00 13.60 157 GLY D N 1
ATOM 6115 C CA . GLY D 1 178 ? 27.018 -28.214 -6.800 1.00 13.29 157 GLY D CA 1
ATOM 6116 C C . GLY D 1 178 ? 26.536 -27.862 -5.407 1.00 13.16 157 GLY D C 1
ATOM 6117 O O . GLY D 1 178 ? 27.346 -27.637 -4.496 1.00 13.45 157 GLY D O 1
ATOM 6118 N N . GLN D 1 179 ? 25.221 -27.828 -5.223 1.00 12.46 158 GLN D N 1
ATOM 6119 C CA . GLN D 1 179 ? 24.672 -27.463 -3.931 1.00 11.92 158 GLN D CA 1
ATOM 6120 C C . GLN D 1 179 ? 23.618 -28.503 -3.564 1.00 11.32 158 GLN D C 1
ATOM 6121 O O . GLN D 1 179 ? 22.536 -28.545 -4.150 1.00 11.05 158 GLN D O 1
ATOM 6127 N N . LEU D 1 180 ? 23.972 -29.356 -2.607 1.00 10.78 159 LEU D N 1
ATOM 6128 C CA . LEU D 1 180 ? 23.131 -30.458 -2.168 1.00 10.16 159 LEU D CA 1
ATOM 6129 C C . LEU D 1 180 ? 22.289 -30.032 -0.945 1.00 9.40 159 LEU D C 1
ATOM 6130 O O . LEU D 1 180 ? 22.852 -29.775 0.116 1.00 8.98 159 LEU D O 1
ATOM 6135 N N . PRO D 1 181 ? 20.944 -29.978 -1.079 1.00 8.94 160 PRO D N 1
ATOM 6136 C CA . PRO D 1 181 ? 20.188 -29.562 0.117 1.00 8.70 160 PRO D CA 1
ATOM 6137 C C . PRO D 1 181 ? 20.083 -30.652 1.186 1.00 8.42 160 PRO D C 1
ATOM 6138 O O . PRO D 1 181 ? 20.013 -31.844 0.865 1.00 8.32 160 PRO D O 1
ATOM 6142 N N . LEU D 1 182 ? 20.064 -30.233 2.450 1.00 8.70 161 LEU D N 1
ATOM 6143 C CA . LEU D 1 182 ? 20.125 -31.171 3.599 1.00 8.09 161 LEU D CA 1
ATOM 6144 C C . LEU D 1 182 ? 18.995 -30.971 4.573 1.00 8.40 161 LEU D C 1
ATOM 6145 O O . LEU D 1 182 ? 18.504 -31.938 5.143 1.00 8.20 161 LEU D O 1
ATOM 6150 N N . ALA D 1 183 ? 18.627 -29.711 4.809 1.00 7.63 162 ALA D N 1
ATOM 6151 C CA . ALA D 1 183 ? 17.483 -29.385 5.640 1.00 8.53 162 ALA D CA 1
ATOM 6152 C C . ALA D 1 183 ? 16.996 -27.984 5.305 1.00 8.10 162 ALA D C 1
ATOM 6153 O O . ALA D 1 183 ? 17.775 -27.149 4.824 1.00 8.61 162 ALA D O 1
ATOM 6155 N N . THR D 1 184 ? 15.717 -27.727 5.555 1.00 7.84 163 THR D N 1
ATOM 6156 C CA . THR D 1 184 ? 15.163 -26.401 5.328 1.00 7.50 163 THR D CA 1
ATOM 6157 C C . THR D 1 184 ? 14.223 -25.929 6.441 1.00 7.65 163 THR D C 1
ATOM 6158 O O . THR D 1 184 ? 13.573 -26.744 7.107 1.00 7.56 163 THR D O 1
ATOM 6162 N N . MET D 1 185 ? 14.203 -24.607 6.621 1.00 6.78 164 MET D N 1
ATOM 6163 C CA . MET D 1 185 ? 13.281 -23.890 7.514 1.00 7.05 164 MET D CA 1
ATOM 6164 C C . MET D 1 185 ? 12.476 -22.900 6.668 1.00 6.64 164 MET D C 1
ATOM 6165 O O . MET D 1 185 ? 13.025 -22.000 6.034 1.00 6.95 164 MET D O 1
ATOM 6170 N N . ASP D 1 186 ? 11.168 -23.108 6.629 1.00 6.95 165 ASP D N 1
ATOM 6171 C CA . ASP D 1 186 ? 10.251 -22.218 5.914 1.00 6.57 165 ASP D CA 1
ATOM 6172 C C . ASP D 1 186 ? 10.183 -20.884 6.655 1.00 5.99 165 ASP D C 1
ATOM 6173 O O . ASP D 1 186 ? 9.918 -20.879 7.853 1.00 6.63 165 ASP D O 1
ATOM 6178 N N . VAL D 1 187 ? 10.392 -19.760 5.963 1.00 5.94 166 VAL D N 1
ATOM 6179 C CA . VAL D 1 187 ? 10.200 -18.440 6.621 1.00 6.08 166 VAL D CA 1
ATOM 6180 C C . VAL D 1 187 ? 9.163 -17.568 5.921 1.00 5.95 166 VAL D C 1
ATOM 6181 O O . VAL D 1 187 ? 9.066 -16.382 6.224 1.00 6.22 166 VAL D O 1
ATOM 6185 N N . TRP D 1 188 ? 8.386 -18.136 4.995 1.00 6.03 167 TRP D N 1
ATOM 6186 C CA . TRP D 1 188 ? 7.088 -17.488 4.669 1.00 5.59 167 TRP D CA 1
ATOM 6187 C C . TRP D 1 188 ? 6.370 -17.197 5.979 1.00 6.43 167 TRP D C 1
ATOM 6188 O O . TRP D 1 188 ? 6.446 -17.998 6.922 1.00 6.32 167 TRP D O 1
ATOM 6199 N N . GLU D 1 189 ? 5.677 -16.059 6.053 1.00 6.30 168 GLU D N 1
ATOM 6200 C CA . GLU D 1 189 ? 4.988 -15.676 7.300 1.00 6.35 168 GLU D CA 1
ATOM 6201 C C . GLU D 1 189 ? 3.964 -16.724 7.765 1.00 6.90 168 GLU D C 1
ATOM 6202 O O . GLU D 1 189 ? 3.808 -16.965 8.980 1.00 6.03 168 GLU D O 1
ATOM 6208 N N . HIS D 1 190 ? 3.272 -17.353 6.813 1.00 6.52 169 HIS D N 1
ATOM 6209 C CA . HIS D 1 190 ? 2.315 -18.422 7.197 1.00 7.26 169 HIS D CA 1
ATOM 6210 C C . HIS D 1 190 ? 2.939 -19.579 7.984 1.00 6.64 169 HIS D C 1
ATOM 6211 O O . HIS D 1 190 ? 2.246 -20.314 8.680 1.00 7.24 169 HIS D O 1
ATOM 6218 N N . ALA D 1 191 ? 4.251 -19.735 7.904 1.00 6.61 170 ALA D N 1
ATOM 6219 C CA . ALA D 1 191 ? 4.897 -20.854 8.573 1.00 6.44 170 ALA D CA 1
ATOM 6220 C C . ALA D 1 191 ? 4.899 -20.669 10.096 1.00 6.50 170 ALA D C 1
ATOM 6221 O O . ALA D 1 191 ? 5.046 -21.639 10.852 1.00 6.27 170 ALA D O 1
ATOM 6223 N N . TYR D 1 192 ? 4.753 -19.423 10.538 1.00 6.77 171 TYR D N 1
ATOM 6224 C CA . TYR D 1 192 ? 4.908 -19.131 11.959 1.00 7.33 171 TYR D CA 1
ATOM 6225 C C . TYR D 1 192 ? 3.863 -18.201 12.574 1.00 7.16 171 TYR D C 1
ATOM 6226 O O . TYR D 1 192 ? 3.732 -18.157 13.803 1.00 7.34 171 TYR D O 1
ATOM 6235 N N . TYR D 1 193 ? 3.110 -17.483 11.741 1.00 6.48 172 TYR D N 1
ATOM 6236 C CA . TYR D 1 193 ? 2.368 -16.319 12.248 1.00 6.65 172 TYR D CA 1
ATOM 6237 C C . TYR D 1 193 ? 1.331 -16.671 13.333 1.00 7.16 172 TYR D C 1
ATOM 6238 O O . TYR D 1 193 ? 1.162 -15.923 14.296 1.00 7.27 172 TYR D O 1
ATOM 6247 N N . LEU D 1 194 ? 0.600 -17.767 13.135 1.00 7.60 173 LEU D N 1
ATOM 6248 C CA . LEU D 1 194 ? -0.474 -18.109 14.073 1.00 8.53 173 LEU D CA 1
ATOM 6249 C C . LEU D 1 194 ? 0.073 -18.322 15.483 1.00 8.36 173 LEU D C 1
ATOM 6250 O O . LEU D 1 194 ? -0.609 -18.034 16.451 1.00 7.94 173 LEU D O 1
ATOM 6255 N N . ASP D 1 195 ? 1.309 -18.809 15.581 1.00 8.34 174 ASP D N 1
ATOM 6256 C CA . ASP D 1 195 ? 1.919 -19.066 16.881 1.00 9.14 174 ASP D CA 1
ATOM 6257 C C . ASP D 1 195 ? 2.843 -17.961 17.355 1.00 8.92 174 ASP D C 1
ATOM 6258 O O . ASP D 1 195 ? 2.985 -17.740 18.558 1.00 9.71 174 ASP D O 1
ATOM 6263 N N . TYR D 1 196 ? 3.517 -17.287 16.428 1.00 9.24 175 TYR D N 1
ATOM 6264 C CA . TYR D 1 196 ? 4.587 -16.378 16.837 1.00 8.75 175 TYR D CA 1
ATOM 6265 C C . TYR D 1 196 ? 4.376 -14.951 16.367 1.00 8.57 175 TYR D C 1
ATOM 6266 O O . TYR D 1 196 ? 5.210 -14.103 16.646 1.00 7.69 175 TYR D O 1
ATOM 6275 N N . LEU D 1 197 ? 3.275 -14.714 15.635 1.00 8.39 176 LEU D N 1
ATOM 6276 C CA . LEU D 1 197 ? 2.932 -13.391 15.125 1.00 8.18 176 LEU D CA 1
ATOM 6277 C C . LEU D 1 197 ? 4.103 -12.846 14.304 1.00 9.11 176 LEU D C 1
ATOM 6278 O O . LEU D 1 197 ? 4.689 -13.586 13.511 1.00 7.75 176 LEU D O 1
ATOM 6283 N N . ASN D 1 198 ? 4.460 -11.575 14.488 1.00 9.46 177 ASN D N 1
ATOM 6284 C CA . ASN D 1 198 ? 5.567 -11.016 13.705 1.00 9.39 177 ASN D CA 1
ATOM 6285 C C . ASN D 1 198 ? 6.957 -11.340 14.270 1.00 9.98 177 ASN D C 1
ATOM 6286 O O . ASN D 1 198 ? 7.976 -10.873 13.729 1.00 10.87 177 ASN D O 1
ATOM 6291 N N . LEU D 1 199 ? 7.021 -12.150 15.331 1.00 9.71 178 LEU D N 1
ATOM 6292 C CA . LEU D 1 199 ? 8.307 -12.449 15.958 1.00 10.13 178 LEU D CA 1
ATOM 6293 C C . LEU D 1 199 ? 9.030 -13.612 15.273 1.00 9.98 178 LEU D C 1
ATOM 6294 O O . LEU D 1 199 ? 9.142 -14.702 15.835 1.00 9.47 178 LEU D O 1
ATOM 6299 N N . ARG D 1 200 ? 9.517 -13.375 14.059 1.00 9.75 179 ARG D N 1
ATOM 6300 C CA . ARG D 1 200 ? 10.193 -14.426 13.287 1.00 10.53 179 ARG D CA 1
ATOM 6301 C C . ARG D 1 200 ? 11.373 -15.024 14.064 1.00 10.52 179 ARG D C 1
ATOM 6302 O O . ARG D 1 200 ? 11.621 -16.225 14.016 1.00 10.59 179 ARG D O 1
ATOM 6310 N N . LYS D 1 201 ? 12.097 -14.168 14.775 1.00 10.97 180 LYS D N 1
ATOM 6311 C CA . LYS D 1 201 ? 13.239 -14.590 15.590 1.00 11.39 180 LYS D CA 1
ATOM 6312 C C . LYS D 1 201 ? 12.845 -15.649 16.638 1.00 10.32 180 LYS D C 1
ATOM 6313 O O . LYS D 1 201 ? 13.580 -16.626 16.827 1.00 10.67 180 LYS D O 1
ATOM 6319 N N . LYS D 1 202 ? 11.699 -15.483 17.313 1.00 9.41 181 LYS D N 1
ATOM 6320 C CA . LYS D 1 202 ? 11.288 -16.499 18.299 1.00 8.49 181 LYS D CA 1
ATOM 6321 C C . LYS D 1 202 ? 11.077 -17.851 17.610 1.00 7.60 181 LYS D C 1
ATOM 6322 O O . LYS D 1 202 ? 11.491 -18.885 18.134 1.00 7.02 181 LYS D O 1
ATOM 6324 N N . TYR D 1 203 ? 10.441 -17.840 16.438 1.00 7.13 182 TYR D N 1
ATOM 6325 C CA . TYR D 1 203 ? 10.222 -19.076 15.651 1.00 7.35 182 TYR D CA 1
ATOM 6326 C C . TYR D 1 203 ? 11.528 -19.757 15.240 1.00 7.09 182 TYR D C 1
ATOM 6327 O O . TYR D 1 203 ? 11.624 -20.967 15.321 1.00 7.63 182 TYR D O 1
ATOM 6336 N N . ILE D 1 204 ? 12.516 -18.995 14.774 1.00 6.91 183 ILE D N 1
ATOM 6337 C CA . ILE D 1 204 ? 13.809 -19.582 14.328 1.00 6.86 183 ILE D CA 1
ATOM 6338 C C . ILE D 1 204 ? 14.530 -20.204 15.554 1.00 7.80 183 ILE D C 1
ATOM 6339 O O . ILE D 1 204 ? 15.114 -21.294 15.463 1.00 8.51 183 ILE D O 1
ATOM 6344 N N . ASP D 1 205 ? 14.456 -19.519 16.699 1.00 8.15 184 ASP D N 1
ATOM 6345 C CA . ASP D 1 205 ? 15.033 -20.024 17.952 1.00 8.78 184 ASP D CA 1
ATOM 6346 C C . ASP D 1 205 ? 14.417 -21.370 18.327 1.00 8.75 184 ASP D C 1
ATOM 6347 O O . ASP D 1 205 ? 15.136 -22.292 18.695 1.00 7.95 184 ASP D O 1
ATOM 6352 N N . VAL D 1 206 ? 13.085 -21.458 18.244 1.00 8.92 185 VAL D N 1
ATOM 6353 C CA . VAL D 1 206 ? 12.375 -22.697 18.506 1.00 8.99 185 VAL D CA 1
ATOM 6354 C C . VAL D 1 206 ? 12.738 -23.810 17.501 1.00 9.18 185 VAL D C 1
ATOM 6355 O O . VAL D 1 206 ? 12.942 -24.963 17.895 1.00 9.08 185 VAL D O 1
ATOM 6359 N N . PHE D 1 207 ? 12.805 -23.466 16.212 1.00 9.02 186 PHE D N 1
ATOM 6360 C CA . PHE D 1 207 ? 13.211 -24.416 15.185 1.00 8.49 186 PHE D CA 1
ATOM 6361 C C . PHE D 1 207 ? 14.562 -25.049 15.546 1.00 8.55 186 PHE D C 1
ATOM 6362 O O . PHE D 1 207 ? 14.701 -26.261 15.544 1.00 8.81 186 PHE D O 1
ATOM 6370 N N . LEU D 1 208 ? 15.538 -24.211 15.874 1.00 8.48 187 LEU D N 1
ATOM 6371 C CA . LEU D 1 208 ? 16.887 -24.667 16.194 1.00 8.71 187 LEU D CA 1
ATOM 6372 C C . LEU D 1 208 ? 17.017 -25.403 17.546 1.00 8.74 187 LEU D C 1
ATOM 6373 O O . LEU D 1 208 ? 17.812 -26.330 17.674 1.00 8.53 187 LEU D O 1
ATOM 6378 N N . GLU D 1 209 ? 16.242 -24.983 18.539 1.00 8.99 188 GLU D N 1
ATOM 6379 C CA . GLU D 1 209 ? 16.313 -25.579 19.872 1.00 10.26 188 GLU D CA 1
ATOM 6380 C C . GLU D 1 209 ? 15.541 -26.896 19.967 1.00 10.07 188 GLU D C 1
ATOM 6381 O O . GLU D 1 209 ? 15.934 -27.813 20.708 1.00 9.31 188 GLU D O 1
ATOM 6387 N N . HIS D 1 210 ? 14.439 -26.982 19.221 1.00 9.30 189 HIS D N 1
ATOM 6388 C CA . HIS D 1 210 ? 13.464 -28.030 19.457 1.00 9.33 189 HIS D CA 1
ATOM 6389 C C . HIS D 1 210 ? 12.986 -28.827 18.246 1.00 8.84 189 HIS D C 1
ATOM 6390 O O . HIS D 1 210 ? 12.360 -29.866 18.446 1.00 9.40 189 HIS D O 1
ATOM 6397 N N . LEU D 1 211 ? 13.244 -28.366 17.015 1.00 8.79 190 LEU D N 1
ATOM 6398 C CA . LEU D 1 211 ? 12.605 -29.016 15.837 1.00 8.41 190 LEU D CA 1
ATOM 6399 C C . LEU D 1 211 ? 13.557 -29.639 14.814 1.00 8.25 190 LEU D C 1
ATOM 6400 O O . LEU D 1 211 ? 13.256 -30.707 14.286 1.00 8.06 190 LEU D O 1
ATOM 6405 N N . LEU D 1 212 ? 14.675 -28.969 14.515 1.00 8.15 191 LEU D N 1
ATOM 6406 C CA . LEU D 1 212 ? 15.573 -29.421 13.422 1.00 8.16 191 LEU D CA 1
ATOM 6407 C C . LEU D 1 212 ? 15.961 -30.890 13.535 1.00 8.35 191 LEU D C 1
ATOM 6408 O O . LEU D 1 212 ? 16.422 -31.336 14.580 1.00 8.95 191 LEU D O 1
ATOM 6413 N N . ASN D 1 213 ? 15.777 -31.628 12.440 1.00 8.15 192 ASN D N 1
ATOM 6414 C CA . ASN D 1 213 ? 16.021 -33.070 12.384 1.00 8.16 192 ASN D CA 1
ATOM 6415 C C . ASN D 1 213 ? 17.413 -33.389 11.834 1.00 8.83 192 ASN D C 1
ATOM 6416 O O . ASN D 1 213 ? 17.649 -33.432 10.611 1.00 8.59 192 ASN D O 1
ATOM 6421 N N . TRP D 1 214 ? 18.334 -33.612 12.754 1.00 9.61 193 TRP D N 1
ATOM 6422 C CA . TRP D 1 214 ? 19.717 -33.900 12.394 1.00 10.36 193 TRP D CA 1
ATOM 6423 C C . TRP D 1 214 ? 19.878 -35.280 11.752 1.00 10.79 193 TRP D C 1
ATOM 6424 O O . TRP D 1 214 ? 20.774 -35.471 10.935 1.00 10.47 193 TRP D O 1
ATOM 6435 N N . ASP D 1 215 ? 19.016 -36.230 12.120 1.00 11.60 194 ASP D N 1
ATOM 6436 C CA . ASP D 1 215 ? 18.999 -37.563 11.477 1.00 12.97 194 ASP D CA 1
ATOM 6437 C C . ASP D 1 215 ? 18.745 -37.485 9.963 1.00 12.66 194 ASP D C 1
ATOM 6438 O O . ASP D 1 215 ? 19.293 -38.277 9.197 1.00 12.90 194 ASP D O 1
ATOM 6443 N N . PHE D 1 216 ? 17.888 -36.554 9.546 1.00 12.16 195 PHE D N 1
ATOM 6444 C CA . PHE D 1 216 ? 17.622 -36.309 8.126 1.00 11.59 195 PHE D CA 1
ATOM 6445 C C . PHE D 1 216 ? 18.859 -35.714 7.407 1.00 11.56 195 PHE D C 1
ATOM 6446 O O . PHE D 1 216 ? 19.224 -36.149 6.294 1.00 10.92 195 PHE D O 1
ATOM 6454 N N . VAL D 1 217 ? 19.494 -34.737 8.054 1.00 10.95 196 VAL D N 1
ATOM 6455 C CA . VAL D 1 217 ? 20.727 -34.125 7.564 1.00 11.01 196 VAL D CA 1
ATOM 6456 C C . VAL D 1 217 ? 21.817 -35.202 7.403 1.00 11.77 196 VAL D C 1
ATOM 6457 O O . VAL D 1 217 ? 22.404 -35.344 6.324 1.00 11.06 196 VAL D O 1
ATOM 6461 N N . LEU D 1 218 ? 22.061 -35.962 8.470 1.00 12.26 197 LEU D N 1
ATOM 6462 C CA . LEU D 1 218 ? 23.089 -37.013 8.459 1.00 13.34 197 LEU D CA 1
ATOM 6463 C C . LEU D 1 218 ? 22.786 -38.098 7.412 1.00 13.66 197 LEU D C 1
ATOM 6464 O O . LEU D 1 218 ? 23.686 -38.568 6.713 1.00 14.69 197 LEU D O 1
ATOM 6469 N N . GLY D 1 219 ? 21.517 -38.474 7.304 1.00 14.12 198 GLY D N 1
ATOM 6470 C CA . GLY D 1 219 ? 21.059 -39.414 6.276 1.00 14.85 198 GLY D CA 1
ATOM 6471 C C . GLY D 1 219 ? 21.325 -38.940 4.857 1.00 15.07 198 GLY D C 1
ATOM 6472 O O . GLY D 1 219 ? 21.805 -39.726 4.023 1.00 15.26 198 GLY D O 1
ATOM 6473 N N . ARG D 1 220 ? 21.032 -37.665 4.590 1.00 14.89 199 ARG D N 1
ATOM 6474 C CA . ARG D 1 220 ? 21.252 -37.050 3.265 1.00 15.71 199 ARG D CA 1
ATOM 6475 C C . ARG D 1 220 ? 22.736 -37.103 2.868 1.00 15.59 199 ARG D C 1
ATOM 6476 O O . ARG D 1 220 ? 23.086 -37.365 1.701 1.00 16.09 199 ARG D O 1
ATOM 6484 N N . LEU D 1 221 ? 23.596 -36.854 3.851 1.00 15.61 200 LEU D N 1
ATOM 6485 C CA . LEU D 1 221 ? 25.030 -36.817 3.640 1.00 15.80 200 LEU D CA 1
ATOM 6486 C C . LEU D 1 221 ? 25.573 -38.225 3.400 1.00 16.66 200 LEU D C 1
ATOM 6487 O O . LEU D 1 221 ? 26.411 -38.417 2.519 1.00 16.56 200 LEU D O 1
ATOM 6492 N N . GLU D 1 222 ? 25.077 -39.194 4.172 1.00 17.45 201 GLU D N 1
ATOM 6493 C CA . GLU D 1 222 ? 25.439 -40.608 3.997 1.00 19.10 201 GLU D CA 1
ATOM 6494 C C . GLU D 1 222 ? 24.995 -41.130 2.618 1.00 19.48 201 GLU D C 1
ATOM 6495 O O . GLU D 1 222 ? 25.785 -41.756 1.904 1.00 19.93 201 GLU D O 1
ATOM 6501 N N . ASP D 1 223 ? 23.750 -40.848 2.244 1.00 20.34 202 ASP D N 1
ATOM 6502 C CA . ASP D 1 223 ? 23.237 -41.192 0.912 1.00 21.45 202 ASP D CA 1
ATOM 6503 C C . ASP D 1 223 ? 24.099 -40.625 -0.222 1.00 21.85 202 ASP D C 1
ATOM 6504 O O . ASP D 1 223 ? 24.301 -41.288 -1.242 1.00 21.94 202 ASP D O 1
ATOM 6509 N N . ALA D 1 224 ? 24.611 -39.409 -0.045 1.00 21.99 203 ALA D N 1
ATOM 6510 C CA . ALA D 1 224 ? 25.388 -38.764 -1.103 1.00 22.40 203 ALA D CA 1
ATOM 6511 C C . ALA D 1 224 ? 26.833 -39.256 -1.175 1.00 22.39 203 ALA D C 1
ATOM 6512 O O . ALA D 1 224 ? 27.553 -38.916 -2.110 1.00 22.55 203 ALA D O 1
ATOM 6514 N N . GLY D 1 225 ? 27.256 -40.041 -0.186 1.00 22.51 204 GLY D N 1
ATOM 6515 C CA . GLY D 1 225 ? 28.628 -40.553 -0.133 1.00 22.83 204 GLY D CA 1
ATOM 6516 C C . GLY D 1 225 ? 29.621 -39.603 0.523 1.00 23.35 204 GLY D C 1
ATOM 6517 O O . GLY D 1 225 ? 30.823 -39.865 0.523 1.00 22.87 204 GLY D O 1
ATOM 6518 N N . VAL D 1 226 ? 29.118 -38.504 1.089 1.00 23.31 205 VAL D N 1
ATOM 6519 C CA . VAL D 1 226 ? 29.960 -37.509 1.768 1.00 23.57 205 VAL D CA 1
ATOM 6520 C C . VAL D 1 226 ? 30.440 -38.006 3.136 1.00 24.31 205 VAL D C 1
ATOM 6521 O O . VAL D 1 226 ? 31.579 -37.754 3.534 1.00 24.57 205 VAL D O 1
ATOM 6525 N N . LEU D 1 227 ? 29.565 -38.695 3.865 1.00 25.04 206 LEU D N 1
ATOM 6526 C CA . LEU D 1 227 ? 29.913 -39.228 5.181 1.00 25.49 206 LEU D CA 1
ATOM 6527 C C . LEU D 1 227 ? 29.596 -40.706 5.273 1.00 25.54 206 LEU D C 1
ATOM 6528 O O . LEU D 1 227 ? 30.033 -41.370 6.206 1.00 25.94 206 LEU D O 1
#

Nearest PDB structures (foldseek):
  3js4-assembly4_D  TM=1.003E+00  e=7.501E-40  Anaplasma phagocytophilum str. HZ
  3esf-assembly2_D  TM=9.291E-01  e=9.453E-19  Trypanosoma brucei
  2gpc-assembly1_B  TM=9.308E-01  e=3.705E-18  Trypanosoma cruzi
  1qnm-assembly1_B-2  TM=8.462E-01  e=1.017E-17  Homo sapiens
  8vhw-assembly1_B  TM=8.659E-01  e=1.145E-17  Homo sapiens

Radius of gyration: 33.04 Å; Cα contacts (8 Å, |Δi|>4): 1398; chains: 4; bounding box: 71×75×84 Å

B-factor: mean 12.3, std 5.91, range [2.0, 47.22]

Sequence (826 aa):
SMFELSDLPYEGLEPYISSHLLDRHYNGHHKTYVDVLNKLVVGTEFEGLGNESLGDIVVKAHNSGSAGRAIFNNAAQIWNHDFYWQSMKPNGGGNPPEKLREMIEHSFGSVEGFNNAFTTSGLGQFGSGWVWLVYDEDAKALKVVSTANADSPLLTQGQLPLATMDVWEHAYYLDYLNLRKKYIDVFLEHLLNWDFVLGRLEDAGVLSMFELSDLPYEGLEPYISSHLLDRHYNGHHKTYVDVLNKLVVGTEFEGLGNESLGDDIVVKAHNSGSAGRAIFNNAAQIWNHDFYWQSMKPNGGGNPPEKLREMIEHSFGSVEGFNNAFTTSGLGQFGSGWVWLVYDEDAKALKVVSTANADSPLLTQGQLPLATMDVWEHAYYLDYLNLRKKYIDVFLEHLLNWDFVLGRLEDAGVLMFELSDLPYEGLEPYISSHLLDRHYNGHHKTYVDVLNKLVVGTEFEGLGNESLGDIVVKAHNSGSAGRAIFNNAAQIWNHDFYWQSMKPNGGGNPPEKLREMIEHSFGSVEGFNNAFTTSGLGQFGSGWVWLVYDEDAKALKVVSTANADSPLLTQGQLPLATMDVWEHAYYLDYLNLRKKYIDVFLEHLLNWDFVLGRLEDAGVLMFELSDLPYEGLEEPYIISSHLLDRHYNGHHKTYVDVLNKLVVGTEFEGLGNESLGDIVVKAHNSGSAGRAIFNNAAQIWNHDFYWQSMKPNGGGNPPEKLREMIEHSFGSVEGFNNNAFTTSGLGQFGSGWVWLVYDEDAKALKVVSTANADSPLLTQGQLPLATMDVWEHAYYLDYLNLRKKYIDVFLEHLLNWDFVLGRLEDAGVL

Solvent-accessible surface area: 35723 Å² total; per-residue (Å²): 114,146,6,122,46,51,133,34,83,27,180,11,4,97,109,65,6,33,73,97,0,12,68,62,4,25,75,9,18,0,106,67,26,10,64,39,0,38,134,64,7,102,72,54,132,13,93,41,65,7,38,156,18,4,22,92,1,1,60,110,0,82,122,62,27,97,92,4,136,51,14,13,22,17,0,1,0,0,44,1,0,33,8,1,8,78,0,1,66,63,147,9,14,45,122,15,46,91,70,0,118,127,34,0,66,133,26,36,60,46,37,123,22,2,53,87,35,0,20,94,21,0,87,57,28,50,2,2,0,0,0,0,0,0,16,34,87,137,50,133,9,1,79,27,34,43,20,39,40,1,50,4,2,53,58,70,105,29,32,40,8,0,0,0,0,0,0,10,9,1,1,6,1,39,48,28,42,34,94,30,105,121,0,0,40,22,0,18,102,72,1,2,20,15,85,34,0,33,26,61,0,90,126,55,62,44,97,108,145,7,114,42,45,133,35,86,21,178,15,4,105,106,68,6,32,68,100,0,13,66,63,4,24,76,10,16,0,108,63,28,10,58,45,0,34,130,66,6,98,73,50,139,14,95,39,68,5,32,156,26,4,20,79,1,0,59,91,2,83,118,59,25,97,94,5,138,53,17,13,23,17,0,2,0,0,47,1,0,33,8,2,8,77,0,1,63,62,146,9,13,43,126,15,46,149,109,0,20,143,35,0,85,90,1,6,28,41,36,126,18,0,54,86,35,0,20,95,20,0,84,58,28,53,2,3,0,0,0,0,0,0,25,14,48,136,44,124,0,2,77,28,45,41,25,40,44,2,53,3,6,53,52,69,112,44,40,52,10,0,0,0,0,0,0,10,8,1,1,6,1,40,48,22,39,36,99,29,103,111,0,0,45,22,0,18,97,71,1,2,20,16,87,36,0,25,24,68,0,74,134,56,62,45,80,165,6,119,42,50,133,34,75,26,180,20,5,109,108,65,4,34,67,100,1,15,69,64,4,27,70,7,16,0,87,63,25,6,64,58,0,23,162,63,6,100,71,52,145,18,98,71,66,16,38,156,21,4,22,113,2,0,62,42,1,83,123,56,33,36,74,6,136,53,18,14,24,16,0,1,0,0,43,0,0,38,12,0,8,81,0,1,65,74,145,10,13,38,122,11,44,89,107,0,108,131,30,0,58,143,28,38,62,46,31,122,20,1,49,89,34,0,19,98,21,0,85,60,30,51,1,2,0,0,0,0,0,0,20,31,82,142,50,141,11,0,91,29,44,40,24,40,44,1,53,5,2,50,56,71,105,32,33,43,8,0,0,0,0,0,0,10,8,1,0,6,2,41,52,37,40,36,110,27,101,37,0,0,56,30,0,16,104,68,1,1,20,14,83,40,0,22,24,66,0,76,137,54,65,44,78,180,6,120,40,53,134,36,75,28,181,12,4,93,112,63,5,34,72,100,1,11,68,62,4,27,66,8,17,0,92,65,25,7,76,51,0,33,160,65,7,81,65,58,123,20,50,71,67,13,37,161,27,3,22,114,3,0,61,110,2,77,98,35,10,31,75,6,109,52,20,13,18,18,0,1,0,0,46,1,0,38,11,0,8,77,0,2,63,75,148,10,15,35,120,18,45,96,63,0,35,148,29,1,93,141,33,36,60,47,41,124,20,1,45,85,34,0,20,99,21,0,86,62,26,57,2,2,0,0,0,0,0,0,21,38,94,103,69,150,14,6,29,28,46,42,22,40,38,1,52,4,3,50,54,69,107,30,34,34,9,0,0,0,0,0,0,10,9,0,0,6,1,40,49,37,41,37,108,29,99,37,1,0,54,28,0,12,102,69,1,2,20,13,84,40,0,28,24,65,0,92,133,55,65,48,100